Protein AF-A0A7C4HUE9-F1 (afdb_monomer_lite)

Sequence (1101 aa):
DLNGFDTQIGSLATGGATGGNVSLGAATLTTGGNNTSTSYAGGISGTGGLVKIGTGTQTLSGIHSYSGATTVNAGTLLVTGSTAVGSTVTVNAGATLGGTGTVNGPLGVAAGGTVAPGTGGTTIGTLTTGTLALGASSVFSVDLNGTGPTSDAINAPGQTVDLNGTLRVANVTNPAAGRVYTILSANTVNGAFSGLADGDLLASADGARVFRIAYTPTEVTLTDVTQASAFTWDGGGGDDNWSTGANWVGDVAPSAGADLVFAGGVHLNTFNDFAPGTLFRSITFNAGSGSFVLNGNPLKLGGGANALRSNAAANTMTVNTPLTFQGSAPTIVSTAGGTLTVNGTIDNGGMLLTVSAGGTTTLGGAIGGAGGLTKSGTGTLTLGGINAYTGATSVSAGTLLVTGATHAASAVTVSGGTLGGTGTVGGTVSMANGTTVAPGTGGTTIGTLTTGALTFGSTVTYSVNLDGVLPSADRIDAPGQTVNLAGTLTVGITNAASGAEYTIVSAGTVAGTFNGLPHGSVFNQASRYFLIRYTPTTVTLTDTTVNTRTWDGGSLANSNWTTPENWVGDVAPVPGDNLVFAGSSRLTPVNDFPAGTAFRSISFAAGAGDFVLDGNSVQLYGGTAALSSSAAAGTKTVRMPLTFTSSAPTVTTTAGGTLVLEGAIANGGYTLSATVNGPLNIGGSISGTGGLTKTGSATLTLSGANTYTGTTTVNGGTLAAGIASVANVSGAFGNNSAVVLANTAGVVLDLNGFDTQIGSLATGGATGGNVSLGTATLTTGADNTTTTYSGIISGTGGLTKVGTGTFTLGGTASNTFTGLTTVSAGQLDLSKTAGLNAVGGDLTVTGGIVRNVNANQFPDTSTVVLNGSTAQWQLNAKAETVAAVSVLNSTVAVGNTAGLQTGGAGGALTVTGNLSISGGQITLNSGSTTITADSVTVTGGGWVFGVSGGSQVLNVGAGGLSIGNGATLLVNSTSAATPNAISLSGDVTSVAASTSNTIAAAGNGAQIRLNGNRIFHVGDGAAVSDLVIGVVIADGSEASGIDVTGGGVLALTGANTFTGGTTIGAGTLQLGNEGTTGGLAAGGAIVNNATLTFNRTNTRV

Secondary structure (DSSP, 8-state):
--TT--EE-S-----SSS-PPEE-TTPPEEE-TT---EEE-S-EESS--EEE-SSSEEEE-SB----S-EEE-SEEEEESSB--TT--EEE-TTEEEEESSEE-S-EEE-TT-EEEEBSSTT---EEEESSEEEPTT-EEEEEEETTTTEE-EEEEEEEEEEE-SEEEEEEEES--TT-EEEEEEEEEEEE--TT--TT-EEEBTTSS-EEEEEE-SSEEEEEE-----EEEE---SSS-BTT-GGGBTTS----TT-EEEE---S--EEEE-SPTT-EESEEEEPTT----EEEES-EEE--STTSEEE--SSSEEEE-S-EEE-SS--EEEE-TT-EEEE-S-EE-TTS-EEEEESSEEEE-SPEESS--EEEESSSEEEE-SB----S-EEE-SSEEEESSB--TT--EEESSSEEEESSEE-S-EEEPTT-EEEEBSSTT---EEEESSEEE-TT-EEEEEEETTTTEE-EEEEEEEEEEE-SEEEEEESSPPTT-EEEEEEEEEEEE-BTTB-TT-EEEETTEEEEEEE-SSEEEEEEE---EEEE----SS--BTT-GGGBTTS----TTPEEEE-SSS----EE-SPTTEEESEEEEPTT----EEEES-EEE--GGGSEEE--SSSEEEE-S-EEE-SSS-EEEE-TT-EEEE-S-EE-TTSPEEEEESS-EEE-SPEESS--EEEESSSEEEE-S-B---S-EEE-SSEEEESSPPBTTTBBTT-TT-EEEE-S-TT-EEE-TT--EE-SEEEE--SSS-EEE-TTPPEEE-TT---EEE-S-EESS--EEE-SSSEEEEEESS-----SPEEE-SSEEEEEESTTS-SS-S-EEESSEEEEESSS--S-TT-EEEEESTTEEEE-TT--EEESEEEEES-EEEET---S--------EEEEEEEEEEEB-EEEE-SSSEEEEEEEEEEESSEEEE-SSSS-EEEEEEEEEEEE-TT-EEEEEES-SSS--EEEESS-EEEE-S-TT-EEEEEES--EEEEESSEEEE--SS--S-SEEE-SEEEEEEE---EEEESSSEEEE-SB----S-EEE-SSEEEEEEEES--BPPTTPPEEESSEEEEEESSS--

pLDDT: mean 88.51, std 10.81, range [25.22, 98.69]

Radius of gyration: 45.25 Å; chains: 1; bounding box: 82×131×102 Å

Structure (mmCIF, N/CA/C/O backbone):
data_AF-A0A7C4HUE9-F1
#
_entry.id   AF-A0A7C4HUE9-F1
#
loop_
_atom_site.group_PDB
_atom_site.id
_atom_site.type_symbol
_atom_site.label_atom_id
_atom_site.label_alt_id
_atom_site.label_comp_id
_atom_site.label_asym_id
_atom_site.label_entity_id
_atom_site.label_seq_id
_atom_site.pdbx_PDB_ins_code
_atom_site.Cartn_x
_atom_site.Cartn_y
_atom_site.Cartn_z
_atom_site.occupancy
_atom_site.B_iso_or_equiv
_atom_site.auth_seq_id
_atom_site.auth_comp_id
_atom_site.auth_asym_id
_atom_site.auth_atom_id
_atom_site.pdbx_PDB_model_num
ATOM 1 N N . ASP A 1 1 ? -6.875 -19.288 -37.045 1.00 89.38 1 ASP A N 1
ATOM 2 C CA . ASP A 1 1 ? -8.219 -19.009 -37.575 1.00 89.38 1 ASP A CA 1
ATOM 3 C C . ASP A 1 1 ? -9.025 -18.357 -36.464 1.00 89.38 1 ASP A C 1
ATOM 5 O O . ASP A 1 1 ? -8.889 -18.805 -35.330 1.00 89.38 1 ASP A O 1
ATOM 9 N N . LEU A 1 2 ? -9.766 -17.292 -36.760 1.00 91.50 2 LEU A N 1
ATOM 10 C CA . LEU A 1 2 ? -10.660 -16.610 -35.819 1.00 91.50 2 LEU A CA 1
ATOM 11 C C . LEU A 1 2 ? -12.090 -17.170 -35.835 1.00 91.50 2 LEU A C 1
ATOM 13 O O . LEU A 1 2 ? -12.897 -16.776 -34.998 1.00 91.50 2 LEU A O 1
ATOM 17 N N . ASN A 1 3 ? -12.429 -18.072 -36.766 1.00 88.25 3 ASN A N 1
ATOM 18 C CA . ASN A 1 3 ? -13.751 -18.707 -36.871 1.00 88.25 3 ASN A CA 1
ATOM 19 C C . ASN A 1 3 ? -14.934 -17.713 -36.878 1.00 88.25 3 ASN A C 1
ATOM 21 O O . ASN A 1 3 ? -16.029 -18.048 -36.435 1.00 88.25 3 ASN A O 1
ATOM 25 N N . GLY A 1 4 ? -14.727 -16.487 -37.370 1.00 87.31 4 GLY A N 1
ATOM 26 C CA . GLY A 1 4 ? -15.767 -15.455 -37.415 1.00 87.31 4 GLY A CA 1
ATOM 27 C C . GLY A 1 4 ? -16.041 -14.728 -36.092 1.00 87.31 4 GLY A C 1
ATOM 28 O O . GLY A 1 4 ? -17.011 -13.978 -36.034 1.00 87.31 4 GLY A O 1
ATOM 29 N N . PHE A 1 5 ? -15.192 -14.875 -35.068 1.00 92.44 5 PHE A N 1
ATOM 30 C CA . PHE A 1 5 ? -15.286 -14.111 -33.819 1.00 92.44 5 PHE A CA 1
ATOM 31 C C . PHE A 1 5 ? -14.275 -12.962 -33.757 1.00 92.44 5 PHE A C 1
ATOM 33 O O . PHE A 1 5 ? -13.064 -13.176 -33.872 1.00 92.44 5 PHE A O 1
ATOM 40 N N . ASP A 1 6 ? -14.770 -11.747 -33.513 1.00 95.12 6 ASP A N 1
ATOM 41 C CA . ASP A 1 6 ? -13.920 -10.587 -33.239 1.00 95.12 6 ASP A CA 1
ATOM 42 C C . ASP A 1 6 ? -13.013 -10.874 -32.041 1.00 95.12 6 ASP A C 1
ATOM 44 O O . ASP A 1 6 ? -13.462 -11.340 -30.993 1.00 95.12 6 ASP A O 1
ATOM 48 N N . THR A 1 7 ? -11.717 -10.624 -32.203 1.00 96.31 7 THR A N 1
ATOM 49 C CA . THR A 1 7 ? -10.711 -11.020 -31.213 1.00 96.31 7 THR A CA 1
ATOM 50 C C . THR A 1 7 ? -9.737 -9.886 -30.960 1.00 96.31 7 THR A C 1
ATOM 52 O O . THR A 1 7 ? -9.187 -9.307 -31.894 1.00 96.31 7 THR A O 1
ATOM 55 N N . GLN A 1 8 ? -9.478 -9.599 -29.684 1.00 96.44 8 GLN A N 1
ATOM 56 C CA . GLN A 1 8 ? -8.447 -8.663 -29.249 1.00 96.44 8 GLN A CA 1
ATOM 57 C C . GLN A 1 8 ? -7.270 -9.419 -28.628 1.00 96.44 8 GLN A C 1
ATOM 59 O O . GLN A 1 8 ? -7.455 -10.251 -27.743 1.00 96.44 8 GLN A O 1
ATOM 64 N N . ILE A 1 9 ? -6.053 -9.106 -29.068 1.00 95.69 9 ILE A N 1
ATOM 65 C CA . ILE A 1 9 ? -4.808 -9.705 -28.576 1.00 95.69 9 ILE A CA 1
ATOM 66 C C . ILE A 1 9 ? -3.825 -8.639 -28.084 1.00 95.69 9 ILE A C 1
ATOM 68 O O . ILE A 1 9 ? -3.878 -7.472 -28.481 1.00 95.69 9 ILE A O 1
ATOM 72 N N . GLY A 1 10 ? -2.890 -9.062 -27.226 1.00 92.31 10 GLY A N 1
ATOM 73 C CA . GLY A 1 10 ? -1.803 -8.211 -26.740 1.00 92.31 10 GLY A CA 1
ATOM 74 C C . GLY A 1 10 ? -0.922 -7.707 -27.884 1.00 92.31 10 GLY A C 1
ATOM 75 O O . GLY A 1 10 ? -0.853 -6.502 -28.108 1.00 92.31 10 GLY A O 1
ATOM 76 N N . SER A 1 11 ? -0.295 -8.614 -28.635 1.00 92.25 11 SER A N 1
ATOM 77 C CA . SER A 1 11 ? 0.488 -8.295 -29.836 1.00 92.25 11 SER A CA 1
ATOM 78 C C . SER A 1 11 ? 0.530 -9.463 -30.826 1.00 92.25 11 SER A C 1
ATOM 80 O O . SER A 1 11 ? 0.349 -10.617 -30.433 1.00 92.25 11 SER A O 1
ATOM 82 N N . LEU A 1 12 ? 0.761 -9.163 -32.112 1.00 93.19 12 LEU A N 1
ATOM 83 C CA . LEU A 1 12 ? 0.894 -10.151 -33.186 1.00 93.19 12 LEU A CA 1
ATOM 84 C C . LEU A 1 12 ? 2.354 -10.211 -33.651 1.00 93.19 12 LEU A C 1
ATOM 86 O O . LEU A 1 12 ? 2.849 -9.295 -34.306 1.00 93.19 12 LEU A O 1
ATOM 90 N N . ALA A 1 13 ? 3.044 -11.302 -33.325 1.00 92.69 13 ALA A N 1
ATOM 91 C CA . ALA A 1 13 ? 4.458 -11.490 -33.641 1.00 92.69 13 ALA A CA 1
ATOM 92 C C . ALA A 1 13 ? 4.698 -12.736 -34.503 1.00 92.69 13 ALA A C 1
ATOM 94 O O . ALA A 1 13 ? 3.951 -13.713 -34.452 1.00 92.69 13 ALA A O 1
ATOM 95 N N . THR A 1 14 ? 5.767 -12.706 -35.296 1.00 86.69 14 THR A N 1
ATOM 96 C CA . THR A 1 14 ? 6.200 -13.845 -36.112 1.00 86.69 14 THR A CA 1
ATOM 97 C C . THR A 1 14 ? 6.819 -14.934 -35.232 1.00 86.69 14 THR A C 1
ATOM 99 O O . THR A 1 14 ? 7.784 -14.677 -34.517 1.00 86.69 14 THR A O 1
ATOM 102 N N . GLY A 1 15 ? 6.318 -16.168 -35.329 1.00 69.25 15 GLY A N 1
ATOM 103 C CA . GLY A 1 15 ? 7.039 -17.365 -34.888 1.00 69.25 15 GLY A CA 1
ATOM 104 C C . GLY A 1 15 ? 7.793 -17.993 -36.064 1.00 69.25 15 GLY A C 1
ATOM 105 O O . GLY A 1 15 ? 7.164 -18.594 -36.931 1.00 69.25 15 GLY A O 1
ATOM 106 N N . GLY A 1 16 ? 9.120 -17.844 -36.123 1.00 67.31 16 GLY A N 1
ATOM 107 C CA . GLY A 1 16 ? 9.969 -18.379 -37.205 1.00 67.31 16 GLY A CA 1
ATOM 108 C C . GLY A 1 16 ? 10.188 -17.421 -38.389 1.00 67.31 16 GLY A C 1
ATOM 109 O O . GLY A 1 16 ? 9.800 -16.262 -38.331 1.00 67.31 16 GLY A O 1
ATOM 110 N N . ALA A 1 17 ? 10.839 -17.886 -39.464 1.00 64.62 17 ALA A N 1
ATOM 111 C CA . ALA A 1 17 ? 11.275 -17.029 -40.582 1.00 64.62 17 ALA A CA 1
ATOM 112 C C . ALA A 1 17 ? 10.137 -16.530 -41.501 1.00 64.62 17 ALA A C 1
ATOM 114 O O . ALA A 1 17 ? 10.273 -15.478 -42.117 1.00 64.62 17 ALA A O 1
ATOM 115 N N . THR A 1 18 ? 9.020 -17.261 -41.590 1.00 68.00 18 THR A N 1
ATOM 116 C CA . THR A 1 18 ? 7.865 -16.919 -42.450 1.00 68.00 18 THR A CA 1
ATOM 117 C C . THR A 1 18 ? 6.592 -16.591 -41.667 1.00 68.00 18 THR A C 1
ATOM 119 O O . THR A 1 18 ? 5.640 -16.080 -42.243 1.00 68.00 18 THR A O 1
ATOM 122 N N . GLY A 1 19 ? 6.552 -16.891 -40.363 1.00 74.88 19 GLY A N 1
ATOM 123 C CA . GLY A 1 19 ? 5.332 -16.845 -39.550 1.00 74.88 19 GLY A CA 1
ATOM 124 C C . GLY A 1 19 ? 4.292 -17.907 -39.933 1.00 74.88 19 GLY A C 1
ATOM 125 O O . GLY A 1 19 ? 4.341 -18.491 -41.013 1.00 74.88 19 GLY A O 1
ATOM 126 N N . GLY A 1 20 ? 3.343 -18.174 -39.030 1.00 85.12 20 GLY A N 1
ATOM 127 C CA . GLY A 1 20 ? 2.124 -18.937 -39.341 1.00 85.12 20 GLY A CA 1
ATOM 128 C C . GLY A 1 20 ? 1.003 -18.001 -39.789 1.00 85.12 20 GLY A C 1
ATOM 129 O O . GLY A 1 20 ? 0.982 -16.865 -39.330 1.00 85.12 20 GLY A O 1
ATOM 130 N N . ASN A 1 21 ? 0.084 -18.450 -40.652 1.00 89.75 21 ASN A N 1
ATOM 131 C CA . ASN A 1 21 ? -0.980 -17.613 -41.233 1.00 89.75 21 ASN A CA 1
ATOM 132 C C . ASN A 1 21 ? -2.136 -17.318 -40.259 1.00 89.75 21 ASN A C 1
ATOM 134 O O . ASN A 1 21 ? -2.569 -18.187 -39.498 1.00 89.75 21 ASN A O 1
ATOM 138 N N . VAL A 1 22 ? -2.707 -16.116 -40.362 1.00 92.75 22 VAL A N 1
ATOM 139 C CA . VAL A 1 22 ? -3.963 -15.721 -39.714 1.00 92.75 22 VAL A CA 1
ATOM 140 C C . VAL A 1 22 ? -5.097 -15.757 -40.745 1.00 92.75 22 VAL A C 1
ATOM 142 O O . VAL A 1 22 ? -5.105 -15.018 -41.727 1.00 92.75 22 VAL A O 1
ATOM 145 N N . SER A 1 23 ? -6.086 -16.616 -40.502 1.00 94.31 23 SER A N 1
ATOM 146 C CA . SER A 1 23 ? -7.380 -16.587 -41.196 1.00 94.31 23 SER A CA 1
ATOM 147 C C . SER A 1 23 ? -8.372 -15.803 -40.338 1.00 94.31 23 SER A C 1
ATOM 149 O O . SER A 1 23 ? -8.602 -16.186 -39.189 1.00 94.31 23 SER A O 1
ATOM 151 N N . LEU A 1 24 ? -8.908 -14.702 -40.868 1.00 92.75 24 LEU A N 1
ATOM 152 C CA . LEU A 1 24 ? -9.878 -13.840 -40.189 1.00 92.75 24 LEU A CA 1
ATOM 153 C C . LEU A 1 24 ? -11.319 -14.357 -40.320 1.00 92.75 24 LEU A C 1
ATOM 155 O O . LEU A 1 24 ? -12.161 -14.064 -39.474 1.00 92.75 24 LEU A O 1
ATOM 159 N N . GLY A 1 25 ? -11.645 -15.086 -41.392 1.00 91.94 25 GLY A N 1
ATOM 160 C CA . GLY A 1 25 ? -13.046 -15.268 -41.783 1.00 91.94 25 GLY A CA 1
ATOM 161 C C . GLY A 1 25 ? -13.705 -13.902 -42.011 1.00 91.94 25 GLY A C 1
ATOM 162 O O . GLY A 1 25 ? -13.128 -13.074 -42.710 1.00 91.94 25 GLY A O 1
ATOM 163 N N . ALA A 1 26 ? -14.867 -13.654 -41.399 1.00 93.12 26 ALA A N 1
ATOM 164 C CA . ALA A 1 26 ? -15.547 -12.351 -41.411 1.00 93.12 26 ALA A CA 1
ATOM 165 C C . ALA A 1 26 ? -15.212 -11.447 -40.201 1.00 93.12 26 ALA A C 1
ATOM 167 O O . ALA A 1 26 ? -15.754 -10.349 -40.107 1.00 93.12 26 ALA A O 1
ATOM 168 N N . ALA A 1 27 ? -14.344 -11.892 -39.286 1.00 94.19 27 ALA A N 1
ATOM 169 C CA . ALA A 1 27 ? -14.080 -11.213 -38.018 1.00 94.19 27 ALA A CA 1
ATOM 170 C C . ALA A 1 27 ? -12.990 -10.140 -38.078 1.00 94.19 27 ALA A C 1
ATOM 172 O O . ALA A 1 27 ? -12.120 -10.131 -38.948 1.00 94.19 27 ALA A O 1
ATOM 173 N N . THR A 1 28 ? -13.007 -9.268 -37.079 1.00 95.31 28 THR A N 1
ATOM 174 C CA . THR A 1 28 ? -12.012 -8.226 -36.850 1.00 95.31 28 THR A CA 1
ATOM 175 C C . THR A 1 28 ? -10.947 -8.695 -35.862 1.00 95.31 28 THR A C 1
ATOM 177 O O . THR A 1 28 ? -11.250 -9.071 -34.727 1.00 95.31 28 THR A O 1
ATOM 180 N N . LEU A 1 29 ? -9.675 -8.611 -36.258 1.00 95.88 29 LEU A N 1
ATOM 181 C CA . LEU A 1 29 ? -8.545 -8.789 -35.346 1.00 95.88 29 LEU A CA 1
ATOM 182 C C . LEU A 1 29 ? -8.092 -7.438 -34.791 1.00 95.88 29 LEU A C 1
ATOM 184 O O . LEU A 1 29 ? -7.648 -6.580 -35.547 1.00 95.88 29 LEU A O 1
ATOM 188 N N . THR A 1 30 ? -8.131 -7.262 -33.473 1.00 97.25 30 THR A N 1
ATOM 189 C CA . THR A 1 30 ? -7.564 -6.094 -32.786 1.00 97.25 30 THR A CA 1
ATOM 190 C C . THR A 1 30 ? -6.224 -6.454 -32.140 1.00 97.25 30 THR A C 1
ATOM 192 O O . THR A 1 30 ? -6.167 -7.356 -31.309 1.00 97.25 30 THR A O 1
ATOM 195 N N . THR A 1 31 ? -5.140 -5.752 -32.478 1.00 95.19 31 THR A N 1
ATOM 196 C CA . THR A 1 31 ? -3.780 -6.009 -31.956 1.00 95.19 31 THR A CA 1
ATOM 197 C C . THR A 1 31 ? -3.148 -4.764 -31.326 1.00 95.19 31 THR A C 1
ATOM 199 O O . THR A 1 31 ? -3.477 -3.635 -31.697 1.00 95.19 31 THR A O 1
ATOM 202 N N . GLY A 1 32 ? -2.209 -4.969 -30.397 1.00 92.94 32 GLY A N 1
ATOM 203 C CA . GLY A 1 32 ? -1.403 -3.918 -29.764 1.00 92.94 32 GLY A CA 1
ATOM 204 C C . GLY A 1 32 ? -1.850 -3.523 -28.353 1.00 92.94 32 GLY A C 1
ATOM 205 O O . GLY A 1 32 ? -1.350 -2.540 -27.812 1.00 92.94 32 GLY A O 1
ATOM 206 N N . GLY A 1 33 ? -2.750 -4.289 -27.724 1.00 90.44 33 GLY A N 1
ATOM 207 C CA . GLY A 1 33 ? -3.246 -4.020 -26.368 1.00 90.44 33 GLY A CA 1
ATOM 208 C C . GLY A 1 33 ? -2.175 -4.033 -25.267 1.00 90.44 33 GLY A C 1
ATOM 209 O O . GLY A 1 33 ? -2.403 -3.473 -24.201 1.00 90.44 33 GLY A O 1
ATOM 210 N N . ASN A 1 34 ? -1.001 -4.626 -25.513 1.00 91.44 34 ASN A N 1
ATOM 211 C CA . ASN A 1 34 ? 0.121 -4.635 -24.563 1.00 91.44 34 ASN A CA 1
ATOM 212 C C . ASN A 1 34 ? 1.203 -3.577 -24.859 1.00 91.44 34 ASN A C 1
ATOM 214 O O . ASN A 1 34 ? 2.252 -3.598 -24.220 1.00 91.44 34 ASN A O 1
ATOM 218 N N . ASN A 1 35 ? 0.982 -2.685 -25.833 1.00 92.19 35 ASN A N 1
ATOM 219 C CA . ASN A 1 35 ? 1.918 -1.632 -26.249 1.00 92.19 35 ASN A CA 1
ATOM 220 C C . ASN A 1 35 ? 3.302 -2.118 -26.735 1.00 92.19 35 ASN A C 1
ATOM 222 O O . ASN A 1 35 ? 4.211 -1.305 -26.893 1.00 92.19 35 ASN A O 1
ATOM 226 N N . THR A 1 36 ? 3.487 -3.414 -26.999 1.00 93.56 36 THR A N 1
ATOM 227 C CA . THR A 1 36 ? 4.766 -3.937 -27.506 1.00 93.56 36 THR A CA 1
ATOM 228 C C . THR A 1 36 ? 4.909 -3.707 -29.008 1.00 93.56 36 THR A C 1
ATOM 230 O O . THR A 1 36 ? 3.947 -3.842 -29.768 1.00 93.56 36 THR A O 1
ATOM 233 N N . SER A 1 37 ? 6.124 -3.378 -29.450 1.00 94.94 37 SER A N 1
ATOM 234 C CA . SER A 1 37 ? 6.446 -3.312 -30.876 1.00 94.94 37 SER A CA 1
ATOM 235 C C . SER A 1 37 ? 6.769 -4.709 -31.404 1.00 94.94 37 SER A C 1
ATOM 237 O O . SER A 1 37 ? 7.646 -5.383 -30.867 1.00 94.94 37 SER A O 1
ATOM 239 N N . THR A 1 38 ? 6.069 -5.162 -32.442 1.00 94.00 38 THR A N 1
ATOM 240 C CA . THR A 1 38 ? 6.176 -6.528 -32.981 1.00 94.00 38 THR A CA 1
ATOM 241 C C . THR A 1 38 ? 6.156 -6.533 -34.506 1.00 94.00 38 THR A C 1
ATOM 243 O O . THR A 1 38 ? 5.622 -5.620 -35.126 1.00 94.00 38 THR A O 1
ATOM 246 N N . SER A 1 39 ? 6.754 -7.557 -35.120 1.00 92.62 39 SER A N 1
ATOM 247 C CA . SER A 1 39 ? 6.745 -7.761 -36.573 1.00 92.62 39 SER A CA 1
ATOM 248 C C . SER A 1 39 ? 6.085 -9.089 -36.919 1.00 92.62 39 SER A C 1
ATOM 250 O O . SER A 1 39 ? 6.369 -10.103 -36.272 1.00 92.62 39 SER A O 1
ATOM 252 N N . TYR A 1 40 ? 5.230 -9.088 -37.938 1.00 93.12 40 TYR A N 1
ATOM 253 C CA . TYR A 1 40 ? 4.479 -10.242 -38.408 1.00 93.12 40 TYR A CA 1
ATOM 254 C C . TYR A 1 40 ? 4.665 -10.454 -39.919 1.00 93.12 40 TYR A C 1
ATOM 256 O O . TYR A 1 40 ? 4.234 -9.640 -40.737 1.00 93.12 40 TYR A O 1
ATOM 264 N N . ALA A 1 41 ? 5.314 -11.566 -40.272 1.00 91.88 41 ALA A N 1
ATOM 265 C CA . ALA A 1 41 ? 5.616 -11.949 -41.653 1.00 91.88 41 ALA A CA 1
ATOM 266 C C . ALA A 1 41 ? 4.591 -12.915 -42.278 1.00 91.88 41 ALA A C 1
ATOM 268 O O . ALA A 1 41 ? 4.602 -13.105 -43.493 1.00 91.88 41 ALA A O 1
ATOM 269 N N . GLY A 1 42 ? 3.717 -13.524 -41.467 1.00 90.50 42 GLY A N 1
ATOM 270 C CA . GLY A 1 42 ? 2.717 -14.481 -41.947 1.00 90.50 42 GLY A CA 1
ATOM 271 C C . GLY A 1 42 ? 1.605 -13.815 -42.764 1.00 90.50 42 GLY A C 1
ATOM 272 O O . GLY A 1 42 ? 1.356 -12.615 -42.646 1.00 90.50 42 GLY A O 1
ATOM 273 N N . GLY A 1 43 ? 0.903 -14.593 -43.588 1.00 90.88 43 GLY A N 1
ATOM 274 C CA . GLY A 1 43 ? -0.232 -14.079 -44.354 1.00 90.88 43 GLY A CA 1
ATOM 275 C C . GLY A 1 43 ? -1.457 -13.841 -43.469 1.00 90.88 43 GLY A C 1
ATOM 276 O O . GLY A 1 43 ? -1.793 -14.686 -42.640 1.00 90.88 43 GLY A O 1
ATOM 277 N N . ILE A 1 44 ? -2.152 -12.714 -43.671 1.00 92.44 44 ILE A N 1
ATOM 278 C CA . ILE A 1 44 ? -3.485 -12.461 -43.089 1.00 92.44 44 ILE A CA 1
ATOM 279 C C . ILE A 1 44 ? -4.497 -12.541 -44.232 1.00 92.44 44 ILE A C 1
ATOM 281 O O . ILE A 1 44 ? -4.289 -11.897 -45.257 1.00 92.44 44 ILE A O 1
ATOM 285 N N . SER A 1 45 ? -5.564 -13.322 -44.084 1.00 92.50 45 SER A N 1
ATOM 286 C CA . SER A 1 45 ? -6.545 -13.595 -45.150 1.00 92.50 45 SER A CA 1
ATOM 287 C C . SER A 1 45 ? -7.983 -13.631 -44.618 1.00 92.50 45 SER A C 1
ATOM 289 O O . SER A 1 45 ? -8.182 -13.821 -43.420 1.00 92.50 45 SER A O 1
ATOM 291 N N . GLY A 1 46 ? -8.984 -13.457 -45.489 1.00 92.38 46 GLY A N 1
ATOM 292 C CA . GLY A 1 46 ? -10.418 -13.473 -45.140 1.00 92.38 46 GLY A CA 1
ATOM 293 C C . GLY A 1 46 ? -11.158 -12.178 -45.503 1.00 92.38 46 GLY A C 1
ATOM 294 O O . GLY A 1 46 ? -10.559 -11.223 -45.978 1.00 92.38 46 GLY A O 1
ATOM 295 N N . THR A 1 47 ? -12.470 -12.120 -45.289 1.00 92.12 47 THR A N 1
ATOM 296 C CA . THR A 1 47 ? -13.275 -10.913 -45.566 1.00 92.12 47 THR A CA 1
ATOM 297 C C . THR A 1 47 ? -13.323 -9.922 -44.399 1.00 92.12 47 THR A C 1
ATOM 299 O O . THR A 1 47 ? -13.817 -8.811 -44.562 1.00 92.12 47 THR A O 1
ATOM 302 N N . GLY A 1 48 ? -12.836 -10.329 -43.227 1.00 92.12 48 GLY A N 1
ATOM 303 C CA . GLY A 1 48 ? -12.742 -9.535 -42.006 1.00 92.12 48 GLY A CA 1
ATOM 304 C C . GLY A 1 48 ? -11.617 -8.492 -42.013 1.00 92.12 48 GLY A C 1
ATOM 305 O O . GLY A 1 48 ? -10.861 -8.386 -42.981 1.00 92.12 48 GLY A O 1
ATOM 306 N N . GLY A 1 49 ? -11.537 -7.697 -40.941 1.00 93.31 49 GLY A N 1
ATOM 307 C CA . GLY A 1 49 ? -10.675 -6.510 -40.844 1.00 93.31 49 GLY A CA 1
ATOM 308 C C . GLY A 1 49 ? -9.576 -6.578 -39.778 1.00 93.31 49 GLY A C 1
ATOM 309 O O . GLY A 1 49 ? -9.483 -7.526 -38.996 1.00 93.31 49 GLY A O 1
ATOM 310 N N . LEU A 1 50 ? -8.747 -5.533 -39.728 1.00 94.69 50 LEU A N 1
ATOM 311 C CA . LEU A 1 50 ? -7.641 -5.380 -38.778 1.00 94.69 50 LEU A CA 1
ATOM 312 C C . LEU A 1 50 ? -7.740 -4.035 -38.046 1.00 94.69 50 LEU A C 1
ATOM 314 O O . LEU A 1 50 ? -7.851 -2.988 -38.676 1.00 94.69 50 LEU A O 1
ATOM 318 N N . VAL A 1 51 ? -7.627 -4.038 -36.719 1.00 96.75 51 VAL A N 1
ATOM 319 C CA . VAL A 1 51 ? -7.573 -2.823 -35.896 1.00 96.75 51 VAL A CA 1
ATOM 320 C C . VAL A 1 51 ? -6.272 -2.793 -35.098 1.00 96.75 51 VAL A C 1
ATOM 322 O O . VAL A 1 51 ? -5.961 -3.708 -34.337 1.00 96.75 51 VAL A O 1
ATOM 325 N N . LYS A 1 52 ? -5.502 -1.714 -35.239 1.00 96.00 52 LYS A N 1
ATOM 326 C CA . LYS A 1 52 ? -4.276 -1.469 -34.474 1.00 96.00 52 LYS A CA 1
ATOM 327 C C . LYS A 1 52 ? -4.542 -0.460 -33.355 1.00 96.00 52 LYS A C 1
ATOM 329 O O . LYS A 1 52 ? -4.931 0.674 -33.621 1.00 96.00 52 LYS A O 1
ATOM 334 N N . ILE A 1 53 ? -4.290 -0.867 -32.112 1.00 94.12 53 ILE A N 1
ATOM 335 C CA . ILE A 1 53 ? -4.395 -0.051 -30.888 1.00 94.12 53 ILE A CA 1
ATOM 336 C C . ILE A 1 53 ? -3.062 -0.032 -30.123 1.00 94.12 53 ILE A C 1
ATOM 338 O O . ILE A 1 53 ? -2.122 -0.738 -30.489 1.00 94.12 53 ILE A O 1
ATOM 342 N N . GLY A 1 54 ? -2.980 0.762 -29.054 1.00 93.56 54 GLY A N 1
ATOM 343 C CA . GLY A 1 54 ? -1.798 0.857 -28.190 1.00 93.56 54 GLY A CA 1
ATOM 344 C C . GLY A 1 54 ? -0.604 1.575 -28.827 1.00 93.56 54 GLY A C 1
ATOM 345 O O . GLY A 1 54 ? -0.554 1.789 -30.036 1.00 93.56 54 GLY A O 1
ATOM 346 N N . THR A 1 55 ? 0.371 1.966 -28.009 1.00 91.56 55 THR A N 1
ATOM 347 C CA . THR A 1 55 ? 1.468 2.869 -28.409 1.00 91.56 55 THR A CA 1
ATOM 348 C C . THR A 1 55 ? 2.596 2.194 -29.196 1.00 91.56 55 THR A C 1
ATOM 350 O O . THR A 1 55 ? 3.366 2.887 -29.856 1.00 91.56 55 THR A O 1
ATOM 353 N N . GLY A 1 56 ? 2.691 0.860 -29.167 1.00 94.06 56 GLY A N 1
ATOM 354 C CA . GLY A 1 56 ? 3.731 0.097 -29.870 1.00 94.06 56 GLY A CA 1
ATOM 355 C C . GLY A 1 56 ? 3.595 0.101 -31.400 1.00 94.06 56 GLY A C 1
ATOM 356 O O . GLY A 1 56 ? 2.533 0.419 -31.945 1.00 94.06 56 GLY A O 1
ATOM 357 N N . THR A 1 57 ? 4.660 -0.302 -32.097 1.00 95.00 57 THR A N 1
ATOM 358 C CA . THR A 1 57 ? 4.703 -0.446 -33.565 1.00 95.00 57 THR A CA 1
ATOM 359 C C . THR A 1 57 ? 4.352 -1.871 -33.994 1.00 95.00 57 THR A C 1
ATOM 361 O O . THR A 1 57 ? 5.033 -2.811 -33.601 1.00 95.00 57 THR A O 1
ATOM 364 N N . GLN A 1 58 ? 3.344 -2.053 -34.845 1.00 94.81 58 GLN A N 1
ATOM 365 C CA . GLN A 1 58 ? 3.090 -3.328 -35.523 1.00 94.81 58 GLN A CA 1
ATOM 366 C C . GLN A 1 58 ? 3.662 -3.268 -36.937 1.00 94.81 58 GLN A C 1
ATOM 368 O O . GLN A 1 58 ? 3.175 -2.493 -37.754 1.00 94.81 58 GLN A O 1
ATOM 373 N N . THR A 1 59 ? 4.643 -4.108 -37.247 1.00 93.88 59 THR A N 1
ATOM 374 C CA . THR A 1 59 ? 5.165 -4.276 -38.606 1.00 93.88 59 THR A CA 1
ATOM 375 C C . THR A 1 59 ? 4.472 -5.442 -39.299 1.00 93.88 59 THR A C 1
ATOM 377 O O . THR A 1 59 ? 4.356 -6.528 -38.731 1.00 93.88 59 THR A O 1
ATOM 380 N N . LEU A 1 60 ? 4.017 -5.205 -40.525 1.00 93.06 60 LEU A N 1
ATOM 381 C CA . LEU A 1 60 ? 3.424 -6.161 -41.449 1.00 93.06 60 LEU A CA 1
ATOM 382 C C . LEU A 1 60 ? 4.374 -6.324 -42.639 1.00 93.06 60 LEU A C 1
ATOM 384 O O . LEU A 1 60 ? 4.411 -5.488 -43.547 1.00 93.06 60 LEU A O 1
ATOM 388 N N . SER A 1 61 ? 5.195 -7.372 -42.589 1.00 90.69 61 SER A N 1
ATOM 389 C CA . SER A 1 61 ? 6.223 -7.652 -43.601 1.00 90.69 61 SER A CA 1
ATOM 390 C C . SER A 1 61 ? 5.818 -8.739 -44.596 1.00 90.69 61 SER A C 1
ATOM 392 O O . SER A 1 61 ? 6.515 -8.949 -45.585 1.00 90.69 61 SER A O 1
ATOM 394 N N . GLY A 1 62 ? 4.711 -9.437 -44.330 1.00 89.00 62 GLY A N 1
ATOM 395 C CA . GLY A 1 62 ? 4.160 -10.476 -45.194 1.00 89.00 62 GLY A CA 1
ATOM 396 C C . GLY A 1 62 ? 3.293 -9.940 -46.333 1.00 89.00 62 GLY A C 1
ATOM 397 O O . GLY A 1 62 ? 3.113 -8.735 -46.513 1.00 89.00 62 GLY A O 1
ATOM 398 N N . ILE A 1 63 ? 2.723 -10.867 -47.103 1.00 88.81 63 ILE A N 1
ATOM 399 C CA . ILE A 1 63 ? 1.660 -10.572 -48.069 1.00 88.81 63 ILE A CA 1
ATOM 400 C C . ILE A 1 63 ? 0.324 -10.870 -47.394 1.00 88.81 63 ILE A C 1
ATOM 402 O O . ILE A 1 63 ? 0.063 -12.004 -46.988 1.00 88.81 63 ILE A O 1
ATOM 406 N N . HIS A 1 64 ? -0.532 -9.862 -47.290 1.00 91.06 64 HIS A N 1
ATOM 407 C CA . HIS A 1 64 ? -1.843 -9.974 -46.668 1.00 91.06 64 HIS A CA 1
ATOM 408 C C . HIS A 1 64 ? -2.941 -9.813 -47.729 1.00 91.06 64 HIS A C 1
ATOM 410 O O . HIS A 1 64 ? -2.907 -8.892 -48.537 1.00 91.06 64 HIS A O 1
ATOM 416 N N . SER A 1 65 ? -3.911 -10.726 -47.742 1.00 90.44 65 SER A N 1
ATOM 417 C CA . SER A 1 65 ? -4.951 -10.860 -48.772 1.00 90.44 65 SER A CA 1
ATOM 418 C C . SER A 1 65 ? -6.374 -10.737 -48.225 1.00 90.44 65 SER A C 1
ATOM 420 O O . SER A 1 65 ? -7.327 -11.119 -48.903 1.00 90.44 65 SER A O 1
ATOM 422 N N . TYR A 1 66 ? -6.538 -10.242 -46.995 1.00 91.62 66 TYR A N 1
ATOM 423 C CA . TYR A 1 66 ? -7.869 -9.964 -46.459 1.00 91.62 66 TYR A CA 1
ATOM 424 C C . TYR A 1 66 ? -8.554 -8.816 -47.227 1.00 91.62 66 TYR A C 1
ATOM 426 O O . TYR A 1 66 ? -7.901 -8.144 -48.017 1.00 91.62 66 TYR A O 1
ATOM 434 N N . SER A 1 67 ? -9.860 -8.607 -47.059 1.00 90.38 67 SER A N 1
ATOM 435 C CA . SER A 1 67 ? -10.591 -7.539 -47.772 1.00 90.38 67 SER A CA 1
ATOM 436 C C . SER A 1 67 ? -11.361 -6.577 -46.862 1.00 90.38 67 SER A C 1
ATOM 438 O O . SER A 1 67 ? -11.825 -5.540 -47.334 1.00 90.38 67 SER A O 1
ATOM 440 N N . GLY A 1 68 ? -11.519 -6.891 -45.573 1.00 91.19 68 GLY A N 1
ATOM 441 C CA . GLY A 1 68 ? -12.148 -5.991 -44.606 1.00 91.19 68 GLY A CA 1
ATOM 442 C C . GLY A 1 68 ? -11.226 -4.841 -44.196 1.00 91.19 68 GLY A C 1
ATOM 443 O O . GLY A 1 68 ? -10.012 -4.905 -44.378 1.00 91.19 68 GLY A O 1
ATOM 444 N N . ALA A 1 69 ? -11.809 -3.771 -43.650 1.00 92.81 69 ALA A N 1
ATOM 445 C CA . ALA A 1 69 ? -11.101 -2.520 -43.371 1.00 92.81 69 ALA A CA 1
ATOM 446 C C . ALA A 1 69 ? -9.908 -2.687 -42.410 1.00 92.81 69 ALA A C 1
ATOM 448 O O . ALA A 1 69 ? -9.937 -3.504 -41.487 1.00 92.81 69 ALA A O 1
ATOM 449 N N . THR A 1 70 ? -8.878 -1.859 -42.605 1.00 94.75 70 THR A N 1
ATOM 450 C CA . THR A 1 70 ? -7.768 -1.703 -41.656 1.00 94.75 70 THR A CA 1
ATOM 451 C C . THR A 1 70 ? -7.863 -0.349 -40.960 1.00 94.75 70 THR A C 1
ATOM 453 O O . THR A 1 70 ? -7.811 0.682 -41.624 1.00 94.75 70 THR A O 1
ATOM 456 N N . THR A 1 71 ? -7.937 -0.327 -39.632 1.00 95.50 71 THR A N 1
ATOM 457 C CA . THR A 1 71 ? -8.018 0.913 -38.843 1.00 95.50 71 THR A CA 1
ATOM 458 C C . THR A 1 71 ? -6.833 1.028 -37.892 1.00 95.50 71 THR A C 1
ATOM 460 O O . THR A 1 71 ? -6.584 0.128 -37.090 1.00 95.50 71 THR A O 1
ATOM 463 N N . VAL A 1 72 ? -6.117 2.152 -37.926 1.00 97.00 72 VAL A N 1
ATOM 464 C CA . VAL A 1 72 ? -5.026 2.463 -36.992 1.00 97.00 72 VAL A CA 1
ATOM 465 C C . VAL A 1 72 ? -5.515 3.515 -35.999 1.00 97.00 72 VAL A C 1
ATOM 467 O O . VAL A 1 72 ? -5.669 4.680 -36.352 1.00 97.00 72 VAL A O 1
ATOM 470 N N . ASN A 1 73 ? -5.783 3.097 -34.760 1.00 93.69 73 ASN A N 1
ATOM 471 C CA . ASN A 1 73 ? -6.311 3.953 -33.691 1.00 93.69 73 ASN A CA 1
ATOM 472 C C . ASN A 1 73 ? -5.219 4.578 -32.818 1.00 93.69 73 ASN A C 1
ATOM 474 O O . ASN A 1 73 ? -5.442 5.639 -32.251 1.00 93.69 73 ASN A O 1
ATOM 478 N N . ALA A 1 74 ? -4.072 3.911 -32.664 1.00 89.94 74 ALA A N 1
ATOM 479 C CA . ALA A 1 74 ? -2.946 4.407 -31.873 1.00 89.94 74 ALA A CA 1
ATOM 480 C C . ALA A 1 74 ? -1.631 3.698 -32.242 1.00 89.94 74 ALA A C 1
ATOM 482 O O . ALA A 1 74 ? -1.628 2.573 -32.766 1.00 89.94 74 ALA A O 1
ATOM 483 N N . GLY A 1 75 ? -0.511 4.351 -31.921 1.00 93.50 75 GLY A N 1
ATOM 484 C CA . GLY A 1 75 ? 0.832 3.856 -32.223 1.00 93.50 75 GLY A CA 1
ATOM 485 C C . GLY A 1 75 ? 1.093 3.803 -33.727 1.00 93.50 75 GLY A C 1
ATOM 486 O O . GLY A 1 75 ? 0.475 4.540 -34.496 1.00 93.50 75 GLY A O 1
ATOM 487 N N . THR A 1 76 ? 1.993 2.915 -34.148 1.00 95.38 76 THR A N 1
ATOM 488 C CA . THR A 1 76 ? 2.418 2.828 -35.554 1.00 95.38 76 THR A CA 1
ATOM 489 C C . THR A 1 76 ? 2.016 1.496 -36.183 1.00 95.38 76 THR A C 1
ATOM 491 O O . THR A 1 76 ? 2.230 0.436 -35.592 1.00 95.38 76 THR A O 1
ATOM 494 N N . LEU A 1 77 ? 1.467 1.534 -37.397 1.00 94.81 77 LEU A N 1
ATOM 495 C CA . LEU A 1 77 ? 1.390 0.389 -38.305 1.00 94.81 77 LEU A CA 1
ATOM 496 C C . LEU A 1 77 ? 2.437 0.584 -39.408 1.00 94.81 77 LEU A C 1
ATOM 498 O O . LEU A 1 77 ? 2.386 1.568 -40.139 1.00 94.81 77 LEU A O 1
ATOM 502 N N . LEU A 1 78 ? 3.391 -0.336 -39.521 1.00 94.06 78 LEU A N 1
ATOM 503 C CA . LEU A 1 78 ? 4.457 -0.292 -40.515 1.00 94.06 78 LEU A CA 1
ATOM 504 C C . LEU A 1 78 ? 4.230 -1.369 -41.577 1.00 94.06 78 LEU A C 1
ATOM 506 O O . LEU A 1 78 ? 4.307 -2.556 -41.277 1.00 94.06 78 LEU A O 1
ATOM 510 N N . VAL A 1 79 ? 3.977 -0.979 -42.820 1.00 93.06 79 VAL A N 1
ATOM 511 C CA . VAL A 1 79 ? 3.769 -1.902 -43.942 1.00 93.06 79 VAL A CA 1
ATOM 512 C C . VAL A 1 79 ? 5.054 -1.988 -44.754 1.00 93.06 79 VAL A C 1
ATOM 514 O O . VAL A 1 79 ? 5.373 -1.080 -45.515 1.00 93.06 79 VAL A O 1
ATOM 517 N N . THR A 1 80 ? 5.806 -3.073 -44.601 1.00 90.50 80 THR A N 1
ATOM 518 C CA . THR A 1 80 ? 7.001 -3.351 -45.423 1.00 90.50 80 THR A CA 1
ATOM 519 C C . THR A 1 80 ? 6.758 -4.445 -46.461 1.00 90.50 80 THR A C 1
ATOM 521 O O . THR A 1 80 ? 7.508 -4.532 -47.428 1.00 90.50 80 THR A O 1
ATOM 524 N N . GLY A 1 81 ? 5.699 -5.243 -46.287 1.00 86.75 81 GLY A N 1
ATOM 525 C CA . GLY A 1 81 ? 5.176 -6.178 -47.282 1.00 86.75 81 GLY A CA 1
ATOM 526 C C . GLY A 1 81 ? 4.018 -5.578 -48.086 1.00 86.75 81 GLY A C 1
ATOM 527 O O . GLY A 1 81 ? 4.079 -4.433 -48.524 1.00 86.75 81 GLY A O 1
ATOM 528 N N . SER A 1 82 ? 2.933 -6.327 -48.277 1.00 81.50 82 SER A N 1
ATOM 529 C CA . SER A 1 82 ? 1.732 -5.836 -48.970 1.00 81.50 82 SER A CA 1
ATOM 530 C C . SER A 1 82 ? 0.493 -6.064 -48.110 1.00 81.50 82 SER A C 1
ATOM 532 O O . SER A 1 82 ? 0.318 -7.159 -47.577 1.00 81.50 82 SER A O 1
ATOM 534 N N . THR A 1 83 ? -0.363 -5.052 -47.950 1.00 71.50 83 THR A N 1
ATOM 535 C CA . THR A 1 83 ? -1.659 -5.216 -47.274 1.00 71.50 83 THR A CA 1
ATOM 536 C C . THR A 1 83 ? -2.766 -5.649 -48.234 1.00 71.50 83 THR A C 1
ATOM 538 O O . THR A 1 83 ? -2.669 -5.497 -49.448 1.00 71.50 83 THR A O 1
ATOM 541 N N . ALA A 1 84 ? -3.833 -6.180 -47.644 1.00 62.00 84 ALA A N 1
ATOM 542 C CA . ALA A 1 84 ? -5.123 -6.525 -48.228 1.00 62.00 84 ALA A CA 1
ATOM 543 C C . ALA A 1 84 ? -5.520 -5.797 -49.531 1.00 62.00 84 ALA A C 1
ATOM 545 O O . ALA A 1 84 ? -5.674 -4.574 -49.564 1.00 62.00 84 ALA A O 1
ATOM 546 N N . VAL A 1 85 ? -5.758 -6.564 -50.601 1.00 55.66 85 VAL A N 1
ATOM 547 C CA . VAL A 1 85 ? -6.289 -6.063 -51.881 1.00 55.66 85 VAL A CA 1
ATOM 548 C C . VAL A 1 85 ? -7.707 -5.519 -51.672 1.00 55.66 85 VAL A C 1
ATOM 550 O O . VAL A 1 85 ? -8.609 -6.260 -51.292 1.00 55.66 85 VAL A O 1
ATOM 553 N N . GLY A 1 86 ? -7.914 -4.224 -51.933 1.00 61.38 86 GLY A N 1
ATOM 554 C CA . GLY A 1 86 ? -9.239 -3.592 -51.911 1.00 61.38 86 GLY A CA 1
ATOM 555 C C . GLY A 1 86 ? -9.779 -3.164 -50.539 1.00 61.38 86 GLY A C 1
ATOM 556 O O . GLY A 1 86 ? -10.876 -2.611 -50.498 1.00 61.38 86 GLY A O 1
ATOM 557 N N . SER A 1 87 ? -9.048 -3.349 -49.429 1.00 78.50 87 SER A N 1
ATOM 558 C CA . SER A 1 87 ? -9.502 -2.857 -48.116 1.00 78.50 87 SER A CA 1
ATOM 559 C C . SER A 1 87 ? -9.214 -1.369 -47.921 1.00 78.50 87 SER A C 1
ATOM 561 O O . SER A 1 87 ? -8.067 -0.946 -48.080 1.00 78.50 87 SER A O 1
ATOM 563 N N . THR A 1 88 ? -10.192 -0.591 -47.461 1.00 90.81 88 THR A N 1
ATOM 564 C CA . THR A 1 88 ? -9.938 0.775 -46.978 1.00 90.81 88 THR A CA 1
ATOM 565 C C . THR A 1 88 ? -9.006 0.753 -45.764 1.00 90.81 88 THR A C 1
ATOM 567 O 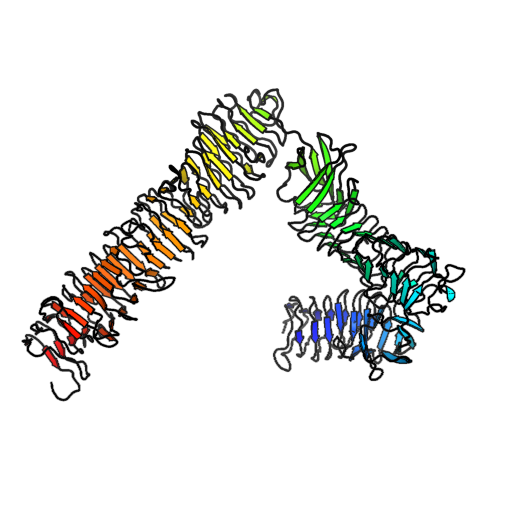O . THR A 1 88 ? -9.222 -0.024 -44.829 1.00 90.81 88 THR A O 1
ATOM 570 N N . VAL A 1 89 ? -7.993 1.620 -45.765 1.00 94.94 89 VAL A N 1
ATOM 571 C CA . VAL A 1 89 ? -7.109 1.871 -44.622 1.00 94.94 89 VAL A CA 1
ATOM 572 C C . VAL A 1 89 ? -7.409 3.248 -44.045 1.00 94.94 89 VAL A C 1
ATOM 574 O O . VAL A 1 89 ? -7.325 4.246 -44.757 1.00 94.94 89 VAL A O 1
ATOM 577 N N . THR A 1 90 ? -7.712 3.304 -42.751 1.00 95.62 90 THR A N 1
ATOM 578 C CA . THR A 1 90 ? -7.984 4.549 -42.027 1.00 95.62 90 THR A CA 1
ATOM 579 C C . THR A 1 90 ? -6.946 4.764 -40.933 1.00 95.62 90 THR A C 1
ATOM 581 O O . THR A 1 90 ? -6.748 3.896 -40.079 1.00 95.62 90 THR A O 1
ATOM 584 N N . VAL A 1 91 ? -6.309 5.933 -40.926 1.00 97.00 91 VAL A N 1
ATOM 585 C CA . VAL A 1 91 ? -5.372 6.356 -39.874 1.00 97.00 91 VAL A CA 1
ATOM 586 C C . VAL A 1 91 ? -6.029 7.444 -39.036 1.00 97.00 91 VAL A C 1
ATOM 588 O O . VAL A 1 91 ? -6.294 8.535 -39.540 1.00 97.00 91 VAL A O 1
ATOM 591 N N . ASN A 1 92 ? -6.308 7.145 -37.770 1.00 93.50 92 ASN A N 1
ATOM 592 C CA . ASN A 1 92 ? -6.974 8.067 -36.854 1.00 93.50 92 ASN A CA 1
ATOM 593 C C . ASN A 1 92 ? -5.982 9.001 -36.143 1.00 93.50 92 ASN A C 1
ATOM 595 O O . ASN A 1 92 ? -4.763 8.838 -36.229 1.00 93.50 92 ASN A O 1
ATOM 599 N N . ALA A 1 93 ? -6.524 9.999 -35.442 1.00 88.25 93 ALA A N 1
ATOM 600 C CA . ALA A 1 93 ? -5.753 11.000 -34.714 1.00 88.25 93 ALA A CA 1
ATOM 601 C C . ALA A 1 93 ? -4.731 10.365 -33.753 1.00 88.25 93 ALA A C 1
ATOM 603 O O . ALA A 1 93 ? -5.072 9.488 -32.962 1.00 88.25 93 ALA A O 1
ATOM 604 N N . GLY A 1 94 ? -3.477 10.821 -33.812 1.00 83.75 94 GLY A N 1
ATOM 605 C CA . GLY A 1 94 ? -2.390 10.317 -32.964 1.00 83.75 94 GLY A CA 1
ATOM 606 C C . GLY A 1 94 ? -1.815 8.958 -33.383 1.00 83.75 94 GLY A C 1
ATOM 607 O O . GLY A 1 94 ? -0.916 8.451 -32.710 1.00 83.75 94 GLY A O 1
ATOM 608 N N . ALA A 1 95 ? -2.299 8.369 -34.479 1.00 94.25 95 ALA A N 1
ATOM 609 C CA . ALA A 1 95 ? -1.762 7.141 -35.048 1.00 94.25 95 ALA A CA 1
ATOM 610 C C . ALA A 1 95 ? -0.890 7.419 -36.281 1.00 94.25 95 ALA A C 1
ATOM 612 O O . ALA A 1 95 ? -1.064 8.427 -36.971 1.00 94.25 95 ALA A O 1
ATOM 613 N N . THR A 1 96 ? 0.023 6.493 -36.577 1.00 95.62 96 THR A N 1
ATOM 614 C CA . THR A 1 96 ? 0.954 6.598 -37.706 1.00 95.62 96 THR A CA 1
ATOM 615 C C . THR A 1 96 ? 0.860 5.372 -38.607 1.00 95.62 96 THR A C 1
ATOM 617 O O . THR A 1 96 ? 0.947 4.239 -38.133 1.00 95.62 96 THR A O 1
ATOM 620 N N . LEU A 1 97 ? 0.742 5.586 -39.915 1.00 95.00 97 LEU A N 1
ATOM 621 C CA . LEU A 1 97 ? 1.007 4.571 -40.934 1.00 95.00 97 LEU A CA 1
ATOM 622 C C . LEU A 1 97 ? 2.352 4.866 -41.595 1.00 95.00 97 LEU A C 1
ATOM 624 O O . LEU A 1 97 ? 2.591 5.993 -42.019 1.00 95.00 97 LEU A O 1
ATOM 628 N N . GLY A 1 98 ? 3.209 3.859 -41.721 1.00 93.38 98 GLY A N 1
ATOM 629 C CA . GLY A 1 98 ? 4.478 3.994 -42.429 1.00 93.38 98 GLY A CA 1
ATOM 630 C C . GLY A 1 98 ? 4.893 2.736 -43.171 1.00 93.38 98 GLY A C 1
ATOM 631 O O . GLY A 1 98 ? 4.116 1.788 -43.289 1.00 93.38 98 GLY A O 1
ATOM 632 N N . GLY A 1 99 ? 6.139 2.711 -43.628 1.00 92.94 99 GLY A N 1
ATOM 633 C CA . GLY A 1 99 ? 6.768 1.557 -44.264 1.00 92.94 99 GLY A CA 1
ATOM 634 C C . GLY A 1 99 ? 7.130 1.780 -45.727 1.00 92.94 99 GLY A C 1
ATOM 635 O O . GLY A 1 99 ? 7.002 2.876 -46.266 1.00 92.94 99 GLY A O 1
ATOM 636 N N . THR A 1 100 ? 7.643 0.724 -46.350 1.00 93.19 100 THR A N 1
ATOM 637 C CA . THR A 1 100 ? 8.175 0.723 -47.726 1.00 93.19 100 THR A CA 1
ATOM 638 C C . THR A 1 100 ? 7.400 -0.204 -48.663 1.00 93.19 100 THR A C 1
ATOM 640 O O . THR A 1 100 ? 7.863 -0.543 -49.748 1.00 93.19 100 THR A O 1
ATOM 643 N N . GLY A 1 101 ? 6.278 -0.725 -48.178 1.00 92.06 101 GLY A N 1
ATOM 644 C CA . GLY A 1 101 ? 5.480 -1.745 -48.832 1.00 92.06 101 GLY A CA 1
ATOM 645 C C . GLY A 1 101 ? 4.357 -1.169 -49.688 1.00 92.06 101 GLY A C 1
ATOM 646 O O . GLY A 1 101 ? 4.415 -0.032 -50.163 1.00 92.06 101 GLY A O 1
ATOM 647 N N . THR A 1 102 ? 3.302 -1.960 -49.873 1.00 92.62 102 THR A N 1
ATOM 648 C CA . THR A 1 102 ? 2.133 -1.576 -50.677 1.00 92.62 102 THR A CA 1
ATOM 649 C C . THR A 1 102 ? 0.847 -1.620 -49.863 1.00 92.62 102 THR A C 1
ATOM 651 O O . THR A 1 102 ? 0.503 -2.655 -49.293 1.00 92.62 102 THR A O 1
ATOM 654 N N . VAL A 1 103 ? 0.104 -0.514 -49.875 1.00 92.31 103 VAL A N 1
ATOM 655 C CA . VAL A 1 103 ? -1.277 -0.400 -49.403 1.00 92.31 103 VAL A CA 1
ATOM 656 C C . VAL A 1 103 ? -2.210 -0.450 -50.606 1.00 92.31 103 VAL A C 1
ATOM 658 O O . VAL A 1 103 ? -2.346 0.531 -51.328 1.00 92.31 103 VAL A O 1
ATOM 661 N N . ASN A 1 104 ? -2.832 -1.604 -50.848 1.00 84.19 104 ASN A N 1
ATOM 662 C CA . ASN A 1 104 ? -3.553 -1.855 -52.102 1.00 84.19 104 ASN A CA 1
ATOM 663 C C . ASN A 1 104 ? -4.937 -1.181 -52.197 1.00 84.19 104 ASN A C 1
ATOM 665 O O . ASN A 1 104 ? -5.456 -1.031 -53.300 1.00 84.19 104 ASN A O 1
ATOM 669 N N . GLY A 1 105 ? -5.568 -0.816 -51.078 1.00 87.94 105 GLY A N 1
ATOM 670 C CA . GLY A 1 105 ? -6.864 -0.124 -51.070 1.00 87.94 105 GLY A CA 1
ATOM 671 C C . GLY A 1 105 ? -6.765 1.389 -50.816 1.00 87.94 105 GLY A C 1
ATOM 672 O O . GLY A 1 105 ? -5.663 1.915 -50.644 1.00 87.94 105 GLY A O 1
ATOM 673 N N . PRO A 1 106 ? -7.907 2.107 -50.797 1.00 92.62 106 PRO A N 1
ATOM 674 C CA . PRO A 1 106 ? -7.951 3.533 -50.476 1.00 92.62 106 PRO A CA 1
ATOM 675 C C . PRO A 1 106 ? -7.362 3.831 -49.093 1.00 92.62 106 PRO A C 1
ATOM 677 O O . PRO A 1 106 ? -7.726 3.178 -48.114 1.00 92.62 106 PRO A O 1
ATOM 680 N N . LEU A 1 107 ? -6.492 4.836 -49.005 1.00 95.06 107 LEU A N 1
ATOM 681 C CA . LEU A 1 107 ? -5.883 5.315 -47.768 1.00 95.06 107 LEU A CA 1
ATOM 682 C C . LEU A 1 107 ? -6.497 6.661 -47.362 1.00 95.06 107 LEU A C 1
ATOM 684 O O . LEU A 1 107 ? -6.292 7.675 -48.027 1.00 95.06 107 LEU A O 1
ATOM 688 N N . GLY A 1 108 ? -7.227 6.670 -46.250 1.00 95.44 108 GLY A N 1
ATOM 689 C CA . GLY A 1 108 ? -7.733 7.877 -45.604 1.00 95.44 108 GLY A CA 1
ATOM 690 C C . GLY A 1 108 ? -6.936 8.204 -44.344 1.00 95.44 108 GLY A C 1
ATOM 691 O O . GLY A 1 108 ? -6.849 7.386 -43.426 1.00 95.44 108 GLY A O 1
ATOM 692 N N . VAL A 1 109 ? -6.382 9.411 -44.269 1.00 96.69 109 VAL A N 1
ATOM 693 C CA . VAL A 1 109 ? -5.701 9.906 -43.065 1.00 96.69 109 VAL A CA 1
ATOM 694 C C . VAL A 1 109 ? -6.588 10.961 -42.417 1.00 96.69 109 VAL A C 1
ATOM 696 O O . VAL A 1 109 ? -6.778 12.044 -42.967 1.00 96.69 109 VAL A O 1
ATOM 699 N N . ALA A 1 110 ? -7.171 10.639 -41.264 1.00 92.38 110 ALA A N 1
ATOM 700 C CA . ALA A 1 110 ? -8.037 11.555 -40.533 1.00 92.38 110 ALA A CA 1
ATOM 701 C C . ALA A 1 110 ? -7.237 12.731 -39.945 1.00 92.38 110 ALA A C 1
ATOM 703 O O . ALA A 1 110 ? -6.007 12.695 -39.865 1.00 92.38 110 ALA A O 1
ATOM 704 N N . ALA A 1 111 ? -7.942 13.771 -39.496 1.00 85.19 111 ALA A N 1
ATOM 705 C CA . ALA A 1 111 ? -7.323 14.903 -38.812 1.00 85.19 111 ALA A CA 1
ATOM 706 C C . ALA A 1 111 ? -6.455 14.437 -37.629 1.00 85.19 111 ALA A C 1
ATOM 708 O O . ALA A 1 111 ? -6.893 13.628 -36.811 1.00 85.19 111 ALA A O 1
ATOM 709 N N . GLY A 1 112 ? -5.208 14.914 -37.561 1.00 80.75 112 GLY A N 1
ATOM 710 C CA . GLY A 1 112 ? -4.223 14.504 -36.555 1.00 80.75 112 GLY A CA 1
ATOM 711 C C . GLY A 1 112 ? -3.602 13.112 -36.759 1.00 80.75 112 GLY A C 1
ATOM 712 O O . GLY A 1 112 ? -2.775 12.705 -35.943 1.00 80.75 112 GLY A O 1
ATOM 713 N N . GLY A 1 113 ? -3.988 12.361 -37.795 1.00 91.25 113 GLY A N 1
ATOM 714 C CA . GLY A 1 113 ? -3.318 11.121 -38.201 1.00 91.25 113 GLY A CA 1
ATOM 715 C C . GLY A 1 113 ? -2.044 11.409 -38.998 1.00 91.25 113 GLY A C 1
ATOM 716 O O . GLY A 1 113 ? -1.943 12.447 -39.651 1.00 91.25 113 GLY A O 1
ATOM 717 N N . THR A 1 114 ? -1.061 10.507 -38.952 1.00 94.12 114 THR A N 1
ATOM 718 C CA . THR A 1 114 ? 0.223 10.667 -39.658 1.00 94.12 114 THR A CA 1
ATOM 719 C C . THR A 1 114 ? 0.433 9.574 -40.704 1.00 94.12 114 THR A C 1
ATOM 721 O O . THR A 1 114 ? 0.268 8.390 -40.413 1.00 94.12 114 THR A O 1
ATOM 724 N N . VAL A 1 115 ? 0.877 9.953 -41.901 1.00 94.75 115 VAL A N 1
ATOM 725 C CA . VAL A 1 115 ? 1.510 9.040 -42.860 1.00 94.75 115 VAL A CA 1
ATOM 726 C C . VAL A 1 115 ? 2.992 9.394 -42.987 1.00 94.75 115 VAL A C 1
ATOM 728 O O . VAL A 1 115 ? 3.348 10.548 -43.221 1.00 94.75 115 VAL A O 1
ATOM 731 N N . ALA A 1 116 ? 3.858 8.411 -42.765 1.00 94.00 116 ALA A N 1
ATOM 732 C CA . ALA A 1 116 ? 5.310 8.555 -42.734 1.00 94.00 116 ALA A CA 1
ATOM 733 C C . ALA A 1 116 ? 5.951 7.369 -43.476 1.00 94.00 116 ALA A C 1
ATOM 735 O O . ALA A 1 116 ? 6.229 6.346 -42.843 1.00 94.00 116 ALA A O 1
ATOM 736 N N . PRO A 1 117 ? 6.104 7.440 -44.814 1.00 94.44 117 PRO A N 1
ATOM 737 C CA . PRO A 1 117 ? 6.809 6.416 -45.584 1.00 94.44 117 PRO A CA 1
ATOM 738 C C . PRO A 1 117 ? 8.212 6.155 -45.027 1.00 94.44 117 PRO A C 1
ATOM 740 O O . PRO A 1 117 ? 8.769 6.998 -44.337 1.00 94.44 117 PRO A O 1
ATOM 743 N N . GLY A 1 118 ? 8.761 4.971 -45.298 1.00 90.00 118 GLY A N 1
ATOM 744 C CA . GLY A 1 118 ? 10.008 4.523 -44.675 1.00 90.00 118 GLY A CA 1
ATOM 745 C C . GLY A 1 118 ? 9.777 3.781 -43.355 1.00 90.00 118 GLY A C 1
ATOM 746 O O . GLY A 1 118 ? 8.665 3.706 -42.833 1.00 90.00 118 GLY A O 1
ATOM 747 N N . THR A 1 119 ? 10.822 3.153 -42.814 1.00 83.06 119 THR A N 1
ATOM 748 C CA . THR A 1 119 ? 10.731 2.341 -41.580 1.00 83.06 119 THR A CA 1
ATOM 749 C C . THR A 1 119 ? 10.934 3.142 -40.289 1.00 83.06 119 THR A C 1
ATOM 751 O O . THR A 1 119 ? 11.028 2.555 -39.211 1.00 83.06 119 THR A O 1
ATOM 754 N N . GLY A 1 120 ? 10.991 4.473 -40.398 1.00 69.19 120 GLY A N 1
ATOM 755 C CA . GLY A 1 120 ? 11.389 5.398 -39.339 1.00 69.19 120 GLY A CA 1
ATOM 756 C C . GLY A 1 120 ? 12.911 5.555 -39.216 1.00 69.19 120 GLY A C 1
ATOM 757 O O . GLY A 1 120 ? 13.683 4.678 -39.611 1.00 69.19 120 GLY A O 1
ATOM 758 N N . GLY A 1 121 ? 13.350 6.678 -38.639 1.00 68.06 121 GLY A N 1
ATOM 759 C CA . GLY A 1 121 ? 14.768 6.993 -38.437 1.00 68.06 121 GLY A CA 1
ATOM 760 C C . GLY A 1 121 ? 15.357 7.795 -39.599 1.00 68.06 121 GLY A C 1
ATOM 761 O O . GLY A 1 121 ? 14.867 8.865 -39.904 1.00 68.06 121 GLY A O 1
ATOM 762 N N . THR A 1 122 ? 16.450 7.323 -40.201 1.00 65.62 122 THR A N 1
ATOM 763 C CA . THR A 1 122 ? 17.092 7.962 -41.374 1.00 65.62 122 THR A CA 1
ATOM 764 C C . THR A 1 122 ? 17.015 7.093 -42.633 1.00 65.62 122 THR A C 1
ATOM 766 O O . THR A 1 122 ? 17.679 7.371 -43.633 1.00 65.62 122 THR A O 1
ATOM 769 N N . THR A 1 123 ? 16.256 5.993 -42.579 1.00 79.94 123 THR A N 1
ATOM 770 C CA . THR A 1 123 ? 16.153 5.034 -43.684 1.00 79.94 123 THR A CA 1
ATOM 771 C C . THR A 1 123 ? 15.069 5.479 -44.651 1.00 79.94 123 THR A C 1
ATOM 773 O O . THR A 1 123 ? 13.887 5.315 -44.368 1.00 79.94 123 THR A O 1
ATOM 776 N N . ILE A 1 124 ? 15.510 5.991 -45.798 1.00 89.31 124 ILE A N 1
ATOM 777 C CA . ILE A 1 124 ? 14.646 6.459 -46.877 1.00 89.31 124 ILE A CA 1
ATOM 778 C C . ILE A 1 124 ? 13.830 5.316 -47.485 1.00 89.31 124 ILE A C 1
ATOM 780 O O . ILE A 1 124 ? 14.394 4.274 -47.834 1.00 89.31 124 ILE A O 1
ATOM 784 N N . GLY A 1 125 ? 12.528 5.522 -47.682 1.00 91.19 125 GLY A N 1
ATOM 785 C CA . GLY A 1 125 ? 11.668 4.527 -48.308 1.00 91.19 125 GLY A CA 1
ATOM 786 C C . GLY A 1 125 ? 10.390 5.056 -48.956 1.00 91.19 125 GLY A C 1
ATOM 787 O O . GLY A 1 125 ? 9.826 6.080 -48.587 1.00 91.19 125 GLY A O 1
ATOM 788 N N . THR A 1 126 ? 9.901 4.307 -49.943 1.00 93.62 126 THR A N 1
ATOM 789 C CA . THR A 1 126 ? 8.681 4.648 -50.682 1.00 93.62 126 THR A CA 1
ATOM 790 C C . THR A 1 126 ? 7.527 3.755 -50.251 1.00 93.62 126 THR A C 1
ATOM 792 O O . THR A 1 126 ? 7.625 2.536 -50.363 1.00 93.62 126 THR A O 1
ATOM 795 N N . LEU A 1 127 ? 6.420 4.349 -49.806 1.00 94.62 127 LEU A N 1
ATOM 796 C CA . LEU A 1 127 ? 5.169 3.635 -49.559 1.00 94.62 127 LEU A CA 1
ATOM 797 C C . LEU A 1 127 ? 4.307 3.719 -50.818 1.00 94.62 127 LEU A C 1
ATOM 799 O O . LEU A 1 127 ? 3.966 4.812 -51.274 1.00 94.62 127 LEU A O 1
ATOM 803 N N . THR A 1 128 ? 3.949 2.570 -51.382 1.00 95.06 128 THR A N 1
ATOM 804 C CA . THR A 1 128 ? 3.031 2.529 -52.525 1.00 95.06 128 THR A CA 1
ATOM 805 C C . THR A 1 128 ? 1.598 2.454 -52.019 1.00 95.06 128 THR A C 1
ATOM 807 O O . THR A 1 128 ? 1.309 1.617 -51.167 1.00 95.06 128 THR A O 1
ATOM 810 N N . THR A 1 129 ? 0.693 3.294 -52.514 1.00 93.50 129 THR A N 1
ATOM 811 C CA . THR A 1 129 ? -0.690 3.352 -52.014 1.00 93.50 129 THR A CA 1
ATOM 812 C C . THR A 1 129 ? -1.722 3.316 -53.138 1.00 93.50 129 THR A C 1
ATOM 814 O O . THR A 1 129 ? -1.436 3.695 -54.274 1.00 93.50 129 THR A O 1
ATOM 817 N N . GLY A 1 130 ? -2.953 2.921 -52.799 1.00 90.75 130 GLY A N 1
ATOM 818 C CA . GLY A 1 130 ? -4.152 3.250 -53.568 1.00 90.75 130 GLY A CA 1
ATOM 819 C C . GLY A 1 130 ? -4.431 4.762 -53.573 1.00 90.75 130 GLY A C 1
ATOM 820 O O . GLY A 1 130 ? -3.533 5.578 -53.357 1.00 90.75 130 GLY A O 1
ATOM 821 N N . THR A 1 131 ? -5.687 5.164 -53.799 1.00 92.81 131 THR A N 1
ATOM 822 C CA . THR A 1 131 ? -6.074 6.583 -53.659 1.00 92.81 131 THR A CA 1
ATOM 823 C C . THR A 1 131 ? -5.732 7.088 -52.258 1.00 92.81 131 THR A C 1
ATOM 825 O O . THR A 1 131 ? -6.061 6.407 -51.286 1.00 92.81 131 THR A O 1
ATOM 828 N N . LEU A 1 132 ? -5.124 8.268 -52.144 1.00 95.31 132 LEU A N 1
ATOM 829 C CA . LEU A 1 132 ? -4.799 8.887 -50.857 1.00 95.31 132 LEU A CA 1
ATOM 830 C C . LEU A 1 132 ? -5.670 10.121 -50.636 1.00 95.31 132 LEU A C 1
ATOM 832 O O . LEU A 1 132 ? -5.670 11.026 -51.462 1.00 95.31 132 LEU A O 1
ATOM 836 N N . ALA A 1 133 ? -6.340 10.185 -49.490 1.00 96.06 133 ALA A N 1
ATOM 837 C CA . ALA A 1 133 ? -7.021 11.383 -49.020 1.00 96.06 133 ALA A CA 1
ATOM 838 C C . ALA A 1 133 ? -6.426 11.818 -47.677 1.00 96.06 133 ALA A C 1
ATOM 840 O O . ALA A 1 133 ? -6.598 11.144 -46.654 1.00 96.06 133 ALA A O 1
ATOM 841 N N . LEU A 1 134 ? -5.726 12.952 -47.677 1.00 95.12 134 LEU A N 1
ATOM 842 C CA . LEU A 1 134 ? -5.256 13.599 -46.456 1.00 95.12 134 LEU A CA 1
ATOM 843 C C . LEU A 1 134 ? -6.357 14.512 -45.920 1.00 95.12 134 LEU A C 1
ATOM 845 O O . LEU A 1 134 ? -6.756 15.465 -46.587 1.00 95.12 134 LEU A O 1
ATOM 849 N N . GLY A 1 135 ? -6.843 14.231 -44.713 1.00 89.81 135 GLY A N 1
ATOM 850 C CA . GLY A 1 135 ? -7.765 15.099 -43.990 1.00 89.81 135 GLY A CA 1
ATOM 851 C C . GLY A 1 135 ? -7.081 16.370 -43.485 1.00 89.81 135 GLY A C 1
ATOM 852 O O . GLY A 1 135 ? -5.854 16.422 -43.349 1.00 89.81 135 GLY A O 1
ATOM 853 N N . ALA A 1 136 ? -7.883 17.391 -43.171 1.00 83.31 136 ALA A N 1
ATOM 854 C CA . ALA A 1 136 ? -7.386 18.637 -42.588 1.00 83.31 136 ALA A CA 1
ATOM 855 C C . ALA A 1 136 ? -6.554 18.345 -41.329 1.00 83.31 136 ALA A C 1
ATOM 857 O O . ALA A 1 136 ? -6.970 17.560 -40.479 1.00 83.31 136 ALA A O 1
ATOM 858 N N . SER A 1 137 ? -5.370 18.948 -41.220 1.00 80.56 137 SER A N 1
ATOM 859 C CA . SER A 1 137 ? -4.437 18.741 -40.096 1.00 80.56 137 SER A CA 1
ATOM 860 C C . SER A 1 137 ? -3.923 17.305 -39.888 1.00 80.56 137 SER A C 1
ATOM 862 O O . SER A 1 137 ? -3.353 17.010 -38.838 1.00 80.56 137 SER A O 1
ATOM 864 N N . SER A 1 138 ? -4.099 16.393 -40.848 1.00 90.25 138 SER A N 1
ATOM 865 C CA . SER A 1 138 ? -3.261 15.185 -40.919 1.00 90.25 138 SER A CA 1
ATOM 866 C C . SER A 1 138 ? -1.815 15.558 -41.254 1.00 90.25 138 SER A C 1
ATOM 868 O O . SER A 1 138 ? -1.583 16.634 -41.793 1.00 90.25 138 SER A O 1
ATOM 870 N N . VAL A 1 139 ? -0.844 14.696 -40.958 1.00 91.12 139 VAL A N 1
ATOM 871 C CA . VAL A 1 139 ? 0.580 14.961 -41.206 1.00 91.12 139 VAL A CA 1
ATOM 872 C C . VAL A 1 139 ? 1.121 14.001 -42.257 1.00 91.12 139 VAL A C 1
ATOM 874 O O . VAL A 1 139 ? 1.092 12.787 -42.061 1.00 91.12 139 VAL A O 1
ATOM 877 N N . PHE A 1 140 ? 1.693 14.536 -43.332 1.00 94.50 140 PHE A N 1
ATOM 878 C CA . PHE A 1 140 ? 2.612 13.800 -44.193 1.00 94.50 140 PHE A CA 1
ATOM 879 C C . PHE A 1 140 ? 4.047 14.086 -43.748 1.00 94.50 140 PHE A C 1
ATOM 881 O O . PHE A 1 140 ? 4.501 15.228 -43.794 1.00 94.50 140 PHE A O 1
ATOM 888 N N . SER A 1 141 ? 4.746 13.066 -43.260 1.00 92.38 141 SER A N 1
ATOM 889 C CA . SER A 1 141 ? 6.108 13.178 -42.739 1.00 92.38 141 SER A CA 1
ATOM 890 C C . SER A 1 141 ? 7.095 12.524 -43.692 1.00 92.38 141 SER A C 1
ATOM 892 O O . SER A 1 141 ? 6.887 11.377 -44.072 1.00 92.38 141 SER A O 1
ATOM 894 N N . VAL A 1 142 ? 8.184 13.220 -44.011 1.00 93.25 142 VAL A N 1
ATOM 895 C CA . VAL A 1 142 ? 9.233 12.712 -44.902 1.00 93.25 142 VAL A CA 1
ATOM 896 C C . VAL A 1 142 ? 10.622 12.911 -44.313 1.00 93.25 142 VAL A C 1
ATOM 898 O O . VAL A 1 142 ? 10.934 13.994 -43.810 1.00 93.25 142 VAL A O 1
ATOM 901 N N . ASP A 1 143 ? 11.466 11.891 -44.406 1.00 92.56 143 ASP A N 1
ATOM 902 C CA . ASP A 1 143 ? 12.911 12.006 -44.258 1.00 92.56 143 ASP A CA 1
ATOM 903 C C . ASP A 1 143 ? 13.567 12.226 -45.627 1.00 92.56 143 ASP A C 1
ATOM 905 O O . ASP A 1 143 ? 13.121 11.713 -46.654 1.00 92.56 143 ASP A O 1
ATOM 909 N N . LEU A 1 144 ? 14.635 13.021 -45.665 1.00 91.31 144 LEU A N 1
ATOM 910 C CA . LEU A 1 144 ? 15.376 13.356 -46.882 1.00 91.31 144 LEU A CA 1
ATOM 911 C C . LEU A 1 144 ? 16.834 12.905 -46.732 1.00 91.31 144 LEU A C 1
ATOM 913 O O . LEU A 1 144 ? 17.454 13.137 -45.692 1.00 91.31 144 LEU A O 1
ATOM 917 N N . ASN A 1 145 ? 17.416 12.289 -47.762 1.00 86.25 145 ASN A N 1
ATOM 918 C CA . ASN A 1 145 ? 18.846 11.974 -47.812 1.00 86.25 145 ASN A CA 1
ATOM 919 C C . ASN A 1 145 ? 19.456 12.558 -49.071 1.00 86.25 145 ASN A C 1
ATOM 921 O O . ASN A 1 145 ? 18.962 12.331 -50.167 1.00 86.25 145 ASN A O 1
ATOM 925 N N . GLY A 1 146 ? 20.553 13.276 -48.897 1.00 66.44 146 GLY A N 1
ATOM 926 C CA . GLY A 1 146 ? 21.239 13.978 -49.949 1.00 66.44 146 GLY A CA 1
ATOM 927 C C . GLY A 1 146 ? 22.445 13.276 -50.583 1.00 66.44 146 GLY A C 1
ATOM 928 O O . GLY A 1 146 ? 23.061 13.832 -51.492 1.00 66.44 146 GLY A O 1
ATOM 929 N N . THR A 1 147 ? 22.800 12.048 -50.205 1.00 72.50 147 THR A N 1
ATOM 930 C CA . THR A 1 147 ? 23.615 11.202 -51.101 1.00 72.50 147 THR A CA 1
ATOM 931 C C . THR A 1 147 ? 22.721 10.690 -52.239 1.00 72.50 147 THR A C 1
ATOM 933 O O . THR A 1 147 ? 22.223 9.572 -52.176 1.00 72.50 147 THR A O 1
ATOM 936 N N . GLY A 1 148 ? 22.478 11.535 -53.250 1.00 69.38 148 GLY A N 1
ATOM 937 C CA . GLY A 1 148 ? 21.407 11.361 -54.250 1.00 69.38 148 GLY A CA 1
ATOM 938 C C . GLY A 1 148 ? 20.111 12.086 -53.840 1.00 69.38 148 GLY A C 1
ATOM 939 O O . GLY A 1 148 ? 19.978 12.432 -52.676 1.00 69.38 148 GLY A O 1
ATOM 940 N N . PRO A 1 149 ? 19.169 12.400 -54.749 1.00 80.94 149 PRO A N 1
ATOM 941 C CA . PRO A 1 149 ? 17.899 13.062 -54.412 1.00 80.94 149 PRO A CA 1
ATOM 942 C C . PRO A 1 149 ? 16.860 12.066 -53.862 1.00 80.94 149 PRO A C 1
ATOM 944 O O . PRO A 1 149 ? 15.753 11.960 -54.382 1.00 80.94 149 PRO A O 1
ATOM 947 N N . THR A 1 150 ? 17.226 11.277 -52.851 1.00 89.12 150 THR A N 1
ATOM 948 C CA . THR A 1 150 ? 16.339 10.246 -52.286 1.00 89.12 150 THR A CA 1
ATOM 949 C C . THR A 1 150 ? 15.550 10.797 -51.104 1.00 89.12 150 THR A C 1
ATOM 951 O O . THR A 1 150 ? 16.120 11.440 -50.221 1.00 89.12 150 THR A O 1
ATOM 954 N N . SER A 1 151 ? 14.255 10.518 -51.062 1.00 93.25 151 SER A N 1
ATOM 955 C CA . SER A 1 151 ? 13.347 10.949 -49.999 1.00 93.25 151 SER A CA 1
ATOM 956 C C . SER A 1 151 ? 12.357 9.860 -49.654 1.00 93.25 151 SER A C 1
ATOM 958 O O . SER A 1 151 ? 12.037 9.010 -50.492 1.00 93.25 151 SER A O 1
ATOM 960 N N . ASP A 1 152 ? 11.858 9.906 -48.425 1.00 95.62 152 ASP A N 1
ATOM 961 C CA . ASP A 1 152 ? 10.611 9.236 -48.118 1.00 95.62 152 ASP A CA 1
ATOM 962 C C . ASP A 1 152 ? 9.538 9.774 -49.049 1.00 95.62 152 ASP A C 1
ATOM 964 O O . ASP A 1 152 ? 9.402 10.989 -49.239 1.00 95.62 152 ASP A O 1
ATOM 968 N N . ALA A 1 153 ? 8.814 8.855 -49.673 1.00 95.50 153 ALA A N 1
ATOM 969 C CA . ALA A 1 153 ? 7.886 9.217 -50.724 1.00 95.50 153 ALA A CA 1
ATOM 970 C C . ALA A 1 153 ? 6.615 8.381 -50.682 1.00 95.50 153 ALA A C 1
ATOM 972 O O . ALA A 1 153 ? 6.633 7.195 -50.343 1.00 95.50 153 ALA A O 1
ATOM 973 N N . ILE A 1 154 ? 5.511 9.000 -51.087 1.00 96.62 154 ILE A N 1
ATOM 974 C CA . ILE A 1 154 ? 4.306 8.274 -51.480 1.00 96.62 154 ILE A CA 1
ATOM 975 C C . ILE A 1 154 ? 4.322 8.100 -52.991 1.00 96.62 154 ILE A C 1
ATOM 977 O O . ILE A 1 154 ? 4.476 9.065 -53.738 1.00 96.62 154 ILE A O 1
ATOM 981 N N . ASN A 1 155 ? 4.124 6.863 -53.433 1.00 95.94 155 ASN A N 1
ATOM 982 C CA . ASN A 1 155 ? 3.905 6.540 -54.834 1.00 95.94 155 ASN A CA 1
ATOM 983 C C . ASN A 1 155 ? 2.486 5.983 -55.009 1.00 95.94 155 ASN A C 1
ATOM 985 O O . ASN A 1 155 ? 2.170 4.914 -54.490 1.00 95.94 155 ASN A O 1
ATOM 989 N N . ALA A 1 156 ? 1.631 6.687 -55.743 1.00 94.88 156 ALA A N 1
ATOM 990 C CA . ALA A 1 156 ? 0.234 6.317 -55.971 1.00 94.88 156 ALA A CA 1
ATOM 991 C C . ALA A 1 156 ? -0.026 6.116 -57.481 1.00 94.88 156 ALA A C 1
ATOM 993 O O . ALA A 1 156 ? -0.693 6.933 -58.128 1.00 94.88 156 ALA A O 1
ATOM 994 N N . PRO A 1 157 ? 0.550 5.062 -58.093 1.00 93.25 157 PRO A N 1
ATOM 995 C CA . PRO A 1 157 ? 0.566 4.896 -59.543 1.00 93.25 157 PRO A CA 1
ATOM 996 C C . PRO A 1 157 ? -0.848 4.684 -60.092 1.00 93.25 157 PRO A C 1
ATOM 998 O O . PRO A 1 157 ? -1.554 3.779 -59.663 1.00 93.25 157 PRO A O 1
ATOM 1001 N N . GLY A 1 158 ? -1.262 5.509 -61.058 1.00 92.62 158 GLY A N 1
ATOM 1002 C CA . GLY A 1 158 ? -2.610 5.439 -61.641 1.00 92.62 158 GLY A CA 1
ATOM 1003 C C . GLY A 1 158 ? -3.726 5.999 -60.748 1.00 92.62 158 GLY A C 1
ATOM 1004 O O . GLY A 1 158 ? -4.882 6.003 -61.163 1.00 92.62 158 GLY A O 1
ATOM 1005 N N . GLN A 1 159 ? -3.396 6.501 -59.554 1.00 95.19 159 GLN A N 1
ATOM 1006 C CA . GLN A 1 159 ? -4.367 6.931 -58.550 1.00 95.19 159 GLN A CA 1
ATOM 1007 C C . GLN A 1 159 ? -4.400 8.458 -58.379 1.00 95.19 159 GLN A C 1
ATOM 1009 O O . GLN A 1 159 ? -3.462 9.171 -58.749 1.00 95.19 159 GLN A O 1
ATOM 1014 N N . THR A 1 160 ? -5.485 8.943 -57.772 1.00 94.69 160 THR A N 1
ATOM 1015 C CA . THR A 1 160 ? -5.631 10.330 -57.310 1.00 94.69 160 THR A CA 1
ATOM 1016 C C . THR A 1 160 ? -5.159 10.470 -55.866 1.00 94.69 160 THR A C 1
ATOM 1018 O O . THR A 1 160 ? -5.439 9.607 -55.025 1.00 94.69 160 THR A O 1
ATOM 1021 N N . VAL A 1 161 ? -4.476 11.578 -55.586 1.00 96.69 161 VAL A N 1
ATOM 1022 C CA . VAL A 1 161 ? -4.095 12.016 -54.247 1.00 96.69 161 VAL A CA 1
ATOM 1023 C C . VAL A 1 161 ? -4.701 13.387 -53.959 1.00 96.69 161 VAL A C 1
ATOM 1025 O O . VAL A 1 161 ? -4.402 14.350 -54.661 1.00 96.69 161 VAL A O 1
ATOM 1028 N N . ASP A 1 162 ? -5.510 13.479 -52.906 1.00 95.69 162 ASP A N 1
ATOM 1029 C CA . ASP A 1 162 ? -6.107 14.725 -52.425 1.00 95.69 162 ASP A CA 1
ATOM 1030 C C . ASP A 1 162 ? -5.328 15.256 -51.207 1.00 95.69 162 ASP A C 1
ATOM 1032 O O . ASP A 1 162 ? -5.294 14.633 -50.136 1.00 95.69 162 ASP A O 1
ATOM 1036 N N . LEU A 1 163 ? -4.698 16.423 -51.364 1.00 94.12 163 LEU A N 1
ATOM 1037 C CA . LEU A 1 163 ? -3.914 17.098 -50.331 1.00 94.12 163 LEU A CA 1
ATOM 1038 C C . LEU A 1 163 ? -4.789 18.087 -49.544 1.00 94.12 163 LEU A C 1
ATOM 1040 O O . LEU A 1 163 ? -5.233 19.087 -50.096 1.00 94.12 163 LEU A O 1
ATOM 1044 N N . ASN A 1 164 ? -4.994 17.837 -48.244 1.00 86.56 164 ASN A N 1
ATOM 1045 C CA . ASN A 1 164 ? -5.496 18.842 -47.285 1.00 86.56 164 ASN A CA 1
ATOM 1046 C C . ASN A 1 164 ? -4.752 18.832 -45.926 1.00 86.56 164 ASN A C 1
ATOM 1048 O O . ASN A 1 164 ? -5.068 19.624 -45.038 1.00 86.56 164 ASN A O 1
ATOM 1052 N N . GLY A 1 165 ? -3.782 17.926 -45.736 1.00 87.94 165 GLY A N 1
ATOM 1053 C CA . GLY A 1 165 ? -2.963 17.813 -44.519 1.00 87.94 165 GLY A CA 1
ATOM 1054 C C . GLY A 1 165 ? -1.776 18.781 -44.486 1.00 87.94 165 GLY A C 1
ATOM 1055 O O . GLY A 1 165 ? -1.590 19.582 -45.396 1.00 87.94 165 GLY A O 1
ATOM 1056 N N . THR A 1 166 ? -0.946 18.706 -43.452 1.00 88.44 166 THR A N 1
ATOM 1057 C CA . THR A 1 166 ? 0.324 19.432 -43.316 1.00 88.44 166 THR A CA 1
ATOM 1058 C C . THR A 1 166 ? 1.501 18.575 -43.782 1.00 88.44 166 THR A C 1
ATOM 1060 O O . THR A 1 166 ? 1.453 17.345 -43.733 1.00 88.44 166 THR A O 1
ATOM 1063 N N . LEU A 1 167 ? 2.576 19.226 -44.230 1.00 91.44 167 LEU A N 1
ATOM 1064 C CA . LEU A 1 167 ? 3.832 18.573 -44.597 1.00 91.44 167 LEU A CA 1
ATOM 1065 C C . LEU A 1 167 ? 4.890 18.810 -43.514 1.00 91.44 167 LEU A C 1
ATOM 1067 O O . LEU A 1 167 ? 5.090 19.943 -43.074 1.00 91.44 167 LEU A O 1
ATOM 1071 N N . ARG A 1 168 ? 5.603 17.750 -43.130 1.00 89.19 168 ARG A N 1
ATOM 1072 C CA . ARG A 1 168 ? 6.729 17.791 -42.192 1.00 89.19 168 ARG A CA 1
ATOM 1073 C C . ARG A 1 168 ? 7.962 17.135 -42.801 1.00 89.19 168 ARG A C 1
ATOM 1075 O O . ARG A 1 168 ? 7.942 15.951 -43.117 1.00 89.19 168 ARG A O 1
ATOM 1082 N N . VAL A 1 169 ? 9.060 17.881 -42.873 1.00 89.69 169 VAL A N 1
ATOM 1083 C CA . VAL A 1 169 ? 10.390 17.329 -43.171 1.00 89.69 169 VAL A CA 1
ATOM 1084 C C . VAL A 1 169 ? 11.031 16.922 -41.848 1.00 89.69 169 VAL A C 1
ATOM 1086 O O . VAL A 1 169 ? 11.480 17.777 -41.088 1.00 89.69 169 VAL A O 1
ATOM 1089 N N . ALA A 1 170 ? 10.991 15.633 -41.528 1.00 87.75 170 ALA A N 1
ATOM 1090 C CA . ALA A 1 170 ? 11.325 15.108 -40.210 1.00 87.75 170 ALA A CA 1
ATOM 1091 C C . ALA A 1 170 ? 12.836 15.029 -39.971 1.00 87.75 170 ALA A C 1
ATOM 1093 O O . ALA A 1 170 ? 13.313 15.582 -38.982 1.00 87.75 170 ALA A O 1
ATOM 1094 N N . ASN A 1 171 ? 13.581 14.415 -40.889 1.00 86.75 171 ASN A N 1
ATOM 1095 C CA . ASN A 1 171 ? 15.038 14.358 -40.852 1.00 86.75 171 ASN A CA 1
ATOM 1096 C C . ASN A 1 171 ? 15.633 14.744 -42.206 1.00 86.75 171 ASN A C 1
ATOM 1098 O O . ASN A 1 171 ? 15.061 14.478 -43.261 1.00 86.75 171 ASN A O 1
ATOM 1102 N N . VAL A 1 172 ? 16.824 15.344 -42.180 1.00 86.75 172 VAL A N 1
ATOM 1103 C CA . VAL A 1 172 ? 17.598 15.637 -43.389 1.00 86.75 172 VAL A CA 1
ATOM 1104 C C . VAL A 1 172 ? 19.019 15.130 -43.191 1.00 86.75 172 VAL A C 1
ATOM 1106 O O . VAL A 1 172 ? 19.771 15.640 -42.365 1.00 86.75 172 VAL A O 1
ATOM 1109 N N . THR A 1 173 ? 19.405 14.125 -43.964 1.00 85.88 173 THR A N 1
ATOM 1110 C CA . THR A 1 173 ? 20.763 13.575 -43.983 1.00 85.88 173 THR A CA 1
ATOM 1111 C C . THR A 1 173 ? 21.496 14.039 -45.240 1.00 85.88 173 THR A C 1
ATOM 1113 O O . THR A 1 173 ? 20.892 14.206 -46.296 1.00 85.88 173 THR A O 1
ATOM 1116 N N . ASN A 1 174 ? 22.804 14.295 -45.140 1.00 84.00 174 ASN A N 1
ATOM 1117 C CA . ASN A 1 174 ? 23.660 14.734 -46.258 1.00 84.00 174 ASN A CA 1
ATOM 1118 C C . ASN A 1 174 ? 23.124 15.930 -47.085 1.00 84.00 174 ASN A C 1
ATOM 1120 O O . ASN A 1 174 ? 23.155 15.891 -48.321 1.00 84.00 174 ASN A O 1
ATOM 1124 N N . PRO A 1 175 ? 22.612 16.998 -46.451 1.00 81.44 175 PRO A N 1
ATOM 1125 C CA . PRO A 1 175 ? 21.890 18.046 -47.161 1.00 81.44 175 PRO A CA 1
ATOM 1126 C C . PRO A 1 175 ? 22.773 18.793 -48.177 1.00 81.44 175 PRO A C 1
ATOM 1128 O O . PRO A 1 175 ? 23.972 18.967 -47.962 1.00 81.44 175 PRO A O 1
ATOM 1131 N N . ALA A 1 176 ? 22.185 19.273 -49.276 1.00 84.69 176 ALA A N 1
ATOM 1132 C CA . ALA A 1 176 ? 22.874 20.153 -50.223 1.00 84.69 176 ALA A CA 1
ATOM 1133 C C . ALA A 1 176 ? 21.905 21.160 -50.839 1.00 84.69 176 ALA A C 1
ATOM 1135 O O . ALA A 1 176 ? 20.832 20.784 -51.309 1.00 84.69 176 ALA A O 1
ATOM 1136 N N . ALA A 1 177 ? 22.320 22.428 -50.862 1.00 84.31 177 ALA A N 1
ATOM 1137 C CA . ALA A 1 177 ? 21.548 23.512 -51.455 1.00 84.31 177 ALA A CA 1
ATOM 1138 C C . ALA A 1 177 ? 21.298 23.265 -52.953 1.00 84.31 177 ALA A C 1
ATOM 1140 O O . ALA A 1 177 ? 22.142 22.717 -53.662 1.00 84.31 177 ALA A O 1
ATOM 1141 N N . GLY A 1 178 ? 20.119 23.660 -53.422 1.00 85.12 178 GLY A N 1
ATOM 1142 C CA . GLY A 1 178 ? 19.635 23.451 -54.783 1.00 85.12 178 GLY A CA 1
ATOM 1143 C C . GLY A 1 178 ? 19.144 22.032 -55.082 1.00 85.12 178 GLY A C 1
ATOM 1144 O O . GLY A 1 178 ? 18.599 21.811 -56.162 1.00 85.12 178 GLY A O 1
ATOM 1145 N N . ARG A 1 179 ? 19.304 21.061 -54.168 1.00 90.31 179 ARG A N 1
ATOM 1146 C CA . ARG A 1 179 ? 18.845 19.685 -54.402 1.00 90.31 179 ARG A CA 1
ATOM 1147 C C . ARG A 1 179 ? 17.321 19.602 -54.351 1.00 90.31 179 ARG A C 1
ATOM 1149 O O . ARG A 1 179 ? 16.713 20.122 -53.420 1.00 90.31 179 ARG A O 1
ATOM 1156 N N . VAL A 1 180 ? 16.742 18.907 -55.327 1.00 93.38 180 VAL A N 1
ATOM 1157 C CA . VAL A 1 180 ? 15.302 18.647 -55.441 1.00 93.38 180 VAL A CA 1
ATOM 1158 C C . VAL A 1 180 ? 15.006 17.213 -55.002 1.00 93.38 180 VAL A C 1
ATOM 1160 O O . VAL A 1 180 ? 15.687 16.296 -55.451 1.00 93.38 180 VAL A O 1
ATOM 1163 N N . TYR A 1 181 ? 14.007 17.028 -54.144 1.00 94.88 181 TYR A N 1
ATOM 1164 C CA . TYR A 1 181 ? 13.531 15.738 -53.642 1.00 94.88 181 TYR A CA 1
ATOM 1165 C C . TYR A 1 181 ? 12.072 15.537 -54.058 1.00 94.88 181 TYR A C 1
ATOM 1167 O O . TYR A 1 181 ? 11.247 16.413 -53.795 1.00 94.88 181 TYR A O 1
ATOM 1175 N N . THR A 1 182 ? 11.740 14.403 -54.675 1.00 95.62 182 THR A N 1
ATOM 1176 C CA . THR A 1 182 ? 10.349 14.053 -55.004 1.00 95.62 182 THR A CA 1
ATOM 1177 C C . THR A 1 182 ? 9.732 13.290 -53.844 1.00 95.62 182 THR A C 1
ATOM 1179 O O . THR A 1 182 ? 10.089 12.146 -53.575 1.00 95.62 182 THR A O 1
ATOM 1182 N N . ILE A 1 183 ? 8.795 13.926 -53.149 1.00 96.88 183 ILE A N 1
ATOM 1183 C CA . ILE A 1 183 ? 8.155 13.360 -51.954 1.00 96.88 183 ILE A CA 1
ATOM 1184 C C . ILE A 1 183 ? 6.818 12.690 -52.278 1.00 96.88 183 ILE A C 1
ATOM 1186 O O . ILE A 1 183 ? 6.273 11.946 -51.467 1.00 96.88 183 ILE A O 1
ATOM 1190 N N . LEU A 1 184 ? 6.266 12.951 -53.460 1.00 98.00 184 LEU A N 1
ATOM 1191 C CA . LEU A 1 184 ? 4.992 12.393 -53.877 1.00 98.00 184 LEU A CA 1
ATOM 1192 C C . LEU A 1 184 ? 4.933 12.273 -55.395 1.00 98.00 184 LEU A C 1
ATOM 1194 O O . LEU A 1 184 ? 5.228 13.249 -56.084 1.00 98.00 184 LEU A O 1
ATOM 1198 N N . SER A 1 185 ? 4.494 11.116 -55.884 1.00 97.19 185 SER A N 1
ATOM 1199 C CA . SER A 1 185 ? 4.204 10.859 -57.299 1.00 97.19 185 SER A CA 1
ATOM 1200 C C . SER A 1 185 ? 2.854 10.144 -57.438 1.00 97.19 185 SER A C 1
ATOM 1202 O O . SER A 1 185 ? 2.580 9.184 -56.716 1.00 97.19 185 SER A O 1
ATOM 1204 N N . ALA A 1 186 ? 1.999 10.603 -58.353 1.00 97.06 186 ALA A N 1
ATOM 1205 C CA . ALA A 1 186 ? 0.644 10.097 -58.586 1.00 97.06 186 ALA A CA 1
ATOM 1206 C C . ALA A 1 186 ? 0.179 10.340 -60.037 1.00 97.06 186 ALA A C 1
ATOM 1208 O O . ALA A 1 186 ? 0.855 11.014 -60.811 1.00 97.06 186 ALA A O 1
ATOM 1209 N N . ASN A 1 187 ? -0.999 9.825 -60.414 1.00 95.62 187 ASN A N 1
ATOM 1210 C CA . ASN A 1 187 ? -1.633 10.192 -61.691 1.00 95.62 187 ASN A CA 1
ATOM 1211 C C . ASN A 1 187 ? -2.310 11.568 -61.624 1.00 95.62 187 ASN A C 1
ATOM 1213 O O . ASN A 1 187 ? -2.376 12.289 -62.617 1.00 95.62 187 ASN A O 1
ATOM 1217 N N . THR A 1 188 ? -2.850 11.926 -60.461 1.00 96.75 188 THR A N 1
ATOM 1218 C CA . THR A 1 188 ? -3.452 13.240 -60.225 1.00 96.75 188 THR A CA 1
ATOM 1219 C C . THR A 1 188 ? -3.184 13.675 -58.793 1.00 96.75 188 THR A C 1
ATOM 1221 O O . THR A 1 188 ? -3.514 12.945 -57.861 1.00 96.75 188 THR A O 1
ATOM 1224 N N . VAL A 1 189 ? -2.605 14.860 -58.624 1.00 97.25 189 VAL A N 1
ATOM 1225 C CA . VAL A 1 189 ? -2.437 15.545 -57.339 1.00 97.25 189 VAL A CA 1
ATOM 1226 C C . VAL A 1 189 ? -3.423 16.708 -57.284 1.00 97.25 189 VAL A C 1
ATOM 1228 O O . VAL A 1 189 ? -3.335 17.641 -58.080 1.00 97.25 189 VAL A O 1
ATOM 1231 N N . ASN A 1 190 ? -4.367 16.646 -56.350 1.00 94.62 190 ASN A N 1
ATOM 1232 C CA . ASN A 1 190 ? -5.365 17.683 -56.118 1.00 94.62 190 ASN A CA 1
ATOM 1233 C C . ASN A 1 190 ? -5.030 18.480 -54.855 1.00 94.62 190 ASN A C 1
ATOM 1235 O O . ASN A 1 190 ? -4.755 17.904 -53.802 1.00 94.62 190 ASN A O 1
ATOM 1239 N N . GLY A 1 191 ? -5.152 19.805 -54.938 1.00 91.94 191 GLY A N 1
ATOM 1240 C CA . GLY A 1 191 ? -4.941 20.698 -53.800 1.00 91.94 191 GLY A CA 1
ATOM 1241 C C . GLY A 1 191 ? -3.465 20.925 -53.463 1.00 91.94 191 GLY A C 1
ATOM 1242 O O . GLY A 1 191 ? -2.577 20.705 -54.283 1.00 91.94 191 GLY A O 1
ATOM 1243 N N . ALA A 1 192 ? -3.219 21.403 -52.248 1.00 92.12 192 ALA A N 1
ATOM 1244 C CA . ALA A 1 192 ? -1.896 21.697 -51.708 1.00 92.12 192 ALA A CA 1
ATOM 1245 C C . ALA A 1 192 ? -1.859 21.317 -50.222 1.00 92.12 192 ALA A C 1
ATOM 1247 O O . ALA A 1 192 ? -2.905 21.198 -49.579 1.00 92.12 192 ALA A O 1
ATOM 1248 N N . PHE A 1 193 ? -0.666 21.146 -49.650 1.00 92.19 193 PHE A N 1
ATOM 1249 C CA . PHE A 1 193 ? -0.555 21.015 -48.198 1.00 92.19 193 PHE A CA 1
ATOM 1250 C C . PHE A 1 193 ? -1.037 22.303 -47.520 1.00 92.19 193 PHE A C 1
ATOM 1252 O O . PHE A 1 193 ? -0.775 23.416 -47.981 1.00 92.19 193 PHE A O 1
ATOM 1259 N N . SER A 1 194 ? -1.749 22.150 -46.408 1.00 84.25 194 SER A N 1
ATOM 1260 C CA . SER A 1 194 ? -2.330 23.249 -45.646 1.00 84.25 194 SER A CA 1
ATOM 1261 C C . SER A 1 194 ? -1.262 24.281 -45.278 1.00 84.25 194 SER A C 1
ATOM 1263 O O . SER A 1 194 ? -0.282 23.960 -44.606 1.00 84.25 194 SER A O 1
ATOM 1265 N N . GLY A 1 195 ? -1.471 25.528 -45.705 1.00 79.19 195 GLY A N 1
ATOM 1266 C CA . GLY A 1 195 ? -0.574 26.653 -45.423 1.00 79.19 195 GLY A CA 1
ATOM 1267 C C . GLY A 1 195 ? 0.691 26.729 -46.286 1.00 79.19 195 GLY A C 1
ATOM 1268 O O . GLY A 1 195 ? 1.520 27.603 -46.019 1.00 79.19 195 GLY A O 1
ATOM 1269 N N . LEU A 1 196 ? 0.827 25.856 -47.293 1.00 85.62 196 LEU A N 1
ATOM 1270 C CA . LEU A 1 196 ? 1.961 25.789 -48.216 1.00 85.62 196 LEU A CA 1
ATOM 1271 C C . LEU A 1 196 ? 1.476 25.883 -49.670 1.00 85.62 196 LEU A C 1
ATOM 1273 O O . LEU A 1 196 ? 1.245 24.863 -50.323 1.00 85.62 196 LEU A O 1
ATOM 1277 N N . ALA A 1 197 ? 1.320 27.101 -50.182 1.00 88.50 197 ALA A N 1
ATOM 1278 C CA . ALA A 1 197 ? 1.062 27.338 -51.599 1.00 88.50 197 ALA A CA 1
ATOM 1279 C C . ALA A 1 197 ? 2.272 26.939 -52.466 1.00 88.50 197 ALA A C 1
ATOM 1281 O O . ALA A 1 197 ? 3.370 26.686 -51.966 1.00 88.50 197 ALA A O 1
ATOM 1282 N N . ASP A 1 198 ? 2.078 26.863 -53.783 1.00 90.50 198 ASP A N 1
ATOM 1283 C CA . ASP A 1 198 ? 3.185 26.613 -54.708 1.00 90.50 198 ASP A CA 1
ATOM 1284 C C . ASP A 1 198 ? 4.277 27.685 -54.560 1.00 90.50 198 ASP A C 1
ATOM 1286 O O . ASP A 1 198 ? 3.993 28.882 -54.575 1.00 90.50 198 ASP A O 1
ATOM 1290 N N . GLY A 1 199 ? 5.525 27.248 -54.376 1.00 84.81 199 GLY A N 1
ATOM 1291 C CA . GLY A 1 199 ? 6.666 28.128 -54.130 1.00 84.81 199 GLY A CA 1
ATOM 1292 C C . GLY A 1 199 ? 6.889 28.531 -52.669 1.00 84.81 199 GLY A C 1
ATOM 1293 O O . GLY A 1 199 ? 7.906 29.175 -52.393 1.00 84.81 199 GLY A O 1
ATOM 1294 N N . ASP A 1 200 ? 6.019 28.139 -51.732 1.00 85.69 200 ASP A N 1
ATOM 1295 C CA . ASP A 1 200 ? 6.190 28.466 -50.313 1.00 85.69 200 ASP A CA 1
ATOM 1296 C C . ASP A 1 200 ? 7.431 27.800 -49.699 1.00 85.69 200 ASP A C 1
ATOM 1298 O O . ASP A 1 200 ? 7.926 26.758 -50.146 1.00 85.69 200 ASP A O 1
ATOM 1302 N N . LEU A 1 201 ? 7.937 28.419 -48.630 1.00 85.12 201 LEU A N 1
ATOM 1303 C CA . LEU A 1 201 ? 9.047 27.896 -47.843 1.00 85.12 201 LEU A CA 1
ATOM 1304 C C . LEU A 1 201 ? 8.551 27.070 -46.650 1.00 85.12 201 LEU A C 1
ATOM 1306 O O . LEU A 1 201 ? 7.590 27.437 -45.973 1.00 85.12 201 LEU A O 1
ATOM 1310 N N . LEU A 1 202 ? 9.271 25.991 -46.356 1.00 85.81 202 LEU A N 1
ATOM 1311 C CA . LEU A 1 202 ? 9.052 25.056 -45.257 1.00 85.81 202 LEU A CA 1
ATOM 1312 C C . LEU A 1 202 ? 10.387 24.769 -44.560 1.00 85.81 202 LEU A C 1
ATOM 1314 O O . LEU A 1 202 ? 11.367 24.433 -45.218 1.00 85.81 202 LEU A O 1
ATOM 1318 N N . ALA A 1 203 ? 10.439 24.864 -43.233 1.00 81.50 203 ALA A N 1
ATOM 1319 C CA . ALA A 1 203 ? 11.623 24.467 -42.473 1.00 81.50 203 ALA A CA 1
ATOM 1320 C C . ALA A 1 203 ? 11.630 22.952 -42.191 1.00 81.50 203 ALA A C 1
ATOM 1322 O O . ALA A 1 203 ? 10.568 22.343 -42.029 1.00 81.50 203 ALA A O 1
ATOM 1323 N N . SER A 1 204 ? 12.819 22.346 -42.100 1.00 82.50 204 SER A N 1
ATOM 1324 C CA . SER A 1 204 ? 12.973 21.020 -41.487 1.00 82.50 204 SER A CA 1
ATOM 1325 C C . SER A 1 204 ? 12.585 21.046 -40.014 1.00 82.50 204 SER A C 1
ATOM 1327 O O . SER A 1 204 ? 12.555 22.102 -39.386 1.00 82.50 204 SER A O 1
ATOM 1329 N N . ALA A 1 205 ? 12.307 19.879 -39.436 1.00 77.75 205 ALA A N 1
ATOM 1330 C CA . ALA A 1 205 ? 11.807 19.800 -38.072 1.00 77.75 205 ALA A CA 1
ATOM 1331 C C . ALA A 1 205 ? 12.800 20.296 -37.009 1.00 77.75 205 ALA A C 1
ATOM 1333 O O . ALA A 1 205 ? 12.371 20.825 -35.983 1.00 77.75 205 ALA A O 1
ATOM 1334 N N . ASP A 1 206 ? 14.102 20.169 -37.271 1.00 71.56 206 ASP A N 1
ATOM 1335 C CA . ASP A 1 206 ? 15.193 20.757 -36.483 1.00 71.56 206 ASP A CA 1
ATOM 1336 C C . ASP A 1 206 ? 15.429 22.252 -36.783 1.00 71.56 206 ASP A C 1
ATOM 1338 O O . ASP A 1 206 ? 16.254 22.898 -36.137 1.00 71.56 206 ASP A O 1
ATOM 1342 N N . GLY A 1 207 ? 14.733 22.801 -37.780 1.00 70.50 207 GLY A N 1
ATOM 1343 C CA . GLY A 1 207 ? 14.920 24.139 -38.324 1.00 70.50 207 GLY A CA 1
ATOM 1344 C C . GLY A 1 207 ? 16.212 24.320 -39.135 1.00 70.50 207 GLY A C 1
ATOM 1345 O O . GLY A 1 207 ? 16.397 25.348 -39.783 1.00 70.50 207 GLY A O 1
ATOM 1346 N N . ALA A 1 208 ? 17.129 23.356 -39.166 1.00 72.44 208 ALA A N 1
ATOM 1347 C CA . ALA A 1 208 ? 18.458 23.555 -39.745 1.00 72.44 208 ALA A CA 1
ATOM 1348 C C . ALA A 1 208 ? 18.425 23.878 -41.248 1.00 72.44 208 ALA A C 1
ATOM 1350 O O . ALA A 1 208 ? 19.340 24.529 -41.763 1.00 72.44 208 ALA A O 1
ATOM 1351 N N . ARG A 1 209 ? 17.385 23.431 -41.960 1.00 78.38 209 ARG A N 1
ATOM 1352 C CA . ARG A 1 209 ? 17.226 23.601 -43.404 1.00 78.38 209 ARG A CA 1
ATOM 1353 C C . ARG A 1 209 ? 15.884 24.238 -43.744 1.00 78.38 209 ARG A C 1
ATOM 1355 O O . ARG A 1 209 ? 14.908 24.106 -43.012 1.00 78.38 209 ARG A O 1
ATOM 1362 N N . VAL A 1 210 ? 15.844 24.904 -44.894 1.00 82.06 210 VAL A N 1
ATOM 1363 C CA . VAL A 1 210 ? 14.625 25.469 -45.480 1.00 82.06 210 VAL A CA 1
ATOM 1364 C C . VAL A 1 210 ? 14.474 24.904 -46.883 1.00 82.06 210 VAL A C 1
ATOM 1366 O O . VAL A 1 210 ? 15.449 24.817 -47.631 1.00 82.06 210 VAL A O 1
ATOM 1369 N N . PHE A 1 211 ? 13.251 24.526 -47.225 1.00 87.19 211 PHE A N 1
ATOM 1370 C CA . PHE A 1 211 ? 12.877 23.926 -48.490 1.00 87.19 211 PHE A CA 1
ATOM 1371 C C . PHE A 1 211 ? 11.806 24.761 -49.162 1.00 87.19 211 PHE A C 1
ATOM 1373 O O . PHE A 1 211 ? 10.890 25.240 -48.502 1.00 87.19 211 PHE A O 1
ATOM 1380 N N . ARG A 1 212 ? 11.898 24.898 -50.478 1.00 90.44 212 ARG A N 1
ATOM 1381 C CA . ARG A 1 212 ? 10.832 25.444 -51.307 1.00 90.44 212 ARG A CA 1
ATOM 1382 C C . ARG A 1 212 ? 10.008 24.305 -51.882 1.00 90.44 212 ARG A C 1
ATOM 1384 O O . ARG A 1 212 ? 10.578 23.411 -52.512 1.00 90.44 212 ARG A O 1
ATOM 1391 N N . ILE A 1 213 ? 8.700 24.346 -51.675 1.00 94.19 213 ILE A N 1
ATOM 1392 C CA . ILE A 1 213 ? 7.775 23.353 -52.218 1.00 94.19 213 ILE A CA 1
ATOM 1393 C C . ILE A 1 213 ? 7.332 23.722 -53.632 1.00 94.19 213 ILE A C 1
ATOM 1395 O O . ILE A 1 213 ? 7.199 24.902 -53.955 1.00 94.19 213 ILE A O 1
ATOM 1399 N N . ALA A 1 214 ? 7.127 22.714 -54.477 1.00 96.12 214 ALA A N 1
ATOM 1400 C CA . ALA A 1 214 ? 6.520 22.880 -55.791 1.00 96.12 214 ALA A CA 1
ATOM 1401 C C . ALA A 1 214 ? 5.523 21.754 -56.087 1.00 96.12 214 ALA A C 1
ATOM 1403 O O . ALA A 1 214 ? 5.805 20.584 -55.797 1.00 96.12 214 ALA A O 1
ATOM 1404 N N . TYR A 1 215 ? 4.393 22.110 -56.696 1.00 96.44 215 TYR A N 1
ATOM 1405 C CA . TYR A 1 215 ? 3.313 21.198 -57.071 1.00 96.44 215 TYR A CA 1
ATOM 1406 C C . TYR A 1 215 ? 3.174 21.111 -58.593 1.00 96.44 215 TYR A C 1
ATOM 1408 O O . TYR A 1 215 ? 3.142 22.115 -59.302 1.00 96.44 215 TYR A O 1
ATOM 1416 N N . THR A 1 216 ? 3.030 19.894 -59.104 1.00 95.62 216 THR A N 1
ATOM 1417 C CA . THR A 1 216 ? 2.647 19.618 -60.495 1.00 95.62 216 THR A CA 1
ATOM 1418 C C . THR A 1 216 ? 1.401 18.724 -60.507 1.00 95.62 216 THR A C 1
ATOM 1420 O O . THR A 1 216 ? 1.065 18.154 -59.467 1.00 95.62 216 THR A O 1
ATOM 1423 N N . PRO A 1 217 ? 0.718 18.531 -61.654 1.00 95.69 217 PRO A N 1
ATOM 1424 C CA . PRO A 1 217 ? -0.443 17.640 -61.718 1.00 95.69 217 PRO A CA 1
ATOM 1425 C C . PRO A 1 217 ? -0.169 16.193 -61.277 1.00 95.69 217 PRO A C 1
ATOM 1427 O O . PRO A 1 217 ? -1.115 15.477 -60.962 1.00 95.69 217 PRO A O 1
ATOM 1430 N N . THR A 1 218 ? 1.094 15.755 -61.263 1.00 96.19 218 THR A N 1
ATOM 1431 C CA . THR A 1 218 ? 1.489 14.366 -60.977 1.00 96.19 218 THR A CA 1
ATOM 1432 C C . THR A 1 218 ? 2.495 14.222 -59.837 1.00 96.19 218 THR A C 1
ATOM 1434 O O . THR A 1 218 ? 2.702 13.111 -59.365 1.00 96.19 218 THR A O 1
ATOM 1437 N N . GLU A 1 219 ? 3.141 15.295 -59.379 1.00 97.19 219 GLU A N 1
ATOM 1438 C CA . GLU A 1 219 ? 4.237 15.215 -58.403 1.00 97.19 219 GLU A CA 1
ATOM 1439 C C . GLU A 1 219 ? 4.269 16.397 -57.431 1.00 97.19 219 GLU A C 1
ATOM 1441 O O . GLU A 1 219 ? 3.907 17.519 -57.794 1.00 97.19 219 GLU A O 1
ATOM 1446 N N . VAL A 1 220 ? 4.804 16.157 -56.229 1.00 98.00 220 VAL A N 1
ATOM 1447 C CA . VAL A 1 220 ? 5.207 17.204 -55.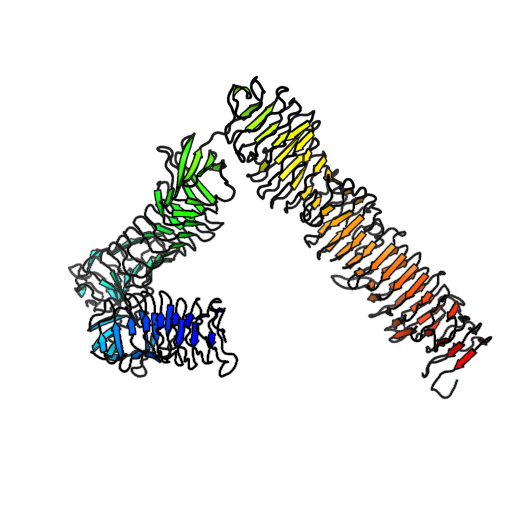277 1.00 98.00 220 VAL A CA 1
ATOM 1448 C C . VAL A 1 220 ? 6.694 17.080 -54.974 1.00 98.00 220 VAL A C 1
ATOM 1450 O O . VAL A 1 220 ? 7.188 15.993 -54.651 1.00 98.00 220 VAL A O 1
ATOM 1453 N N . THR A 1 221 ? 7.406 18.204 -55.044 1.00 96.81 221 THR A N 1
ATOM 1454 C CA . THR A 1 221 ? 8.855 18.252 -54.821 1.00 96.81 221 THR A CA 1
ATOM 1455 C C . THR A 1 221 ? 9.257 19.286 -53.774 1.00 96.81 221 THR A C 1
ATOM 1457 O O . THR A 1 221 ? 8.574 20.289 -53.565 1.00 96.81 221 THR A O 1
ATOM 1460 N N . LEU A 1 222 ? 10.395 19.043 -53.123 1.00 94.75 222 LEU A N 1
ATOM 1461 C CA . LEU A 1 222 ? 11.053 19.962 -52.198 1.00 94.75 222 LEU A CA 1
ATOM 1462 C C . LEU A 1 222 ? 12.437 20.326 -52.727 1.00 94.75 222 LEU A C 1
ATOM 1464 O O . LEU A 1 222 ? 13.257 19.445 -52.960 1.00 94.75 222 LEU A O 1
ATOM 1468 N N . THR A 1 223 ? 12.726 21.615 -52.876 1.00 91.94 223 THR A N 1
ATOM 1469 C CA . THR A 1 223 ? 14.070 22.111 -53.208 1.00 91.94 223 THR A CA 1
ATOM 1470 C C . THR A 1 223 ? 14.741 22.651 -51.953 1.00 91.94 223 THR A C 1
ATOM 1472 O O . THR A 1 223 ? 14.206 23.574 -51.353 1.00 91.94 223 THR A O 1
ATOM 1475 N N . ASP A 1 224 ? 15.904 22.140 -51.551 1.00 89.12 224 ASP A N 1
ATOM 1476 C CA . ASP A 1 224 ? 16.689 22.726 -50.450 1.00 89.12 224 ASP A CA 1
ATOM 1477 C C . ASP A 1 224 ? 17.215 24.107 -50.869 1.00 89.12 224 ASP A C 1
ATOM 1479 O O . ASP A 1 224 ? 17.957 24.221 -51.844 1.00 89.12 224 ASP A O 1
ATOM 1483 N N . VAL A 1 225 ? 16.831 25.167 -50.161 1.00 80.12 225 VAL A N 1
ATOM 1484 C CA . VAL A 1 225 ? 17.153 26.563 -50.521 1.00 80.12 225 VAL A CA 1
ATOM 1485 C C . VAL A 1 225 ? 18.115 27.245 -49.543 1.00 80.12 225 VAL A C 1
ATOM 1487 O O . VAL A 1 225 ? 18.305 28.452 -49.623 1.00 80.12 225 VAL A O 1
ATOM 1490 N N . THR A 1 226 ? 18.702 26.507 -48.599 1.00 68.31 226 THR A N 1
ATOM 1491 C CA . THR A 1 226 ? 19.389 27.086 -47.426 1.00 68.31 226 THR A CA 1
ATOM 1492 C C . THR A 1 226 ? 20.334 28.282 -47.656 1.00 68.31 226 THR A C 1
ATOM 1494 O O . THR A 1 226 ? 21.301 28.189 -48.409 1.00 68.31 226 THR A O 1
ATOM 1497 N N . GLN A 1 227 ? 20.175 29.309 -46.802 1.00 53.72 227 GLN A N 1
ATOM 1498 C CA . GLN A 1 227 ? 21.268 29.900 -46.008 1.00 53.72 227 GLN A CA 1
ATOM 1499 C C . GLN A 1 227 ? 20.821 30.056 -44.540 1.00 53.72 227 GLN A C 1
ATOM 1501 O O . GLN A 1 227 ? 19.761 30.608 -44.261 1.00 53.72 227 GLN A O 1
ATOM 1506 N N . ALA A 1 228 ? 21.616 29.532 -43.600 1.00 58.31 228 ALA A N 1
ATOM 1507 C CA . ALA A 1 228 ? 21.390 29.647 -42.161 1.00 58.31 228 ALA A CA 1
ATOM 1508 C C . ALA A 1 228 ? 22.313 30.729 -41.586 1.00 58.31 228 ALA A C 1
ATOM 1510 O O . ALA A 1 228 ? 23.454 30.448 -41.228 1.00 58.31 228 ALA A O 1
ATOM 1511 N N . SER A 1 229 ? 21.794 31.949 -41.482 1.00 70.50 229 SER A N 1
ATOM 1512 C CA . SER A 1 229 ? 22.454 33.051 -40.779 1.00 70.50 229 SER A CA 1
ATOM 1513 C C . SER A 1 229 ? 21.524 33.519 -39.664 1.00 70.50 229 SER A C 1
ATOM 1515 O O . SER A 1 229 ? 20.335 33.737 -39.902 1.00 70.50 229 SER A O 1
ATOM 1517 N N . ALA A 1 230 ? 22.045 33.628 -38.443 1.00 85.75 230 ALA A N 1
ATOM 1518 C CA . ALA A 1 230 ? 21.348 34.322 -37.370 1.00 85.75 230 ALA A CA 1
ATOM 1519 C C . ALA A 1 230 ? 21.558 35.824 -37.563 1.00 85.75 230 ALA A C 1
ATOM 1521 O O . ALA A 1 230 ? 22.698 36.280 -37.646 1.00 85.75 230 ALA A O 1
ATOM 1522 N N . PHE A 1 231 ? 20.470 36.578 -37.635 1.00 91.88 231 PHE A N 1
ATOM 1523 C CA . PHE A 1 231 ? 20.505 38.030 -37.705 1.00 91.88 231 PHE A CA 1
ATOM 1524 C C . PHE A 1 231 ? 20.252 38.574 -36.307 1.00 91.88 231 PHE A C 1
ATOM 1526 O O . PHE A 1 231 ? 19.263 38.225 -35.661 1.00 91.88 231 PHE A O 1
ATOM 1533 N N . THR A 1 232 ? 21.187 39.386 -35.815 1.00 93.38 232 THR A N 1
ATOM 1534 C CA . THR A 1 232 ? 21.093 39.981 -34.481 1.00 93.38 232 THR A CA 1
ATOM 1535 C C . THR A 1 232 ? 20.629 41.419 -34.609 1.00 93.38 232 THR A C 1
ATOM 1537 O O . THR A 1 232 ? 21.280 42.207 -35.285 1.00 93.38 232 THR A O 1
ATOM 1540 N N . TRP A 1 233 ? 19.506 41.742 -33.982 1.00 93.44 233 TRP A N 1
ATOM 1541 C CA . TRP A 1 233 ? 19.003 43.103 -33.877 1.00 93.44 233 TRP A CA 1
ATOM 1542 C C . TRP A 1 233 ? 19.910 43.908 -32.949 1.00 93.44 233 TRP A C 1
ATOM 1544 O O . TRP A 1 233 ? 20.083 43.521 -31.787 1.00 93.44 233 TRP A O 1
ATOM 1554 N N . ASP A 1 234 ? 20.448 45.016 -33.452 1.00 89.44 234 ASP A N 1
ATOM 1555 C CA . ASP A 1 234 ? 21.170 46.027 -32.670 1.00 89.44 234 ASP A CA 1
ATOM 1556 C C . ASP A 1 234 ? 20.453 47.391 -32.659 1.00 89.44 234 ASP A C 1
ATOM 1558 O O . ASP A 1 234 ? 20.728 48.225 -31.790 1.00 89.44 234 ASP A O 1
ATOM 1562 N N . GLY A 1 235 ? 19.482 47.596 -33.561 1.00 89.44 235 GLY A N 1
ATOM 1563 C CA . GLY A 1 235 ? 18.725 48.839 -33.686 1.00 89.44 235 GLY A CA 1
ATOM 1564 C C . GLY A 1 235 ? 19.600 50.035 -34.068 1.00 89.44 235 GLY A C 1
ATOM 1565 O O . GLY A 1 235 ? 19.366 51.129 -33.559 1.00 89.44 235 GLY A O 1
ATOM 1566 N N . GLY A 1 236 ? 20.641 49.824 -34.883 1.00 87.38 236 GLY A N 1
ATOM 1567 C CA . GLY A 1 236 ? 21.580 50.869 -35.308 1.00 87.38 236 GLY A CA 1
ATOM 1568 C C . GLY A 1 236 ? 21.042 51.882 -36.333 1.00 87.38 236 GLY A C 1
ATOM 1569 O O . GLY A 1 236 ? 21.672 52.921 -36.546 1.00 87.38 236 GLY A O 1
ATOM 1570 N N . GLY A 1 237 ? 19.896 51.614 -36.967 1.00 86.75 237 GLY A N 1
ATOM 1571 C CA . GLY A 1 237 ? 19.274 52.467 -37.980 1.00 86.75 237 GLY A CA 1
ATOM 1572 C C . GLY A 1 237 ? 18.350 53.548 -37.407 1.00 86.75 237 GLY A C 1
ATOM 1573 O O . GLY A 1 237 ? 18.170 53.690 -36.203 1.00 86.75 237 GLY A O 1
ATOM 1574 N N . GLY A 1 238 ? 17.771 54.367 -38.292 1.00 90.44 238 GLY A N 1
ATOM 1575 C CA . GLY A 1 238 ? 16.930 55.516 -37.916 1.00 90.44 238 GLY A CA 1
ATOM 1576 C C . GLY A 1 238 ? 15.446 55.205 -37.687 1.00 90.44 238 GLY A C 1
ATOM 1577 O O . GLY A 1 238 ? 14.666 56.137 -37.502 1.00 90.44 238 GLY A O 1
ATOM 1578 N N . ASP A 1 239 ? 15.044 53.935 -37.750 1.00 92.81 239 ASP A N 1
ATOM 1579 C CA . ASP A 1 239 ? 13.655 53.481 -37.643 1.00 92.81 239 ASP A CA 1
ATOM 1580 C C . ASP A 1 239 ? 13.548 52.147 -36.875 1.00 92.81 239 ASP A C 1
ATOM 1582 O O . ASP A 1 239 ? 14.551 51.578 -36.448 1.00 92.81 239 ASP A O 1
ATOM 1586 N N . ASP A 1 240 ? 12.323 51.653 -36.681 1.00 93.62 240 ASP A N 1
ATOM 1587 C CA . ASP A 1 240 ? 12.031 50.408 -35.954 1.00 93.62 240 ASP A CA 1
ATOM 1588 C C . ASP A 1 240 ? 11.808 49.197 -36.890 1.00 93.62 240 ASP A C 1
ATOM 1590 O O . ASP A 1 240 ? 11.409 48.122 -36.431 1.00 93.62 240 ASP A O 1
ATOM 1594 N N . ASN A 1 241 ? 12.034 49.348 -38.200 1.00 94.94 241 ASN A N 1
ATOM 1595 C CA . ASN A 1 241 ? 11.611 48.382 -39.218 1.00 94.94 241 ASN A CA 1
ATOM 1596 C C . ASN A 1 241 ? 12.585 47.206 -39.358 1.00 94.94 241 ASN A C 1
ATOM 1598 O O . ASN A 1 241 ? 13.805 47.380 -39.409 1.00 94.94 241 ASN A O 1
ATOM 1602 N N . TRP A 1 242 ? 12.052 45.990 -39.487 1.00 94.62 242 TRP A N 1
ATOM 1603 C CA . TRP A 1 242 ? 12.865 44.786 -39.677 1.00 94.62 242 TRP A CA 1
ATOM 1604 C C . TRP A 1 242 ? 13.502 44.718 -41.071 1.00 94.62 242 TRP A C 1
ATOM 1606 O O . TRP A 1 242 ? 14.564 44.110 -41.209 1.00 94.62 242 TRP A O 1
ATOM 1616 N N . SER A 1 243 ? 12.900 45.327 -42.095 1.00 93.19 243 SER A N 1
ATOM 1617 C CA . SER A 1 243 ? 13.452 45.356 -43.456 1.00 93.19 243 SER A CA 1
ATOM 1618 C C . SER A 1 243 ? 14.629 46.332 -43.636 1.00 93.19 243 SER A C 1
ATOM 1620 O O . SER A 1 243 ? 15.358 46.240 -44.627 1.00 93.19 243 SER A O 1
ATOM 1622 N N . THR A 1 244 ? 14.866 47.233 -42.674 1.00 94.56 244 THR A N 1
ATOM 1623 C CA . THR A 1 244 ? 15.984 48.186 -42.695 1.00 94.56 244 THR A CA 1
ATOM 1624 C C . THR A 1 244 ? 17.274 47.498 -42.248 1.00 94.56 244 THR A C 1
ATOM 1626 O O . THR A 1 244 ? 17.447 47.166 -41.078 1.00 94.56 244 THR A O 1
ATOM 1629 N N . GLY A 1 245 ? 18.219 47.308 -43.177 1.00 92.62 245 GLY A N 1
ATOM 1630 C CA . GLY A 1 245 ? 19.463 46.574 -42.909 1.00 92.62 245 GLY A CA 1
ATOM 1631 C C . GLY A 1 245 ? 20.311 47.140 -41.769 1.00 92.62 245 GLY A C 1
ATOM 1632 O O . GLY A 1 245 ? 20.848 46.364 -40.992 1.00 92.62 245 GLY A O 1
ATOM 1633 N N . ALA A 1 246 ? 20.347 48.467 -41.608 1.00 93.44 246 ALA A N 1
ATOM 1634 C CA . ALA A 1 246 ? 21.093 49.150 -40.545 1.00 93.44 246 ALA A CA 1
ATOM 1635 C C . ALA A 1 246 ? 20.590 48.862 -39.112 1.00 93.44 246 ALA A C 1
ATOM 1637 O O . ALA A 1 246 ? 21.257 49.229 -38.153 1.00 93.44 246 ALA A O 1
ATOM 1638 N N . ASN A 1 247 ? 19.418 48.234 -38.942 1.00 93.12 247 ASN A N 1
ATOM 1639 C CA . ASN A 1 247 ? 18.913 47.808 -37.627 1.00 93.12 247 ASN A CA 1
ATOM 1640 C C . ASN A 1 247 ? 19.442 46.429 -37.186 1.00 93.12 247 ASN A C 1
ATOM 1642 O O . ASN A 1 247 ? 19.073 45.929 -36.115 1.00 93.12 247 ASN A O 1
ATOM 1646 N N . TRP A 1 248 ? 20.261 45.798 -38.027 1.00 93.25 248 TRP A N 1
ATOM 1647 C CA . TRP A 1 248 ? 20.823 44.477 -37.812 1.00 93.25 248 TRP A CA 1
ATOM 1648 C C . TRP A 1 248 ? 22.345 44.530 -37.866 1.00 93.25 248 TRP A C 1
ATOM 1650 O O . TRP A 1 248 ? 22.931 45.191 -38.724 1.00 93.25 248 TRP A O 1
ATOM 1660 N N . VAL A 1 249 ? 22.986 43.730 -37.014 1.00 91.19 249 VAL A N 1
ATOM 1661 C CA . VAL A 1 249 ? 24.443 43.587 -36.991 1.00 91.19 249 VAL A CA 1
ATOM 1662 C C . VAL A 1 249 ? 24.954 43.214 -38.384 1.00 91.19 249 VAL A C 1
ATOM 1664 O O . VAL A 1 249 ? 24.588 42.176 -38.939 1.00 91.19 249 VAL A O 1
ATOM 1667 N N . GLY A 1 250 ? 25.852 44.043 -38.918 1.00 90.00 250 GLY A N 1
ATOM 1668 C CA . GLY A 1 250 ? 26.421 43.880 -40.258 1.00 90.00 250 GLY A CA 1
ATOM 1669 C C . GLY A 1 250 ? 25.690 44.653 -41.358 1.00 90.00 250 GLY A C 1
ATOM 1670 O O . GLY A 1 250 ? 26.047 44.478 -42.520 1.00 90.00 250 GLY A O 1
ATOM 1671 N N . ASP A 1 251 ? 24.716 45.496 -41.004 1.00 92.12 251 ASP A N 1
ATOM 1672 C CA . ASP A 1 251 ? 23.974 46.401 -41.892 1.00 92.12 251 ASP A CA 1
ATOM 1673 C C . ASP A 1 251 ? 23.217 45.692 -43.035 1.00 92.12 251 ASP A C 1
ATOM 1675 O O . ASP A 1 251 ? 23.013 46.245 -44.121 1.00 92.12 251 ASP A O 1
ATOM 1679 N N . VAL A 1 252 ? 22.774 44.451 -42.802 1.00 90.50 252 VAL A N 1
ATOM 1680 C CA . VAL A 1 252 ? 22.035 43.630 -43.774 1.00 90.50 252 VAL A CA 1
ATOM 1681 C C . VAL A 1 252 ? 20.732 43.132 -43.158 1.00 90.50 252 VAL A C 1
ATOM 1683 O O . VAL A 1 252 ? 20.733 42.507 -42.101 1.00 90.50 252 VAL A O 1
ATOM 1686 N N . ALA A 1 253 ? 19.617 43.367 -43.852 1.00 90.19 253 ALA A N 1
ATOM 1687 C CA . ALA A 1 253 ? 18.303 42.917 -43.405 1.00 90.19 253 ALA A CA 1
ATOM 1688 C C . ALA A 1 253 ? 18.175 41.383 -43.495 1.00 90.19 253 ALA A C 1
ATOM 1690 O O . ALA A 1 253 ? 18.722 40.771 -44.423 1.00 90.19 253 ALA A O 1
ATOM 1691 N N . PRO A 1 254 ? 17.432 40.743 -42.576 1.00 90.88 254 PRO A N 1
ATOM 1692 C CA . PRO A 1 254 ? 17.205 39.309 -42.608 1.00 90.88 254 PRO A CA 1
ATOM 1693 C C . PRO A 1 254 ? 16.417 38.909 -43.857 1.00 90.88 254 PRO A C 1
ATOM 1695 O O . PRO A 1 254 ? 15.557 39.633 -44.352 1.00 90.88 254 PRO A O 1
ATOM 1698 N N . SER A 1 255 ? 16.691 37.706 -44.348 1.00 85.38 255 SER A N 1
ATOM 1699 C CA . SER A 1 255 ? 15.917 37.075 -45.420 1.00 85.38 255 SER A CA 1
ATOM 1700 C C . SER A 1 255 ? 15.007 35.982 -44.860 1.00 85.38 255 SER A C 1
ATOM 1702 O O . SER A 1 255 ? 15.206 35.500 -43.741 1.00 85.38 255 SER A O 1
ATOM 1704 N N . ALA A 1 256 ? 13.993 35.586 -45.634 1.00 82.19 256 ALA A N 1
ATOM 1705 C CA . ALA A 1 256 ? 13.099 34.501 -45.246 1.00 82.19 256 ALA A CA 1
ATOM 1706 C C . ALA A 1 256 ? 13.898 33.218 -44.937 1.00 82.19 256 ALA A C 1
ATOM 1708 O O . ALA A 1 256 ? 14.777 32.817 -45.698 1.00 82.19 256 ALA A O 1
ATOM 1709 N N . GLY A 1 257 ? 13.588 32.580 -43.809 1.00 77.69 257 GLY A N 1
ATOM 1710 C CA . GLY A 1 257 ? 14.296 31.412 -43.281 1.00 77.69 257 GLY A CA 1
ATOM 1711 C C . GLY A 1 257 ? 15.391 31.717 -42.250 1.00 77.69 257 GLY A C 1
ATOM 1712 O O . GLY A 1 257 ? 15.963 30.776 -41.697 1.00 77.69 257 GLY A O 1
ATOM 1713 N N . ALA A 1 258 ? 15.671 32.992 -41.958 1.00 84.94 258 ALA A N 1
ATOM 1714 C CA . ALA A 1 258 ? 16.641 33.403 -40.940 1.00 84.94 258 ALA A CA 1
ATOM 1715 C C . ALA A 1 258 ? 16.201 33.086 -39.496 1.00 84.94 258 ALA A C 1
ATOM 1717 O O . ALA A 1 258 ? 15.006 32.993 -39.200 1.00 84.94 258 ALA A O 1
ATOM 1718 N N . ASP A 1 259 ? 17.181 32.979 -38.589 1.00 88.19 259 ASP A N 1
ATOM 1719 C CA . ASP A 1 259 ? 16.952 33.106 -37.141 1.00 88.19 259 ASP A CA 1
ATOM 1720 C C . ASP A 1 259 ? 17.058 34.570 -36.734 1.00 88.19 259 ASP A C 1
ATOM 1722 O O . ASP A 1 259 ? 18.028 35.237 -37.099 1.00 88.19 259 ASP A O 1
ATOM 1726 N N . LEU A 1 260 ? 16.105 35.050 -35.940 1.00 92.88 260 LEU A N 1
ATOM 1727 C CA . LEU A 1 260 ? 16.109 36.416 -35.434 1.00 92.88 260 LEU A CA 1
ATOM 1728 C C . LEU A 1 260 ? 16.512 36.422 -33.960 1.00 92.88 260 LEU A C 1
ATOM 1730 O O . LEU A 1 260 ? 15.896 35.756 -33.123 1.00 92.88 260 LEU A O 1
ATOM 1734 N N . VAL A 1 261 ? 17.551 37.185 -33.636 1.00 93.88 261 VAL A N 1
ATOM 1735 C CA . VAL A 1 261 ? 18.096 37.302 -32.283 1.00 93.88 261 VAL A CA 1
ATOM 1736 C C . VAL A 1 261 ? 17.984 38.746 -31.811 1.00 93.88 261 VAL A C 1
ATOM 1738 O O . VAL A 1 261 ? 18.592 39.643 -32.378 1.00 93.88 261 VAL A O 1
ATOM 1741 N N . PHE A 1 262 ? 17.251 38.975 -30.730 1.00 93.62 262 PHE A N 1
ATOM 1742 C CA . PHE A 1 262 ? 17.103 40.280 -30.091 1.00 93.62 262 PHE A CA 1
ATOM 1743 C C . PHE A 1 262 ? 18.010 40.331 -28.857 1.00 93.62 262 PHE A C 1
ATOM 1745 O O . PHE A 1 262 ? 17.679 39.784 -27.799 1.00 93.62 262 PHE A O 1
ATOM 1752 N N . ALA A 1 263 ? 19.196 40.933 -29.008 1.00 85.00 263 ALA A N 1
ATOM 1753 C CA . ALA A 1 263 ? 20.267 40.889 -28.005 1.00 85.00 263 ALA A CA 1
ATOM 1754 C C . ALA A 1 263 ? 20.476 42.185 -27.202 1.00 85.00 263 ALA A C 1
ATOM 1756 O O . ALA A 1 263 ? 21.235 42.179 -26.236 1.00 85.00 263 ALA A O 1
ATOM 1757 N N . GLY A 1 264 ? 19.769 43.259 -27.557 1.00 72.75 264 GLY A N 1
ATOM 1758 C CA . GLY A 1 264 ? 19.911 44.601 -26.982 1.00 72.75 264 GLY A CA 1
ATOM 1759 C C . GLY A 1 264 ? 20.048 45.650 -28.089 1.00 72.75 264 GLY A C 1
ATOM 1760 O O . GLY A 1 264 ? 20.405 45.303 -29.206 1.00 72.75 264 GLY A O 1
ATOM 1761 N N . GLY A 1 265 ? 19.718 46.911 -27.801 1.00 70.50 265 GLY A N 1
ATOM 1762 C CA . GLY A 1 265 ? 19.736 48.001 -28.784 1.00 70.50 265 GLY A CA 1
ATOM 1763 C C . GLY A 1 265 ? 19.036 49.260 -28.267 1.00 70.50 265 GLY A C 1
ATOM 1764 O O . GLY A 1 265 ? 18.439 49.236 -27.188 1.00 70.50 265 GLY A O 1
ATOM 1765 N N . VAL A 1 266 ? 19.110 50.358 -29.024 1.00 75.38 266 VAL A N 1
ATOM 1766 C CA . VAL A 1 266 ? 18.423 51.626 -28.689 1.00 75.38 266 VAL A CA 1
ATOM 1767 C C . VAL A 1 266 ? 16.917 51.517 -28.964 1.00 75.38 266 VAL A C 1
ATOM 1769 O O . VAL A 1 266 ? 16.103 52.085 -28.237 1.00 75.38 266 VAL A O 1
ATOM 1772 N N . HIS A 1 267 ? 16.542 50.736 -29.979 1.00 87.94 267 HIS A N 1
ATOM 1773 C CA . HIS A 1 267 ? 15.164 50.545 -30.427 1.00 87.94 267 HIS A CA 1
ATOM 1774 C C . HIS A 1 267 ? 14.601 49.223 -29.887 1.00 87.94 267 HIS A C 1
ATOM 1776 O O . HIS A 1 267 ? 14.885 48.143 -30.409 1.00 87.94 267 HIS A O 1
ATOM 1782 N N . LEU A 1 268 ? 13.829 49.304 -28.796 1.00 91.00 268 LEU A N 1
ATOM 1783 C CA . LEU A 1 268 ? 13.213 48.146 -28.124 1.00 91.00 268 LEU A CA 1
ATOM 1784 C C . LEU A 1 268 ? 11.759 47.891 -28.556 1.00 91.00 268 LEU A C 1
ATOM 1786 O O . LEU A 1 268 ? 11.185 46.865 -28.196 1.00 91.00 268 LEU A O 1
ATOM 1790 N N . ASN A 1 269 ? 11.160 48.807 -29.317 1.00 93.50 269 ASN A N 1
ATOM 1791 C CA . ASN A 1 269 ? 9.791 48.703 -29.814 1.00 93.50 269 ASN A CA 1
ATOM 1792 C C . ASN A 1 269 ? 9.803 48.468 -31.329 1.00 93.50 269 ASN A C 1
ATOM 1794 O O . ASN A 1 269 ? 9.583 49.387 -32.106 1.00 93.50 269 ASN A O 1
ATOM 1798 N N . THR A 1 270 ? 10.125 47.247 -31.745 1.00 94.12 270 THR A N 1
ATOM 1799 C CA . THR A 1 270 ? 10.428 46.946 -33.148 1.00 94.12 270 THR A CA 1
ATOM 1800 C C . THR A 1 270 ? 9.161 46.639 -33.947 1.00 94.12 270 THR A C 1
ATOM 1802 O O . THR A 1 270 ? 8.133 46.220 -33.399 1.00 94.12 270 THR A O 1
ATOM 1805 N N . PHE A 1 271 ? 9.227 46.830 -35.262 1.00 94.88 271 PHE A N 1
ATOM 1806 C CA . PHE A 1 271 ? 8.100 46.674 -36.171 1.00 94.88 271 PHE A CA 1
ATOM 1807 C C . PHE A 1 271 ? 8.453 45.743 -37.340 1.00 94.88 271 PHE A C 1
ATOM 1809 O O . PHE A 1 271 ? 9.303 46.047 -38.174 1.00 94.88 271 PHE A O 1
ATOM 1816 N N . ASN A 1 272 ? 7.771 44.597 -37.416 1.00 94.94 272 ASN A N 1
ATOM 1817 C CA . ASN A 1 272 ? 7.864 43.681 -38.547 1.00 94.94 272 ASN A CA 1
ATOM 1818 C C . ASN A 1 272 ? 7.089 44.238 -39.750 1.00 94.94 272 ASN A C 1
ATOM 1820 O O . ASN A 1 272 ? 5.861 44.146 -39.806 1.00 94.94 272 ASN A O 1
ATOM 1824 N N . ASP A 1 273 ? 7.806 44.777 -40.725 1.00 95.38 273 ASP A N 1
ATOM 1825 C CA . ASP A 1 273 ? 7.277 45.323 -41.975 1.00 95.38 273 ASP A CA 1
ATOM 1826 C C . ASP A 1 273 ? 7.444 44.379 -43.179 1.00 95.38 273 ASP A C 1
ATOM 1828 O O . ASP A 1 273 ? 7.038 44.717 -44.293 1.00 95.38 273 ASP A O 1
ATOM 1832 N N . PHE A 1 274 ? 7.962 43.162 -42.972 1.00 93.25 274 PHE A N 1
ATOM 1833 C CA . PHE A 1 274 ? 7.969 42.129 -44.010 1.00 93.25 274 PHE A CA 1
ATOM 1834 C C . PHE A 1 274 ? 6.545 41.755 -44.440 1.00 93.25 274 PHE A C 1
ATOM 1836 O O . PHE A 1 274 ? 5.572 41.931 -43.697 1.00 93.25 274 PHE A O 1
ATOM 1843 N N . ALA A 1 275 ? 6.418 41.206 -45.652 1.00 90.62 275 ALA A N 1
ATOM 1844 C CA . ALA A 1 275 ? 5.136 40.762 -46.186 1.00 90.62 275 ALA A CA 1
ATOM 1845 C C . ALA A 1 275 ? 4.444 39.785 -45.208 1.00 90.62 275 ALA A C 1
ATOM 1847 O O . ALA A 1 275 ? 5.116 38.891 -44.674 1.00 90.62 275 ALA A O 1
ATOM 1848 N N . PRO A 1 276 ? 3.124 39.920 -44.970 1.00 88.75 276 PRO A N 1
ATOM 1849 C CA . PRO A 1 276 ? 2.389 39.019 -44.090 1.00 88.75 276 PRO A CA 1
ATOM 1850 C C . PRO A 1 276 ? 2.640 37.551 -44.439 1.00 88.75 276 PRO A C 1
ATOM 1852 O O . PRO A 1 276 ? 2.518 37.143 -45.592 1.00 88.75 276 PRO A O 1
ATOM 1855 N N . GLY A 1 277 ? 2.997 36.757 -43.432 1.00 77.31 277 GLY A N 1
ATOM 1856 C CA . GLY A 1 277 ? 3.283 35.336 -43.601 1.00 77.31 277 GLY A CA 1
ATOM 1857 C C . GLY A 1 277 ? 4.702 35.008 -44.074 1.00 77.31 277 GLY A C 1
ATOM 1858 O O . GLY A 1 277 ? 4.967 33.849 -44.385 1.00 77.31 277 GLY A O 1
ATOM 1859 N N . THR A 1 278 ? 5.622 35.980 -44.096 1.00 87.00 278 THR A N 1
ATOM 1860 C CA . THR A 1 278 ? 7.060 35.702 -44.269 1.00 87.00 278 THR A CA 1
ATOM 1861 C C . THR A 1 278 ? 7.517 34.677 -43.225 1.00 87.00 278 THR A C 1
ATOM 1863 O O . THR A 1 278 ? 7.150 34.773 -42.055 1.00 87.00 278 THR A O 1
ATOM 1866 N N . LEU A 1 279 ? 8.284 33.668 -43.650 1.00 86.00 279 LEU A N 1
ATOM 1867 C CA . LEU A 1 279 ? 8.792 32.621 -42.764 1.00 86.00 279 LEU A CA 1
ATOM 1868 C C . LEU A 1 279 ? 10.126 33.041 -42.145 1.00 86.00 279 LEU A C 1
ATOM 1870 O O . LEU A 1 279 ? 11.088 33.260 -42.877 1.00 86.00 279 LEU A O 1
ATOM 1874 N N . PHE A 1 280 ? 10.218 33.032 -40.818 1.00 88.00 280 PHE A N 1
ATOM 1875 C CA . PHE A 1 280 ? 11.488 32.956 -40.088 1.00 88.00 280 PHE A CA 1
ATOM 1876 C C . PHE A 1 280 ? 11.571 31.637 -39.323 1.00 88.00 280 PHE A C 1
ATOM 1878 O O . PHE A 1 280 ? 10.565 30.976 -39.070 1.00 88.00 280 PHE A O 1
ATOM 1885 N N . ARG A 1 281 ? 12.775 31.202 -38.970 1.00 83.62 281 ARG A N 1
ATOM 1886 C CA . ARG A 1 281 ? 12.952 29.932 -38.263 1.00 83.62 281 ARG A CA 1
ATOM 1887 C C . ARG A 1 281 ? 12.602 30.057 -36.789 1.00 83.62 281 ARG A C 1
ATOM 1889 O O . ARG A 1 281 ? 11.791 29.281 -36.289 1.00 83.62 281 ARG A O 1
ATOM 1896 N N . SER A 1 282 ? 13.205 31.028 -36.115 1.00 89.44 282 SER A N 1
ATOM 1897 C CA . SER A 1 282 ? 13.019 31.253 -34.688 1.00 89.44 282 SER A CA 1
ATOM 1898 C C . SER A 1 282 ? 13.146 32.726 -34.323 1.00 89.44 282 SER A C 1
ATOM 1900 O O . SER A 1 282 ? 13.749 33.515 -35.056 1.00 89.44 282 SER A O 1
ATOM 1902 N N . ILE A 1 283 ? 12.593 33.075 -33.162 1.00 94.19 283 ILE A N 1
ATOM 1903 C CA . ILE A 1 283 ? 12.855 34.339 -32.471 1.00 94.19 283 ILE A CA 1
ATOM 1904 C C . ILE A 1 283 ? 13.462 34.029 -31.103 1.00 94.19 283 ILE A C 1
ATOM 1906 O O . ILE A 1 283 ? 12.866 33.305 -30.301 1.00 94.19 283 ILE A O 1
ATOM 1910 N N . THR A 1 284 ? 14.626 34.609 -30.811 1.00 94.38 284 THR A N 1
ATOM 1911 C CA . THR A 1 284 ? 15.293 34.498 -29.507 1.00 94.38 284 THR A CA 1
ATOM 1912 C C . THR A 1 284 ? 15.547 35.875 -28.902 1.00 94.38 284 THR A C 1
ATOM 1914 O O . THR A 1 284 ? 16.261 36.681 -29.485 1.00 94.38 284 THR A O 1
ATOM 1917 N N . PHE A 1 285 ? 15.038 36.122 -27.695 1.00 94.19 285 PHE A N 1
ATOM 1918 C CA . PHE A 1 285 ? 15.481 37.226 -26.838 1.00 94.19 285 PHE A CA 1
ATOM 1919 C C . PHE A 1 285 ? 16.634 36.734 -25.957 1.00 94.19 285 PHE A C 1
ATOM 1921 O O . PHE A 1 285 ? 16.463 35.778 -25.191 1.00 94.19 285 PHE A O 1
ATOM 1928 N N . ASN A 1 286 ? 17.819 37.337 -26.079 1.00 91.38 286 ASN A N 1
ATOM 1929 C CA . ASN A 1 286 ? 19.007 36.886 -25.345 1.00 91.38 286 ASN A CA 1
ATOM 1930 C C . ASN A 1 286 ? 18.966 37.256 -23.857 1.00 91.38 286 ASN A C 1
ATOM 1932 O O . ASN A 1 286 ? 18.212 38.115 -23.406 1.00 91.38 286 ASN A O 1
ATOM 1936 N N . ALA A 1 287 ? 19.829 36.605 -23.075 1.00 86.56 287 ALA A N 1
ATOM 1937 C CA . ALA A 1 287 ? 20.046 36.992 -21.688 1.00 86.56 287 ALA A CA 1
ATOM 1938 C C . ALA A 1 287 ? 20.567 38.439 -21.619 1.00 86.56 287 ALA A C 1
ATOM 1940 O O . ALA A 1 287 ? 21.470 38.809 -22.365 1.00 86.56 287 ALA A O 1
ATOM 1941 N N . GLY A 1 288 ? 19.996 39.247 -20.723 1.00 81.25 288 GLY A N 1
ATOM 1942 C CA . GLY A 1 288 ? 20.367 40.657 -20.564 1.00 81.25 288 GLY A CA 1
ATOM 1943 C C . GLY A 1 288 ? 19.717 41.626 -21.561 1.00 81.25 288 GLY A C 1
ATOM 1944 O O . GLY A 1 288 ? 19.991 42.820 -21.478 1.00 81.25 288 GLY A O 1
ATOM 1945 N N . SER A 1 289 ? 18.837 41.162 -22.458 1.00 84.88 289 SER A N 1
ATOM 1946 C CA . SER A 1 289 ? 18.075 42.046 -23.350 1.00 84.88 289 SER A CA 1
ATOM 1947 C C . SER A 1 289 ? 17.141 42.977 -22.564 1.00 84.88 289 SER A C 1
ATOM 1949 O O . SER A 1 289 ? 16.565 42.564 -21.556 1.00 84.88 289 SER A O 1
ATOM 1951 N N . GLY A 1 290 ? 16.941 44.213 -23.039 1.00 86.19 290 GLY A N 1
ATOM 1952 C CA . GLY A 1 290 ? 15.898 45.117 -22.527 1.00 86.19 290 GLY A CA 1
ATOM 1953 C C . GLY A 1 290 ? 14.481 44.599 -22.809 1.00 86.19 290 GLY A C 1
ATOM 1954 O O . GLY A 1 290 ? 14.314 43.603 -23.510 1.00 86.19 290 GLY A O 1
ATOM 1955 N N . SER A 1 291 ? 13.456 45.262 -22.264 1.00 92.00 291 SER A N 1
ATOM 1956 C CA . SER A 1 291 ? 12.045 44.900 -22.483 1.00 92.00 291 SER A CA 1
ATOM 1957 C C . SER A 1 291 ? 11.610 45.156 -23.927 1.00 92.00 291 SER A C 1
ATOM 1959 O O . SER A 1 291 ? 11.200 46.265 -24.260 1.00 92.00 291 SER A O 1
ATOM 1961 N N . PHE A 1 292 ? 11.720 44.138 -24.782 1.00 94.00 292 PHE A N 1
ATOM 1962 C CA . PHE A 1 292 ? 11.320 44.230 -26.183 1.00 94.00 292 PHE A CA 1
ATOM 1963 C C . PHE A 1 292 ? 9.802 44.145 -26.361 1.00 94.00 292 PHE A C 1
ATOM 1965 O O . PHE A 1 292 ? 9.125 43.345 -25.709 1.00 94.00 292 PHE A O 1
ATOM 1972 N N . VAL A 1 293 ? 9.291 44.915 -27.318 1.00 95.56 293 VAL A N 1
ATOM 1973 C CA . VAL A 1 293 ? 7.937 44.798 -27.861 1.00 95.56 293 VAL A CA 1
ATOM 1974 C C . VAL A 1 293 ? 8.055 44.568 -29.364 1.00 95.56 293 VAL A C 1
ATOM 1976 O O . VAL A 1 293 ? 8.604 45.408 -30.069 1.00 95.56 293 VAL A O 1
ATOM 1979 N N . LEU A 1 294 ? 7.562 43.427 -29.849 1.00 95.62 294 LEU 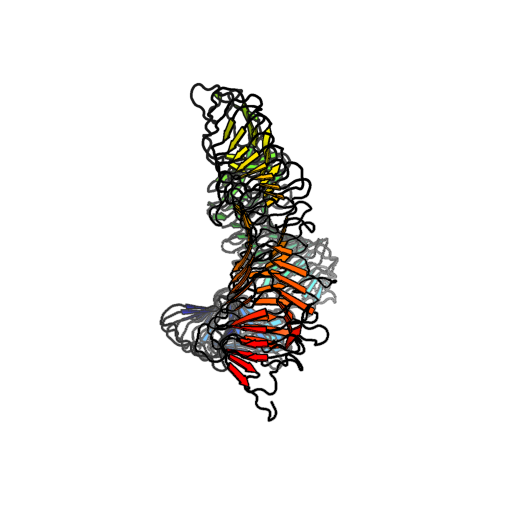A N 1
ATOM 1980 C CA . LEU A 1 294 ? 7.506 43.106 -31.276 1.00 95.62 294 LEU A CA 1
ATOM 1981 C C . LEU A 1 294 ? 6.101 43.406 -31.810 1.00 95.62 294 LEU A C 1
ATOM 1983 O O . LEU A 1 294 ? 5.127 42.780 -31.378 1.00 95.62 294 LEU A O 1
ATOM 1987 N N . ASN A 1 295 ? 6.001 44.349 -32.744 1.00 95.50 295 ASN A N 1
ATOM 1988 C CA . ASN A 1 295 ? 4.767 44.732 -33.436 1.00 95.50 295 ASN A CA 1
ATOM 1989 C C . ASN A 1 295 ? 4.854 44.427 -34.938 1.00 95.50 295 ASN A C 1
ATOM 1991 O O . ASN A 1 295 ? 5.882 43.968 -35.428 1.00 95.50 295 ASN A O 1
ATOM 1995 N N . GLY A 1 296 ? 3.778 44.702 -35.677 1.00 94.19 296 GLY A N 1
ATOM 1996 C CA . GLY A 1 296 ? 3.766 44.657 -37.141 1.00 94.19 296 GLY A CA 1
ATOM 1997 C C . GLY A 1 296 ? 2.992 43.482 -37.735 1.00 94.19 296 GLY A C 1
ATOM 1998 O O . GLY A 1 296 ? 2.046 42.967 -37.134 1.00 94.19 296 GLY A O 1
ATOM 1999 N N . ASN A 1 297 ? 3.366 43.103 -38.954 1.00 94.81 297 ASN A N 1
ATOM 2000 C CA . ASN A 1 297 ? 2.635 42.159 -39.798 1.00 94.81 297 ASN A CA 1
ATOM 2001 C C . ASN A 1 297 ? 2.697 40.708 -39.274 1.00 94.81 297 ASN A C 1
ATOM 2003 O O . ASN A 1 297 ? 3.720 40.316 -38.707 1.00 94.81 297 ASN A O 1
ATOM 2007 N N . PRO A 1 298 ? 1.654 39.878 -39.508 1.00 93.56 298 PRO A N 1
ATOM 2008 C CA . PRO A 1 298 ? 1.642 38.457 -39.147 1.00 93.56 298 PRO A CA 1
ATOM 2009 C C . PRO A 1 298 ? 2.866 37.692 -39.650 1.00 93.56 298 PRO A C 1
ATOM 2011 O O . PRO A 1 298 ? 3.307 37.898 -40.786 1.00 93.56 298 PRO A O 1
ATOM 2014 N N . LEU A 1 299 ? 3.369 36.768 -38.833 1.00 90.19 299 LEU A N 1
ATOM 2015 C CA . LEU A 1 299 ? 4.614 36.053 -39.090 1.00 90.19 299 LEU A CA 1
ATOM 2016 C C . LEU A 1 299 ? 4.441 34.530 -39.054 1.00 90.19 299 LEU A C 1
ATOM 2018 O O . LEU A 1 299 ? 3.773 33.999 -38.165 1.00 90.19 299 LEU A O 1
ATOM 2022 N N . LYS A 1 300 ? 5.108 33.821 -39.978 1.00 89.62 300 LYS A N 1
ATOM 2023 C CA . LYS A 1 300 ? 5.258 32.361 -39.914 1.00 89.62 300 LYS A CA 1
ATOM 2024 C C . LYS A 1 300 ? 6.570 31.985 -39.215 1.00 89.62 300 LYS A C 1
ATOM 2026 O O . LYS A 1 300 ? 7.620 32.544 -39.530 1.00 89.62 300 LYS A O 1
ATOM 2031 N N . LEU A 1 301 ? 6.524 31.010 -38.307 1.00 89.00 301 LEU A N 1
ATOM 2032 C CA . LEU A 1 301 ? 7.692 30.446 -37.625 1.00 89.00 301 LEU A CA 1
ATOM 2033 C C . LEU A 1 301 ? 7.853 28.953 -37.939 1.00 89.00 301 LEU A C 1
ATOM 2035 O O . LEU A 1 301 ? 6.875 28.206 -37.948 1.00 89.00 301 LEU A O 1
ATOM 2039 N N . GLY A 1 302 ? 9.092 28.511 -38.167 1.00 77.00 302 GLY A N 1
ATOM 2040 C CA . GLY A 1 302 ? 9.427 27.133 -38.564 1.00 77.00 302 GLY A CA 1
ATOM 2041 C C . GLY A 1 302 ? 9.243 26.052 -37.488 1.00 77.00 302 GLY A C 1
ATOM 2042 O O . GLY A 1 302 ? 9.487 24.882 -37.770 1.00 77.00 302 GLY A O 1
ATOM 2043 N N . GLY A 1 303 ? 8.827 26.422 -36.272 1.00 74.12 303 GLY A N 1
ATOM 2044 C CA . GLY A 1 303 ? 8.557 25.478 -35.187 1.00 74.12 303 GLY A CA 1
ATOM 2045 C C . GLY A 1 303 ? 9.804 25.004 -34.432 1.00 74.12 303 GLY A C 1
ATOM 2046 O O . GLY A 1 303 ? 10.792 25.728 -34.295 1.00 74.12 303 GLY A O 1
ATOM 2047 N N . GLY A 1 304 ? 9.731 23.796 -33.872 1.00 78.56 304 GLY A N 1
ATOM 2048 C CA . GLY A 1 304 ? 10.834 23.136 -33.174 1.00 78.56 304 GLY A CA 1
ATOM 2049 C C . GLY A 1 304 ? 11.059 23.616 -31.738 1.00 78.56 304 GLY A C 1
ATOM 2050 O O . GLY A 1 304 ? 10.296 24.408 -31.181 1.00 78.56 304 GLY A O 1
ATOM 2051 N N . ALA A 1 305 ? 12.144 23.132 -31.121 1.00 78.50 305 ALA A N 1
ATOM 2052 C CA . ALA A 1 305 ? 12.420 23.314 -29.691 1.00 78.50 305 ALA A CA 1
ATOM 2053 C C . ALA A 1 305 ? 12.543 24.784 -29.242 1.00 78.50 305 ALA A C 1
ATOM 2055 O O . ALA A 1 305 ? 12.424 25.064 -28.050 1.00 78.50 305 ALA A O 1
ATOM 2056 N N . ASN A 1 306 ? 12.789 25.705 -30.180 1.00 81.50 306 ASN A N 1
ATOM 2057 C CA . ASN A 1 306 ? 13.115 27.105 -29.908 1.00 81.50 306 ASN A CA 1
ATOM 2058 C C . ASN A 1 306 ? 12.336 28.068 -30.800 1.00 81.50 306 ASN A C 1
ATOM 2060 O O . ASN A 1 306 ? 12.863 29.124 -31.132 1.00 81.50 306 ASN A O 1
ATOM 2064 N N . ALA A 1 307 ? 11.113 27.713 -31.201 1.00 90.00 307 ALA A N 1
ATOM 2065 C CA . ALA A 1 307 ? 10.322 28.533 -32.116 1.00 90.00 307 ALA A CA 1
ATOM 2066 C C . ALA A 1 307 ? 10.196 29.989 -31.615 1.00 90.00 307 ALA A C 1
ATOM 2068 O O . ALA A 1 307 ? 10.401 30.936 -32.375 1.00 90.00 307 ALA A O 1
ATOM 2069 N N . LEU A 1 308 ? 9.953 30.157 -30.309 1.00 95.00 308 LEU A N 1
ATOM 2070 C CA . LEU A 1 308 ? 10.044 31.432 -29.601 1.00 95.00 308 LEU A CA 1
ATOM 2071 C C . LEU A 1 308 ? 10.720 31.218 -28.245 1.00 95.00 308 LEU A C 1
ATOM 2073 O O . LEU A 1 308 ? 10.242 30.439 -27.418 1.00 95.00 308 LEU A O 1
ATOM 2077 N N . ARG A 1 309 ? 11.819 31.921 -27.990 1.00 93.94 309 ARG A N 1
ATOM 2078 C CA . ARG A 1 309 ? 12.602 31.763 -26.761 1.00 93.94 309 ARG A CA 1
ATOM 2079 C C . ARG A 1 309 ? 12.871 33.109 -26.100 1.00 93.94 309 ARG A C 1
ATOM 2081 O O . ARG A 1 309 ? 13.405 34.014 -26.731 1.00 93.94 309 ARG A O 1
ATOM 2088 N N . SER A 1 310 ? 12.581 33.208 -24.806 1.00 94.56 310 SER A N 1
ATOM 2089 C CA . SER A 1 310 ? 13.023 34.315 -23.958 1.00 94.56 310 SER A CA 1
ATOM 2090 C C . SER A 1 310 ? 14.016 33.829 -22.908 1.00 94.56 310 SER A C 1
ATOM 2092 O O . SER A 1 310 ? 13.649 33.120 -21.970 1.00 94.56 310 SER A O 1
ATOM 2094 N N . ASN A 1 311 ? 15.273 34.255 -23.047 1.00 92.62 311 ASN A N 1
ATOM 2095 C CA . ASN A 1 311 ? 16.320 34.049 -22.047 1.00 92.62 311 ASN A CA 1
ATOM 2096 C C . ASN A 1 311 ? 16.417 35.219 -21.045 1.00 92.62 311 ASN A C 1
ATOM 2098 O O . ASN A 1 311 ? 17.317 35.236 -20.204 1.00 92.62 311 ASN A O 1
ATOM 2102 N N . ALA A 1 312 ? 15.518 36.206 -21.125 1.00 86.75 312 ALA A N 1
ATOM 2103 C CA . ALA A 1 312 ? 15.523 37.392 -20.276 1.00 86.75 312 ALA A CA 1
ATOM 2104 C C . ALA A 1 312 ? 14.921 37.086 -18.893 1.00 86.75 312 ALA A C 1
ATOM 2106 O O . ALA A 1 312 ? 13.713 36.925 -18.759 1.00 86.75 312 ALA A O 1
ATOM 2107 N N . ALA A 1 313 ? 15.760 37.023 -17.856 1.00 84.62 313 ALA A N 1
ATOM 2108 C CA . ALA A 1 313 ? 15.353 36.615 -16.505 1.00 84.62 313 ALA A CA 1
ATOM 2109 C C . ALA A 1 313 ? 14.727 37.729 -15.638 1.00 84.62 313 ALA A C 1
ATOM 2111 O O . ALA A 1 313 ? 14.237 37.433 -14.556 1.00 84.62 313 ALA A O 1
ATOM 2112 N N . ALA A 1 314 ? 14.767 38.995 -16.072 1.00 82.94 314 ALA A N 1
ATOM 2113 C CA . ALA A 1 314 ? 14.290 40.140 -15.277 1.00 82.94 314 ALA A CA 1
ATOM 2114 C C . ALA A 1 314 ? 13.395 41.127 -16.050 1.00 82.94 314 ALA A C 1
ATOM 2116 O O . ALA A 1 314 ? 12.779 41.995 -15.441 1.00 82.94 314 ALA A O 1
ATOM 2117 N N . ASN A 1 315 ? 13.318 40.999 -17.378 1.00 86.75 315 ASN A N 1
ATOM 2118 C CA . ASN A 1 315 ? 12.605 41.931 -18.252 1.00 86.75 315 ASN A CA 1
ATOM 2119 C C . ASN A 1 315 ? 11.385 41.261 -18.894 1.00 86.75 315 ASN A C 1
ATOM 2121 O O . ASN A 1 315 ? 11.305 40.032 -18.973 1.00 86.75 315 ASN A O 1
ATOM 2125 N N . THR A 1 316 ? 10.451 42.080 -19.378 1.00 91.31 316 THR A N 1
ATOM 2126 C CA . THR A 1 316 ? 9.204 41.617 -20.001 1.00 91.31 316 THR A CA 1
ATOM 2127 C C . THR A 1 316 ? 9.327 41.664 -21.514 1.00 91.31 316 THR A C 1
ATOM 2129 O O . THR A 1 316 ? 9.439 42.747 -22.086 1.00 91.31 316 THR A O 1
ATOM 2132 N N . MET A 1 317 ? 9.300 40.502 -22.165 1.00 95.62 317 MET A N 1
ATOM 2133 C CA . MET A 1 317 ? 9.263 40.412 -23.627 1.00 95.62 317 MET A CA 1
ATOM 2134 C C . MET A 1 317 ? 7.808 40.346 -24.085 1.00 95.62 317 MET A C 1
ATOM 2136 O O . MET A 1 317 ? 7.058 39.495 -23.606 1.00 95.62 317 MET A O 1
ATOM 2140 N N . THR A 1 318 ? 7.409 41.216 -25.008 1.00 96.56 318 THR A N 1
ATOM 2141 C CA . THR A 1 318 ? 6.040 41.270 -25.535 1.00 96.56 318 THR A CA 1
ATOM 2142 C C . THR A 1 318 ? 6.032 41.007 -27.036 1.00 96.56 318 THR A C 1
ATOM 2144 O O . THR A 1 318 ? 6.756 41.654 -27.786 1.00 96.56 318 THR A O 1
ATOM 2147 N N . VAL A 1 319 ? 5.186 40.084 -27.487 1.00 97.06 319 VAL A N 1
ATOM 2148 C CA . VAL A 1 319 ? 4.971 39.766 -28.904 1.00 97.06 319 VAL A CA 1
ATOM 2149 C C . VAL A 1 319 ? 3.512 40.051 -29.245 1.00 97.06 319 VAL A C 1
ATOM 2151 O O . VAL A 1 319 ? 2.614 39.290 -28.881 1.00 97.06 319 VAL A O 1
ATOM 2154 N N . ASN A 1 320 ? 3.262 41.174 -29.914 1.00 96.56 320 ASN A N 1
ATOM 2155 C CA . ASN A 1 320 ? 1.925 41.563 -30.370 1.00 96.56 320 ASN A CA 1
ATOM 2156 C C . ASN A 1 320 ? 1.621 41.036 -31.778 1.00 96.56 320 ASN A C 1
ATOM 2158 O O . ASN A 1 320 ? 0.459 40.953 -32.171 1.00 96.56 320 ASN A O 1
ATOM 2162 N N . THR A 1 321 ? 2.654 40.665 -32.529 1.00 93.88 321 THR A N 1
ATOM 2163 C CA . THR A 1 321 ? 2.545 40.084 -33.864 1.00 93.88 321 THR A CA 1
ATOM 2164 C C . THR A 1 321 ? 1.835 38.725 -33.836 1.00 93.88 321 THR A C 1
ATOM 2166 O O . THR A 1 321 ? 2.231 37.857 -33.055 1.00 93.88 321 THR A O 1
ATOM 2169 N N . PRO A 1 322 ? 0.809 38.494 -34.682 1.00 94.88 322 PRO A N 1
ATOM 2170 C CA . PRO A 1 322 ? 0.221 37.167 -34.860 1.00 94.88 322 PRO A CA 1
ATOM 2171 C C . PRO A 1 322 ? 1.259 36.144 -35.329 1.00 94.88 322 PRO A C 1
ATOM 2173 O O . PRO A 1 322 ? 2.050 36.438 -36.230 1.00 94.88 322 PRO A O 1
ATOM 2176 N N . LEU A 1 323 ? 1.236 34.950 -34.736 1.00 94.00 323 LEU A N 1
ATOM 2177 C CA . LEU A 1 323 ? 2.182 33.871 -35.015 1.00 94.00 323 LEU A CA 1
ATOM 2178 C C . LEU A 1 323 ? 1.469 32.673 -35.641 1.00 94.00 323 LEU A C 1
ATOM 2180 O O . LEU A 1 323 ? 0.478 32.176 -35.108 1.00 94.00 323 LEU A O 1
ATOM 2184 N N . THR A 1 324 ? 2.024 32.159 -36.731 1.00 91.38 324 THR A N 1
ATOM 2185 C CA . THR A 1 324 ? 1.609 30.891 -37.340 1.00 91.38 324 THR A CA 1
ATOM 2186 C C . THR A 1 324 ? 2.790 29.934 -37.329 1.00 91.38 324 THR A C 1
ATOM 2188 O O . THR A 1 324 ? 3.837 30.237 -37.898 1.00 91.38 324 THR A O 1
ATOM 2191 N N . PHE A 1 325 ? 2.653 28.779 -36.685 1.00 87.62 325 PHE A N 1
ATOM 2192 C CA . PHE A 1 325 ? 3.711 27.767 -36.667 1.00 87.62 325 PHE A CA 1
ATOM 2193 C C . PHE A 1 325 ? 3.537 26.768 -37.813 1.00 87.62 325 PHE A C 1
ATOM 2195 O O . PHE A 1 325 ? 2.424 26.340 -38.107 1.00 87.62 325 PHE A O 1
ATOM 2202 N N . GLN A 1 326 ? 4.639 26.365 -38.443 1.00 78.19 326 GLN A N 1
ATOM 2203 C CA . GLN A 1 326 ? 4.644 25.372 -39.520 1.00 78.19 326 GLN A CA 1
ATOM 2204 C C . GLN A 1 326 ? 5.883 24.475 -39.465 1.00 78.19 326 GLN A C 1
ATOM 2206 O O . GLN A 1 326 ? 6.872 24.826 -38.836 1.00 78.19 326 GLN A O 1
ATOM 2211 N N . GLY A 1 327 ? 5.843 23.324 -40.138 1.00 73.62 327 GLY A N 1
ATOM 2212 C CA . GLY A 1 327 ? 6.970 22.392 -40.261 1.00 73.62 327 GLY A CA 1
ATOM 2213 C C . GLY A 1 327 ? 7.143 21.434 -39.083 1.00 73.62 327 GLY A C 1
ATOM 2214 O O . GLY A 1 327 ? 7.128 20.219 -39.294 1.00 73.62 327 GLY A O 1
ATOM 2215 N N . SER A 1 328 ? 7.264 21.930 -37.850 1.00 75.44 328 SER A N 1
ATOM 2216 C CA . SER A 1 328 ? 7.362 21.074 -36.656 1.00 75.44 328 SER A CA 1
ATOM 2217 C C . SER A 1 328 ? 6.680 21.629 -35.411 1.00 75.44 328 SER A C 1
ATOM 2219 O O . SER A 1 328 ? 6.409 22.823 -35.294 1.00 75.44 328 SER A O 1
ATOM 2221 N N . ALA A 1 329 ? 6.402 20.723 -34.464 1.00 84.88 329 ALA A N 1
ATOM 2222 C CA . ALA A 1 329 ? 5.768 21.041 -33.190 1.00 84.88 329 ALA A CA 1
ATOM 2223 C C . ALA A 1 329 ? 6.534 22.171 -32.472 1.00 84.88 329 ALA A C 1
ATOM 2225 O O . ALA A 1 329 ? 7.719 21.998 -32.167 1.00 84.88 329 ALA A O 1
ATOM 2226 N N . PRO A 1 330 ? 5.899 23.333 -32.242 1.00 91.12 330 PRO A N 1
ATOM 2227 C CA . PRO A 1 330 ? 6.581 24.496 -31.700 1.00 91.12 330 PRO A CA 1
ATOM 2228 C C . PRO A 1 330 ? 6.729 24.402 -30.183 1.00 91.12 330 PRO A C 1
ATOM 2230 O O . PRO A 1 330 ? 5.786 24.044 -29.473 1.00 91.12 330 PRO A O 1
ATOM 2233 N N . THR A 1 331 ? 7.887 24.820 -29.680 1.00 94.12 331 THR A N 1
ATOM 2234 C CA . THR A 1 331 ? 8.100 25.061 -28.253 1.00 94.12 331 THR A CA 1
ATOM 2235 C C . THR A 1 331 ? 8.341 26.546 -27.991 1.00 94.12 331 THR A C 1
ATOM 2237 O O . THR A 1 331 ? 9.252 27.154 -28.558 1.00 94.12 331 THR A O 1
ATOM 2240 N N . ILE A 1 332 ? 7.536 27.116 -27.091 1.00 96.25 332 ILE A N 1
ATOM 2241 C CA . ILE A 1 332 ? 7.745 28.432 -26.486 1.00 96.25 332 ILE A CA 1
ATOM 2242 C C . ILE A 1 332 ? 8.485 28.233 -25.163 1.00 96.25 332 ILE A C 1
ATOM 2244 O O . ILE A 1 332 ? 8.026 27.489 -24.291 1.00 96.25 332 ILE A O 1
ATOM 2248 N N . VAL A 1 333 ? 9.628 28.896 -25.001 1.00 94.94 333 VAL A N 1
ATOM 2249 C CA . VAL A 1 333 ? 10.491 28.759 -23.819 1.00 94.94 333 VAL A CA 1
ATOM 2250 C C . VAL A 1 333 ? 10.651 30.105 -23.122 1.00 94.94 333 VAL A C 1
ATOM 2252 O O . VAL A 1 333 ? 10.959 31.108 -23.767 1.00 94.94 333 VAL A O 1
ATOM 2255 N N . SER A 1 334 ? 10.508 30.118 -21.798 1.00 94.19 334 SER A N 1
ATOM 2256 C CA . SER A 1 334 ? 10.880 31.255 -20.949 1.00 94.19 334 SER A CA 1
ATOM 2257 C C . SER A 1 334 ? 11.782 30.799 -19.805 1.00 94.19 334 SER A C 1
ATOM 2259 O O . SER A 1 334 ? 11.521 29.781 -19.163 1.00 94.19 334 SER A O 1
ATOM 2261 N N . THR A 1 335 ? 12.855 31.538 -19.538 1.00 92.56 335 THR A N 1
ATOM 2262 C CA . THR A 1 335 ? 13.765 31.251 -18.417 1.00 92.56 335 THR A CA 1
ATOM 2263 C C . THR A 1 335 ? 13.139 31.634 -17.072 1.00 92.56 335 THR A C 1
ATOM 2265 O O . THR A 1 335 ? 12.281 32.513 -16.995 1.00 92.56 335 THR A O 1
ATOM 2268 N N . ALA A 1 336 ? 13.573 30.977 -15.992 1.00 89.50 336 ALA A N 1
ATOM 2269 C CA . ALA A 1 336 ? 13.161 31.299 -14.626 1.00 89.50 336 ALA A CA 1
ATOM 2270 C C . ALA A 1 336 ? 13.357 32.787 -14.285 1.00 89.50 336 ALA A C 1
ATOM 2272 O O . ALA A 1 336 ? 14.364 33.389 -14.655 1.00 89.50 336 ALA A O 1
ATOM 2273 N N . GLY A 1 337 ? 12.372 33.374 -13.598 1.00 83.12 337 GLY A N 1
ATOM 2274 C CA . GLY A 1 337 ? 12.321 34.804 -13.261 1.00 83.12 337 GLY A CA 1
ATOM 2275 C C . GLY A 1 337 ? 11.833 35.724 -14.391 1.00 83.12 337 GLY A C 1
ATOM 2276 O O . GLY A 1 337 ? 11.319 36.802 -14.109 1.00 83.12 337 GLY A O 1
ATOM 2277 N N . GLY A 1 338 ? 11.928 35.293 -15.653 1.00 87.62 338 GLY A N 1
ATOM 2278 C CA . GLY A 1 338 ? 11.528 36.083 -16.819 1.00 87.62 338 GLY A CA 1
ATOM 2279 C C . GLY A 1 338 ? 10.018 36.166 -17.042 1.00 87.62 338 GLY A C 1
ATOM 2280 O O . GLY A 1 338 ? 9.271 35.285 -16.612 1.00 87.62 338 GLY A O 1
ATOM 2281 N N . THR A 1 339 ? 9.575 37.200 -17.770 1.00 93.75 339 THR A N 1
ATOM 2282 C CA . THR A 1 339 ? 8.185 37.331 -18.242 1.00 93.75 339 THR A CA 1
ATOM 2283 C C . THR A 1 339 ? 8.135 37.377 -19.769 1.00 93.75 339 THR A C 1
ATOM 2285 O O . THR A 1 339 ? 8.787 38.213 -20.396 1.00 93.75 339 THR A O 1
ATOM 2288 N N . LEU A 1 340 ? 7.346 36.489 -20.375 1.00 96.38 340 LEU A N 1
ATOM 2289 C CA . LEU A 1 340 ? 7.048 36.481 -21.810 1.00 96.38 340 LEU A CA 1
ATOM 2290 C C . LEU A 1 340 ? 5.539 36.619 -22.023 1.00 96.38 340 LEU A C 1
ATOM 2292 O O . LEU A 1 340 ? 4.771 35.793 -21.538 1.00 96.38 340 LEU A O 1
ATOM 2296 N N . THR A 1 341 ? 5.121 37.621 -22.786 1.00 96.75 341 THR A N 1
ATOM 2297 C CA . THR A 1 341 ? 3.717 37.865 -23.125 1.00 96.75 341 THR A CA 1
ATOM 2298 C C . THR A 1 341 ? 3.531 37.796 -24.635 1.00 96.75 341 THR A C 1
ATOM 2300 O O . THR A 1 341 ? 4.180 38.532 -25.373 1.00 96.75 341 THR A O 1
ATOM 2303 N N . VAL A 1 342 ? 2.626 36.941 -25.106 1.00 97.19 342 VAL A N 1
ATOM 2304 C CA . VAL A 1 342 ? 2.232 36.844 -26.517 1.00 97.19 342 VAL A CA 1
ATOM 2305 C C . VAL A 1 342 ? 0.771 37.265 -26.637 1.00 97.19 342 VAL A C 1
ATOM 2307 O O . VAL A 1 342 ? -0.131 36.526 -26.244 1.00 97.19 342 VAL A O 1
ATOM 2310 N N . ASN A 1 343 ? 0.539 38.475 -27.138 1.00 95.50 343 ASN A N 1
ATOM 2311 C CA . ASN A 1 343 ? -0.801 39.041 -27.322 1.00 95.50 343 ASN A CA 1
ATOM 2312 C C . ASN A 1 343 ? -1.371 38.753 -28.716 1.00 95.50 343 ASN A C 1
ATOM 2314 O O . ASN A 1 343 ? -2.589 38.739 -28.883 1.00 95.50 343 ASN A O 1
ATOM 2318 N N . GLY A 1 344 ? -0.504 38.524 -29.707 1.00 93.25 344 GLY A N 1
ATOM 2319 C CA . GLY A 1 344 ? -0.921 38.102 -31.041 1.00 93.25 344 GLY A CA 1
ATOM 2320 C C . GLY A 1 344 ? -1.647 36.753 -31.003 1.00 93.25 344 GLY A C 1
ATOM 2321 O O . GLY A 1 344 ? -1.384 35.919 -30.134 1.00 93.25 344 GLY A O 1
ATOM 2322 N N . THR A 1 345 ? -2.564 36.525 -31.947 1.00 94.38 345 THR A N 1
ATOM 2323 C CA . THR A 1 345 ? -3.190 35.204 -32.120 1.00 94.38 345 THR A CA 1
ATOM 2324 C C . THR A 1 345 ? -2.134 34.170 -32.490 1.00 94.38 345 THR A C 1
ATOM 2326 O O . THR A 1 345 ? -1.207 34.481 -33.242 1.00 94.38 345 THR A O 1
ATOM 2329 N N . ILE A 1 346 ? -2.295 32.942 -32.004 1.00 94.75 346 ILE A N 1
ATOM 2330 C CA . ILE A 1 346 ? -1.406 31.825 -32.323 1.00 94.75 346 ILE A CA 1
ATOM 2331 C C . ILE A 1 346 ? -2.195 30.809 -33.138 1.00 94.75 346 ILE A C 1
ATOM 2333 O O . ILE A 1 346 ? -3.179 30.261 -32.652 1.00 94.75 346 ILE A O 1
ATOM 2337 N N . ASP A 1 347 ? -1.744 30.511 -34.347 1.00 91.44 347 ASP A N 1
ATOM 2338 C CA . ASP A 1 347 ? -2.164 29.310 -35.063 1.00 91.44 347 ASP A CA 1
ATOM 2339 C C . ASP A 1 347 ? -1.093 28.232 -34.864 1.00 91.44 347 ASP A C 1
ATOM 2341 O O . ASP A 1 347 ? 0.061 28.401 -35.276 1.00 91.44 347 ASP A O 1
ATOM 2345 N N . ASN A 1 348 ? -1.454 27.133 -34.194 1.00 86.69 348 ASN A N 1
ATOM 2346 C CA . ASN A 1 348 ? -0.529 26.027 -33.951 1.00 86.69 348 ASN A CA 1
ATOM 2347 C C . ASN A 1 348 ? -0.255 25.178 -35.205 1.00 86.69 348 ASN A C 1
ATOM 2349 O O . ASN A 1 348 ? 0.507 24.212 -35.126 1.00 86.69 348 ASN A O 1
ATOM 2353 N N . GLY A 1 349 ? -0.877 25.497 -36.345 1.00 77.69 349 GLY A N 1
ATOM 2354 C CA . GLY A 1 349 ? -0.672 24.795 -37.609 1.00 77.69 349 GLY A CA 1
ATOM 2355 C C . GLY A 1 349 ? -1.129 23.336 -37.565 1.00 77.69 349 GLY A C 1
ATOM 2356 O O . GLY A 1 349 ? -0.629 22.510 -38.322 1.00 77.69 349 GLY A O 1
ATOM 2357 N N . GLY A 1 350 ? -2.027 22.979 -36.638 1.00 76.44 350 GLY A N 1
ATOM 2358 C CA . GLY A 1 350 ? -2.428 21.592 -36.383 1.00 76.44 350 GLY A CA 1
ATOM 2359 C C . GLY A 1 350 ? -1.438 20.786 -35.531 1.00 76.44 350 GLY A C 1
ATOM 2360 O O . GLY A 1 350 ? -1.653 19.595 -35.321 1.00 76.44 350 GLY A O 1
ATOM 2361 N N . MET A 1 351 ? -0.365 21.403 -35.028 1.00 84.38 351 MET A N 1
ATOM 2362 C CA . MET A 1 351 ? 0.708 20.734 -34.284 1.00 84.38 351 MET A CA 1
ATOM 2363 C C . MET A 1 351 ? 0.577 20.928 -32.768 1.00 84.38 351 MET A C 1
ATOM 2365 O O . MET A 1 351 ? -0.062 21.863 -32.292 1.00 84.38 351 MET A O 1
ATOM 2369 N N . LEU A 1 352 ? 1.217 20.051 -31.987 1.00 87.50 352 LEU A N 1
ATOM 2370 C CA . LEU A 1 352 ? 1.289 20.189 -30.530 1.00 87.50 352 LEU A CA 1
ATOM 2371 C C . LEU A 1 352 ? 2.144 21.405 -30.145 1.00 87.50 352 LEU A C 1
ATOM 2373 O O . LEU A 1 352 ? 3.354 21.400 -30.366 1.00 87.50 352 LEU A O 1
ATOM 2377 N N . LEU A 1 353 ? 1.531 22.411 -29.524 1.00 93.88 353 LEU A N 1
ATOM 2378 C CA . LEU A 1 353 ? 2.241 23.554 -28.956 1.00 93.88 353 LEU A CA 1
ATOM 2379 C C . LEU A 1 353 ? 2.753 23.199 -27.559 1.00 93.88 353 LEU A C 1
ATOM 2381 O O . LEU A 1 353 ? 1.964 22.917 -26.661 1.00 93.88 353 LEU A O 1
ATOM 2385 N N . THR A 1 354 ? 4.064 23.246 -27.345 1.00 95.62 354 THR A N 1
ATOM 2386 C CA . THR A 1 354 ? 4.658 23.092 -26.011 1.00 95.62 354 THR A CA 1
ATOM 2387 C C . THR A 1 354 ? 5.031 24.452 -25.442 1.00 95.62 354 THR A C 1
ATOM 2389 O O . THR A 1 354 ? 5.686 25.255 -26.095 1.00 95.62 354 THR A O 1
ATOM 2392 N N . VAL A 1 355 ? 4.667 24.710 -24.193 1.00 97.00 355 VAL A N 1
ATOM 2393 C CA . VAL A 1 355 ? 5.114 25.879 -23.440 1.00 97.00 355 VAL A CA 1
ATOM 2394 C C . VAL A 1 355 ? 5.920 25.391 -22.246 1.00 97.00 355 VAL A C 1
ATOM 2396 O O . VAL A 1 355 ? 5.368 24.915 -21.252 1.00 97.00 355 VAL A O 1
ATOM 2399 N N . SER A 1 356 ? 7.240 25.511 -22.356 1.00 95.75 356 SER A N 1
ATOM 2400 C CA . SER A 1 356 ? 8.191 25.177 -21.297 1.00 95.75 356 SER A CA 1
ATOM 2401 C C . SER A 1 356 ? 8.504 26.430 -20.487 1.00 95.75 356 SER A C 1
ATOM 2403 O O . SER A 1 356 ? 9.560 27.048 -20.647 1.00 95.75 356 SER A O 1
ATOM 2405 N N . ALA A 1 357 ? 7.559 26.829 -19.636 1.00 92.50 357 ALA A N 1
ATOM 2406 C CA . ALA A 1 357 ? 7.707 28.026 -18.821 1.00 92.50 357 ALA A CA 1
ATOM 2407 C C . ALA A 1 357 ? 8.587 27.740 -17.598 1.00 92.50 357 ALA A C 1
ATOM 2409 O O . ALA A 1 357 ? 8.200 26.976 -16.712 1.00 92.50 357 ALA A O 1
ATOM 2410 N N . GLY A 1 358 ? 9.767 28.353 -17.539 1.00 91.69 358 GLY A N 1
ATOM 2411 C CA . GLY A 1 358 ? 10.574 28.461 -16.324 1.00 91.69 358 GLY A CA 1
ATOM 2412 C C . GLY A 1 358 ? 10.171 29.670 -15.476 1.00 91.69 358 GLY A C 1
ATOM 2413 O O . GLY A 1 358 ? 10.222 29.593 -14.250 1.00 91.69 358 GLY A O 1
ATOM 2414 N N . GLY A 1 359 ? 9.753 30.764 -16.125 1.00 91.62 359 GLY A N 1
ATOM 2415 C CA . GLY A 1 359 ? 9.217 31.987 -15.516 1.00 91.62 359 GLY A CA 1
ATOM 2416 C C . GLY A 1 359 ? 7.709 32.142 -15.747 1.00 91.62 359 GLY A C 1
ATOM 2417 O O . GLY A 1 359 ? 6.981 31.150 -15.805 1.00 91.62 359 GLY A O 1
ATOM 2418 N N . THR A 1 360 ? 7.229 33.376 -15.894 1.00 93.56 360 THR A N 1
ATOM 2419 C CA . THR A 1 360 ? 5.826 33.662 -16.233 1.00 93.56 360 THR A CA 1
ATOM 2420 C C . THR A 1 360 ? 5.672 33.761 -17.747 1.00 93.56 360 THR A C 1
ATOM 2422 O O . THR A 1 360 ? 6.394 34.497 -18.418 1.00 93.56 360 THR A O 1
ATOM 2425 N N . THR A 1 361 ? 4.731 33.019 -18.320 1.00 96.56 361 THR A N 1
ATOM 2426 C CA . THR A 1 361 ? 4.382 33.107 -19.741 1.00 96.56 361 THR A CA 1
ATOM 2427 C C . THR A 1 361 ? 2.889 33.336 -19.892 1.00 96.56 361 THR A C 1
ATOM 2429 O O . THR A 1 361 ? 2.095 32.513 -19.452 1.00 96.56 361 THR A O 1
ATOM 2432 N N . THR A 1 362 ? 2.503 34.437 -20.524 1.00 96.25 362 THR A N 1
ATOM 2433 C CA . THR A 1 362 ? 1.103 34.773 -20.791 1.00 96.25 362 THR A CA 1
ATOM 2434 C C . THR A 1 362 ? 0.837 34.653 -22.281 1.00 96.25 362 THR A C 1
ATOM 2436 O O . THR A 1 362 ? 1.433 35.375 -23.077 1.00 96.25 362 THR A O 1
ATOM 2439 N N . LEU A 1 363 ? -0.078 33.766 -22.662 1.00 96.81 363 LEU A N 1
ATOM 2440 C CA . LEU A 1 363 ? -0.633 33.706 -24.011 1.00 96.81 363 LEU A CA 1
ATOM 2441 C C . LEU A 1 363 ? -1.990 34.416 -23.970 1.00 96.81 363 LEU A C 1
ATOM 2443 O O . LEU A 1 363 ? -3.001 33.846 -23.552 1.00 96.81 363 LEU A O 1
ATOM 2447 N N . GLY A 1 364 ? -1.970 35.711 -24.282 1.00 92.81 364 GLY A N 1
ATOM 2448 C CA . GLY A 1 364 ? -3.135 36.595 -24.235 1.00 92.81 364 GLY A CA 1
ATOM 2449 C C . GLY A 1 364 ? -4.013 36.496 -25.482 1.00 92.81 364 GLY A C 1
ATOM 2450 O O . GLY A 1 364 ? -5.231 36.624 -25.380 1.00 92.81 364 GLY A O 1
ATOM 2451 N N . GLY A 1 365 ? -3.411 36.227 -26.644 1.00 92.62 365 GLY A N 1
ATOM 2452 C CA . GLY A 1 365 ? -4.140 35.980 -27.888 1.00 92.62 365 GLY A CA 1
ATOM 2453 C C . GLY A 1 365 ? -4.817 34.606 -27.918 1.00 92.62 365 GLY A C 1
ATOM 2454 O O . GLY A 1 365 ? -4.417 33.680 -27.213 1.00 92.62 365 GLY A O 1
ATOM 2455 N N . ALA A 1 366 ? -5.847 34.461 -28.757 1.00 92.69 366 ALA A N 1
ATOM 2456 C CA . ALA A 1 366 ? -6.492 33.171 -28.995 1.00 92.69 366 ALA A CA 1
ATOM 2457 C C . ALA A 1 366 ? -5.520 32.186 -29.665 1.00 92.69 366 ALA A C 1
ATOM 2459 O O . ALA A 1 366 ? -4.874 32.531 -30.658 1.00 92.69 366 ALA A O 1
ATOM 2460 N N . ILE A 1 367 ? -5.456 30.957 -29.145 1.00 94.12 367 ILE A N 1
ATOM 2461 C CA . ILE A 1 367 ? -4.756 29.836 -29.780 1.00 94.12 367 ILE A CA 1
ATOM 2462 C C . ILE A 1 367 ? -5.763 29.031 -30.612 1.00 94.12 367 ILE A C 1
ATOM 2464 O O . ILE A 1 367 ? -6.757 28.537 -30.072 1.00 94.12 367 ILE A O 1
ATOM 2468 N N . GLY A 1 368 ? -5.507 28.891 -31.910 1.00 89.69 368 GLY A N 1
ATOM 2469 C CA . GLY A 1 368 ? -6.292 28.101 -32.859 1.00 89.69 368 GLY A CA 1
ATOM 2470 C C . GLY A 1 368 ? -5.498 26.952 -33.489 1.00 89.69 368 GLY A C 1
ATOM 2471 O O . GLY A 1 368 ? -4.316 26.761 -33.200 1.00 89.69 368 GLY A O 1
ATOM 2472 N N . GLY A 1 369 ? -6.177 26.200 -34.358 1.00 84.94 369 GLY A N 1
ATOM 2473 C CA . GLY A 1 369 ? -5.633 25.046 -35.080 1.00 84.94 369 GLY A CA 1
ATOM 2474 C C . GLY A 1 369 ? -5.939 23.704 -34.403 1.00 84.94 369 GLY A C 1
ATOM 2475 O O . GLY A 1 369 ? -6.266 23.635 -33.221 1.00 84.94 369 GLY A O 1
ATOM 2476 N N . ALA A 1 370 ? -5.880 22.602 -35.154 1.00 79.81 370 ALA A N 1
ATOM 2477 C CA . ALA A 1 370 ? -6.349 21.303 -34.658 1.00 79.81 370 ALA A CA 1
ATOM 2478 C C . ALA A 1 370 ? -5.439 20.644 -33.596 1.00 79.81 370 ALA A C 1
ATOM 2480 O O . ALA A 1 370 ? -5.827 19.643 -32.990 1.00 79.81 370 ALA A O 1
ATOM 2481 N N . GLY A 1 371 ? -4.229 21.175 -33.380 1.00 83.81 371 GLY A N 1
ATOM 2482 C CA . GLY A 1 371 ? -3.233 20.614 -32.465 1.00 83.81 371 GLY A CA 1
ATOM 2483 C C . GLY A 1 371 ? -3.562 20.814 -30.981 1.00 83.81 371 GLY A C 1
ATOM 2484 O O . GLY A 1 371 ? -4.507 21.517 -30.630 1.00 83.81 371 GLY A O 1
ATOM 2485 N N . GLY A 1 372 ? -2.787 20.171 -30.101 1.00 88.94 372 GLY A N 1
ATOM 2486 C CA . GLY A 1 372 ? -2.942 20.261 -28.641 1.00 88.94 372 GLY A CA 1
ATOM 2487 C C . GLY A 1 372 ? -2.020 21.283 -27.971 1.00 88.94 372 GLY A C 1
ATOM 2488 O O . GLY A 1 372 ? -1.273 22.002 -28.640 1.00 88.94 372 GLY A O 1
ATOM 2489 N N . LEU A 1 373 ? -2.026 21.291 -26.635 1.00 94.06 373 LEU A N 1
ATOM 2490 C CA . LEU A 1 373 ? -1.176 22.140 -25.795 1.00 94.06 373 LEU A CA 1
ATOM 2491 C C . LEU A 1 373 ? -0.474 21.317 -24.702 1.00 94.06 373 LEU A C 1
ATOM 2493 O O . LEU A 1 373 ? -1.110 20.563 -23.973 1.00 94.06 373 LEU A O 1
ATOM 2497 N N . THR A 1 374 ? 0.824 21.519 -24.505 1.00 94.81 374 THR A N 1
ATOM 2498 C CA . THR A 1 374 ? 1.570 20.952 -23.372 1.00 94.81 374 THR A CA 1
ATOM 2499 C C . THR A 1 374 ? 2.172 22.062 -22.531 1.00 94.81 374 THR A C 1
ATOM 2501 O O . THR A 1 374 ? 2.970 22.854 -23.024 1.00 94.81 374 THR A O 1
ATOM 2504 N N . LYS A 1 375 ? 1.854 22.084 -21.237 1.00 95.00 375 LYS A N 1
ATOM 2505 C CA . LYS A 1 375 ? 2.545 22.893 -20.234 1.00 95.00 375 LYS A CA 1
ATOM 2506 C C . LYS A 1 375 ? 3.614 22.054 -19.540 1.00 95.00 375 LYS A C 1
ATOM 2508 O O . LYS A 1 375 ? 3.303 21.119 -18.801 1.00 95.00 375 LYS A O 1
ATOM 2513 N N . SER A 1 376 ? 4.868 22.450 -19.727 1.00 93.44 376 SER A N 1
ATOM 2514 C CA . SER A 1 376 ? 6.036 21.914 -19.030 1.00 93.44 376 SER A CA 1
ATOM 2515 C C . SER A 1 376 ? 6.810 23.034 -18.314 1.00 93.44 376 SER A C 1
ATOM 2517 O O . SER A 1 376 ? 6.435 24.211 -18.362 1.00 93.44 376 SER A O 1
ATOM 2519 N N . GLY A 1 377 ? 7.861 22.677 -17.575 1.00 93.50 377 GLY A N 1
ATOM 2520 C CA . GLY A 1 377 ? 8.640 23.627 -16.774 1.00 93.50 377 GLY A CA 1
ATOM 2521 C C . GLY A 1 377 ? 7.953 24.053 -15.470 1.00 93.50 377 GLY A C 1
ATOM 2522 O O . GLY A 1 377 ? 6.753 23.865 -15.277 1.00 93.50 377 GLY A O 1
ATOM 2523 N N . THR A 1 378 ? 8.731 24.600 -14.540 1.00 94.19 378 THR A N 1
ATOM 2524 C CA . THR A 1 378 ? 8.306 24.885 -13.157 1.00 94.19 378 THR A CA 1
ATOM 2525 C C . THR A 1 378 ? 7.527 26.189 -12.988 1.00 94.19 378 THR A C 1
ATOM 2527 O O . THR A 1 378 ? 6.936 26.403 -11.935 1.00 94.19 378 THR A O 1
ATOM 2530 N N . GLY A 1 379 ? 7.534 27.061 -13.994 1.00 94.94 379 GLY A N 1
ATOM 2531 C CA . GLY A 1 379 ? 6.898 28.374 -13.965 1.00 94.94 379 GLY A CA 1
ATOM 2532 C C . GLY A 1 379 ? 5.398 28.350 -14.267 1.00 94.94 379 GLY A C 1
ATOM 2533 O O . GLY A 1 379 ? 4.772 27.286 -14.378 1.00 94.94 379 GLY A O 1
ATOM 2534 N N . THR A 1 380 ? 4.830 29.541 -14.436 1.00 95.19 380 THR A N 1
ATOM 2535 C CA . THR A 1 380 ? 3.394 29.759 -14.651 1.00 95.19 380 THR A CA 1
ATOM 2536 C C . THR A 1 380 ? 3.103 30.030 -16.121 1.00 95.19 380 THR A C 1
ATOM 2538 O O . THR A 1 380 ? 3.712 30.910 -16.726 1.00 95.19 380 THR A O 1
ATOM 2541 N N . LEU A 1 381 ? 2.139 29.304 -16.685 1.00 96.56 381 LEU A N 1
ATOM 2542 C CA . LEU A 1 381 ? 1.509 29.636 -17.960 1.00 96.56 381 LEU A CA 1
ATOM 2543 C C . LEU A 1 381 ? 0.110 30.186 -17.704 1.00 96.56 381 LEU A C 1
ATOM 2545 O O . LEU A 1 381 ? -0.707 29.488 -17.111 1.00 96.56 381 LEU A O 1
ATOM 2549 N N . THR A 1 382 ? -0.175 31.384 -18.203 1.00 95.62 382 THR A N 1
ATOM 2550 C CA . THR A 1 382 ? -1.516 31.974 -18.204 1.00 95.62 382 THR A CA 1
ATOM 2551 C C . THR A 1 382 ? -2.113 31.924 -19.607 1.00 95.62 382 THR A C 1
ATOM 2553 O O . THR A 1 382 ? -1.528 32.462 -20.548 1.00 95.62 382 THR A O 1
ATOM 2556 N N . LEU A 1 383 ? -3.290 31.314 -19.744 1.00 95.69 383 LEU A N 1
ATOM 2557 C CA . LEU A 1 383 ? -4.099 31.338 -20.965 1.00 95.69 383 LEU A CA 1
ATOM 2558 C C . LEU A 1 383 ? -5.195 32.397 -20.824 1.00 95.69 383 LEU A C 1
ATOM 2560 O O . LEU A 1 383 ? -6.202 32.165 -20.150 1.00 95.69 383 LEU A O 1
ATOM 2564 N N . GLY A 1 384 ? -4.976 33.559 -21.442 1.00 92.38 384 GLY A N 1
ATOM 2565 C CA . GLY A 1 384 ? -5.882 34.709 -21.366 1.00 92.38 384 GLY A CA 1
ATOM 2566 C C . GLY A 1 384 ? -6.933 34.763 -22.475 1.00 92.38 384 GLY A C 1
ATOM 2567 O O . GLY A 1 384 ? -8.018 35.294 -22.256 1.00 92.38 384 GLY A O 1
ATOM 2568 N N . GLY A 1 385 ? -6.637 34.198 -23.648 1.00 91.19 385 GLY A N 1
ATOM 2569 C CA . GLY A 1 385 ? -7.546 34.201 -24.795 1.00 91.19 385 GLY A CA 1
ATOM 2570 C C . GLY A 1 385 ? -8.676 33.166 -24.711 1.00 91.19 385 GLY A C 1
ATOM 2571 O O . GLY A 1 385 ? -8.660 32.247 -23.888 1.00 91.19 385 GLY A O 1
ATOM 2572 N N . ILE A 1 386 ? -9.648 33.284 -25.621 1.00 91.19 386 ILE A N 1
ATOM 2573 C CA . ILE A 1 386 ? -10.603 32.209 -25.930 1.00 91.19 386 ILE A CA 1
ATOM 2574 C C . ILE A 1 386 ? -9.928 31.295 -26.947 1.00 91.19 386 ILE A C 1
ATOM 2576 O O . ILE A 1 386 ? -9.766 31.654 -28.111 1.00 91.19 386 ILE A O 1
ATOM 2580 N N . ASN A 1 387 ? -9.484 30.132 -26.495 1.00 92.75 387 ASN A N 1
ATOM 2581 C CA . ASN A 1 387 ? -8.684 29.223 -27.298 1.00 92.75 387 ASN A CA 1
ATOM 2582 C C . ASN A 1 387 ? -9.581 28.206 -28.005 1.00 92.75 387 ASN A C 1
ATOM 2584 O O . ASN A 1 387 ? -10.374 27.518 -27.365 1.00 92.75 387 ASN A O 1
ATOM 2588 N N . ALA A 1 388 ? -9.428 28.105 -29.323 1.00 89.00 388 ALA A N 1
ATOM 2589 C CA . ALA A 1 388 ? -10.233 27.263 -30.203 1.00 89.00 388 ALA A CA 1
ATOM 2590 C C . ALA A 1 388 ? -9.504 25.986 -30.659 1.00 89.00 388 ALA A C 1
ATOM 2592 O O . ALA A 1 388 ? -10.019 25.264 -31.509 1.00 89.00 388 ALA A O 1
ATOM 2593 N N . TYR A 1 389 ? -8.309 25.704 -30.127 1.00 88.94 389 TYR A N 1
ATOM 2594 C CA . TYR A 1 389 ? -7.572 24.494 -30.486 1.00 88.94 389 TYR A CA 1
ATOM 2595 C C . TYR A 1 389 ? -8.289 23.226 -30.014 1.00 88.94 389 TYR A C 1
ATOM 2597 O O . TYR A 1 389 ? -8.775 23.163 -28.887 1.00 88.94 389 TYR A O 1
ATOM 2605 N N . THR A 1 390 ? -8.344 22.198 -30.858 1.00 83.94 390 THR A N 1
ATOM 2606 C CA . THR A 1 390 ? -9.156 20.994 -30.593 1.00 83.94 390 THR A CA 1
ATOM 2607 C C . THR A 1 390 ? -8.371 19.817 -30.014 1.00 83.94 390 THR A C 1
ATOM 2609 O O . THR A 1 390 ? -8.978 18.842 -29.576 1.00 83.94 390 THR A O 1
ATOM 2612 N N . GLY A 1 391 ? -7.036 19.863 -30.034 1.00 85.62 391 GLY A N 1
ATOM 2613 C CA . GLY A 1 391 ? -6.199 18.811 -29.460 1.00 85.62 391 GLY A CA 1
ATOM 2614 C C . GLY A 1 391 ? -6.153 18.857 -27.930 1.00 85.62 391 GLY A C 1
ATOM 2615 O O . GLY A 1 391 ? -6.467 19.870 -27.309 1.00 85.62 391 GLY A O 1
ATOM 2616 N N . ALA A 1 392 ? -5.734 17.749 -27.313 1.00 89.06 392 ALA A N 1
ATOM 2617 C CA . ALA A 1 392 ? -5.676 17.618 -25.858 1.00 89.06 392 ALA A CA 1
ATOM 2618 C C . ALA A 1 392 ? -4.674 18.586 -25.201 1.00 89.06 392 ALA A C 1
ATOM 2620 O O . ALA A 1 392 ? -3.641 18.931 -25.785 1.00 89.06 392 ALA A O 1
ATOM 2621 N N . THR A 1 393 ? -4.958 18.951 -23.950 1.00 93.19 393 THR A N 1
ATOM 2622 C CA . THR A 1 393 ? -4.070 19.738 -23.092 1.00 93.19 393 THR A CA 1
ATOM 2623 C C . THR A 1 393 ? -3.432 18.852 -22.029 1.00 93.19 393 THR A C 1
ATOM 2625 O O . THR A 1 393 ? -4.129 18.143 -21.303 1.00 93.19 393 THR A O 1
ATOM 2628 N N . SER A 1 394 ? -2.110 18.914 -21.887 1.00 94.06 394 SER A N 1
ATOM 2629 C CA . SER A 1 394 ? -1.382 18.224 -20.818 1.00 94.06 394 SER A CA 1
ATOM 2630 C C . SER A 1 394 ? -0.598 19.200 -19.942 1.00 94.06 394 SER A C 1
ATOM 2632 O O . SER A 1 394 ? -0.018 20.166 -20.436 1.00 94.06 394 SER A O 1
ATOM 2634 N N . VAL A 1 395 ? -0.580 18.957 -18.631 1.00 96.38 395 VAL A N 1
ATOM 2635 C CA . VAL A 1 395 ? 0.195 19.730 -17.651 1.00 96.38 395 VAL A CA 1
ATOM 2636 C C . VAL A 1 395 ? 1.082 18.770 -16.874 1.00 96.38 395 VAL A C 1
ATOM 2638 O O . VAL A 1 395 ? 0.585 17.932 -16.120 1.00 96.38 395 VAL A O 1
ATOM 2641 N N . SER A 1 396 ? 2.395 18.880 -17.073 1.00 94.88 396 SER A N 1
ATOM 2642 C CA . SER A 1 396 ? 3.368 17.974 -16.457 1.00 94.88 396 SER A CA 1
ATOM 2643 C C . SER A 1 396 ? 4.130 18.593 -15.284 1.00 94.88 396 SER A C 1
ATOM 2645 O O . SER A 1 396 ? 4.710 17.853 -14.493 1.00 94.88 396 SER A O 1
ATOM 2647 N N . ALA A 1 397 ? 4.182 19.927 -15.186 1.00 93.94 397 ALA A N 1
ATOM 2648 C CA . ALA A 1 397 ? 4.867 20.658 -14.120 1.00 93.94 397 ALA A CA 1
ATOM 2649 C C . ALA A 1 397 ? 4.427 22.135 -14.038 1.00 93.94 397 ALA A C 1
ATOM 2651 O O . ALA A 1 397 ? 3.917 22.717 -15.005 1.00 93.94 397 ALA A O 1
ATOM 2652 N N . GLY A 1 398 ? 4.707 22.761 -12.889 1.00 95.44 398 GLY A N 1
ATOM 2653 C CA . GLY A 1 398 ? 4.442 24.181 -12.639 1.00 95.44 398 GLY A CA 1
ATOM 2654 C C . GLY A 1 398 ? 2.950 24.490 -12.522 1.00 95.44 398 GLY A C 1
ATOM 2655 O O . GLY A 1 398 ? 2.180 23.646 -12.071 1.00 95.44 398 GLY A O 1
ATOM 2656 N N . THR A 1 399 ? 2.546 25.691 -12.937 1.00 95.69 399 THR A N 1
ATOM 2657 C CA . THR A 1 399 ? 1.149 26.142 -12.841 1.00 95.69 399 THR A CA 1
ATOM 2658 C C . THR A 1 399 ? 0.581 26.459 -14.220 1.00 95.69 399 THR A C 1
ATOM 2660 O O . THR A 1 399 ? 1.205 27.182 -15.001 1.00 95.69 399 THR A O 1
ATOM 2663 N N . LEU A 1 400 ? -0.616 25.952 -14.510 1.00 95.94 400 LEU A N 1
ATOM 2664 C CA . LEU A 1 400 ? -1.469 26.421 -15.598 1.00 95.94 400 LEU A CA 1
ATOM 2665 C C . LEU A 1 400 ? -2.609 27.259 -15.005 1.00 95.94 400 LEU A C 1
ATOM 2667 O O . LEU A 1 400 ? -3.452 26.726 -14.288 1.00 95.94 400 LEU A O 1
ATOM 2671 N N . LEU A 1 401 ? -2.641 28.554 -15.318 1.00 95.25 401 LEU A N 1
ATOM 2672 C CA . LEU A 1 401 ? -3.740 29.461 -14.995 1.00 95.25 401 LEU A CA 1
ATOM 2673 C C . LEU A 1 401 ? -4.595 29.689 -16.240 1.00 95.25 401 LEU A C 1
ATOM 2675 O O . LEU A 1 401 ? -4.118 30.210 -17.247 1.00 95.25 401 LEU A O 1
ATOM 2679 N N . VAL A 1 402 ? -5.873 29.337 -16.175 1.00 94.81 402 VAL A N 1
ATOM 2680 C CA . VAL A 1 402 ? -6.834 29.637 -17.240 1.00 94.81 402 VAL A CA 1
ATOM 2681 C C . VAL A 1 402 ? -7.669 30.829 -16.803 1.00 94.81 402 VAL A C 1
ATOM 2683 O O . VAL A 1 402 ? -8.438 30.726 -15.854 1.00 94.81 402 VAL A O 1
ATOM 2686 N N . THR A 1 403 ? -7.507 31.974 -17.463 1.00 92.81 403 THR A N 1
ATOM 2687 C CA . THR A 1 403 ? -8.312 33.185 -17.213 1.00 92.81 403 THR A CA 1
ATOM 2688 C C . THR A 1 403 ? -9.276 33.484 -18.360 1.00 92.81 403 THR A C 1
ATOM 2690 O O . THR A 1 403 ? -10.311 34.099 -18.126 1.00 92.81 403 THR A O 1
ATOM 2693 N N . GLY A 1 404 ? -8.973 33.005 -19.571 1.00 90.38 404 GLY A N 1
ATOM 2694 C CA . GLY A 1 404 ? -9.887 32.965 -20.713 1.00 90.38 404 GLY A CA 1
ATOM 2695 C C . GLY A 1 404 ? -10.672 31.651 -20.788 1.00 90.38 404 GLY A C 1
ATOM 2696 O O . GLY A 1 404 ? -11.269 31.209 -19.807 1.00 90.38 404 GLY A O 1
ATOM 2697 N N . ALA A 1 405 ? -10.663 31.000 -21.953 1.00 86.12 405 ALA A N 1
ATOM 2698 C CA . ALA A 1 405 ? -11.310 29.699 -22.144 1.00 86.12 405 ALA A CA 1
ATOM 2699 C C . ALA A 1 405 ? -10.424 28.730 -22.939 1.00 86.12 405 ALA A C 1
ATOM 2701 O O . ALA A 1 405 ? -9.740 29.144 -23.876 1.00 86.12 405 ALA A O 1
ATOM 2702 N N . THR A 1 406 ? -10.438 27.441 -22.599 1.00 82.50 406 THR A N 1
ATOM 2703 C CA . THR A 1 406 ? -9.986 26.366 -23.498 1.00 82.50 406 THR A CA 1
ATOM 2704 C C . THR A 1 406 ? -11.166 25.827 -24.309 1.00 82.50 406 THR A C 1
ATOM 2706 O O . THR A 1 406 ? -12.328 26.037 -23.956 1.00 82.50 406 THR A O 1
ATOM 2709 N N . HIS A 1 407 ? -10.885 25.138 -25.414 1.00 78.50 407 HIS A N 1
ATOM 2710 C CA . HIS A 1 407 ? -11.931 24.623 -26.289 1.00 78.50 407 HIS A CA 1
ATOM 2711 C C . HIS A 1 407 ? -12.756 23.513 -25.612 1.00 78.50 407 HIS A C 1
ATOM 2713 O O . HIS A 1 407 ? -12.218 22.645 -24.922 1.00 78.50 407 HIS A O 1
ATOM 2719 N N . ALA A 1 408 ? -14.071 23.505 -25.856 1.00 69.06 408 ALA A N 1
ATOM 2720 C CA . ALA A 1 408 ? -15.036 22.635 -25.177 1.00 69.06 408 ALA A CA 1
ATOM 2721 C C . ALA A 1 408 ? -14.810 21.126 -25.398 1.00 69.06 408 ALA A C 1
ATOM 2723 O O . ALA A 1 408 ? -15.202 20.327 -24.552 1.00 69.06 408 ALA A O 1
ATOM 2724 N N . ALA A 1 409 ? -14.184 20.734 -26.511 1.00 71.50 409 ALA A N 1
ATOM 2725 C CA . ALA A 1 409 ? -13.910 19.331 -26.845 1.00 71.50 409 ALA A CA 1
ATOM 2726 C C . ALA A 1 409 ? -12.516 18.834 -26.406 1.00 71.50 409 ALA A C 1
ATOM 2728 O O . ALA A 1 409 ? -12.222 17.648 -26.543 1.00 71.50 409 ALA A O 1
ATOM 2729 N N . SER A 1 410 ? -11.651 19.713 -25.895 1.00 80.75 410 SER A N 1
ATOM 2730 C CA . SER A 1 410 ? -10.243 19.389 -25.647 1.00 80.75 410 SER A CA 1
ATOM 2731 C C . SER A 1 410 ? -10.056 18.812 -24.246 1.00 80.75 410 SER A C 1
ATOM 2733 O O . SER A 1 410 ? -10.177 19.528 -23.258 1.00 80.75 410 SER A O 1
ATOM 2735 N N . ALA A 1 411 ? -9.762 17.513 -24.144 1.00 89.56 411 ALA A N 1
ATOM 2736 C CA . ALA A 1 411 ? -9.495 16.867 -22.858 1.00 89.56 411 ALA A CA 1
ATOM 2737 C C . ALA A 1 411 ? -8.251 17.459 -22.172 1.00 89.56 411 ALA A C 1
ATOM 2739 O O . ALA A 1 411 ? -7.247 17.731 -22.834 1.00 89.56 411 ALA A O 1
ATOM 2740 N N . VAL A 1 412 ? -8.297 17.607 -20.846 1.00 94.44 412 VAL A N 1
ATOM 2741 C CA . VAL A 1 412 ? -7.213 18.165 -20.028 1.00 94.44 412 VAL A CA 1
ATOM 2742 C C . VAL A 1 412 ? -6.708 17.126 -19.036 1.00 94.44 412 VAL A C 1
ATOM 2744 O O . VAL A 1 412 ? -7.463 16.604 -18.220 1.00 94.44 412 VAL A O 1
ATOM 2747 N N . THR A 1 413 ? -5.411 16.833 -19.081 1.00 95.12 413 THR A N 1
ATOM 2748 C CA . THR A 1 413 ? -4.754 15.927 -18.131 1.00 95.12 413 THR A CA 1
ATOM 2749 C C . THR A 1 413 ? -3.679 16.669 -17.356 1.00 95.12 413 THR A C 1
ATOM 2751 O O . THR A 1 413 ? -2.741 17.207 -17.944 1.00 95.12 413 THR A O 1
ATOM 2754 N N . VAL A 1 414 ? -3.782 16.659 -16.032 1.00 97.00 414 VAL A N 1
ATOM 2755 C CA . VAL A 1 414 ? -2.769 17.216 -15.134 1.00 97.00 414 VAL A CA 1
ATOM 2756 C C . VAL A 1 414 ? -2.051 16.048 -14.477 1.00 97.00 414 VAL A C 1
ATOM 2758 O O . VAL A 1 414 ? -2.616 15.363 -13.628 1.00 97.00 414 VAL A O 1
ATOM 2761 N N . SER A 1 415 ? -0.817 15.789 -14.906 1.00 94.94 415 SER A N 1
ATOM 2762 C CA . SER A 1 415 ? 0.035 14.720 -14.372 1.00 94.94 415 SER A CA 1
ATOM 2763 C C . SER A 1 415 ? 1.062 15.227 -13.357 1.00 94.94 415 SER A C 1
ATOM 2765 O O . SER A 1 415 ? 1.672 14.427 -12.657 1.00 94.94 415 SER A O 1
ATOM 2767 N N . GLY A 1 416 ? 1.257 16.546 -13.278 1.00 89.62 416 GLY A N 1
ATOM 2768 C CA . GLY A 1 416 ? 2.119 17.205 -12.301 1.00 89.62 416 GLY A CA 1
ATOM 2769 C C . GLY A 1 416 ? 1.830 18.704 -12.232 1.00 89.62 416 GLY A C 1
ATOM 2770 O O . GLY A 1 416 ? 1.523 19.322 -13.249 1.00 89.62 416 GLY A O 1
ATOM 2771 N N . GLY A 1 417 ? 1.938 19.293 -11.038 1.00 94.00 417 GLY A N 1
ATOM 2772 C CA . GLY A 1 417 ? 1.738 20.730 -10.821 1.00 94.00 417 GLY A CA 1
ATOM 2773 C C . GLY A 1 417 ? 0.304 21.140 -10.466 1.00 94.00 417 GLY A C 1
ATOM 2774 O O . GLY A 1 417 ? -0.450 20.357 -9.882 1.00 94.00 417 GLY A O 1
ATOM 2775 N N . THR A 1 418 ? -0.041 22.386 -10.797 1.00 95.69 418 THR A N 1
ATOM 2776 C CA . THR A 1 418 ? -1.279 23.060 -10.380 1.00 95.69 418 THR A CA 1
ATOM 2777 C C . THR A 1 418 ? -2.114 23.504 -11.580 1.00 95.69 418 THR A C 1
ATOM 2779 O O . THR A 1 418 ? -1.603 24.171 -12.482 1.00 95.69 418 THR A O 1
ATOM 2782 N N . LEU A 1 419 ? -3.412 23.201 -11.556 1.00 96.25 419 LEU A N 1
ATOM 2783 C CA . LEU A 1 419 ? -4.421 23.820 -12.418 1.00 96.25 419 LEU A CA 1
ATOM 2784 C C . LEU A 1 419 ? -5.181 24.885 -11.624 1.00 96.25 419 LEU A C 1
ATOM 2786 O O . LEU A 1 419 ? -5.703 24.596 -10.548 1.00 96.25 419 LEU A O 1
ATOM 2790 N N . GLY A 1 420 ? -5.266 26.098 -12.158 1.00 94.06 420 GLY A N 1
ATOM 2791 C CA . GLY A 1 420 ? -5.968 27.205 -11.517 1.00 94.06 420 GLY A CA 1
ATOM 2792 C C . GLY A 1 420 ? -6.520 28.229 -12.497 1.00 94.06 420 GLY A C 1
ATOM 2793 O O . GLY A 1 420 ? -6.573 27.997 -13.707 1.00 94.06 420 GLY A O 1
ATOM 2794 N N . GLY A 1 421 ? -6.907 29.385 -11.970 1.00 93.62 421 GLY A N 1
ATOM 2795 C CA . GLY A 1 421 ? -7.477 30.498 -12.726 1.00 93.62 421 GLY A CA 1
ATOM 2796 C C . GLY A 1 421 ? -8.977 30.696 -12.500 1.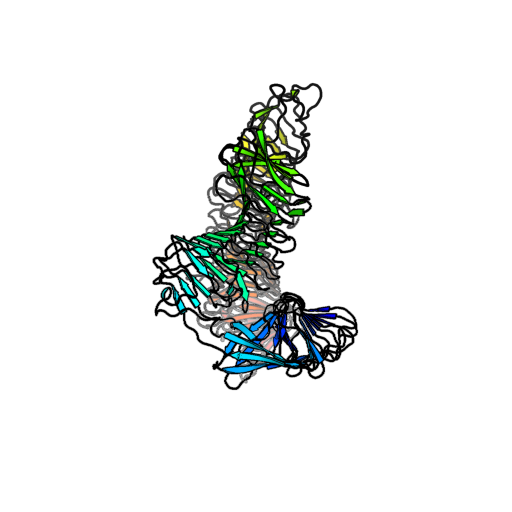00 93.62 421 GLY A C 1
ATOM 2797 O O . GLY A 1 421 ? -9.588 30.079 -11.630 1.00 93.62 421 GLY A O 1
ATOM 2798 N N . THR A 1 422 ? -9.555 31.613 -13.272 1.00 93.81 422 THR A N 1
ATOM 2799 C CA . THR A 1 422 ? -10.956 32.068 -13.168 1.00 93.81 422 THR A CA 1
ATOM 2800 C C . THR A 1 422 ? -11.762 31.833 -14.450 1.00 93.81 422 THR A C 1
ATOM 2802 O O . THR A 1 422 ? -12.861 32.356 -14.612 1.00 93.81 422 THR A O 1
ATOM 2805 N N . GLY A 1 423 ? -11.158 31.149 -15.417 1.00 93.38 423 GLY A N 1
ATOM 2806 C CA . GLY A 1 423 ? -11.687 30.947 -16.756 1.00 93.38 423 GLY A CA 1
ATOM 2807 C C . GLY A 1 423 ? -12.463 29.643 -16.908 1.00 93.38 423 GLY A C 1
ATOM 2808 O O . GLY A 1 423 ? -12.888 29.022 -15.933 1.00 93.38 423 GLY A O 1
ATOM 2809 N N . THR A 1 424 ? -12.633 29.215 -18.159 1.00 94.12 424 THR A N 1
ATOM 2810 C CA . THR A 1 424 ? -13.304 27.954 -18.514 1.00 94.12 424 THR A CA 1
ATOM 2811 C C . THR A 1 424 ? -12.318 26.926 -19.055 1.00 94.12 424 THR A C 1
ATOM 2813 O O . THR A 1 424 ? -11.613 27.182 -20.029 1.00 94.12 424 THR A O 1
ATOM 2816 N N . VAL A 1 425 ? -12.306 25.737 -18.460 1.00 93.81 425 VAL A N 1
ATOM 2817 C CA . VAL A 1 425 ? -11.565 24.560 -18.915 1.00 93.81 425 VAL A CA 1
ATOM 2818 C C . VAL A 1 425 ? -12.555 23.575 -19.536 1.00 93.81 425 VAL A C 1
ATOM 2820 O O . VAL A 1 425 ? -13.310 22.910 -18.829 1.00 93.81 425 VAL A O 1
ATOM 2823 N N . GLY A 1 426 ? -12.582 23.508 -20.864 1.00 83.81 426 GLY A N 1
ATOM 2824 C CA . GLY A 1 426 ? -13.415 22.573 -21.619 1.00 83.81 426 GLY A CA 1
ATOM 2825 C C . GLY A 1 426 ? -12.967 21.107 -21.517 1.00 83.81 426 GLY A C 1
ATOM 2826 O O . GLY A 1 426 ? -11.928 20.797 -20.937 1.00 83.81 426 GLY A O 1
ATOM 2827 N N . GLY A 1 427 ? -13.762 20.205 -22.103 1.00 88.38 427 GLY A N 1
ATOM 2828 C CA . GLY A 1 427 ? -13.477 18.770 -22.185 1.00 88.38 427 GLY A CA 1
ATOM 2829 C C . GLY A 1 427 ? -13.545 18.025 -20.848 1.00 88.38 427 GLY A C 1
ATOM 2830 O O . GLY A 1 427 ? -14.032 18.528 -19.840 1.00 88.38 427 GLY A O 1
ATOM 2831 N N . THR A 1 428 ? -13.077 16.778 -20.830 1.00 92.56 428 THR A N 1
ATOM 2832 C CA . THR A 1 428 ? -12.882 16.024 -19.582 1.00 92.56 428 THR A CA 1
ATOM 2833 C C . THR A 1 428 ? -11.573 16.442 -18.919 1.00 92.56 428 THR A C 1
ATOM 2835 O O . THR A 1 428 ? -10.537 16.446 -19.584 1.00 92.56 428 THR A O 1
ATOM 2838 N N . VAL A 1 429 ? -11.597 16.721 -17.618 1.00 96.75 429 VAL A N 1
ATOM 2839 C CA . VAL A 1 429 ? -10.439 17.106 -16.808 1.00 96.75 429 VAL A CA 1
ATOM 2840 C C . VAL A 1 429 ? -10.066 15.965 -15.858 1.00 96.75 429 VAL A C 1
ATOM 2842 O O . VAL A 1 429 ? -10.870 15.533 -15.031 1.00 96.75 429 VAL A O 1
ATOM 2845 N N . SER A 1 430 ? -8.832 15.478 -15.958 1.00 96.69 430 SER A N 1
ATOM 2846 C CA . SER A 1 430 ? -8.300 14.407 -15.111 1.00 96.69 430 SER A CA 1
ATOM 2847 C C . SER A 1 430 ? -7.098 14.897 -14.311 1.00 96.69 430 SER A C 1
ATOM 2849 O O . SER A 1 430 ? -6.085 15.297 -14.890 1.00 96.69 430 SER A O 1
ATOM 2851 N N . MET A 1 431 ? -7.191 14.813 -12.984 1.00 97.94 431 MET A N 1
ATOM 2852 C CA . MET A 1 431 ? -6.134 15.202 -12.047 1.00 97.94 431 MET A CA 1
ATOM 2853 C C . MET A 1 431 ? -5.430 13.955 -11.499 1.00 97.94 431 MET A C 1
ATOM 2855 O O . MET A 1 431 ? -6.052 13.138 -10.818 1.00 97.94 431 MET A O 1
ATOM 2859 N N . ALA A 1 432 ? -4.135 13.793 -11.770 1.00 96.62 432 ALA A N 1
ATOM 2860 C CA . ALA A 1 432 ? -3.345 12.679 -11.245 1.00 96.62 432 ALA A CA 1
ATOM 2861 C C . ALA A 1 432 ? -2.972 12.873 -9.763 1.00 96.62 432 ALA A C 1
ATOM 2863 O O . ALA A 1 432 ? -3.024 13.975 -9.218 1.00 96.62 432 ALA A O 1
ATOM 2864 N N . ASN A 1 433 ? -2.541 11.798 -9.105 1.00 95.12 433 ASN A N 1
ATOM 2865 C CA . ASN A 1 433 ? -2.049 11.838 -7.726 1.00 95.12 433 ASN A CA 1
ATOM 2866 C C . ASN A 1 433 ? -0.880 12.829 -7.547 1.00 95.12 433 ASN A C 1
ATOM 2868 O O . ASN A 1 433 ? 0.028 12.872 -8.373 1.00 95.12 433 ASN A O 1
ATOM 2872 N N . GLY A 1 434 ? -0.894 13.601 -6.453 1.00 93.94 434 GLY A N 1
ATOM 2873 C CA . GLY A 1 434 ? 0.133 14.603 -6.133 1.00 93.94 434 GLY A CA 1
ATOM 2874 C C . GLY A 1 434 ? -0.012 15.948 -6.858 1.00 93.94 434 GLY A C 1
ATOM 2875 O O . GLY A 1 434 ? 0.887 16.780 -6.764 1.00 93.94 434 GLY A O 1
ATOM 2876 N N . THR A 1 435 ? -1.114 16.167 -7.581 1.00 97.94 435 THR A N 1
ATOM 2877 C CA . THR A 1 435 ? -1.423 17.437 -8.262 1.00 97.94 435 THR A CA 1
ATOM 2878 C C . THR A 1 435 ? -2.344 18.332 -7.432 1.00 97.94 435 THR A C 1
ATOM 2880 O O . THR A 1 435 ? -2.959 17.875 -6.464 1.00 97.94 435 THR A O 1
ATOM 2883 N N . THR A 1 436 ? -2.463 19.601 -7.831 1.00 97.31 436 THR A N 1
ATOM 2884 C CA . THR A 1 436 ? -3.286 20.599 -7.135 1.00 97.31 436 THR A CA 1
ATOM 2885 C C . THR A 1 436 ? -4.320 21.232 -8.064 1.00 97.31 436 THR A C 1
ATOM 2887 O O . THR A 1 436 ? -3.999 21.629 -9.185 1.00 97.31 436 THR A O 1
ATOM 2890 N N . VAL A 1 437 ? -5.553 21.390 -7.580 1.00 96.88 437 VAL A N 1
ATOM 2891 C CA . VAL A 1 437 ? -6.551 22.301 -8.161 1.00 96.88 437 VAL A CA 1
ATOM 2892 C C . VAL A 1 437 ? -6.663 23.520 -7.250 1.00 96.88 437 VAL A C 1
ATOM 2894 O O . VAL A 1 437 ? -6.914 23.369 -6.056 1.00 96.88 437 VAL A O 1
ATOM 2897 N N . ALA A 1 438 ? -6.459 24.714 -7.796 1.00 95.31 438 ALA A N 1
ATOM 2898 C CA . ALA A 1 438 ? -6.501 25.975 -7.058 1.00 95.31 438 ALA A CA 1
ATOM 2899 C C . ALA A 1 438 ? -7.200 27.055 -7.904 1.00 95.31 438 ALA A C 1
ATOM 2901 O O . ALA A 1 438 ? -6.526 27.779 -8.641 1.00 95.31 438 ALA A O 1
ATOM 2902 N N . PRO A 1 439 ? -8.545 27.137 -7.870 1.00 94.94 439 PRO A N 1
ATOM 2903 C CA . PRO A 1 439 ? -9.285 28.214 -8.521 1.00 94.94 439 PRO A CA 1
ATOM 2904 C C . PRO A 1 439 ? -8.798 29.589 -8.045 1.00 94.94 439 PRO A C 1
ATOM 2906 O O . PRO A 1 439 ? -8.296 29.725 -6.933 1.00 94.94 439 PRO A O 1
ATOM 2909 N N . GLY A 1 440 ? -8.918 30.597 -8.909 1.00 88.88 440 GLY A N 1
ATOM 2910 C CA . GLY A 1 440 ? -8.334 31.924 -8.693 1.00 88.88 440 GLY A CA 1
ATOM 2911 C C . GLY A 1 440 ? -6.938 32.087 -9.305 1.00 88.88 440 GLY A C 1
ATOM 2912 O O . GLY A 1 440 ? -6.335 31.150 -9.825 1.00 88.88 440 GLY A O 1
ATOM 2913 N N . THR A 1 441 ? -6.416 33.315 -9.303 1.00 77.44 441 THR A N 1
ATOM 2914 C CA . THR A 1 441 ? -5.129 33.670 -9.943 1.00 77.44 441 THR A CA 1
ATOM 2915 C C . THR A 1 441 ? -3.928 33.611 -8.989 1.00 77.44 441 THR A C 1
ATOM 2917 O O . THR A 1 441 ? -2.865 34.144 -9.303 1.00 77.44 441 THR A O 1
ATOM 2920 N N . GLY A 1 442 ? -4.083 32.955 -7.834 1.00 65.69 442 GLY A N 1
ATOM 2921 C CA . GLY A 1 442 ? -3.110 32.935 -6.739 1.00 65.69 442 GLY A CA 1
ATOM 2922 C C . GLY A 1 442 ? -3.305 34.085 -5.739 1.00 65.69 442 GLY A C 1
ATOM 2923 O O . GLY A 1 442 ? -3.828 35.143 -6.080 1.00 65.69 442 GLY A O 1
ATOM 2924 N N . GLY A 1 443 ? -2.878 33.875 -4.489 1.00 64.94 443 GLY A N 1
ATOM 2925 C CA . GLY A 1 443 ? -3.052 34.841 -3.394 1.00 64.94 443 GLY A CA 1
ATOM 2926 C C . GLY A 1 443 ? -4.416 34.731 -2.699 1.00 64.94 443 GLY A C 1
ATOM 2927 O O . GLY A 1 443 ? -4.938 33.633 -2.550 1.00 64.94 443 GLY A O 1
ATOM 2928 N N . THR A 1 444 ? -4.967 35.861 -2.244 1.00 63.25 444 THR A N 1
ATOM 2929 C CA . THR A 1 444 ? -6.241 35.951 -1.495 1.00 63.25 444 THR A CA 1
ATOM 2930 C C . THR A 1 444 ? -7.455 36.276 -2.374 1.00 63.25 444 THR A C 1
ATOM 2932 O O . THR A 1 444 ? -8.553 36.475 -1.859 1.00 63.25 444 THR A O 1
ATOM 2935 N N . THR A 1 445 ? -7.276 36.388 -3.693 1.00 78.38 445 THR A N 1
ATOM 2936 C CA . THR A 1 445 ? -8.358 36.741 -4.617 1.00 78.38 445 THR A CA 1
ATOM 2937 C C . THR A 1 445 ? -9.238 35.530 -4.898 1.00 78.38 445 THR A C 1
ATOM 2939 O O . THR A 1 445 ? -8.793 34.583 -5.539 1.00 78.38 445 THR A O 1
ATOM 2942 N N . ILE A 1 446 ? -10.494 35.613 -4.460 1.00 88.38 446 ILE A N 1
ATOM 2943 C CA . ILE A 1 446 ? -11.516 34.592 -4.687 1.00 88.38 446 ILE A CA 1
ATOM 2944 C C . ILE A 1 446 ? -11.823 34.437 -6.184 1.00 88.38 446 ILE A C 1
ATOM 2946 O O . ILE A 1 446 ? -12.101 35.427 -6.867 1.00 88.38 446 ILE A O 1
ATOM 2950 N N . GLY A 1 447 ? -11.810 33.203 -6.692 1.00 91.56 447 GLY A N 1
ATOM 2951 C CA . GLY A 1 447 ? -12.040 32.896 -8.102 1.00 91.56 447 GLY A CA 1
ATOM 2952 C C . GLY A 1 447 ? -12.888 31.650 -8.364 1.00 91.56 447 GLY A C 1
ATOM 2953 O O . GLY A 1 447 ? -12.855 30.673 -7.624 1.00 91.56 447 GLY A O 1
ATOM 2954 N N . THR A 1 448 ? -13.641 31.661 -9.466 1.00 94.25 448 THR A N 1
ATOM 2955 C CA . THR A 1 448 ? -14.386 30.483 -9.945 1.00 94.25 448 THR A CA 1
ATOM 2956 C C . THR A 1 448 ? -13.719 29.910 -11.186 1.00 94.25 448 THR A C 1
ATOM 2958 O O . THR A 1 448 ? -13.618 30.602 -12.193 1.00 94.25 448 THR A O 1
ATOM 2961 N N . LEU A 1 449 ? -13.292 28.650 -11.130 1.00 95.88 449 LEU A N 1
ATOM 2962 C CA . LEU A 1 449 ? -12.802 27.910 -12.288 1.00 95.88 449 LEU A CA 1
ATOM 2963 C C . LEU A 1 449 ? -13.950 27.073 -12.853 1.00 95.88 449 LEU A C 1
ATOM 2965 O O . LEU A 1 449 ? -14.429 26.147 -12.194 1.00 95.88 449 LEU A O 1
ATOM 2969 N N . THR A 1 450 ? -14.385 27.393 -14.069 1.00 96.38 450 THR A N 1
ATOM 2970 C CA . THR A 1 450 ? -15.404 26.594 -14.757 1.00 96.38 450 THR A CA 1
ATOM 2971 C C . THR A 1 450 ? -14.731 25.405 -15.432 1.00 96.38 450 THR A C 1
ATOM 2973 O O . THR A 1 450 ? -13.718 25.581 -16.104 1.00 96.38 450 THR A O 1
ATOM 2976 N N . THR A 1 451 ? -15.260 24.196 -15.277 1.00 95.81 451 THR A N 1
ATOM 2977 C CA . THR A 1 451 ? -14.663 22.968 -15.821 1.00 95.81 451 THR A CA 1
ATOM 2978 C C . THR A 1 451 ? -15.702 22.090 -16.512 1.00 95.81 451 THR A C 1
ATOM 2980 O O . THR A 1 451 ? -16.883 22.141 -16.172 1.00 95.81 451 THR A O 1
ATOM 2983 N N . GLY A 1 452 ? -15.270 21.249 -17.454 1.00 94.62 452 GLY A N 1
ATOM 2984 C CA . GLY A 1 452 ? -16.072 20.112 -17.900 1.00 94.62 452 GLY A CA 1
ATOM 2985 C C . GLY A 1 452 ? -16.160 19.004 -16.835 1.00 94.62 452 GLY A C 1
ATOM 2986 O O . GLY A 1 452 ? -16.090 19.268 -15.638 1.00 94.62 452 GLY A O 1
ATOM 2987 N N . ALA A 1 453 ? -16.328 17.739 -17.241 1.00 95.31 453 ALA A N 1
ATOM 2988 C CA . ALA A 1 453 ? -16.352 16.641 -16.263 1.00 95.31 453 ALA A CA 1
ATOM 2989 C C . ALA A 1 453 ? -14.976 16.496 -15.594 1.00 95.31 453 ALA A C 1
ATOM 2991 O O . ALA A 1 453 ? -13.982 16.366 -16.303 1.00 95.31 453 ALA A O 1
ATOM 2992 N N . LEU A 1 454 ? -14.914 16.500 -14.262 1.00 97.25 454 LEU A N 1
ATOM 2993 C CA . LEU A 1 454 ? -13.670 16.583 -13.491 1.00 97.25 454 LEU A CA 1
ATOM 2994 C C . LEU A 1 454 ? -13.506 15.361 -12.585 1.00 97.25 454 LEU A C 1
ATOM 2996 O O . LEU A 1 454 ? -14.419 15.010 -11.845 1.00 97.25 454 LEU A O 1
ATOM 3000 N N . THR A 1 455 ? -12.342 14.713 -12.620 1.00 97.81 455 THR A N 1
ATOM 3001 C CA . THR A 1 455 ? -12.038 13.537 -11.784 1.00 97.81 455 THR A CA 1
ATOM 3002 C C . THR A 1 455 ? -10.739 13.715 -11.011 1.00 97.81 455 THR A C 1
ATOM 3004 O O . THR A 1 455 ? -9.715 14.097 -11.584 1.00 97.81 455 THR A O 1
ATOM 3007 N N . PHE A 1 456 ? -10.780 13.411 -9.713 1.00 98.12 456 PHE A N 1
ATOM 3008 C CA . PHE A 1 456 ? -9.638 13.504 -8.808 1.00 98.12 456 PHE A CA 1
ATOM 3009 C C . PHE A 1 456 ? -8.970 12.145 -8.580 1.00 98.12 456 PHE A C 1
ATOM 3011 O O . PHE A 1 456 ? -9.635 11.146 -8.309 1.00 98.12 456 PHE A O 1
ATOM 3018 N N . GLY A 1 457 ? -7.637 12.128 -8.595 1.00 95.06 457 GLY A N 1
ATOM 3019 C CA . GLY A 1 457 ? -6.842 11.080 -7.962 1.00 95.06 457 GLY A CA 1
ATOM 3020 C C . GLY A 1 457 ? -6.926 11.127 -6.429 1.00 95.06 457 GLY A C 1
ATOM 3021 O O . GLY A 1 457 ? -7.220 12.158 -5.822 1.00 95.06 457 GLY A O 1
ATOM 3022 N N . SER A 1 458 ? -6.613 10.006 -5.780 1.00 91.38 458 SER A N 1
ATOM 3023 C CA . SER A 1 458 ? -6.704 9.815 -4.328 1.00 91.38 458 SER A CA 1
ATOM 3024 C C . SER A 1 458 ? -5.816 10.735 -3.485 1.00 91.38 458 SER A C 1
ATOM 3026 O O . SER A 1 458 ? -6.053 10.840 -2.286 1.00 91.38 458 SER A O 1
ATOM 3028 N N . THR A 1 459 ? -4.787 11.366 -4.061 1.00 93.44 459 THR A N 1
ATOM 3029 C CA . THR A 1 459 ? -3.896 12.315 -3.357 1.00 93.44 459 THR A CA 1
ATOM 3030 C C . THR A 1 459 ? -3.849 13.699 -4.009 1.00 93.44 459 THR A C 1
ATOM 3032 O O . THR A 1 459 ? -2.891 14.446 -3.808 1.00 93.44 459 THR A O 1
ATOM 3035 N N . VAL A 1 460 ? -4.858 14.045 -4.813 1.00 97.69 460 VAL A N 1
ATOM 3036 C CA . VAL A 1 460 ? -5.036 15.415 -5.322 1.00 97.69 460 VAL A CA 1
ATOM 3037 C C . VAL A 1 460 ? -5.303 16.362 -4.155 1.00 97.69 460 VAL A C 1
ATOM 3039 O O . VAL A 1 460 ? -6.039 16.009 -3.238 1.00 97.69 460 VAL A O 1
ATOM 3042 N N . THR A 1 461 ? -4.735 17.565 -4.202 1.00 97.38 461 THR A N 1
ATOM 3043 C CA . THR A 1 461 ? -5.058 18.648 -3.263 1.00 97.38 461 THR A CA 1
ATOM 3044 C C . THR A 1 461 ? -6.021 19.629 -3.919 1.00 97.38 461 THR A C 1
ATOM 3046 O O . THR A 1 461 ? -5.708 20.198 -4.965 1.00 97.38 461 THR A O 1
ATOM 3049 N N . TYR A 1 462 ? -7.175 19.869 -3.304 1.00 97.44 462 TYR A N 1
ATOM 3050 C CA . TYR A 1 462 ? -8.040 20.988 -3.656 1.00 97.44 462 TYR A CA 1
ATOM 3051 C C . TYR A 1 462 ? -7.822 22.138 -2.684 1.00 97.44 462 TYR A C 1
ATOM 3053 O O . TYR A 1 462 ? -8.151 22.034 -1.502 1.00 97.44 462 TYR A O 1
ATOM 3061 N N . SER A 1 463 ? -7.234 23.219 -3.188 1.00 94.75 463 SER A N 1
ATOM 3062 C CA . SER A 1 463 ? -6.935 24.413 -2.411 1.00 94.75 463 SER A CA 1
ATOM 3063 C C . SER A 1 463 ? -7.992 25.473 -2.657 1.00 94.75 463 SER A C 1
ATOM 3065 O O . SER A 1 463 ? -8.168 25.913 -3.791 1.00 94.75 463 SER A O 1
ATOM 3067 N N . VAL A 1 464 ? -8.658 25.899 -1.586 1.00 93.50 464 VAL A N 1
ATOM 3068 C CA . VAL A 1 464 ? -9.686 26.940 -1.627 1.00 93.50 464 VAL A CA 1
ATOM 3069 C C . VAL A 1 464 ? -9.372 28.051 -0.640 1.00 93.50 464 VAL A C 1
ATOM 3071 O O . VAL A 1 464 ? -8.992 27.780 0.497 1.00 93.50 464 VAL A O 1
ATOM 3074 N N . ASN A 1 465 ? -9.556 29.302 -1.037 1.00 91.62 465 ASN A N 1
ATOM 3075 C CA . ASN A 1 465 ? -9.571 30.441 -0.127 1.00 91.62 465 ASN A CA 1
ATOM 3076 C C . ASN A 1 465 ? -11.010 30.858 0.184 1.00 91.62 465 ASN A C 1
ATOM 3078 O O . ASN A 1 465 ? -11.875 30.782 -0.686 1.00 91.62 465 ASN A O 1
ATOM 3082 N N . LEU A 1 466 ? -11.259 31.306 1.417 1.00 90.62 466 LEU A N 1
ATOM 3083 C CA . LEU A 1 466 ? -12.539 31.848 1.878 1.00 90.62 466 LEU A CA 1
ATOM 3084 C C . LEU A 1 466 ? -12.397 33.326 2.268 1.00 90.62 466 LEU A C 1
ATOM 3086 O O . LEU A 1 466 ? -11.475 33.706 3.006 1.00 90.62 466 LEU A O 1
ATOM 3090 N N . ASP A 1 467 ? -13.370 34.138 1.861 1.00 85.44 467 ASP A N 1
ATOM 3091 C CA . ASP A 1 467 ? -13.535 35.532 2.282 1.00 85.44 467 ASP A CA 1
ATOM 3092 C C . ASP A 1 467 ? -14.942 35.745 2.855 1.00 85.44 467 ASP A C 1
ATOM 3094 O O . ASP A 1 467 ? -15.934 35.344 2.256 1.00 85.44 467 ASP A O 1
ATOM 3098 N N . GLY A 1 468 ? -15.051 36.324 4.052 1.00 67.62 468 GLY A N 1
ATOM 3099 C CA . GLY A 1 468 ? -16.323 36.466 4.776 1.00 67.62 468 GLY A CA 1
ATOM 3100 C C . GLY A 1 468 ? -16.876 37.883 4.849 1.00 67.62 468 GLY A C 1
ATOM 3101 O O . GLY A 1 468 ? -17.917 38.064 5.475 1.00 67.62 468 GLY A O 1
ATOM 3102 N N . VAL A 1 469 ? -16.262 38.868 4.180 1.00 66.88 469 VAL A N 1
ATOM 3103 C CA . VAL A 1 469 ? -16.908 40.182 3.960 1.00 66.88 469 VAL A CA 1
ATOM 3104 C C . VAL A 1 469 ? -18.146 40.028 3.054 1.00 66.88 469 VAL A C 1
ATOM 3106 O O . VAL A 1 469 ? -19.128 40.751 3.204 1.00 66.88 469 VAL A O 1
ATOM 3109 N N . LEU A 1 470 ? -18.128 39.018 2.180 1.00 66.69 470 LEU A N 1
ATOM 3110 C CA . LEU A 1 470 ? -19.244 38.456 1.415 1.00 66.69 470 LEU A CA 1
ATOM 3111 C C . LEU A 1 470 ? -18.941 36.957 1.314 1.00 66.69 470 LEU A C 1
ATOM 3113 O O . LEU A 1 470 ? -17.865 36.679 0.795 1.00 66.69 470 LEU A O 1
ATOM 3117 N N . PRO A 1 471 ? -19.775 36.016 1.808 1.00 77.19 471 PRO A N 1
ATOM 3118 C CA . PRO A 1 471 ? -19.419 34.598 1.932 1.00 77.19 471 PRO A CA 1
ATOM 3119 C C . PRO A 1 471 ? -19.104 33.981 0.565 1.00 77.19 471 PRO A C 1
ATOM 3121 O O . PRO A 1 471 ? -19.966 33.456 -0.138 1.00 77.19 471 PRO A O 1
ATOM 3124 N N . SER A 1 472 ? -17.846 34.110 0.170 1.00 86.88 472 SER A N 1
ATOM 3125 C CA . SER A 1 472 ? -17.334 33.817 -1.155 1.00 86.88 472 SER A CA 1
ATOM 3126 C C . SER A 1 472 ? -16.099 32.952 -0.993 1.00 86.88 472 SER A C 1
ATOM 3128 O O . SER A 1 472 ? -15.355 33.055 -0.013 1.00 86.88 472 SER A O 1
ATOM 3130 N N . ALA A 1 473 ? -15.946 32.021 -1.921 1.00 92.12 473 ALA A N 1
ATOM 3131 C CA . ALA A 1 473 ? -14.911 31.016 -1.865 1.00 92.12 473 ALA A CA 1
ATOM 3132 C C . ALA A 1 473 ? -14.373 30.745 -3.256 1.00 92.12 473 ALA A C 1
ATOM 3134 O O . ALA A 1 473 ? -15.100 30.875 -4.247 1.00 92.12 473 ALA A O 1
ATOM 3135 N N . ASP A 1 474 ? -13.111 30.335 -3.308 1.00 94.69 474 ASP A N 1
ATOM 3136 C CA . ASP A 1 474 ? -12.591 29.687 -4.498 1.00 94.69 474 ASP A CA 1
ATOM 3137 C C . ASP A 1 474 ? -13.469 28.484 -4.825 1.00 94.69 474 ASP A C 1
ATOM 3139 O O . ASP A 1 474 ? -13.751 27.643 -3.965 1.00 94.69 474 ASP A O 1
ATOM 3143 N N . ARG A 1 475 ? -13.925 28.424 -6.074 1.00 95.75 475 ARG A N 1
ATOM 3144 C CA . ARG A 1 475 ? -14.975 27.497 -6.484 1.00 95.75 475 ARG A CA 1
ATOM 3145 C C . ARG A 1 475 ? -14.627 26.774 -7.771 1.00 95.75 475 ARG A C 1
ATOM 3147 O O . ARG A 1 475 ? -14.177 27.383 -8.738 1.00 95.75 475 ARG A O 1
ATOM 3154 N N . ILE A 1 476 ? -14.901 25.475 -7.794 1.00 97.50 476 ILE A N 1
ATOM 3155 C CA . ILE A 1 476 ? -15.060 24.714 -9.036 1.00 97.50 476 ILE A CA 1
ATOM 3156 C C . ILE A 1 476 ? -16.529 24.796 -9.456 1.00 97.50 476 ILE A C 1
ATOM 3158 O O . ILE A 1 476 ? -17.420 24.488 -8.659 1.00 97.50 476 ILE A O 1
ATOM 3162 N N . ASP A 1 477 ? -16.782 25.189 -10.702 1.00 97.19 477 ASP A N 1
ATOM 3163 C CA . ASP A 1 477 ? -18.119 25.175 -11.300 1.00 97.19 477 ASP A CA 1
ATOM 3164 C C . ASP A 1 477 ? -18.145 24.264 -12.535 1.00 97.19 477 ASP A C 1
ATOM 3166 O O . ASP A 1 477 ? -17.372 24.442 -13.470 1.00 97.19 477 ASP A O 1
ATOM 3170 N N . ALA A 1 478 ? -19.004 23.250 -12.541 1.00 96.62 478 ALA A N 1
ATOM 3171 C CA . ALA A 1 478 ? -19.070 22.228 -13.586 1.00 96.62 478 ALA A CA 1
ATOM 3172 C C . ALA A 1 478 ? -20.527 22.015 -14.047 1.00 96.62 478 ALA A C 1
ATOM 3174 O O . ALA A 1 478 ? -21.131 20.967 -13.780 1.00 96.62 478 ALA A O 1
ATOM 3175 N N . PRO A 1 479 ? -21.148 23.026 -14.685 1.00 95.31 479 PRO A N 1
ATOM 3176 C CA . PRO A 1 479 ? -22.581 23.029 -14.972 1.00 95.31 479 PRO A CA 1
ATOM 3177 C C . PRO A 1 479 ? -22.975 21.869 -15.893 1.00 95.31 479 PRO A C 1
ATOM 3179 O O . PRO A 1 479 ? -22.445 21.729 -16.990 1.00 95.31 479 PRO A O 1
ATOM 3182 N N . GLY A 1 480 ? -23.911 21.024 -15.444 1.00 94.75 480 GLY A N 1
ATOM 3183 C CA . GLY A 1 480 ? -24.369 19.844 -16.195 1.00 94.75 480 GLY A CA 1
ATOM 3184 C C . GLY A 1 480 ? -23.380 18.671 -16.231 1.00 94.75 480 GLY A C 1
ATOM 3185 O O . GLY A 1 480 ? -23.699 17.625 -16.789 1.00 94.75 480 GLY A O 1
ATOM 3186 N N . GLN A 1 481 ? -22.211 18.815 -15.604 1.00 96.75 481 GLN A N 1
ATOM 3187 C CA . GLN A 1 481 ? -21.131 17.833 -15.626 1.00 96.75 481 GLN A CA 1
ATOM 3188 C C . GLN A 1 481 ? -20.960 17.139 -14.270 1.00 96.75 481 GLN A C 1
ATOM 3190 O O . GLN A 1 481 ? -21.412 17.633 -13.235 1.00 96.75 481 GLN A O 1
ATOM 3195 N N . THR A 1 482 ? -20.268 15.999 -14.272 1.00 97.19 482 THR A N 1
ATOM 3196 C CA . THR A 1 482 ? -19.910 15.274 -13.047 1.00 97.19 482 THR A CA 1
ATOM 3197 C C . THR A 1 482 ? -18.554 15.727 -12.514 1.00 97.19 482 THR A C 1
ATOM 3199 O O . THR A 1 482 ? -17.570 15.738 -13.255 1.00 97.19 482 THR A O 1
ATOM 3202 N N . VAL A 1 483 ? -18.491 16.021 -11.216 1.00 98.12 483 VAL A N 1
ATOM 3203 C CA . VAL A 1 483 ? -17.256 16.174 -10.440 1.00 98.12 483 VAL A CA 1
ATOM 3204 C C . VAL A 1 483 ? -17.117 14.960 -9.524 1.00 98.12 483 VAL A C 1
ATOM 3206 O O . VAL A 1 483 ? -17.930 14.766 -8.621 1.00 98.12 483 VAL A O 1
ATOM 3209 N N . ASN A 1 484 ? -16.102 14.132 -9.763 1.00 97.31 484 ASN A N 1
ATOM 3210 C CA . ASN A 1 484 ? -15.776 12.968 -8.943 1.00 97.31 484 ASN A CA 1
ATOM 3211 C C . ASN A 1 484 ? -14.639 13.312 -7.971 1.00 97.31 484 ASN A C 1
ATOM 3213 O O . ASN A 1 484 ? -13.477 13.431 -8.375 1.00 97.31 484 ASN A O 1
ATOM 3217 N N . LEU A 1 485 ? -15.004 13.513 -6.707 1.00 97.50 485 LEU A N 1
ATOM 3218 C CA . LEU A 1 485 ? -14.135 13.952 -5.625 1.00 97.50 485 LEU A CA 1
ATOM 3219 C C . LEU A 1 485 ? -13.388 12.783 -4.978 1.00 97.50 485 LEU A C 1
ATOM 3221 O O . LEU A 1 485 ? -13.933 11.705 -4.744 1.00 97.50 485 LEU A O 1
ATOM 3225 N N . ALA A 1 486 ? -12.137 13.062 -4.639 1.00 94.12 486 ALA A N 1
ATOM 3226 C CA . ALA A 1 486 ? -11.239 12.263 -3.817 1.00 94.12 486 ALA A CA 1
ATOM 3227 C C . ALA A 1 486 ? -10.195 13.229 -3.222 1.00 94.12 486 ALA A C 1
ATOM 3229 O O . ALA A 1 486 ? -10.347 14.448 -3.325 1.00 94.12 486 ALA A O 1
ATOM 3230 N N . GLY A 1 487 ? -9.112 12.724 -2.636 1.00 93.94 487 GLY A N 1
ATOM 3231 C CA . GLY A 1 487 ? -7.983 13.582 -2.265 1.00 93.94 487 GLY A CA 1
ATOM 3232 C C . GLY A 1 487 ? -8.253 14.452 -1.038 1.00 93.94 487 GLY A C 1
ATOM 3233 O O . GLY A 1 487 ? -9.125 14.150 -0.230 1.00 93.94 487 GLY A O 1
ATOM 3234 N N . THR A 1 488 ? -7.464 15.502 -0.848 1.00 93.38 488 THR A N 1
ATOM 3235 C CA . THR A 1 488 ? -7.484 16.351 0.350 1.00 93.38 488 THR A CA 1
ATOM 3236 C C . THR A 1 488 ? -8.031 17.742 0.044 1.00 93.38 488 THR A C 1
ATOM 3238 O O . THR A 1 488 ? -7.857 18.271 -1.053 1.00 93.38 488 THR A O 1
ATOM 3241 N N . LEU A 1 489 ? -8.680 18.353 1.036 1.00 95.38 489 LEU A N 1
ATOM 3242 C CA . LEU A 1 489 ? -9.149 19.737 0.994 1.00 95.38 489 LEU A CA 1
ATOM 3243 C C . LEU A 1 489 ? -8.237 20.604 1.871 1.00 95.38 489 LEU A C 1
ATOM 3245 O O . LEU A 1 489 ? -8.028 20.282 3.040 1.00 95.38 489 LEU A O 1
ATOM 3249 N N . THR A 1 490 ? -7.724 21.710 1.333 1.00 92.25 490 THR A N 1
ATOM 3250 C CA . THR A 1 490 ? -6.973 22.721 2.093 1.00 92.25 490 THR A CA 1
ATOM 3251 C C . THR A 1 490 ? -7.664 24.069 1.994 1.00 92.25 490 THR A C 1
ATOM 3253 O O . THR A 1 490 ? -7.991 24.515 0.896 1.00 92.25 490 THR A O 1
ATOM 3256 N N . VAL A 1 491 ? -7.860 24.729 3.136 1.00 91.56 491 VAL A N 1
ATOM 3257 C CA . VAL A 1 491 ? -8.665 25.952 3.223 1.00 91.56 491 VAL A CA 1
ATOM 3258 C C . VAL A 1 491 ? -7.810 27.125 3.730 1.00 91.56 491 VAL A C 1
ATOM 3260 O O . VAL A 1 491 ? -7.270 27.085 4.837 1.00 91.56 491 VAL A O 1
ATOM 3263 N N . GLY A 1 492 ? -7.666 28.172 2.920 1.00 89.69 492 GLY A N 1
ATOM 3264 C CA . GLY A 1 492 ? -7.122 29.477 3.307 1.00 89.69 492 GLY A CA 1
ATOM 3265 C C . GLY A 1 492 ? -8.240 30.416 3.767 1.00 89.69 492 GLY A C 1
ATOM 3266 O O . GLY A 1 492 ? -9.345 30.366 3.236 1.00 89.69 492 GLY A O 1
ATOM 3267 N N . ILE A 1 493 ? -7.992 31.268 4.766 1.00 85.44 493 ILE A N 1
ATOM 3268 C CA . ILE A 1 493 ? -9.024 32.140 5.354 1.00 85.44 493 ILE A CA 1
ATOM 3269 C C . ILE A 1 493 ? -8.481 33.561 5.457 1.00 85.44 493 ILE A C 1
ATOM 3271 O O . ILE A 1 493 ? -7.478 33.775 6.134 1.00 85.44 493 ILE A O 1
ATOM 3275 N N . THR A 1 494 ? -9.160 34.525 4.827 1.00 79.81 494 THR A N 1
ATOM 3276 C CA . THR A 1 494 ? -8.784 35.949 4.923 1.00 79.81 494 THR A CA 1
ATOM 3277 C C . THR A 1 494 ? -9.725 36.725 5.852 1.00 79.81 494 THR A C 1
ATOM 3279 O O . THR A 1 494 ? -9.232 37.422 6.729 1.00 79.81 494 THR A O 1
ATOM 3282 N N . ASN A 1 495 ? -11.056 36.549 5.758 1.00 71.38 495 ASN A N 1
ATOM 3283 C CA . ASN A 1 495 ? -12.028 37.237 6.637 1.00 71.38 495 ASN A CA 1
ATOM 3284 C C . ASN A 1 495 ? -13.306 36.424 6.941 1.00 71.38 495 ASN A C 1
ATOM 3286 O O . ASN A 1 495 ? -14.393 36.992 6.911 1.00 71.38 495 ASN A O 1
ATOM 3290 N N . ALA A 1 496 ? -13.244 35.106 7.168 1.00 65.56 496 ALA A N 1
ATOM 3291 C CA . ALA A 1 496 ? -14.471 34.305 7.315 1.00 65.56 496 ALA A CA 1
ATOM 3292 C C . ALA A 1 496 ? -15.424 34.824 8.423 1.00 65.56 496 ALA A C 1
ATOM 3294 O O . ALA A 1 496 ? -14.978 35.274 9.481 1.00 65.56 496 ALA A O 1
ATOM 3295 N N . ALA A 1 497 ? -16.739 34.738 8.217 1.00 71.44 497 ALA A N 1
ATOM 3296 C CA . ALA A 1 497 ? -17.745 35.138 9.206 1.00 71.44 497 ALA A CA 1
ATOM 3297 C C . ALA A 1 497 ? -18.303 33.900 9.927 1.00 71.44 497 ALA A C 1
ATOM 3299 O O . ALA A 1 497 ? -18.490 32.854 9.314 1.00 71.44 497 ALA A O 1
ATOM 3300 N N . SER A 1 498 ? -18.527 33.989 11.242 1.00 75.50 498 SER A N 1
ATOM 3301 C CA . SER A 1 498 ? -19.121 32.880 12.011 1.00 75.50 498 SER A CA 1
ATOM 3302 C C . SER A 1 498 ? -20.524 32.563 11.486 1.00 75.50 498 SER A C 1
ATOM 3304 O O . SER A 1 498 ? -21.305 33.485 11.249 1.00 75.50 498 SER A O 1
ATOM 3306 N N . GLY A 1 499 ? -20.840 31.282 11.283 1.00 76.31 499 GLY A N 1
ATOM 3307 C CA . GLY A 1 499 ? -22.122 30.833 10.732 1.00 76.31 499 GLY A CA 1
ATOM 3308 C C . GLY A 1 499 ? -22.280 31.001 9.216 1.00 76.31 499 GLY A C 1
ATOM 3309 O O . GLY A 1 499 ? -23.322 30.627 8.683 1.00 76.31 499 GLY A O 1
ATOM 3310 N N . ALA A 1 500 ? -21.287 31.550 8.507 1.00 85.25 500 ALA A N 1
ATOM 3311 C CA . ALA A 1 500 ? -21.353 31.712 7.057 1.00 85.25 500 ALA A CA 1
ATOM 3312 C C . ALA A 1 500 ? -21.194 30.374 6.318 1.00 85.25 500 ALA A C 1
ATOM 3314 O O . ALA A 1 500 ? -20.400 29.522 6.720 1.00 85.25 500 ALA A O 1
ATOM 3315 N N . GLU A 1 501 ? -21.928 30.218 5.213 1.00 91.00 501 GLU A N 1
ATOM 3316 C CA . GLU A 1 501 ? -21.821 29.078 4.301 1.00 91.00 501 GLU A CA 1
ATOM 3317 C C . GLU A 1 501 ? -21.078 29.468 3.015 1.00 91.00 501 GLU A C 1
ATOM 3319 O O . GLU A 1 501 ? -21.392 30.470 2.379 1.00 91.00 501 GLU A O 1
ATOM 3324 N N . TYR A 1 502 ? -20.114 28.641 2.616 1.00 93.38 502 TYR A N 1
ATOM 3325 C CA . TYR A 1 502 ? -19.236 28.829 1.468 1.00 93.38 502 TYR A CA 1
ATOM 3326 C C . TYR A 1 502 ? -19.424 27.681 0.477 1.00 93.38 502 TYR A C 1
ATOM 3328 O O . TYR A 1 502 ? -19.130 26.533 0.805 1.00 93.38 502 TYR A O 1
ATOM 3336 N N . THR A 1 503 ? -19.889 27.960 -0.743 1.00 95.06 503 THR A N 1
ATOM 3337 C CA . THR A 1 503 ? -19.964 26.937 -1.803 1.00 95.06 503 THR A CA 1
ATOM 3338 C C . THR A 1 503 ? -18.615 26.809 -2.498 1.00 95.06 503 THR A C 1
ATOM 3340 O O . THR A 1 503 ? -18.205 27.728 -3.203 1.00 95.06 503 THR A O 1
ATOM 3343 N N . ILE A 1 504 ? -17.958 25.661 -2.335 1.00 96.81 504 ILE A N 1
ATOM 3344 C CA . ILE A 1 504 ? -16.643 25.380 -2.933 1.00 96.81 504 ILE A CA 1
ATOM 3345 C C . ILE A 1 504 ? -16.756 24.533 -4.206 1.00 96.81 504 ILE A C 1
ATOM 3347 O O . ILE A 1 504 ? -15.931 24.635 -5.103 1.00 96.81 504 ILE A O 1
ATOM 3351 N N . VAL A 1 505 ? -17.816 23.738 -4.356 1.00 98.31 505 VAL A N 1
ATOM 3352 C CA . VAL A 1 505 ? -18.080 22.996 -5.598 1.00 98.31 505 VAL A CA 1
ATOM 3353 C C . VAL A 1 505 ? -19.536 23.170 -5.988 1.00 98.31 505 VAL A C 1
ATOM 3355 O O . VAL A 1 505 ? -20.425 23.077 -5.140 1.00 98.31 505 VAL A O 1
ATOM 3358 N N . SER A 1 506 ? -19.775 23.378 -7.276 1.00 97.88 506 SER A N 1
ATOM 3359 C CA . SER A 1 506 ? -21.090 23.306 -7.906 1.00 97.88 506 SER A CA 1
ATOM 3360 C C . SER A 1 506 ? -20.975 22.536 -9.211 1.00 97.88 506 SER A C 1
ATOM 3362 O O . SER A 1 506 ? -20.084 22.803 -10.012 1.00 97.88 506 SER A O 1
ATOM 3364 N N . ALA A 1 507 ? -21.846 21.558 -9.419 1.00 97.81 507 ALA A N 1
ATOM 3365 C CA . ALA A 1 507 ? -21.783 20.639 -10.544 1.00 97.81 507 ALA A CA 1
ATOM 3366 C C . ALA A 1 507 ? -23.180 20.154 -10.948 1.00 97.81 507 ALA A C 1
ATOM 3368 O O . ALA A 1 507 ? -24.137 20.260 -10.181 1.00 97.81 507 ALA A O 1
ATOM 3369 N N . GLY A 1 508 ? -23.294 19.555 -12.136 1.00 96.75 508 GLY A N 1
ATOM 3370 C CA . GLY A 1 508 ? -24.473 18.758 -12.492 1.00 96.75 508 GLY A CA 1
ATOM 3371 C C . GLY A 1 508 ? -24.598 17.496 -11.633 1.00 96.75 508 GLY A C 1
ATOM 3372 O O . GLY A 1 508 ? -25.702 17.071 -11.300 1.00 96.75 508 GLY A O 1
ATOM 3373 N N . THR A 1 509 ? -23.471 16.900 -11.239 1.00 97.69 509 THR A N 1
ATOM 3374 C CA . THR A 1 509 ? -23.416 15.804 -10.265 1.00 97.69 509 THR A CA 1
ATOM 3375 C C . THR A 1 509 ? -22.123 15.871 -9.454 1.00 97.69 509 THR A C 1
ATOM 3377 O O . THR A 1 509 ? -21.041 15.972 -10.025 1.00 97.69 509 THR A O 1
ATOM 3380 N N . VAL A 1 510 ? -22.212 15.772 -8.130 1.00 98.00 510 VAL A N 1
ATOM 3381 C CA . VAL A 1 510 ? -21.076 15.558 -7.224 1.00 98.00 510 VAL A CA 1
ATOM 3382 C C . VAL A 1 510 ? -21.063 14.088 -6.813 1.00 98.00 510 VAL A C 1
ATOM 3384 O O . VAL A 1 510 ? -22.014 13.594 -6.210 1.00 98.00 510 VAL A O 1
ATOM 3387 N N . ALA A 1 511 ? -19.983 13.388 -7.146 1.00 94.81 511 ALA A N 1
ATOM 3388 C CA . ALA A 1 511 ? -19.725 12.012 -6.733 1.00 94.81 511 ALA A CA 1
ATOM 3389 C C . ALA A 1 511 ? -18.505 11.967 -5.801 1.00 94.81 511 ALA A C 1
ATOM 3391 O O . ALA A 1 511 ? -17.576 12.752 -5.968 1.00 94.81 511 ALA A O 1
ATOM 3392 N N . GLY A 1 512 ? -18.495 11.044 -4.836 1.00 93.19 512 GLY A N 1
ATOM 3393 C CA . GLY A 1 512 ? -17.396 10.906 -3.872 1.00 93.19 512 GLY A CA 1
ATOM 3394 C C . GLY A 1 512 ? -17.349 12.005 -2.800 1.00 93.19 512 GLY A C 1
ATOM 3395 O O . GLY A 1 512 ? -18.218 12.873 -2.722 1.00 93.19 512 GLY A O 1
ATOM 3396 N N . THR A 1 513 ? -16.331 11.945 -1.940 1.00 93.19 513 THR A N 1
ATOM 3397 C CA . THR A 1 513 ? -16.061 12.920 -0.867 1.00 93.19 513 THR A CA 1
ATOM 3398 C C . THR A 1 513 ? -14.559 13.175 -0.767 1.00 93.19 513 THR A C 1
ATOM 3400 O O . THR A 1 513 ? -13.758 12.390 -1.274 1.00 93.19 513 THR A O 1
ATOM 3403 N N . PHE A 1 514 ? -14.150 14.239 -0.072 1.00 94.44 514 PHE A N 1
ATOM 3404 C CA . PHE A 1 514 ? -12.734 14.412 0.263 1.00 94.44 514 PHE A CA 1
ATOM 3405 C C . PHE A 1 514 ? -12.324 13.361 1.308 1.00 94.44 514 PHE A C 1
ATOM 3407 O O . PHE A 1 514 ? -13.131 12.938 2.143 1.00 94.44 514 PHE A O 1
ATOM 3414 N N . ASN A 1 515 ? -11.072 12.913 1.258 1.00 85.44 515 ASN A N 1
ATOM 3415 C CA . ASN A 1 515 ? -10.528 11.901 2.156 1.00 85.44 515 ASN A CA 1
ATOM 3416 C C . ASN A 1 515 ? -10.645 12.367 3.614 1.00 85.44 515 ASN A C 1
ATOM 3418 O O . ASN A 1 515 ? -10.181 13.449 3.967 1.00 85.44 515 ASN A O 1
ATOM 3422 N N . GLY A 1 516 ? -11.247 11.531 4.464 1.00 76.94 516 GLY A N 1
ATOM 3423 C CA . GLY A 1 516 ? -11.448 11.834 5.885 1.00 76.94 516 GLY A CA 1
ATOM 3424 C C . GLY A 1 516 ? -12.542 12.867 6.175 1.00 76.94 516 GLY A C 1
ATOM 3425 O O . GLY A 1 516 ? -12.754 13.198 7.335 1.00 76.94 516 GLY A O 1
ATOM 3426 N N . LEU A 1 517 ? -13.253 13.351 5.151 1.00 83.56 517 LEU A N 1
ATOM 3427 C CA . LEU A 1 517 ? -14.305 14.358 5.275 1.00 83.56 517 LEU A CA 1
ATOM 3428 C C . LEU A 1 517 ? -15.611 13.881 4.610 1.00 83.56 517 LEU A C 1
ATOM 3430 O O . LEU A 1 517 ? -16.056 14.487 3.639 1.00 83.56 517 LEU A O 1
ATOM 3434 N N . PRO A 1 518 ? -16.253 12.790 5.073 1.00 80.62 518 PRO A N 1
ATOM 3435 C CA . PRO A 1 518 ? -17.590 12.428 4.602 1.00 80.62 518 PRO A CA 1
ATOM 3436 C C . PRO A 1 518 ? -18.626 13.536 4.872 1.00 80.62 518 PRO A C 1
ATOM 3438 O O . PRO A 1 518 ? -18.382 14.477 5.633 1.00 80.62 518 PRO A O 1
ATOM 3441 N N . HIS A 1 519 ? -19.817 13.411 4.280 1.00 81.56 519 HIS A N 1
ATOM 3442 C CA . HIS A 1 519 ? -20.926 14.336 4.533 1.00 81.56 519 HIS A CA 1
ATOM 3443 C C . HIS A 1 519 ? -21.202 14.511 6.027 1.00 81.56 519 HIS A C 1
ATOM 3445 O O . HIS A 1 519 ? -21.381 13.531 6.744 1.00 81.56 519 HIS A O 1
ATOM 3451 N N . GLY A 1 520 ? -21.257 15.768 6.472 1.00 72.81 520 GLY A N 1
ATOM 3452 C CA . GLY A 1 520 ? -21.506 16.125 7.863 1.00 72.81 520 GLY A CA 1
ATOM 3453 C C . GLY A 1 520 ? -20.246 16.241 8.721 1.00 72.81 520 GLY A C 1
ATOM 3454 O O . GLY A 1 520 ? -20.364 16.582 9.895 1.00 72.81 520 GLY A O 1
ATOM 3455 N N . SER A 1 521 ? -19.053 15.997 8.171 1.00 74.75 521 SER A N 1
ATOM 3456 C CA . SER A 1 521 ? -17.811 16.108 8.944 1.00 74.75 521 SER A CA 1
ATOM 3457 C C . SER A 1 521 ? -17.563 17.536 9.414 1.00 74.75 521 SER A C 1
ATOM 3459 O O . SER A 1 521 ? -17.788 18.490 8.672 1.00 74.75 521 SER A O 1
ATOM 3461 N N . VAL A 1 522 ? -17.022 17.677 10.622 1.00 79.56 522 VAL A N 1
ATOM 3462 C CA . VAL A 1 522 ? -16.489 18.946 11.118 1.00 79.56 522 VAL A CA 1
ATOM 3463 C C . VAL A 1 522 ? -14.975 18.829 11.216 1.00 79.56 522 VAL A C 1
ATOM 3465 O O . VAL A 1 522 ? -14.466 17.913 11.858 1.00 79.56 522 VAL A O 1
ATOM 3468 N N . PHE A 1 523 ? -14.246 19.752 10.598 1.00 79.50 523 PHE A N 1
ATOM 3469 C CA . PHE A 1 523 ? -12.784 19.778 10.634 1.00 79.50 523 PHE A CA 1
ATOM 3470 C C . PHE A 1 523 ? -12.264 21.142 11.073 1.00 79.50 523 PHE A C 1
ATOM 3472 O O . PHE A 1 523 ? -12.942 22.158 10.921 1.00 79.50 523 PHE A O 1
ATOM 3479 N N . ASN A 1 524 ? -11.066 21.162 11.660 1.00 79.44 524 ASN A N 1
ATOM 3480 C CA . ASN A 1 524 ? -10.424 22.398 12.089 1.00 79.44 524 ASN A CA 1
ATOM 3481 C C . ASN A 1 524 ? -9.508 22.939 10.989 1.00 79.44 524 ASN A C 1
ATOM 3483 O O . ASN A 1 524 ? -8.662 22.206 10.483 1.00 79.44 524 ASN A O 1
ATOM 3487 N N . GLN A 1 525 ? -9.632 24.227 10.686 1.00 83.19 525 GLN A N 1
ATOM 3488 C CA . GLN A 1 525 ? -8.693 24.961 9.852 1.00 83.19 525 GLN A CA 1
ATOM 3489 C C . GLN A 1 525 ? -8.406 26.319 10.492 1.00 83.19 525 GLN A C 1
ATOM 3491 O O . GLN A 1 525 ? -9.328 27.088 10.757 1.00 83.19 525 GLN A O 1
ATOM 3496 N N . ALA A 1 526 ? -7.125 26.622 10.728 1.00 79.88 526 ALA A N 1
ATOM 3497 C CA . ALA A 1 526 ? -6.676 27.891 11.311 1.00 79.88 526 ALA A CA 1
ATOM 3498 C C . ALA A 1 526 ? -7.476 28.300 12.572 1.00 79.88 526 ALA A C 1
ATOM 3500 O O . ALA A 1 526 ? -7.935 29.434 12.695 1.00 79.88 526 ALA A O 1
ATOM 3501 N N . SER A 1 527 ? -7.660 27.353 13.503 1.00 75.44 527 SER A N 1
ATOM 3502 C CA . SER A 1 527 ? -8.399 27.534 14.767 1.00 75.44 527 SER A CA 1
ATOM 3503 C C . SER A 1 527 ? -9.911 27.761 14.629 1.00 75.44 527 SER A C 1
ATOM 3505 O O . SER A 1 527 ? -10.570 28.061 15.624 1.00 75.44 527 SER A O 1
ATOM 3507 N N . ARG A 1 528 ? -10.484 27.557 13.441 1.00 78.88 528 ARG A N 1
ATOM 3508 C CA . ARG A 1 528 ? -11.932 27.583 13.189 1.00 78.88 528 ARG A CA 1
ATOM 3509 C C . ARG A 1 528 ? -12.433 26.205 12.797 1.00 78.88 528 ARG A C 1
ATOM 3511 O O . ARG A 1 528 ? -11.661 25.396 12.290 1.00 78.88 528 ARG A O 1
ATOM 3518 N N . TYR A 1 529 ? -13.707 25.929 13.046 1.00 80.75 529 TYR A N 1
ATOM 3519 C CA . TYR A 1 529 ? -14.319 24.647 12.716 1.00 80.75 529 TYR A CA 1
ATOM 3520 C C . TYR A 1 529 ? -15.263 24.818 11.533 1.00 80.75 529 TYR A C 1
ATOM 3522 O O . TYR A 1 529 ? -16.104 25.710 11.541 1.00 80.75 529 TYR A O 1
ATOM 3530 N N . PHE A 1 530 ? -15.134 23.952 10.533 1.00 85.62 530 PHE A N 1
ATOM 3531 C CA . PHE A 1 530 ? -15.986 23.956 9.351 1.00 85.62 530 PHE A CA 1
ATOM 3532 C C . PHE A 1 530 ? -16.739 22.645 9.243 1.00 85.62 530 PHE A C 1
ATOM 3534 O O . PHE A 1 530 ? -16.131 21.577 9.251 1.00 85.62 530 PHE A O 1
ATOM 3541 N N . LEU A 1 531 ? -18.056 22.743 9.115 1.00 85.12 531 LEU A N 1
ATOM 3542 C CA . LEU A 1 531 ? -18.942 21.650 8.751 1.00 85.12 531 LEU A CA 1
ATOM 3543 C C . LEU A 1 531 ? -18.996 21.533 7.228 1.00 85.12 531 LEU A C 1
ATOM 3545 O O . LEU A 1 531 ? -19.384 22.489 6.560 1.00 85.12 531 LEU A O 1
ATOM 3549 N N . ILE A 1 532 ? -18.645 20.374 6.677 1.00 89.88 532 ILE A N 1
ATOM 3550 C CA . ILE A 1 532 ? -18.753 20.108 5.241 1.00 89.88 532 ILE A CA 1
ATOM 3551 C C . ILE A 1 532 ? -20.058 19.387 4.904 1.00 89.88 532 ILE A C 1
ATOM 3553 O O . ILE A 1 532 ? -20.431 18.396 5.542 1.00 89.88 532 ILE A O 1
ATOM 3557 N N . ARG A 1 533 ? -20.751 19.854 3.866 1.00 89.81 533 ARG A N 1
ATOM 3558 C CA . ARG A 1 533 ? -21.947 19.201 3.327 1.00 89.81 533 ARG A CA 1
ATOM 3559 C C . ARG A 1 533 ? -21.784 18.919 1.847 1.00 89.81 533 ARG A C 1
ATOM 3561 O O . ARG A 1 533 ? -21.325 19.763 1.091 1.00 89.81 533 ARG A O 1
ATOM 3568 N N . TYR A 1 534 ? -22.229 17.733 1.457 1.00 92.00 534 TYR A N 1
ATOM 3569 C CA . TYR A 1 534 ? -22.319 17.289 0.069 1.00 92.00 534 TYR A CA 1
ATOM 3570 C C . TYR A 1 534 ? -23.793 17.124 -0.286 1.00 92.00 534 TYR A C 1
ATOM 3572 O O . TYR A 1 534 ? -24.511 16.403 0.410 1.00 92.00 534 TYR A O 1
ATOM 3580 N N . THR A 1 535 ? -24.238 17.777 -1.351 1.00 94.88 535 THR A N 1
ATOM 3581 C CA . THR A 1 535 ? -25.517 17.508 -2.019 1.00 94.88 535 THR A CA 1
ATOM 3582 C C . THR A 1 535 ? -25.230 16.838 -3.367 1.00 94.88 535 THR A C 1
ATOM 3584 O O . THR A 1 535 ? -24.071 16.811 -3.788 1.00 94.88 535 THR A O 1
ATOM 3587 N N . PRO A 1 536 ? -26.241 16.328 -4.096 1.00 95.56 536 PRO A N 1
ATOM 3588 C CA . PRO A 1 536 ? -26.018 15.795 -5.438 1.00 95.56 536 PRO A CA 1
ATOM 3589 C C . PRO A 1 536 ? -25.372 16.792 -6.407 1.00 95.56 536 PRO A C 1
ATOM 3591 O O . PRO A 1 536 ? -24.830 16.358 -7.413 1.00 95.56 536 PRO A O 1
ATOM 3594 N N . THR A 1 537 ? -25.414 18.101 -6.133 1.00 97.12 537 THR A N 1
ATOM 3595 C CA . THR A 1 537 ? -24.935 19.149 -7.049 1.00 97.12 537 THR A CA 1
ATOM 3596 C C . THR A 1 537 ? -23.940 20.125 -6.424 1.00 97.12 537 THR A C 1
ATOM 3598 O O . THR A 1 537 ? -23.353 20.919 -7.148 1.00 97.12 537 THR A O 1
ATOM 3601 N N . THR A 1 538 ? -23.731 20.122 -5.106 1.00 97.38 538 THR A N 1
ATOM 3602 C CA . THR A 1 538 ? -22.872 21.111 -4.432 1.00 97.38 538 THR A CA 1
ATOM 3603 C C . THR A 1 538 ? -22.059 20.528 -3.284 1.00 97.38 538 THR A C 1
ATOM 3605 O O . THR A 1 538 ? -22.458 19.549 -2.652 1.00 97.38 538 THR A O 1
ATOM 3608 N N . VAL A 1 539 ? -20.936 21.181 -2.976 1.00 97.81 539 VAL A N 1
ATOM 3609 C CA . VAL A 1 539 ? -20.204 21.006 -1.715 1.00 97.81 539 VAL A CA 1
ATOM 3610 C C . VAL A 1 539 ? -20.090 22.350 -1.011 1.00 97.81 539 VAL A C 1
ATOM 3612 O O . VAL A 1 539 ? -19.607 23.318 -1.610 1.00 97.81 539 VAL A O 1
ATOM 3615 N N . THR A 1 540 ? -20.521 22.411 0.249 1.00 95.62 540 THR A N 1
ATOM 3616 C CA . THR A 1 540 ? -20.481 23.627 1.070 1.00 95.62 540 THR A CA 1
ATOM 3617 C C . THR A 1 540 ? -19.667 23.438 2.345 1.00 95.62 540 THR A C 1
ATOM 3619 O O . THR A 1 540 ? -19.598 22.339 2.896 1.00 95.62 540 THR A O 1
ATOM 3622 N N . LEU A 1 541 ? -19.041 24.522 2.808 1.00 93.00 541 LEU A N 1
ATOM 3623 C CA . LEU A 1 541 ? -18.394 24.637 4.113 1.00 93.00 541 LEU A CA 1
ATOM 3624 C C . LEU A 1 541 ? -19.173 25.643 4.957 1.00 93.00 541 LEU A C 1
ATOM 3626 O O . LEU A 1 541 ? -19.343 26.781 4.534 1.00 93.00 541 LEU A O 1
ATOM 3630 N N . THR A 1 542 ? -19.620 25.259 6.146 1.00 88.38 542 THR A N 1
ATOM 3631 C CA . THR A 1 542 ? -20.256 26.171 7.105 1.00 88.38 542 THR A CA 1
ATOM 3632 C C . THR A 1 542 ? -19.332 26.389 8.292 1.00 88.38 542 THR A C 1
ATOM 3634 O O . THR A 1 542 ? -18.946 25.426 8.952 1.00 88.38 542 THR A O 1
ATOM 3637 N N . ASP A 1 543 ? -18.991 27.638 8.587 1.00 85.69 543 ASP A N 1
ATOM 3638 C CA . ASP A 1 543 ? -18.227 27.985 9.788 1.00 85.69 543 ASP A CA 1
ATOM 3639 C C . ASP A 1 543 ? -19.082 27.752 11.045 1.00 85.69 543 ASP A C 1
ATOM 3641 O O . ASP A 1 543 ? -20.129 28.382 11.200 1.00 85.69 543 ASP A O 1
ATOM 3645 N N . THR A 1 544 ? -18.678 26.831 11.922 1.00 77.62 544 THR A N 1
ATOM 3646 C CA . THR A 1 544 ? -19.473 26.397 13.080 1.00 77.62 544 THR A CA 1
ATOM 3647 C C . THR A 1 544 ? -18.782 26.679 14.411 1.00 77.62 544 THR A C 1
ATOM 3649 O O . THR A 1 544 ? -17.557 26.610 14.540 1.00 77.62 544 THR A O 1
ATOM 3652 N N . THR A 1 545 ? -19.584 26.948 15.443 1.00 77.38 545 THR A N 1
ATOM 3653 C CA . THR A 1 545 ? -19.140 26.978 16.841 1.00 77.38 545 THR A CA 1
ATOM 3654 C C . THR A 1 545 ? -19.338 25.605 17.479 1.00 77.38 545 THR A C 1
ATOM 3656 O O . THR A 1 545 ? -20.247 24.862 17.119 1.00 77.38 545 THR A O 1
ATOM 3659 N N . VAL A 1 546 ? -18.469 25.250 18.424 1.00 78.62 546 VAL A N 1
ATOM 3660 C CA . VAL A 1 546 ? -18.577 24.014 19.210 1.00 78.62 546 VAL A CA 1
ATOM 3661 C C . VAL A 1 546 ? -19.144 24.382 20.578 1.00 78.62 546 VAL A C 1
ATOM 3663 O O . VAL A 1 546 ? -18.454 25.050 21.351 1.00 78.62 546 VAL A O 1
ATOM 3666 N N . ASN A 1 547 ? -20.366 23.950 20.897 1.00 87.94 547 ASN A N 1
ATOM 3667 C CA . ASN A 1 547 ? -20.987 24.189 22.205 1.00 87.94 547 ASN A CA 1
ATOM 3668 C C . ASN A 1 547 ? -20.976 22.916 23.063 1.00 87.94 547 ASN A C 1
ATOM 3670 O O . ASN A 1 547 ? -20.625 21.831 22.598 1.00 87.94 547 ASN A O 1
ATOM 3674 N N . THR A 1 548 ? -21.352 23.041 24.334 1.00 92.88 548 THR A N 1
ATOM 3675 C CA . THR A 1 548 ? -21.595 21.899 25.225 1.00 92.88 548 THR A CA 1
ATOM 3676 C C . THR A 1 548 ? -23.079 21.837 25.542 1.00 92.88 548 THR A C 1
ATOM 3678 O O . THR A 1 548 ? -23.657 22.826 25.989 1.00 92.88 548 THR A O 1
ATOM 3681 N N . ARG A 1 549 ? -23.689 20.676 25.313 1.00 95.12 549 ARG A N 1
ATOM 3682 C CA . ARG A 1 549 ? -25.112 20.416 25.523 1.00 95.12 549 ARG A CA 1
ATOM 3683 C C . ARG A 1 549 ? -25.257 19.360 26.597 1.00 95.12 549 ARG A C 1
ATOM 3685 O O . ARG A 1 549 ? -24.706 18.271 26.456 1.00 95.12 549 ARG A O 1
ATOM 3692 N N . THR A 1 550 ? -25.974 19.687 27.666 1.00 96.62 550 THR A N 1
ATOM 3693 C CA . THR A 1 550 ? -26.159 18.786 28.806 1.00 96.62 550 THR A CA 1
ATOM 3694 C C . THR A 1 550 ? -27.579 18.249 28.812 1.00 96.62 550 THR A C 1
ATOM 3696 O O . THR A 1 550 ? -28.519 19.034 28.853 1.00 96.62 550 THR A O 1
ATOM 3699 N N . TRP A 1 551 ? -27.732 16.931 28.760 1.00 96.06 551 TRP A N 1
ATOM 3700 C CA . TRP A 1 551 ? -29.016 16.253 28.894 1.00 96.06 551 TRP A CA 1
ATOM 3701 C C . TRP A 1 551 ? -29.514 16.370 30.335 1.00 96.06 551 TRP A C 1
ATOM 3703 O O . TRP A 1 551 ? -28.779 16.023 31.263 1.00 96.06 551 TRP A O 1
ATOM 3713 N N . ASP A 1 552 ? -30.755 16.813 30.515 1.00 92.19 552 ASP A N 1
ATOM 3714 C CA . ASP A 1 552 ? -31.463 16.811 31.803 1.00 92.19 552 ASP A CA 1
ATOM 3715 C C . ASP A 1 552 ? -32.762 15.985 31.773 1.00 92.19 552 ASP A C 1
ATOM 3717 O O . ASP A 1 552 ? -33.304 15.642 32.828 1.00 92.19 552 ASP A O 1
ATOM 3721 N N . GLY A 1 553 ? -33.231 15.607 30.577 1.00 91.25 553 GLY A N 1
ATOM 3722 C CA . GLY A 1 553 ? -34.451 14.831 30.389 1.00 91.25 553 GLY A CA 1
ATOM 3723 C C . GLY A 1 553 ? -35.716 15.566 30.836 1.00 91.25 553 GLY A C 1
ATOM 3724 O O . GLY A 1 553 ? -36.659 14.903 31.277 1.00 91.25 553 GLY A O 1
ATOM 3725 N N . GLY A 1 554 ? -35.733 16.902 30.767 1.00 88.75 554 GLY A N 1
ATOM 3726 C CA . GLY A 1 554 ? -36.840 17.744 31.227 1.00 88.75 554 GLY A CA 1
ATOM 3727 C C . GLY A 1 554 ? -38.162 17.572 30.465 1.00 88.75 554 GLY A C 1
ATOM 3728 O O . GLY A 1 554 ? -39.223 17.884 31.012 1.00 88.75 554 GLY A O 1
ATOM 3729 N N . SER A 1 555 ? -38.150 17.024 29.243 1.00 87.19 555 SER A N 1
ATOM 3730 C CA . SER A 1 555 ? -39.370 16.869 28.445 1.00 87.19 555 SER A CA 1
ATOM 3731 C C . SER A 1 555 ? -40.306 15.797 29.005 1.00 87.19 555 SER A C 1
ATOM 3733 O O . SER A 1 555 ? -39.924 14.650 29.266 1.00 87.19 555 SER A O 1
ATOM 3735 N N . LEU A 1 556 ? -41.597 16.125 29.068 1.00 85.31 556 LEU A N 1
ATOM 3736 C CA . LEU A 1 556 ? -42.662 15.160 29.355 1.00 85.31 556 LEU A CA 1
ATOM 3737 C C . LEU A 1 556 ? -43.095 14.364 28.112 1.00 85.31 556 LEU A C 1
ATOM 3739 O O . LEU A 1 556 ? -43.779 13.352 28.248 1.00 85.31 556 LEU A O 1
ATOM 3743 N N . ALA A 1 557 ? -42.701 14.790 26.907 1.00 87.62 557 ALA A N 1
ATOM 3744 C CA . ALA A 1 557 ? -43.247 14.261 25.658 1.00 87.62 557 ALA A CA 1
ATOM 3745 C C . ALA A 1 557 ? -42.501 13.024 25.136 1.00 87.62 557 ALA A C 1
ATOM 3747 O O . ALA A 1 557 ? -43.122 12.017 24.803 1.00 87.62 557 ALA A O 1
ATOM 3748 N N . ASN A 1 558 ? -41.171 13.083 25.037 1.00 92.12 558 ASN A N 1
ATOM 3749 C CA . ASN A 1 558 ? -40.365 12.030 24.414 1.00 92.12 558 ASN A CA 1
ATOM 3750 C C . ASN A 1 558 ? -38.902 12.074 24.896 1.00 92.12 558 ASN A C 1
ATOM 3752 O O . ASN A 1 558 ? -38.503 12.989 25.611 1.00 92.12 558 ASN A O 1
ATOM 3756 N N . SER A 1 559 ? -38.112 11.060 24.527 1.00 94.56 559 SER A N 1
ATOM 3757 C CA . SER A 1 559 ? -36.686 10.938 24.879 1.00 94.56 559 SER A CA 1
ATOM 3758 C C . SER A 1 559 ? -35.763 11.325 23.717 1.00 94.56 559 SER A C 1
ATOM 3760 O O . SER A 1 559 ? -34.622 10.876 23.675 1.00 94.56 559 SER A O 1
ATOM 3762 N N . ASN A 1 560 ? -36.241 12.102 22.748 1.00 96.12 560 ASN A N 1
ATOM 3763 C CA . ASN A 1 560 ? -35.482 12.386 21.536 1.00 96.12 560 ASN A CA 1
ATOM 3764 C C . ASN A 1 560 ? -34.389 13.428 21.784 1.00 96.12 560 ASN A C 1
ATOM 3766 O O . ASN A 1 560 ? -34.586 14.368 22.561 1.00 96.12 560 ASN A O 1
ATOM 3770 N N . TRP A 1 561 ? -33.258 13.287 21.089 1.00 96.44 561 TRP A N 1
ATOM 3771 C CA . TRP A 1 561 ? -32.165 14.257 21.143 1.00 96.44 561 TRP A CA 1
ATOM 3772 C C . TRP A 1 561 ? -32.544 15.580 20.475 1.00 96.44 561 TRP A C 1
ATOM 3774 O O . TRP A 1 561 ? -32.053 16.616 20.907 1.00 96.44 561 TRP A O 1
ATOM 3784 N N . THR A 1 562 ? -33.421 15.579 19.467 1.00 95.25 562 THR A N 1
ATOM 3785 C CA . THR A 1 562 ? -33.871 16.819 18.804 1.00 95.25 562 THR A CA 1
ATOM 3786 C C . THR A 1 562 ? -34.864 17.653 19.627 1.00 95.25 562 THR A C 1
ATOM 3788 O O . THR A 1 562 ? -35.100 18.808 19.280 1.00 95.25 562 THR A O 1
ATOM 3791 N N . THR A 1 563 ? -35.426 17.114 20.717 1.00 95.81 563 THR A N 1
ATOM 3792 C CA . THR A 1 563 ? -36.392 17.817 21.581 1.00 95.81 563 THR A CA 1
ATOM 3793 C C . THR A 1 563 ? -35.667 18.796 22.512 1.00 95.81 563 THR A C 1
ATOM 3795 O O . THR A 1 563 ? -34.938 18.335 23.395 1.00 95.81 563 THR A O 1
ATOM 3798 N N . PRO A 1 564 ? -35.847 20.125 22.364 1.00 95.69 564 PRO A N 1
ATOM 3799 C CA . PRO A 1 564 ? -35.082 21.112 23.124 1.00 95.69 564 PRO A CA 1
ATOM 3800 C C . PRO A 1 564 ? -35.235 20.987 24.642 1.00 95.69 564 PRO A C 1
ATOM 3802 O O . PRO A 1 564 ? -34.236 21.090 25.345 1.00 95.69 564 PRO A O 1
ATOM 3805 N N . GLU A 1 565 ? -36.433 20.664 25.139 1.00 95.44 565 GLU A N 1
ATOM 3806 C CA . GLU A 1 565 ? -36.750 20.558 26.575 1.00 95.44 565 GLU A CA 1
ATOM 3807 C C . GLU A 1 565 ? -36.064 19.372 27.280 1.00 95.44 565 GLU A C 1
ATOM 3809 O O . GLU A 1 565 ? -36.199 19.203 28.487 1.00 95.44 565 GLU A O 1
ATOM 3814 N N . ASN A 1 566 ? -35.373 18.493 26.542 1.00 94.81 566 ASN A N 1
ATOM 3815 C CA . ASN A 1 566 ? -34.547 17.427 27.124 1.00 94.81 566 ASN A CA 1
ATOM 3816 C C . ASN A 1 566 ? -33.109 17.872 27.445 1.00 94.81 566 ASN A C 1
ATOM 3818 O O . ASN A 1 566 ? -32.310 17.062 27.935 1.00 94.81 566 ASN A O 1
ATOM 3822 N N . TRP A 1 567 ? -32.766 19.120 27.126 1.00 95.88 567 TRP A N 1
ATOM 3823 C CA . TRP A 1 567 ? -31.436 19.683 27.289 1.00 95.88 567 TRP A CA 1
ATOM 3824 C C . TRP A 1 567 ? -31.489 20.937 28.152 1.00 95.88 567 TRP A C 1
ATOM 3826 O O . TRP A 1 567 ? -32.361 21.786 27.985 1.00 95.88 567 TRP A O 1
ATOM 3836 N N . VAL A 1 568 ? -30.478 21.101 29.006 1.00 94.50 568 VAL A N 1
ATOM 3837 C CA . VAL A 1 568 ? -30.353 22.258 29.895 1.00 94.50 568 VAL A CA 1
ATOM 3838 C C . VAL A 1 568 ? -30.443 23.560 29.098 1.00 94.50 568 VAL A C 1
ATOM 3840 O O . VAL A 1 568 ? -29.653 23.803 28.181 1.00 94.50 568 VAL A O 1
ATOM 3843 N N . GLY A 1 569 ? -31.376 24.420 29.505 1.00 93.50 569 GLY A N 1
ATOM 3844 C CA . GLY A 1 569 ? -31.637 25.708 28.863 1.00 93.50 569 GLY A CA 1
ATOM 3845 C C . GLY A 1 569 ? -32.593 25.637 27.672 1.00 93.50 569 GLY A C 1
ATOM 3846 O O . GLY A 1 569 ? -32.708 26.635 26.967 1.00 93.50 569 GLY A O 1
ATOM 3847 N N . ASP A 1 570 ? -33.254 24.498 27.458 1.00 94.44 570 ASP A N 1
ATOM 3848 C CA . ASP A 1 570 ? -34.254 24.262 26.413 1.00 94.44 570 ASP A CA 1
ATOM 3849 C C . ASP A 1 570 ? -33.709 24.494 24.994 1.00 94.44 570 ASP A C 1
ATOM 3851 O O . ASP A 1 570 ? -34.357 25.097 24.136 1.00 94.44 570 ASP A O 1
ATOM 3855 N N . VAL A 1 571 ? -32.481 24.030 24.731 1.00 93.00 571 VAL A N 1
ATOM 3856 C CA . VAL A 1 571 ? -31.849 24.143 23.409 1.00 93.00 571 VAL A CA 1
ATOM 3857 C C . VAL A 1 571 ? -31.237 22.814 22.980 1.00 93.00 571 VAL A C 1
ATOM 3859 O O . VAL A 1 571 ? -30.232 22.365 23.536 1.00 93.00 571 VAL A O 1
ATOM 3862 N N . ALA A 1 572 ? -31.813 22.236 21.924 1.00 92.38 572 ALA A N 1
ATOM 3863 C CA . ALA A 1 572 ? -31.346 21.000 21.312 1.00 92.38 572 ALA A CA 1
ATOM 3864 C C . ALA A 1 572 ? -29.910 21.129 20.751 1.00 92.38 572 ALA A C 1
ATOM 3866 O O . ALA A 1 572 ? -29.491 22.219 20.338 1.00 92.38 572 ALA A O 1
ATOM 3867 N N . PRO A 1 573 ? -29.142 20.028 20.717 1.00 93.44 573 PRO A N 1
ATOM 3868 C CA . PRO A 1 573 ? -27.811 20.000 20.142 1.00 93.44 573 PRO A CA 1
ATOM 3869 C C . PRO A 1 573 ? -27.843 20.212 18.632 1.00 93.44 573 PRO A C 1
ATOM 3871 O O . PRO A 1 573 ? -28.800 19.856 17.945 1.00 93.44 573 PRO A O 1
ATOM 3874 N N . VAL A 1 574 ? -26.750 20.751 18.107 1.00 87.50 574 VAL A N 1
ATOM 3875 C CA . VAL A 1 574 ? -26.500 20.836 16.665 1.00 87.50 574 VAL A CA 1
ATOM 3876 C C . VAL A 1 574 ? -25.252 20.029 16.299 1.00 87.50 574 VAL A C 1
ATOM 3878 O O . VAL A 1 574 ? -24.432 19.740 17.180 1.00 87.50 574 VAL A O 1
ATOM 3881 N N . PRO A 1 575 ? -25.080 19.640 15.019 1.00 84.88 575 PRO A N 1
ATOM 3882 C CA . PRO A 1 575 ? -23.860 18.976 14.581 1.00 84.88 575 PRO A CA 1
ATOM 3883 C C . PRO A 1 575 ? -22.619 19.771 15.001 1.00 84.88 575 PRO A C 1
ATOM 3885 O O . PRO A 1 575 ? -22.537 20.979 14.789 1.00 84.88 575 PRO A O 1
ATOM 3888 N N . GLY A 1 576 ? -21.663 19.076 15.606 1.00 80.25 576 GLY A N 1
ATOM 3889 C CA . GLY A 1 576 ? -20.426 19.640 16.136 1.00 80.25 576 GLY A CA 1
ATOM 3890 C C . GLY A 1 576 ? -20.404 19.946 17.638 1.00 80.25 576 GLY A C 1
ATOM 3891 O O . GLY A 1 576 ? -19.331 20.190 18.193 1.00 80.25 576 GLY A O 1
ATOM 3892 N N . ASP A 1 577 ? -21.540 19.873 18.332 1.00 89.12 577 ASP A N 1
ATOM 3893 C CA . ASP A 1 577 ? -21.584 20.063 19.786 1.00 89.12 577 ASP A CA 1
ATOM 3894 C C . ASP A 1 577 ? -20.925 18.893 20.558 1.00 89.12 577 ASP A C 1
ATOM 3896 O O . ASP A 1 577 ? -20.797 17.767 20.066 1.00 89.12 577 ASP A O 1
ATOM 3900 N N . ASN A 1 578 ? -20.499 19.161 21.798 1.00 92.25 578 ASN A N 1
ATOM 3901 C CA . ASN A 1 578 ? -20.181 18.145 22.805 1.00 92.25 578 ASN A CA 1
ATOM 3902 C C . ASN A 1 578 ? -21.465 17.772 23.550 1.00 92.25 578 ASN A C 1
ATOM 3904 O O . ASN A 1 578 ? -22.154 18.660 24.057 1.00 92.25 578 ASN A O 1
ATOM 3908 N N . LEU A 1 579 ? -21.754 16.481 23.680 1.00 96.56 579 LEU A N 1
ATOM 3909 C CA . LEU A 1 579 ? -22.939 15.989 24.378 1.00 96.56 579 LEU A CA 1
ATOM 3910 C C . LEU A 1 579 ? -22.553 15.447 25.758 1.00 96.56 579 LEU A C 1
ATOM 3912 O O . LEU A 1 579 ? -21.672 14.592 25.889 1.00 96.56 579 LEU A O 1
ATOM 3916 N N . VAL A 1 580 ? -23.208 15.946 26.801 1.00 97.00 580 VAL A N 1
ATOM 3917 C CA . VAL A 1 580 ? -22.984 15.562 28.198 1.00 97.00 580 VAL A CA 1
ATOM 3918 C C . VAL A 1 580 ? -24.266 14.954 28.747 1.00 97.00 580 VAL A C 1
ATOM 3920 O O . VAL A 1 580 ? -25.260 15.645 28.931 1.00 97.00 580 VAL A O 1
ATOM 3923 N N . PHE A 1 581 ? -24.251 13.664 29.053 1.00 96.56 581 PHE A N 1
ATOM 3924 C CA . PHE A 1 581 ? -25.357 12.980 29.712 1.00 96.56 581 PHE A CA 1
ATOM 3925 C C . PHE A 1 581 ? -25.159 13.042 31.227 1.00 96.56 581 PHE A C 1
ATOM 3927 O O . PHE A 1 581 ? -24.259 12.399 31.780 1.00 96.56 581 PHE A O 1
ATOM 3934 N N . ALA A 1 582 ? -25.973 13.865 31.889 1.00 90.38 582 ALA A N 1
ATOM 3935 C CA . ALA A 1 582 ? -25.931 14.114 33.326 1.00 90.38 582 ALA A CA 1
ATOM 3936 C C . ALA A 1 582 ? -27.295 13.825 33.977 1.00 90.38 582 ALA A C 1
ATOM 3938 O O . ALA A 1 582 ? -28.320 13.745 33.307 1.00 90.38 582 ALA A O 1
ATOM 3939 N N . GLY A 1 583 ? -27.308 13.656 35.302 1.00 84.81 583 GLY A N 1
ATOM 3940 C CA . GLY A 1 583 ? -28.544 13.475 36.070 1.00 84.81 583 GLY A CA 1
ATOM 3941 C C . GLY A 1 583 ? -29.093 12.044 36.097 1.00 84.81 583 GLY A C 1
ATOM 3942 O O . GLY A 1 583 ? -28.407 11.081 35.747 1.00 84.81 583 GLY A O 1
ATOM 3943 N N . SER A 1 584 ? -30.326 11.909 36.591 1.00 85.06 584 SER A N 1
ATOM 3944 C CA . SER A 1 584 ? -30.989 10.632 36.908 1.00 85.06 584 SER A CA 1
ATOM 3945 C C . SER A 1 584 ? -32.352 10.439 36.223 1.00 85.06 584 SER A C 1
ATOM 3947 O O . SER A 1 584 ? -33.013 9.425 36.448 1.00 85.06 584 SER A O 1
ATOM 3949 N N . SER A 1 585 ? -32.772 11.387 35.384 1.00 88.31 585 SER A N 1
ATOM 3950 C CA . SER A 1 585 ? -34.070 11.391 34.699 1.00 88.31 585 SER A CA 1
ATOM 3951 C C . SER A 1 585 ? -33.937 10.957 33.239 1.00 88.31 585 SER A C 1
ATOM 3953 O O . SER A 1 585 ? -32.930 11.236 32.593 1.00 88.31 585 SER A O 1
ATOM 3955 N N . ARG A 1 586 ? -34.970 10.275 32.714 1.00 90.50 586 ARG A N 1
ATOM 3956 C CA . ARG A 1 586 ? -35.051 9.776 31.323 1.00 90.50 586 ARG A CA 1
ATOM 3957 C C . ARG A 1 586 ? -33.748 9.128 30.840 1.00 90.50 586 ARG A C 1
ATOM 3959 O O . ARG A 1 586 ? -33.131 9.565 29.874 1.00 90.50 586 ARG A O 1
ATOM 3966 N N . LEU A 1 587 ? -33.358 8.049 31.512 1.00 94.56 587 LEU A N 1
ATOM 3967 C CA . LEU A 1 587 ? -32.093 7.347 31.283 1.00 94.56 587 LEU A CA 1
ATOM 3968 C C . LEU A 1 587 ? -32.018 6.577 29.949 1.00 94.56 587 LEU A C 1
ATOM 3970 O O . LEU A 1 587 ? -31.028 5.910 29.693 1.00 94.56 587 LEU A O 1
ATOM 3974 N N . THR A 1 588 ? -33.024 6.670 29.080 1.00 95.88 588 THR A N 1
ATOM 3975 C CA . THR A 1 588 ? -33.046 6.030 27.753 1.00 95.88 588 THR A CA 1
ATOM 3976 C C . THR A 1 588 ? -33.240 7.058 26.625 1.00 95.88 588 THR A C 1
ATOM 3978 O O . THR A 1 588 ? -34.276 7.060 25.951 1.00 95.88 588 THR A O 1
ATOM 3981 N N . PRO A 1 589 ? -32.306 8.011 26.452 1.00 96.56 589 PRO A N 1
ATOM 3982 C CA . PRO A 1 589 ? -32.357 8.986 25.367 1.00 96.56 589 PRO A CA 1
ATOM 3983 C C . PRO A 1 589 ? -32.169 8.305 24.001 1.00 96.56 589 PRO A C 1
ATOM 3985 O O . PRO A 1 589 ? -31.337 7.411 23.843 1.00 96.56 589 PRO A O 1
ATOM 3988 N N . VAL A 1 590 ? -32.921 8.763 23.001 1.00 96.75 590 VAL A N 1
ATOM 3989 C CA . VAL A 1 590 ? -32.937 8.213 21.641 1.00 96.75 590 VAL A CA 1
ATOM 3990 C C . VAL A 1 590 ? -32.401 9.256 20.666 1.00 96.75 590 VAL A C 1
ATOM 3992 O O . VAL A 1 590 ? -32.991 10.325 20.505 1.00 96.75 590 VAL A O 1
ATOM 3995 N N . ASN A 1 591 ? -31.292 8.938 20.001 1.00 96.94 591 ASN A N 1
ATOM 3996 C CA . ASN A 1 591 ? -30.754 9.745 18.917 1.00 96.94 591 ASN A CA 1
ATOM 3997 C C . ASN A 1 591 ? -31.637 9.622 17.669 1.00 96.94 591 ASN A C 1
ATOM 3999 O O . ASN A 1 591 ? -31.626 8.600 16.978 1.00 96.94 591 ASN A O 1
ATOM 4003 N N . ASP A 1 592 ? -32.364 10.687 17.364 1.00 96.00 592 ASP A N 1
ATOM 4004 C CA . ASP A 1 592 ? -33.235 10.817 16.199 1.00 96.00 592 ASP A CA 1
ATOM 4005 C C . ASP A 1 592 ? -32.674 11.757 15.118 1.00 96.00 592 ASP A C 1
ATOM 4007 O O . ASP A 1 592 ? -33.342 12.018 14.117 1.00 96.00 592 ASP A O 1
ATOM 4011 N N . PHE A 1 593 ? -31.423 12.214 15.258 1.00 92.88 593 PHE A N 1
ATOM 4012 C CA . PHE A 1 593 ? -30.717 12.880 14.163 1.00 92.88 593 PHE A CA 1
ATOM 4013 C C . PHE A 1 593 ? -30.481 11.913 12.990 1.00 92.88 593 PHE A C 1
ATOM 4015 O O . PHE A 1 593 ? -30.393 10.700 13.202 1.00 92.88 593 PHE A O 1
ATOM 4022 N N . PRO A 1 594 ? -30.333 12.408 11.745 1.00 89.88 594 PRO A N 1
ATOM 4023 C CA . PRO A 1 594 ? -29.952 11.573 10.610 1.00 89.88 594 PRO A CA 1
ATOM 4024 C C . PRO A 1 594 ? -28.698 10.737 10.901 1.00 89.88 594 PRO A C 1
ATOM 4026 O O . PRO A 1 594 ? -27.748 11.217 11.526 1.00 89.88 594 PRO A O 1
ATOM 4029 N N . ALA A 1 595 ? -28.686 9.489 10.433 1.00 87.12 595 ALA A N 1
ATOM 4030 C CA . ALA A 1 595 ? -27.551 8.588 10.607 1.00 87.12 595 ALA A CA 1
ATOM 4031 C C . ALA A 1 595 ? -26.250 9.214 10.070 1.00 87.12 595 ALA A C 1
ATOM 4033 O O . ALA A 1 595 ? -26.217 9.752 8.964 1.00 87.12 595 ALA A O 1
ATOM 4034 N N . GLY A 1 596 ? -25.182 9.140 10.863 1.00 81.88 596 GLY A N 1
ATOM 4035 C CA . GLY A 1 596 ? -23.885 9.738 10.548 1.00 81.88 596 GLY A CA 1
ATOM 4036 C C . GLY A 1 596 ? -23.733 11.202 10.963 1.00 81.88 596 GLY A C 1
ATOM 4037 O O . GLY A 1 596 ? -22.680 11.775 10.703 1.00 81.88 596 GLY A O 1
ATOM 4038 N N . THR A 1 597 ? -24.727 11.803 11.630 1.00 85.56 597 THR A N 1
ATOM 4039 C CA . THR A 1 597 ? -24.587 13.158 12.189 1.00 85.56 597 THR A CA 1
ATOM 4040 C C . THR A 1 597 ? -23.351 13.239 13.089 1.00 85.56 597 THR A C 1
ATOM 4042 O O . THR A 1 597 ? -23.151 12.395 13.968 1.00 85.56 597 THR A O 1
ATOM 4045 N N . ALA A 1 598 ? -22.506 14.243 12.845 1.00 85.88 598 ALA A N 1
ATOM 4046 C CA . ALA A 1 598 ? -21.254 14.415 13.564 1.00 85.88 598 ALA A CA 1
ATOM 4047 C C . ALA A 1 598 ? -21.440 15.238 14.838 1.00 85.88 598 ALA A C 1
ATOM 4049 O O . ALA A 1 598 ? -21.925 16.368 14.804 1.00 85.88 598 ALA A O 1
ATOM 4050 N N . PHE A 1 599 ? -20.966 14.693 15.950 1.00 89.50 599 PHE A N 1
ATOM 4051 C CA . PHE A 1 599 ? -20.807 15.390 17.219 1.00 89.50 599 PHE A CA 1
ATOM 4052 C C . PHE A 1 599 ? -19.337 15.365 17.618 1.00 89.50 599 PHE A C 1
ATOM 4054 O O . PHE A 1 599 ? -18.578 14.476 17.221 1.00 89.50 599 PHE A O 1
ATOM 4061 N N . ARG A 1 600 ? -18.899 16.345 18.406 1.00 87.00 600 ARG A N 1
ATOM 4062 C CA . ARG A 1 600 ? -17.502 16.381 18.838 1.00 87.00 600 ARG A CA 1
ATOM 4063 C C . ARG A 1 600 ? -17.218 15.253 19.818 1.00 87.00 600 ARG A C 1
ATOM 4065 O O . ARG A 1 600 ? -16.251 14.515 19.649 1.00 87.00 600 ARG A O 1
ATOM 4072 N N . SER A 1 601 ? -18.051 15.110 20.838 1.00 93.50 601 SER A N 1
ATOM 4073 C CA . SER A 1 601 ? -17.877 14.084 21.857 1.00 93.50 601 SER A CA 1
ATOM 4074 C C . SER A 1 601 ? -19.186 13.694 22.513 1.00 93.50 601 SER A C 1
ATOM 4076 O O . SER A 1 601 ? -20.167 14.438 22.479 1.00 93.50 601 SER A O 1
ATOM 4078 N N . ILE A 1 602 ? -19.163 12.532 23.158 1.00 97.06 602 ILE A N 1
ATOM 4079 C CA . ILE A 1 602 ? -20.183 12.102 24.109 1.00 97.06 602 ILE A CA 1
ATOM 4080 C C . ILE A 1 602 ? -19.503 11.860 25.455 1.00 97.06 602 ILE A C 1
ATOM 4082 O O . ILE A 1 602 ? -18.431 11.254 25.531 1.00 97.06 602 ILE A O 1
ATOM 4086 N N . SER A 1 603 ? -20.116 12.327 26.536 1.00 96.25 603 SER A N 1
ATOM 4087 C CA . SER A 1 603 ? -19.601 12.123 27.887 1.00 96.25 603 SER A CA 1
ATOM 4088 C C . SER A 1 603 ? -20.709 11.821 28.888 1.00 96.25 603 SER A C 1
ATOM 4090 O O . SER A 1 603 ? -21.784 12.406 28.817 1.00 96.25 603 SER A O 1
ATOM 4092 N N . PHE A 1 604 ? -20.442 10.927 29.838 1.00 96.00 604 PHE A N 1
ATOM 4093 C CA . PHE A 1 604 ? -21.296 10.709 31.008 1.00 96.00 604 PHE A CA 1
ATOM 4094 C C . PHE A 1 604 ? -20.677 11.409 32.216 1.00 96.00 604 PHE A C 1
ATOM 4096 O O . PHE A 1 604 ? -19.536 11.114 32.596 1.00 96.00 604 PHE A O 1
ATOM 4103 N N . ALA A 1 605 ? -21.410 12.354 32.801 1.00 93.12 605 ALA A N 1
ATOM 4104 C CA . ALA A 1 605 ? -20.925 13.174 33.907 1.00 93.12 605 ALA A CA 1
ATOM 4105 C C . ALA A 1 605 ? -20.850 12.393 35.234 1.00 93.12 605 ALA A C 1
ATOM 4107 O O . ALA A 1 605 ? -21.477 11.344 35.406 1.00 93.12 605 ALA A O 1
ATOM 4108 N N . ALA A 1 606 ? -20.107 12.927 36.207 1.00 90.12 606 ALA A N 1
ATOM 4109 C CA . ALA A 1 606 ? -20.103 12.398 37.566 1.00 90.12 606 ALA A CA 1
ATOM 4110 C C . ALA A 1 606 ? -21.530 12.414 38.150 1.00 90.12 606 ALA A C 1
ATOM 4112 O O . ALA A 1 606 ? -22.247 13.404 38.031 1.00 90.12 606 ALA A O 1
ATOM 4113 N N . GLY A 1 607 ? -21.947 11.303 38.764 1.00 86.25 607 GLY A N 1
ATOM 4114 C CA . GLY A 1 607 ? -23.302 11.146 39.308 1.00 86.25 607 GLY A CA 1
ATOM 4115 C C . GLY A 1 607 ? -24.394 10.823 38.278 1.00 86.25 607 GLY A C 1
ATOM 4116 O O . GLY A 1 607 ? -25.557 10.737 38.662 1.00 86.25 607 GLY A O 1
ATOM 4117 N N . ALA A 1 608 ? -24.055 10.622 36.999 1.00 91.50 608 ALA A N 1
ATOM 4118 C CA . ALA A 1 608 ? -25.020 10.180 35.992 1.00 91.50 608 ALA A CA 1
ATOM 4119 C C . ALA A 1 608 ? -25.622 8.799 36.337 1.00 91.50 608 ALA A C 1
ATOM 4121 O O . ALA A 1 608 ? -24.889 7.869 36.697 1.00 91.50 608 ALA A O 1
ATOM 4122 N N . GLY A 1 609 ? -26.942 8.655 36.174 1.00 91.69 609 GLY A N 1
ATOM 4123 C CA . GLY A 1 609 ? -27.673 7.387 36.307 1.00 91.69 609 GLY A CA 1
ATOM 4124 C C . GLY A 1 609 ? -27.356 6.395 35.183 1.00 91.69 609 GLY A C 1
ATOM 4125 O O . GLY A 1 609 ? -26.519 6.663 34.326 1.00 91.69 609 GLY A O 1
ATOM 4126 N N . ASP A 1 610 ? -27.989 5.225 35.178 1.00 95.62 610 ASP A N 1
ATOM 4127 C CA . ASP A 1 610 ? -27.697 4.142 34.224 1.00 95.62 610 ASP A CA 1
ATOM 4128 C C . ASP A 1 610 ? -28.256 4.405 32.820 1.00 95.62 610 ASP A C 1
ATOM 4130 O O . ASP A 1 610 ? -29.266 3.839 32.409 1.00 95.62 610 ASP A O 1
ATOM 4134 N N . PHE A 1 611 ? -27.602 5.316 32.097 1.00 96.81 611 PHE A N 1
ATOM 4135 C CA . PHE A 1 611 ? -27.989 5.703 30.747 1.00 96.81 611 PHE A CA 1
ATOM 4136 C C . PHE A 1 611 ? -27.847 4.560 29.736 1.00 96.81 611 PHE A C 1
ATOM 4138 O O . PHE A 1 611 ? -26.833 3.862 29.718 1.00 96.81 611 PHE A O 1
ATOM 4145 N N . VAL A 1 612 ? -28.815 4.453 28.827 1.00 97.75 612 VAL A N 1
ATOM 4146 C CA . VAL A 1 612 ? -28.783 3.625 27.617 1.00 97.75 612 VAL A CA 1
ATOM 4147 C C . VAL A 1 612 ? -29.055 4.534 26.420 1.00 97.75 612 VAL A C 1
ATOM 4149 O O . VAL A 1 612 ? -30.175 5.005 26.242 1.00 97.75 612 VAL A O 1
ATOM 4152 N N . LEU A 1 613 ? -28.021 4.825 25.628 1.00 98.06 613 LEU A N 1
ATOM 4153 C CA . LEU A 1 613 ? -28.139 5.650 24.423 1.00 98.06 613 LEU A CA 1
ATOM 4154 C C . LEU A 1 613 ? -28.508 4.762 23.228 1.00 98.06 613 LEU A C 1
ATOM 4156 O O . LEU A 1 613 ? -27.689 3.944 22.796 1.00 98.06 613 LEU A O 1
ATOM 4160 N N . ASP A 1 614 ? -29.710 4.949 22.691 1.00 96.50 614 ASP A N 1
ATOM 4161 C CA . ASP A 1 614 ? -30.249 4.229 21.528 1.00 96.50 614 ASP A CA 1
ATOM 4162 C C . ASP A 1 614 ? -30.403 5.161 20.311 1.00 96.50 614 ASP A C 1
ATOM 4164 O O . ASP A 1 614 ? -30.276 6.378 20.429 1.00 96.50 614 ASP A O 1
ATOM 4168 N N . GLY A 1 615 ? -30.703 4.601 19.134 1.00 96.50 615 GLY A N 1
ATOM 4169 C CA . GLY A 1 615 ? -31.077 5.367 17.937 1.00 96.50 615 GLY A CA 1
ATOM 4170 C C . GLY A 1 615 ? -30.077 5.291 16.781 1.00 96.50 615 GLY A C 1
ATOM 4171 O O . GLY A 1 615 ? -29.359 4.302 16.616 1.00 96.50 615 GLY A O 1
ATOM 4172 N N . ASN A 1 616 ? -30.079 6.326 15.940 1.00 95.44 616 ASN A N 1
ATOM 4173 C CA . ASN A 1 616 ? -29.290 6.386 14.708 1.00 95.44 616 ASN A CA 1
ATOM 4174 C C . ASN A 1 616 ? -27.779 6.488 14.983 1.00 95.44 616 ASN A C 1
ATOM 4176 O O . ASN A 1 616 ? -27.353 6.930 16.049 1.00 95.44 616 ASN A O 1
ATOM 4180 N N . SER A 1 617 ? -26.952 6.102 14.006 1.00 93.88 617 SER A N 1
ATOM 4181 C CA . SER A 1 617 ? -25.493 6.175 14.137 1.00 93.88 617 SER A CA 1
ATOM 4182 C C . SER A 1 617 ? -24.979 7.614 14.220 1.00 93.88 617 SER A C 1
ATOM 4184 O O . SER A 1 617 ? -25.556 8.525 13.621 1.00 93.88 617 SER A O 1
ATOM 4186 N N . VAL A 1 618 ? -23.855 7.810 14.912 1.00 92.25 618 VAL A N 1
ATOM 4187 C CA . VAL A 1 618 ? -23.179 9.114 15.030 1.00 92.25 618 VAL A CA 1
ATOM 4188 C C . VAL A 1 618 ? -21.709 9.032 14.632 1.00 92.25 618 VAL A C 1
ATOM 4190 O O . VAL A 1 618 ? -21.063 7.986 14.760 1.00 92.25 618 VAL A O 1
ATOM 4193 N N . GLN A 1 619 ? -21.167 10.158 14.174 1.00 90.00 619 GLN A N 1
ATOM 4194 C CA . GLN A 1 619 ? -19.728 10.348 14.002 1.00 90.00 619 GLN A CA 1
ATOM 4195 C C . GLN A 1 619 ? -19.153 11.122 15.192 1.00 90.00 619 GLN A C 1
ATOM 4197 O O . GLN A 1 619 ? -19.751 12.102 15.632 1.00 90.00 619 GLN A O 1
ATOM 4202 N N . LEU A 1 620 ? -17.988 10.706 15.693 1.00 90.06 620 LEU A N 1
ATOM 4203 C CA . LEU A 1 620 ? -17.264 11.369 16.779 1.00 90.06 620 LEU A CA 1
ATOM 4204 C C . LEU A 1 620 ? -15.872 11.801 16.304 1.00 90.06 620 LEU A C 1
ATOM 4206 O O . LEU A 1 620 ? -15.069 10.968 15.877 1.00 90.06 620 LEU A O 1
ATOM 4210 N N . TYR A 1 621 ? -15.578 13.099 16.415 1.00 84.12 621 TYR A N 1
ATOM 4211 C CA . TYR A 1 621 ? -14.326 13.702 15.921 1.00 84.12 621 TYR A CA 1
ATOM 4212 C C . TYR A 1 621 ? -13.492 14.406 17.007 1.00 84.12 621 TYR A C 1
ATOM 4214 O O . TYR A 1 621 ? -12.510 15.088 16.719 1.00 84.12 621 TYR A O 1
ATOM 4222 N N . GLY A 1 622 ? -13.861 14.266 18.279 1.00 77.19 622 GLY A N 1
ATOM 4223 C CA . GLY A 1 622 ? -13.210 14.941 19.404 1.00 77.19 622 GLY A CA 1
ATOM 4224 C C . GLY A 1 622 ? -11.804 14.447 19.753 1.00 77.19 622 GLY A C 1
ATOM 4225 O O . GLY A 1 622 ? -11.284 14.871 20.786 1.00 77.19 622 GLY A O 1
ATOM 4226 N N . GLY A 1 623 ? -11.195 13.559 18.955 1.00 78.44 623 GLY A N 1
ATOM 4227 C CA . GLY A 1 623 ? -9.861 13.000 19.193 1.00 78.44 623 GLY A CA 1
ATOM 4228 C C . GLY A 1 623 ? -9.721 12.420 20.602 1.00 78.44 623 GLY A C 1
ATOM 4229 O O . GLY A 1 623 ? -10.395 11.450 20.957 1.00 78.44 623 GLY A O 1
ATOM 4230 N N . THR A 1 624 ? -8.907 13.083 21.430 1.00 73.69 624 THR A N 1
ATOM 4231 C CA . THR A 1 624 ? -8.561 12.706 22.814 1.00 73.69 624 THR A CA 1
ATOM 4232 C C . THR A 1 624 ? -9.689 12.827 23.845 1.00 73.69 624 THR A C 1
ATOM 4234 O O . THR A 1 624 ? -9.466 12.590 25.033 1.00 73.69 624 THR A O 1
ATOM 4237 N N . ALA A 1 625 ? -10.901 13.185 23.422 1.00 77.75 625 ALA A N 1
ATOM 4238 C CA . ALA A 1 625 ? -12.088 13.175 24.272 1.00 77.75 625 ALA A CA 1
ATOM 4239 C C . ALA A 1 625 ? -13.339 12.684 23.528 1.00 77.75 625 ALA A C 1
ATOM 4241 O O . ALA A 1 625 ? -14.439 13.130 23.839 1.00 77.75 625 ALA A O 1
ATOM 4242 N N . ALA A 1 626 ? -13.189 11.808 22.527 1.00 89.38 626 ALA A N 1
ATOM 4243 C CA . ALA A 1 626 ? -14.305 11.395 21.674 1.00 89.38 626 ALA A CA 1
ATOM 4244 C C . ALA A 1 626 ? -15.455 10.722 22.457 1.00 89.38 626 ALA A C 1
ATOM 4246 O O . ALA A 1 626 ? -16.614 11.088 22.263 1.00 89.38 626 ALA A O 1
ATOM 4247 N N . LEU A 1 627 ? -15.148 9.797 23.376 1.00 95.56 627 LEU A N 1
ATOM 4248 C CA . LEU A 1 627 ? -16.133 9.191 24.280 1.00 95.56 627 LEU A CA 1
ATOM 4249 C C . LEU A 1 627 ? -15.565 9.053 25.696 1.00 95.56 627 LEU A C 1
ATOM 4251 O O . LEU A 1 627 ? -14.447 8.573 25.876 1.00 95.56 627 LEU A O 1
ATOM 4255 N N . SER A 1 628 ? -16.326 9.442 26.717 1.00 94.62 628 SER A N 1
ATOM 4256 C CA . SER A 1 628 ? -15.863 9.348 28.109 1.00 94.62 628 SER A CA 1
ATOM 4257 C C . SER A 1 628 ? -16.974 9.021 29.104 1.00 94.62 628 SER A C 1
ATOM 4259 O O . SER A 1 628 ? -18.122 9.427 28.943 1.00 94.62 628 SER A O 1
ATOM 4261 N N . SER A 1 629 ? -16.630 8.308 30.173 1.00 94.44 629 SER A N 1
ATOM 4262 C CA . SER A 1 629 ? -17.495 8.125 31.339 1.00 94.44 629 SER A CA 1
ATOM 4263 C C . SER A 1 629 ? -16.749 8.504 32.610 1.00 94.44 629 SER A C 1
ATOM 4265 O O . SER A 1 629 ? -15.826 7.810 33.036 1.00 94.44 629 SER A O 1
ATOM 4267 N N . SER A 1 630 ? -17.175 9.609 33.220 1.00 91.19 630 SER A N 1
ATOM 4268 C CA . SER A 1 630 ? -16.686 10.090 34.518 1.00 91.19 630 SER A CA 1
ATOM 4269 C C . SER A 1 630 ? -17.553 9.631 35.699 1.00 91.19 630 SER A C 1
ATOM 4271 O O . SER A 1 630 ? -17.267 9.964 36.848 1.00 91.19 630 SER A O 1
ATOM 4273 N N . ALA A 1 631 ? -18.603 8.848 35.434 1.00 87.88 631 ALA A N 1
ATOM 4274 C CA . ALA A 1 631 ? -19.490 8.305 36.453 1.00 87.88 631 ALA A CA 1
ATOM 4275 C C . ALA A 1 631 ? -18.812 7.159 37.225 1.00 87.88 631 ALA A C 1
ATOM 4277 O O . ALA A 1 631 ? -18.455 6.135 36.648 1.00 87.88 631 ALA A O 1
ATOM 4278 N N . ALA A 1 632 ? -18.677 7.322 38.543 1.00 86.50 632 ALA A N 1
ATOM 4279 C CA . ALA A 1 632 ? -18.011 6.362 39.427 1.00 86.50 632 ALA A CA 1
ATOM 4280 C C . ALA A 1 632 ? -18.906 5.195 39.894 1.00 86.50 632 ALA A C 1
ATOM 4282 O O . ALA A 1 632 ? -18.484 4.407 40.732 1.00 86.50 632 ALA A O 1
ATOM 4283 N N . ALA A 1 633 ? -20.145 5.098 39.404 1.00 89.31 633 ALA A N 1
ATOM 4284 C CA . ALA A 1 633 ? -21.071 4.021 39.742 1.00 89.31 633 ALA A CA 1
ATOM 4285 C C . ALA A 1 633 ? -22.051 3.740 38.594 1.00 89.31 633 ALA A C 1
ATOM 4287 O O . ALA A 1 633 ? -22.337 4.610 37.760 1.00 89.31 633 ALA A O 1
ATOM 4288 N N . GLY A 1 634 ? -22.586 2.519 38.594 1.00 92.94 634 GLY A N 1
ATOM 4289 C CA . GLY A 1 634 ? -23.597 2.082 37.639 1.00 92.94 634 GLY A CA 1
ATOM 4290 C C . GLY A 1 634 ? -23.039 1.730 36.257 1.00 92.94 634 GLY A C 1
ATOM 4291 O O . GLY A 1 634 ? -21.823 1.682 36.049 1.00 92.94 634 GLY A O 1
ATOM 4292 N N . THR A 1 635 ? -23.941 1.485 35.311 1.00 95.50 635 THR A N 1
ATOM 4293 C CA . THR A 1 635 ? -23.627 1.061 33.940 1.00 95.50 635 THR A CA 1
ATOM 4294 C C . THR A 1 635 ? -24.116 2.096 32.938 1.00 95.50 635 THR A C 1
ATOM 4296 O O . THR A 1 635 ? -25.280 2.482 32.955 1.00 95.50 635 THR A O 1
ATOM 4299 N N . LYS A 1 636 ? -23.232 2.547 32.050 1.00 96.75 636 LYS A N 1
ATOM 4300 C CA . LYS A 1 636 ? -23.570 3.425 30.923 1.00 96.75 636 LYS A CA 1
ATOM 4301 C C . LYS A 1 636 ? -23.477 2.608 29.646 1.00 96.75 636 LYS A C 1
ATOM 4303 O O . LYS A 1 636 ? -22.435 2.013 29.397 1.00 96.75 636 LYS A O 1
ATOM 4308 N N . THR A 1 637 ? -24.538 2.565 28.859 1.00 97.69 637 THR A N 1
ATOM 4309 C CA . THR A 1 637 ? -24.627 1.732 27.657 1.00 97.69 637 THR A CA 1
ATOM 4310 C C . THR A 1 637 ? -24.807 2.612 26.428 1.00 97.69 637 THR A C 1
ATOM 4312 O O . THR A 1 637 ? -25.647 3.507 26.420 1.00 97.69 637 THR A O 1
ATOM 4315 N N . VAL A 1 638 ? -24.034 2.357 25.375 1.00 98.25 638 VAL A N 1
ATOM 4316 C CA . VAL A 1 638 ? -24.178 2.995 24.061 1.00 98.25 638 VAL A CA 1
ATOM 4317 C C . VAL A 1 638 ? -24.494 1.910 23.036 1.00 98.25 638 VAL A C 1
ATOM 4319 O O . VAL A 1 638 ? -23.639 1.082 22.720 1.00 98.25 638 VAL A O 1
ATOM 4322 N N . ARG A 1 639 ? -25.732 1.894 22.538 1.00 97.75 639 ARG A N 1
ATOM 4323 C CA . ARG A 1 639 ? -26.238 0.899 21.576 1.00 97.75 639 ARG A CA 1
ATOM 4324 C C . ARG A 1 639 ? -26.198 1.375 20.135 1.00 97.75 639 ARG A C 1
ATOM 4326 O O . ARG A 1 639 ? -26.087 0.564 19.220 1.00 97.75 639 ARG A O 1
ATOM 4333 N N . MET A 1 640 ? -26.267 2.684 19.926 1.00 97.25 640 MET A N 1
ATOM 4334 C CA . MET A 1 640 ? -26.130 3.267 18.595 1.00 97.25 640 MET A CA 1
ATOM 4335 C C . MET A 1 640 ? -24.722 3.023 18.009 1.00 97.25 640 MET A C 1
ATOM 4337 O O . MET A 1 640 ? -23.736 3.073 18.753 1.00 97.25 640 MET A O 1
ATOM 4341 N N . PRO A 1 641 ? -24.587 2.785 16.688 1.00 97.00 641 PRO A N 1
ATOM 4342 C CA . PRO A 1 641 ? -23.280 2.639 16.051 1.00 97.00 641 PRO A CA 1
ATOM 4343 C C . PRO A 1 641 ? -22.456 3.932 16.096 1.00 97.00 641 PRO A C 1
ATOM 4345 O O . PRO A 1 641 ? -22.991 5.029 15.909 1.00 97.00 641 PRO A O 1
ATOM 4348 N N . LEU A 1 642 ? -21.142 3.796 16.274 1.00 95.44 642 LEU A N 1
ATOM 4349 C CA . LEU A 1 642 ? -20.193 4.906 16.360 1.00 95.44 642 LEU A CA 1
ATOM 4350 C C . LEU A 1 642 ? -19.176 4.842 15.219 1.00 95.44 642 LEU A C 1
ATOM 4352 O O . LEU A 1 642 ? -18.607 3.790 14.930 1.00 95.44 642 LEU A O 1
ATOM 4356 N N . THR A 1 643 ? -18.891 5.982 14.598 1.00 92.00 643 THR A N 1
ATOM 4357 C CA . THR A 1 643 ? -17.779 6.127 13.646 1.00 92.00 643 THR A CA 1
ATOM 4358 C C . THR A 1 643 ? -16.806 7.184 14.149 1.00 92.00 643 THR A C 1
ATOM 4360 O O . THR A 1 643 ? -17.207 8.318 14.393 1.00 92.00 643 THR A O 1
ATOM 4363 N N . PHE A 1 644 ? -15.528 6.843 14.289 1.00 89.25 644 PHE A N 1
ATOM 4364 C CA . PHE A 1 644 ? -14.493 7.806 14.668 1.00 89.25 644 PHE A CA 1
ATOM 4365 C C . PHE A 1 644 ? -13.824 8.393 13.422 1.00 89.25 644 PHE A C 1
ATOM 4367 O O . PHE A 1 644 ? -13.354 7.645 12.568 1.00 89.25 644 PHE A O 1
ATOM 4374 N N . THR A 1 645 ? -13.776 9.723 13.315 1.00 79.62 645 THR A N 1
ATOM 4375 C CA . THR A 1 645 ? -13.309 10.429 12.100 1.00 79.62 645 THR A CA 1
ATOM 4376 C C . THR A 1 645 ? -12.105 11.347 12.329 1.00 79.62 645 THR A C 1
ATOM 4378 O O . THR A 1 645 ? -11.651 12.014 11.406 1.00 79.62 645 THR A O 1
ATOM 4381 N N . SER A 1 646 ? -11.549 11.369 13.540 1.00 77.12 646 SER A N 1
ATOM 4382 C CA . SER A 1 646 ? -10.362 12.158 13.894 1.00 77.12 646 SER A CA 1
ATOM 4383 C C . SER A 1 646 ? -9.177 11.270 14.260 1.00 77.12 646 SER A C 1
ATOM 4385 O O . SER A 1 646 ? -9.369 10.171 14.778 1.00 77.12 646 SER A O 1
ATOM 4387 N N . SER A 1 647 ? -7.952 11.780 14.112 1.00 75.00 647 SER A N 1
ATOM 4388 C CA . SER A 1 647 ? -6.756 11.092 14.606 1.00 75.00 647 SER A CA 1
ATOM 4389 C C . SER A 1 647 ? -6.796 10.897 16.132 1.00 75.00 647 SER A C 1
ATOM 4391 O O . SER A 1 647 ? -7.271 11.753 16.876 1.00 75.00 647 SER A O 1
ATOM 4393 N N . ALA A 1 648 ? -6.298 9.740 16.587 1.00 81.44 648 ALA A N 1
ATOM 4394 C CA . ALA A 1 648 ? -6.228 9.333 17.996 1.00 81.44 648 ALA A CA 1
ATOM 4395 C C . ALA A 1 648 ? -7.568 9.411 18.772 1.00 81.44 648 ALA A C 1
ATOM 4397 O O . ALA A 1 648 ? -7.636 10.081 19.807 1.00 81.44 648 ALA A O 1
ATOM 4398 N N . PRO A 1 649 ? -8.637 8.730 18.312 1.00 90.56 649 PRO A N 1
ATOM 4399 C CA . PRO A 1 649 ? -9.890 8.685 19.055 1.00 90.56 649 PRO A CA 1
ATOM 4400 C C . PRO A 1 649 ? -9.692 7.961 20.389 1.00 90.56 649 PRO A C 1
ATOM 4402 O O . PRO A 1 649 ? -9.159 6.848 20.423 1.00 90.56 649 PRO A O 1
ATOM 4405 N N . THR A 1 650 ? -10.136 8.569 21.489 1.00 93.44 650 THR A N 1
ATOM 4406 C CA . THR A 1 650 ? -10.048 7.958 22.821 1.00 93.44 650 THR A CA 1
ATOM 4407 C C . THR A 1 650 ? -11.407 7.604 23.409 1.00 93.44 650 THR A C 1
ATOM 4409 O O . THR A 1 650 ? -12.336 8.415 23.360 1.00 93.44 650 THR A O 1
ATOM 4412 N N . VAL A 1 651 ? -11.470 6.447 24.069 1.00 96.00 651 VAL A N 1
ATOM 4413 C CA . VAL A 1 651 ? -12.565 6.044 24.962 1.00 96.00 651 VAL A CA 1
ATOM 4414 C C . VAL A 1 651 ? -12.023 5.995 26.384 1.00 96.00 651 VAL A C 1
ATOM 4416 O O . VAL A 1 651 ? -11.057 5.278 26.640 1.00 96.00 651 VAL A O 1
ATOM 4419 N N . THR A 1 652 ? -12.611 6.744 27.314 1.00 95.31 652 THR A N 1
ATOM 4420 C CA . THR A 1 652 ? -12.116 6.801 28.698 1.00 95.31 652 THR A CA 1
ATOM 4421 C C . THR A 1 652 ? -13.169 6.380 29.719 1.00 95.31 652 THR A C 1
ATOM 4423 O O . THR A 1 652 ? -14.347 6.717 29.596 1.00 95.31 652 THR A O 1
ATOM 4426 N N . THR A 1 653 ? -12.748 5.644 30.748 1.00 95.44 653 THR A N 1
ATOM 4427 C CA . THR A 1 653 ? -13.591 5.283 31.899 1.00 95.44 653 THR A CA 1
ATOM 4428 C C . THR A 1 653 ? -12.905 5.651 33.215 1.00 95.44 653 THR A C 1
ATOM 4430 O O . THR A 1 653 ? -11.680 5.548 33.347 1.00 95.44 653 THR A O 1
ATOM 4433 N N . THR A 1 654 ? -13.701 6.055 34.204 1.00 92.75 654 THR A N 1
ATOM 4434 C CA . THR A 1 654 ? -13.271 6.282 35.594 1.00 92.75 654 THR A CA 1
ATOM 4435 C C . THR A 1 654 ? -13.572 5.058 36.463 1.00 92.75 654 THR A C 1
ATOM 4437 O O . THR A 1 654 ? -14.483 4.285 36.173 1.00 92.75 654 THR A O 1
ATOM 4440 N N . ALA A 1 655 ? -12.799 4.864 37.535 1.00 91.69 655 ALA A N 1
ATOM 4441 C CA . ALA A 1 655 ? -12.992 3.759 38.471 1.00 91.69 655 ALA A CA 1
ATOM 4442 C C . ALA A 1 655 ? -14.393 3.761 39.119 1.00 91.69 655 ALA A C 1
ATOM 4444 O O . ALA A 1 655 ? -14.938 4.818 39.434 1.00 91.69 655 ALA A O 1
ATOM 4445 N N . GLY A 1 656 ? -14.940 2.561 39.344 1.00 85.62 656 GLY A N 1
ATOM 4446 C CA . GLY A 1 656 ? -16.204 2.319 40.056 1.00 85.62 656 GLY A CA 1
ATOM 4447 C C . GLY A 1 656 ? -17.452 2.150 39.174 1.00 85.62 656 GLY A C 1
ATOM 4448 O O . GLY A 1 656 ? -18.406 1.506 39.606 1.00 85.62 656 GLY A O 1
ATOM 4449 N N . GLY A 1 657 ? -17.445 2.654 37.933 1.00 90.31 657 GLY A N 1
ATOM 4450 C CA . GLY A 1 657 ? -18.534 2.483 36.957 1.00 90.31 657 GLY A CA 1
ATOM 4451 C C . GLY A 1 657 ? -18.154 1.594 35.767 1.00 90.31 657 GLY A C 1
ATOM 4452 O O . GLY A 1 657 ? -16.970 1.405 35.483 1.00 90.31 657 GLY A O 1
ATOM 4453 N N . THR A 1 658 ? -19.158 1.068 35.058 1.00 95.00 658 THR A N 1
ATOM 4454 C CA . THR A 1 658 ? -18.984 0.281 33.820 1.00 95.00 658 THR A CA 1
ATOM 4455 C C . THR A 1 658 ? -19.478 1.067 32.604 1.00 95.00 658 THR A C 1
ATOM 4457 O O . THR A 1 658 ? -20.558 1.658 32.643 1.00 95.00 658 THR A O 1
ATOM 4460 N N . LEU A 1 659 ? -18.715 1.056 31.510 1.00 97.12 659 LEU A N 1
ATOM 4461 C CA . LEU A 1 659 ? -19.159 1.529 30.193 1.00 97.12 659 LEU A CA 1
ATOM 4462 C C . LEU A 1 659 ? -19.332 0.324 29.260 1.00 97.12 659 LEU A C 1
ATOM 4464 O O . LEU A 1 659 ? -18.443 -0.519 29.166 1.00 97.12 659 LEU A O 1
ATOM 4468 N N . VAL A 1 660 ? -20.466 0.242 28.571 1.00 97.94 660 VAL A N 1
ATOM 4469 C CA . VAL A 1 660 ? -20.803 -0.826 27.624 1.00 97.94 660 VAL A CA 1
ATOM 4470 C C . VAL A 1 660 ? -21.069 -0.215 26.251 1.00 97.94 660 VAL A C 1
ATOM 4472 O O . VAL A 1 660 ? -21.894 0.686 26.124 1.00 97.94 660 VAL A O 1
ATOM 4475 N N . LEU A 1 661 ? -20.382 -0.698 25.218 1.00 98.00 661 LEU A N 1
ATOM 4476 C CA . LEU A 1 661 ? -20.566 -0.286 23.825 1.00 98.00 661 LEU A CA 1
ATOM 4477 C C . LEU A 1 661 ? -21.125 -1.470 23.032 1.00 98.00 661 LEU A C 1
ATOM 4479 O O . LEU A 1 661 ? -20.386 -2.380 22.664 1.00 98.00 661 LEU A O 1
ATOM 4483 N N . GLU A 1 662 ? -22.434 -1.491 22.806 1.00 97.50 662 GLU A N 1
ATOM 4484 C CA . GLU A 1 662 ? -23.119 -2.569 22.074 1.00 97.50 662 GLU A CA 1
ATOM 4485 C C . GLU A 1 662 ? -23.225 -2.265 20.571 1.00 97.50 662 GLU A C 1
ATOM 4487 O O . GLU A 1 662 ? -23.273 -3.185 19.757 1.00 97.50 662 GLU A O 1
ATOM 4492 N N . GLY A 1 663 ? -23.218 -0.983 20.191 1.00 96.50 663 GLY A N 1
ATOM 4493 C CA . GLY A 1 663 ? -23.235 -0.559 18.791 1.00 96.50 663 GLY A CA 1
ATOM 4494 C C . GLY A 1 663 ? -21.921 -0.848 18.062 1.00 96.50 663 GLY A C 1
ATOM 4495 O O . GLY A 1 663 ? -20.843 -0.791 18.655 1.00 96.50 663 GLY A O 1
ATOM 4496 N N . ALA A 1 664 ? -21.999 -1.134 16.758 1.00 96.62 664 ALA A N 1
ATOM 4497 C CA . ALA A 1 664 ? -20.815 -1.331 15.919 1.00 96.62 664 ALA A CA 1
ATOM 4498 C C . ALA A 1 664 ? -19.914 -0.084 15.913 1.00 96.62 664 ALA A C 1
ATOM 4500 O O . ALA A 1 664 ? -20.403 1.048 15.898 1.00 96.62 664 ALA A O 1
ATOM 4501 N N . ILE A 1 665 ? -18.600 -0.299 15.890 1.00 96.75 665 ILE A N 1
ATOM 4502 C CA . ILE A 1 665 ? -17.579 0.747 15.916 1.00 96.75 665 ILE A CA 1
ATOM 4503 C C . ILE A 1 665 ? -16.777 0.700 14.612 1.00 96.75 665 ILE A C 1
ATOM 4505 O O . ILE A 1 665 ? -16.109 -0.288 14.303 1.00 96.75 665 ILE A O 1
ATOM 4509 N N . ALA A 1 666 ? -16.787 1.793 13.857 1.00 94.44 666 ALA A N 1
ATOM 4510 C CA . ALA A 1 666 ? -15.874 2.000 12.737 1.00 94.44 666 ALA A CA 1
ATOM 4511 C C . ALA A 1 666 ? -14.717 2.901 13.191 1.00 94.44 666 ALA A C 1
ATOM 4513 O O . ALA A 1 666 ? -14.931 4.059 13.555 1.00 94.44 666 ALA A O 1
ATOM 4514 N N . ASN A 1 667 ? -13.483 2.386 13.177 1.00 87.88 667 ASN A N 1
ATOM 4515 C CA . ASN A 1 667 ? -12.310 3.126 13.658 1.00 87.88 667 ASN A CA 1
ATOM 4516 C C . ASN A 1 667 ? -11.763 4.155 12.649 1.00 87.88 667 ASN A C 1
ATOM 4518 O O . ASN A 1 667 ? -10.784 4.834 12.944 1.00 87.88 667 ASN A O 1
ATOM 4522 N N . GLY A 1 668 ? -12.370 4.266 11.461 1.00 78.75 668 GLY A N 1
ATOM 4523 C CA . GLY A 1 668 ? -12.009 5.263 10.446 1.00 78.75 668 GLY A CA 1
ATOM 4524 C C . GLY A 1 668 ? -10.578 5.141 9.910 1.00 78.75 668 GLY A C 1
ATOM 4525 O O . GLY A 1 668 ? -10.078 6.083 9.306 1.00 78.75 668 GLY A O 1
ATOM 4526 N N . GLY A 1 669 ? -9.901 4.010 10.148 1.00 84.62 669 GLY A N 1
ATOM 4527 C CA . GLY A 1 669 ? -8.474 3.840 9.855 1.00 84.62 669 GLY A CA 1
ATOM 4528 C C . GLY A 1 669 ? -7.533 4.359 10.951 1.00 84.62 669 GLY A C 1
ATOM 4529 O O . GLY A 1 669 ? -6.316 4.291 10.792 1.00 84.62 669 GLY A O 1
ATOM 4530 N N . TYR A 1 670 ? -8.066 4.841 12.076 1.00 89.12 670 TYR A N 1
ATOM 4531 C CA . TYR A 1 670 ? -7.306 5.352 13.216 1.00 89.12 670 TYR A CA 1
ATOM 4532 C C . TYR A 1 670 ? -7.210 4.328 14.354 1.00 89.12 670 TYR A C 1
ATOM 4534 O O . TYR A 1 670 ? -8.106 3.513 14.563 1.00 89.12 670 TYR A O 1
ATOM 4542 N N . THR A 1 671 ? -6.131 4.389 15.138 1.00 93.44 671 THR A N 1
ATOM 4543 C CA . THR A 1 671 ? -5.978 3.557 16.342 1.00 93.44 671 THR A CA 1
ATOM 4544 C C . THR A 1 671 ? -6.891 4.042 17.466 1.00 93.44 671 THR A C 1
ATOM 4546 O O . THR A 1 671 ? -6.697 5.140 17.992 1.00 93.44 671 THR A O 1
ATOM 4549 N N . LEU A 1 672 ? -7.848 3.205 17.874 1.00 94.94 672 LEU A N 1
ATOM 4550 C CA . LEU A 1 672 ? -8.739 3.466 19.004 1.00 94.94 672 LEU A CA 1
ATOM 4551 C C . LEU A 1 672 ? -7.976 3.329 20.324 1.00 94.94 672 LEU A C 1
ATOM 4553 O O . LEU A 1 672 ? -7.456 2.261 20.631 1.00 94.94 672 LEU A O 1
ATOM 4557 N N . SER A 1 673 ? -7.910 4.391 21.120 1.00 95.44 673 SER A N 1
ATOM 4558 C CA . SER A 1 673 ? -7.184 4.406 22.396 1.00 95.44 673 SER A CA 1
ATOM 4559 C C . SER A 1 673 ? -8.148 4.325 23.582 1.00 95.44 673 SER A C 1
ATOM 4561 O O . SER A 1 673 ? -8.813 5.295 23.932 1.00 95.44 673 SER A O 1
ATOM 4563 N N . ALA A 1 674 ? -8.238 3.166 24.223 1.00 96.81 674 ALA A N 1
ATOM 4564 C CA . ALA A 1 674 ? -9.077 2.928 25.389 1.00 96.81 674 ALA A CA 1
ATOM 4565 C C . ALA A 1 674 ? -8.282 3.119 26.695 1.00 96.81 674 ALA A C 1
ATOM 4567 O O . ALA A 1 674 ? -7.452 2.277 27.048 1.00 96.81 674 ALA A O 1
ATOM 4568 N N . THR A 1 675 ? -8.566 4.190 27.441 1.00 96.44 675 THR A N 1
ATOM 4569 C CA . THR A 1 675 ? -8.027 4.429 28.793 1.00 96.44 675 THR A CA 1
ATOM 4570 C C . THR A 1 675 ? -9.028 3.956 29.836 1.00 96.44 675 THR A C 1
ATOM 4572 O O . THR A 1 675 ? -10.007 4.641 30.134 1.00 96.44 675 THR A O 1
ATOM 4575 N N . VAL A 1 676 ? -8.791 2.769 30.388 1.00 97.12 676 VAL A N 1
ATOM 4576 C CA . VAL A 1 676 ? -9.812 2.000 31.107 1.00 97.12 676 VAL A CA 1
ATOM 4577 C C . VAL A 1 676 ? -9.461 1.888 32.592 1.00 97.12 676 VAL A C 1
ATOM 4579 O O . VAL A 1 676 ? -8.629 1.063 32.973 1.00 97.12 676 VAL A O 1
ATOM 4582 N N . ASN A 1 677 ? -10.084 2.718 33.436 1.00 95.56 677 ASN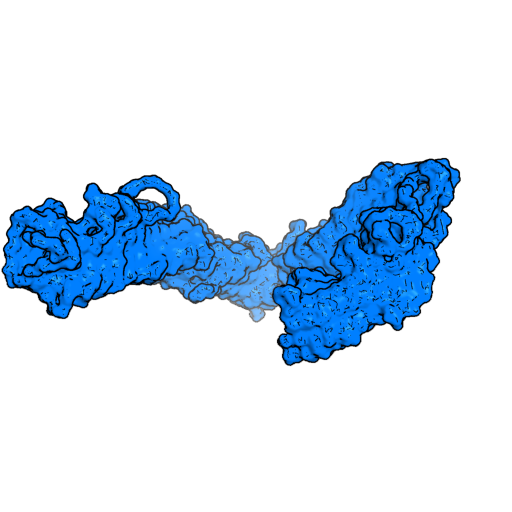 A N 1
ATOM 4583 C CA . ASN A 1 677 ? -9.913 2.679 34.901 1.00 95.56 677 ASN A CA 1
ATOM 4584 C C . ASN A 1 677 ? -11.140 2.120 35.643 1.00 95.56 677 ASN A C 1
ATOM 4586 O O . ASN A 1 677 ? -11.020 1.715 36.795 1.00 95.56 677 ASN A O 1
ATOM 4590 N N . GLY A 1 678 ? -12.296 2.061 34.981 1.00 95.00 678 GLY A N 1
ATOM 4591 C CA . GLY A 1 678 ? -13.435 1.199 35.325 1.00 95.00 678 GLY A CA 1
ATOM 4592 C C . GLY A 1 678 ? -13.720 0.225 34.172 1.00 95.00 678 GLY A C 1
ATOM 4593 O O . GLY A 1 678 ? -13.249 0.491 33.063 1.00 95.00 678 GLY A O 1
ATOM 4594 N N . PRO A 1 679 ? -14.433 -0.897 34.382 1.00 95.88 679 PRO A N 1
ATOM 4595 C CA . PRO A 1 679 ? -14.673 -1.884 33.328 1.00 95.88 679 PRO A CA 1
ATOM 4596 C C . PRO A 1 679 ? -15.244 -1.267 32.040 1.00 95.88 679 PRO A C 1
ATOM 4598 O O . PRO A 1 679 ? -16.176 -0.459 32.081 1.00 95.88 679 PRO A O 1
ATOM 4601 N N . LEU A 1 680 ? -14.684 -1.656 30.893 1.00 97.88 680 LEU A N 1
ATOM 4602 C CA . LEU A 1 680 ? -15.188 -1.299 29.565 1.00 97.88 680 LEU A CA 1
ATOM 4603 C C . LEU A 1 680 ? -15.521 -2.583 28.805 1.00 97.88 680 LEU A C 1
ATOM 4605 O O . LEU A 1 680 ? -14.634 -3.394 28.556 1.00 97.88 680 LEU A O 1
ATOM 4609 N N . ASN A 1 681 ? -16.778 -2.755 28.411 1.00 97.81 681 ASN A N 1
ATOM 4610 C CA . ASN A 1 681 ? -17.227 -3.906 27.631 1.00 97.81 681 ASN A CA 1
ATOM 4611 C C . ASN A 1 681 ? -17.635 -3.438 26.235 1.00 97.81 681 ASN A C 1
ATOM 4613 O O . ASN A 1 681 ? -18.558 -2.641 26.100 1.00 97.81 681 ASN A O 1
ATOM 4617 N N . ILE A 1 682 ? -16.973 -3.925 25.191 1.00 98.19 682 ILE A N 1
ATOM 4618 C CA . ILE A 1 682 ? -17.332 -3.625 23.801 1.00 98.19 682 ILE A CA 1
ATOM 4619 C C . ILE A 1 682 ? -17.959 -4.882 23.198 1.00 98.19 682 ILE A C 1
ATOM 4621 O O . ILE A 1 682 ? -17.263 -5.841 22.867 1.00 98.19 682 ILE A O 1
ATOM 4625 N N . GLY A 1 683 ? -19.288 -4.884 23.105 1.00 96.44 683 GLY A N 1
ATOM 4626 C CA . GLY A 1 683 ? -20.075 -5.946 22.476 1.00 96.44 683 GLY A CA 1
ATOM 4627 C C . GLY A 1 683 ? -20.264 -5.756 20.970 1.00 96.44 683 GLY A C 1
ATOM 4628 O O . GLY A 1 683 ? -20.412 -6.739 20.251 1.00 96.44 683 GLY A O 1
ATOM 4629 N N . GLY A 1 684 ? -20.224 -4.515 20.479 1.00 95.81 684 GLY A N 1
ATOM 4630 C CA . GLY A 1 684 ? -20.274 -4.225 19.046 1.00 95.81 684 GLY A CA 1
ATOM 4631 C C . GLY A 1 684 ? -18.966 -4.565 18.325 1.00 95.81 684 GLY A C 1
ATOM 4632 O O . GLY A 1 684 ? -17.887 -4.503 18.910 1.00 95.81 684 GLY A O 1
ATOM 4633 N N . SER A 1 685 ? -19.041 -4.911 17.036 1.00 95.56 685 SER A N 1
ATOM 4634 C CA . SER A 1 685 ? -17.848 -5.177 16.220 1.00 95.56 685 SER A CA 1
ATOM 4635 C C . SER A 1 685 ? -17.049 -3.898 15.956 1.00 95.56 685 SER A C 1
ATOM 4637 O O . SER A 1 685 ? -17.612 -2.907 15.489 1.00 95.56 685 SER A O 1
ATOM 4639 N N . ILE A 1 686 ? -15.737 -3.948 16.157 1.00 97.06 686 ILE A N 1
ATOM 4640 C CA . ILE A 1 686 ? -14.761 -2.943 15.742 1.00 97.06 686 ILE A CA 1
ATOM 4641 C C . ILE A 1 686 ? -14.246 -3.313 14.346 1.00 97.06 686 ILE A C 1
ATOM 4643 O O . ILE A 1 686 ? -13.777 -4.433 14.120 1.00 97.06 686 ILE A O 1
ATOM 4647 N N . SER A 1 687 ? -14.306 -2.362 13.417 1.00 94.38 687 SER A N 1
ATOM 4648 C CA . SER A 1 687 ? -13.909 -2.529 12.014 1.00 94.38 687 SER A CA 1
ATOM 4649 C C . SER A 1 687 ? -13.020 -1.381 11.522 1.00 94.38 687 SER A C 1
ATOM 4651 O O . SER A 1 687 ? -13.015 -0.294 12.106 1.00 94.38 687 SER A O 1
ATOM 4653 N N . GLY A 1 688 ? -12.289 -1.625 10.429 1.00 92.12 688 GLY A N 1
ATOM 4654 C CA . GLY A 1 688 ? -11.412 -0.658 9.757 1.00 92.12 688 GLY A CA 1
ATOM 4655 C C . GLY A 1 688 ? -9.918 -0.974 9.903 1.00 92.12 688 GLY A C 1
ATOM 4656 O O . GLY A 1 688 ? -9.521 -1.882 10.626 1.00 92.12 688 GLY A O 1
ATOM 4657 N N . THR A 1 689 ? -9.064 -0.242 9.186 1.00 90.69 689 THR A N 1
ATOM 4658 C CA . THR A 1 689 ? -7.622 -0.551 9.110 1.00 90.69 689 THR A CA 1
ATOM 4659 C C . THR A 1 689 ? -6.818 -0.117 10.338 1.00 90.69 689 THR A C 1
ATOM 4661 O O . THR A 1 689 ? -5.664 -0.516 10.482 1.00 90.69 689 THR A O 1
ATOM 4664 N N . GLY A 1 690 ? -7.409 0.689 11.226 1.00 92.06 690 GLY A N 1
ATOM 4665 C CA . GLY A 1 690 ? -6.769 1.156 12.456 1.00 92.06 690 GLY A CA 1
ATOM 4666 C C . GLY A 1 690 ? -6.594 0.056 13.509 1.00 92.06 690 GLY A C 1
ATOM 4667 O O . GLY A 1 690 ? -7.163 -1.030 13.389 1.00 92.06 690 GLY A O 1
ATOM 4668 N N . GLY A 1 691 ? -5.792 0.337 14.540 1.00 94.88 691 GLY A N 1
ATOM 4669 C CA . GLY A 1 691 ? -5.536 -0.584 15.655 1.00 94.88 691 GLY A CA 1
ATOM 4670 C C . GLY A 1 691 ? -6.352 -0.302 16.919 1.00 94.88 691 GLY A C 1
ATOM 4671 O O . GLY A 1 691 ? -7.273 0.518 16.927 1.00 94.88 691 GLY A O 1
ATOM 4672 N N . LEU A 1 692 ? -5.954 -0.942 18.019 1.00 97.44 692 LEU A N 1
ATOM 4673 C CA . LEU A 1 692 ? -6.496 -0.739 19.366 1.00 97.44 692 LEU A CA 1
ATOM 4674 C C . LEU A 1 692 ? -5.340 -0.524 20.349 1.00 97.44 692 LEU A C 1
ATOM 4676 O O . LEU A 1 692 ? -4.364 -1.260 20.328 1.00 97.44 692 LEU A O 1
ATOM 4680 N N . THR A 1 693 ? -5.429 0.459 21.239 1.00 97.62 693 THR A N 1
ATOM 4681 C CA . THR A 1 693 ? -4.484 0.639 22.351 1.00 97.62 693 THR A CA 1
ATOM 4682 C C . THR A 1 693 ? -5.238 0.651 23.669 1.00 97.62 693 THR A C 1
ATOM 4684 O O . THR A 1 693 ? -6.103 1.493 23.873 1.00 97.62 693 THR A O 1
ATOM 4687 N N . LYS A 1 694 ? -4.896 -0.255 24.581 1.00 97.81 694 LYS A N 1
ATOM 4688 C CA . LYS A 1 694 ? -5.479 -0.370 25.919 1.00 97.81 694 LYS A CA 1
ATOM 4689 C C . LYS A 1 694 ? -4.509 0.163 26.973 1.00 97.81 694 LYS A C 1
ATOM 4691 O O . LYS A 1 694 ? -3.387 -0.323 27.090 1.00 97.81 694 LYS A O 1
ATOM 4696 N N . THR A 1 695 ? -4.952 1.123 27.778 1.00 97.00 695 THR A N 1
ATOM 4697 C CA . THR A 1 695 ? -4.262 1.636 28.976 1.00 97.00 695 THR A CA 1
ATOM 4698 C C . THR A 1 695 ? -5.209 1.604 30.187 1.00 97.00 695 THR A C 1
ATOM 4700 O O . THR A 1 695 ? -6.361 1.168 30.083 1.00 97.00 695 THR A O 1
ATOM 4703 N N . GLY A 1 696 ? -4.738 2.042 31.358 1.00 96.44 696 GLY A N 1
ATOM 4704 C CA . GLY A 1 696 ? -5.512 2.016 32.606 1.00 96.44 696 GLY A CA 1
ATOM 4705 C C . GLY A 1 696 ? -5.557 0.628 33.253 1.00 96.44 696 GLY A C 1
ATOM 4706 O O . GLY A 1 696 ? -5.270 -0.380 32.611 1.00 96.44 696 GLY A O 1
ATOM 4707 N N . SER A 1 697 ? -5.864 0.573 34.545 1.00 95.25 697 SER A N 1
ATOM 4708 C CA . SER A 1 697 ? -5.697 -0.635 35.368 1.00 95.25 697 SER A CA 1
ATOM 4709 C C . SER A 1 697 ? -6.826 -1.663 35.251 1.00 95.25 697 SER A C 1
ATOM 4711 O O . SER A 1 697 ? -6.617 -2.821 35.605 1.00 95.25 697 SER A O 1
ATOM 4713 N N . ALA A 1 698 ? -8.006 -1.273 34.766 1.00 97.19 698 ALA A N 1
ATOM 4714 C CA . ALA A 1 698 ? -9.182 -2.140 34.722 1.00 97.19 698 ALA A CA 1
ATOM 4715 C C . ALA A 1 698 ? -9.231 -3.007 33.450 1.00 97.19 698 ALA A C 1
ATOM 4717 O O . ALA A 1 698 ? -8.368 -2.915 32.568 1.00 97.19 698 ALA A O 1
ATOM 4718 N N . THR A 1 699 ? -10.249 -3.864 33.364 1.00 97.94 699 THR A N 1
ATOM 4719 C CA . THR A 1 699 ? -10.460 -4.793 32.248 1.00 97.94 699 THR A CA 1
ATOM 4720 C C . THR A 1 699 ? -11.208 -4.133 31.089 1.00 97.94 699 THR A C 1
ATOM 4722 O O . THR A 1 699 ? -12.244 -3.498 31.292 1.00 97.94 699 THR A O 1
ATOM 4725 N N . LEU A 1 700 ? -10.686 -4.313 29.872 1.00 98.56 700 LEU A N 1
ATOM 4726 C CA . LEU A 1 700 ? -11.413 -4.126 28.615 1.00 98.56 700 LEU A CA 1
ATOM 4727 C C . LEU A 1 700 ? -11.826 -5.499 28.083 1.00 98.56 700 LEU A C 1
ATOM 4729 O O . LEU A 1 700 ? -10.944 -6.289 27.762 1.00 98.56 700 LEU A O 1
ATOM 4733 N N . THR A 1 701 ? -13.122 -5.765 27.955 1.00 98.50 701 THR A N 1
ATOM 4734 C CA . THR A 1 701 ? -13.643 -7.012 27.370 1.00 98.50 701 THR A CA 1
ATOM 4735 C C . THR A 1 701 ? -14.143 -6.757 25.954 1.00 98.50 701 THR A C 1
ATOM 4737 O O . THR A 1 701 ? -14.962 -5.858 25.751 1.00 98.50 701 THR A O 1
ATOM 4740 N N . LEU A 1 702 ? -13.682 -7.544 24.979 1.00 98.44 702 LEU A N 1
ATOM 4741 C CA . LEU A 1 702 ? -14.140 -7.473 23.588 1.00 98.44 702 LEU A CA 1
ATOM 4742 C C . LEU A 1 702 ? -14.993 -8.696 23.238 1.00 98.44 702 LEU A C 1
ATOM 4744 O O . LEU A 1 702 ? -14.466 -9.794 23.058 1.00 98.44 702 LEU A O 1
ATOM 4748 N N . SER A 1 703 ? -16.304 -8.495 23.118 1.00 96.31 703 SER A N 1
ATOM 4749 C CA . SER A 1 703 ? -17.285 -9.543 22.793 1.00 96.31 703 SER A CA 1
ATOM 4750 C C . SER A 1 703 ? -17.859 -9.420 21.374 1.00 96.31 703 SER A C 1
ATOM 4752 O O . SER A 1 703 ? -18.625 -10.276 20.948 1.00 96.31 703 SER A O 1
ATOM 4754 N N . GLY A 1 704 ? -17.511 -8.366 20.632 1.00 95.31 704 GLY A N 1
ATOM 4755 C CA . GLY A 1 704 ? -17.876 -8.223 19.222 1.00 95.31 704 GLY A CA 1
ATOM 4756 C C . GLY A 1 704 ? -16.979 -9.041 18.290 1.00 95.31 704 GLY A C 1
ATOM 4757 O O . GLY A 1 704 ? -15.797 -9.237 18.566 1.00 95.31 704 GLY A O 1
ATOM 4758 N N . ALA A 1 705 ? -17.526 -9.486 17.152 1.00 95.00 705 ALA A N 1
ATOM 4759 C CA . ALA A 1 705 ? -16.769 -10.118 16.067 1.00 95.00 705 ALA A CA 1
ATOM 4760 C C . ALA A 1 705 ? -15.910 -9.071 15.340 1.00 95.00 705 ALA A C 1
ATOM 4762 O O . ALA A 1 705 ? -16.320 -8.494 14.334 1.00 95.00 705 ALA A O 1
ATOM 4763 N N . ASN A 1 706 ? -14.733 -8.778 15.889 1.00 96.75 706 ASN A N 1
ATOM 4764 C CA . ASN A 1 706 ? -13.889 -7.686 15.420 1.00 96.75 706 ASN A CA 1
ATOM 4765 C C . ASN A 1 706 ? -13.104 -8.078 14.158 1.00 96.75 706 ASN A C 1
ATOM 4767 O O . ASN A 1 706 ? -12.565 -9.186 14.063 1.00 96.75 706 ASN A O 1
ATOM 4771 N N . THR A 1 707 ? -13.028 -7.147 13.202 1.00 94.12 707 THR A N 1
ATOM 4772 C CA . THR A 1 707 ? -12.378 -7.321 11.886 1.00 94.12 707 THR A CA 1
ATOM 4773 C C . THR A 1 707 ? -11.333 -6.245 11.588 1.00 94.12 707 THR A C 1
ATOM 4775 O O . THR A 1 707 ? -10.880 -6.114 10.451 1.00 94.12 707 THR A O 1
ATOM 4778 N N . TYR A 1 708 ? -10.963 -5.434 12.583 1.00 95.62 708 TYR A N 1
ATOM 4779 C CA . TYR A 1 708 ? -9.903 -4.449 12.412 1.00 95.62 708 TYR A CA 1
ATOM 4780 C C . TYR A 1 708 ? -8.538 -5.125 12.227 1.00 95.62 708 TYR A C 1
ATOM 4782 O O . TYR A 1 708 ? -8.290 -6.211 12.754 1.00 95.62 708 TYR A O 1
ATOM 4790 N N . THR A 1 709 ? -7.653 -4.488 11.461 1.00 92.94 709 THR A N 1
ATOM 4791 C CA . THR A 1 709 ? -6.372 -5.095 11.051 1.00 92.94 709 THR A CA 1
ATOM 4792 C C . THR A 1 709 ? -5.143 -4.431 11.663 1.00 92.94 709 THR A C 1
ATOM 4794 O O . THR A 1 709 ? -4.058 -5.003 11.608 1.00 92.94 709 THR A O 1
ATOM 4797 N N . GLY A 1 710 ? -5.271 -3.220 12.211 1.00 95.62 710 GLY A N 1
ATOM 4798 C CA . GLY A 1 710 ? -4.150 -2.536 12.852 1.00 95.62 710 GLY A CA 1
ATOM 4799 C C . GLY A 1 710 ? -3.767 -3.179 14.188 1.00 95.62 710 GLY A C 1
ATOM 4800 O O . GLY A 1 710 ? -4.574 -3.855 14.820 1.00 95.62 710 GLY A O 1
ATOM 4801 N N . THR A 1 711 ? -2.535 -2.933 14.637 1.00 97.19 711 THR A N 1
ATOM 4802 C CA . THR A 1 711 ? -1.964 -3.516 15.862 1.00 97.19 711 THR A CA 1
ATOM 4803 C C . THR A 1 711 ? -2.826 -3.272 17.105 1.00 97.19 711 THR A C 1
ATOM 4805 O O . THR A 1 711 ? -3.273 -2.152 17.366 1.00 97.19 711 THR A O 1
ATOM 4808 N N . THR A 1 712 ? -2.993 -4.315 17.917 1.00 98.19 712 THR A N 1
ATOM 4809 C CA . THR A 1 712 ? -3.537 -4.257 19.277 1.00 98.19 712 THR A CA 1
ATOM 4810 C C . THR A 1 712 ? -2.401 -4.139 20.293 1.00 98.19 712 THR A C 1
ATOM 4812 O O . THR A 1 712 ? -1.602 -5.056 20.452 1.00 98.19 712 THR A O 1
ATOM 4815 N N . THR A 1 713 ? -2.334 -3.024 21.015 1.00 98.38 713 THR A N 1
ATOM 4816 C CA . THR A 1 713 ? -1.309 -2.752 22.030 1.00 98.38 713 THR A CA 1
ATOM 4817 C C . THR A 1 713 ? -1.936 -2.708 23.420 1.00 98.38 713 THR A C 1
ATOM 4819 O O . THR A 1 713 ? -2.875 -1.947 23.649 1.00 98.38 713 THR A O 1
ATOM 4822 N N . VAL A 1 714 ? -1.403 -3.466 24.377 1.00 98.62 714 VAL A N 1
ATOM 4823 C CA . VAL A 1 714 ? -1.847 -3.448 25.780 1.00 98.62 714 VAL A CA 1
ATOM 4824 C C . VAL A 1 714 ? -0.732 -2.880 26.653 1.00 98.62 714 VAL A C 1
ATOM 4826 O O . VAL A 1 714 ? 0.296 -3.516 26.865 1.00 98.62 714 VAL A O 1
ATOM 4829 N N . ASN A 1 715 ? -0.949 -1.671 27.164 1.00 98.06 715 ASN A N 1
ATOM 4830 C CA . ASN A 1 715 ? -0.002 -0.908 27.981 1.00 98.06 715 ASN A CA 1
ATOM 4831 C C . ASN A 1 715 ? -0.387 -0.864 29.471 1.00 98.06 715 ASN A C 1
ATOM 4833 O O . ASN A 1 715 ? 0.395 -0.395 30.293 1.00 98.06 715 ASN A O 1
ATOM 4837 N N . GLY A 1 716 ? -1.591 -1.317 29.836 1.00 97.50 716 GLY A N 1
ATOM 4838 C CA . GLY A 1 716 ? -2.044 -1.380 31.227 1.00 97.50 716 GLY A CA 1
ATOM 4839 C C . GLY A 1 716 ? -3.296 -2.238 31.411 1.00 97.50 716 GLY A C 1
ATOM 4840 O O . GLY A 1 716 ? -4.167 -2.273 30.535 1.00 97.50 716 GLY A O 1
ATOM 4841 N N . GLY A 1 717 ? -3.396 -2.890 32.573 1.00 97.75 717 GLY A N 1
ATOM 4842 C CA . GLY A 1 717 ? -4.556 -3.689 32.971 1.00 97.75 717 GLY A CA 1
ATOM 4843 C C . GLY A 1 717 ? -4.777 -4.923 32.093 1.00 97.75 717 GLY A C 1
ATOM 4844 O O . GLY A 1 717 ? -3.860 -5.417 31.440 1.00 97.75 717 GLY A O 1
ATOM 4845 N N . THR A 1 718 ? -6.017 -5.412 32.067 1.00 98.50 718 THR A N 1
ATOM 4846 C CA . THR A 1 718 ? -6.379 -6.630 31.326 1.00 98.50 718 THR A CA 1
ATOM 4847 C C . THR A 1 718 ? -7.119 -6.296 30.030 1.00 98.50 718 THR A C 1
ATOM 4849 O O . THR A 1 718 ? -8.046 -5.481 30.031 1.00 98.50 718 THR A O 1
ATOM 4852 N N . LEU A 1 719 ? -6.725 -6.929 28.926 1.00 98.69 719 LEU A N 1
ATOM 4853 C CA . LEU A 1 719 ? -7.530 -7.050 27.709 1.00 98.69 719 LEU A CA 1
ATOM 4854 C C . LEU A 1 719 ? -8.089 -8.477 27.663 1.00 98.69 719 LEU A C 1
ATOM 4856 O O . LEU A 1 719 ? -7.311 -9.422 27.590 1.00 98.69 719 LEU A O 1
ATOM 4860 N N . ALA A 1 720 ? -9.410 -8.623 27.731 1.00 98.69 720 ALA A N 1
ATOM 4861 C CA . ALA A 1 720 ? -10.096 -9.905 27.831 1.00 98.69 720 ALA A CA 1
ATOM 4862 C C . ALA A 1 720 ? -10.901 -10.236 26.564 1.00 98.69 720 ALA A C 1
ATOM 4864 O O . ALA A 1 720 ? -11.566 -9.366 25.991 1.00 98.69 720 ALA A O 1
ATOM 4865 N N . ALA A 1 721 ? -10.878 -11.502 26.151 1.00 98.31 721 ALA A N 1
ATOM 4866 C CA . ALA A 1 721 ? -11.751 -12.014 25.102 1.00 98.31 721 ALA A CA 1
ATOM 4867 C C . ALA A 1 721 ? -13.158 -12.291 25.655 1.00 98.31 721 ALA A C 1
ATOM 4869 O O . ALA A 1 721 ? -13.328 -12.855 26.738 1.00 98.31 721 ALA A O 1
ATOM 4870 N N . GLY A 1 722 ? -14.177 -11.897 24.895 1.00 97.19 722 GLY A N 1
ATOM 4871 C CA . GLY A 1 722 ? -15.582 -12.201 25.173 1.00 97.19 722 GLY A CA 1
ATOM 4872 C C . GLY A 1 722 ? -16.226 -13.149 24.162 1.00 97.19 722 GLY A C 1
ATOM 4873 O O . GLY A 1 722 ? -17.376 -13.535 24.353 1.00 97.19 722 GLY A O 1
ATOM 4874 N N . ILE A 1 723 ? -15.508 -13.506 23.092 1.00 96.62 723 ILE A N 1
ATOM 4875 C CA . ILE A 1 723 ? -15.926 -14.457 22.056 1.00 96.62 723 ILE A CA 1
ATOM 4876 C C . ILE A 1 723 ? -14.725 -15.241 21.518 1.00 96.62 723 ILE A C 1
ATOM 4878 O O . ILE A 1 723 ? -13.594 -14.750 21.536 1.00 96.62 723 ILE A O 1
ATOM 4882 N N . ALA A 1 724 ? -14.991 -16.431 20.977 1.00 95.81 724 ALA A N 1
ATOM 4883 C CA . ALA A 1 724 ? -14.005 -17.208 20.232 1.00 95.81 724 ALA A CA 1
ATOM 4884 C C . ALA A 1 724 ? -13.805 -16.665 18.809 1.00 95.81 724 ALA A C 1
ATOM 4886 O O . ALA A 1 724 ? -14.682 -16.012 18.235 1.00 95.81 724 ALA A O 1
ATOM 4887 N N . SER A 1 725 ? -12.651 -16.961 18.219 1.00 93.06 725 SER A N 1
ATOM 4888 C CA . SER A 1 725 ? -12.387 -16.689 16.809 1.00 93.06 725 SER A CA 1
ATOM 4889 C C . SER A 1 725 ? -13.237 -17.580 15.901 1.00 93.06 725 SER A C 1
ATOM 4891 O O . SER A 1 725 ? -13.309 -18.795 16.066 1.00 93.06 725 SER A O 1
ATOM 4893 N N . VAL A 1 726 ? -13.823 -16.971 14.872 1.00 85.06 726 VAL A N 1
ATOM 4894 C CA . VAL A 1 726 ? -14.373 -17.665 13.704 1.00 85.06 726 VAL A CA 1
ATOM 4895 C C . VAL A 1 726 ? -13.253 -17.740 12.669 1.00 85.06 726 VAL A C 1
ATOM 4897 O O . VAL A 1 726 ? -12.750 -16.700 12.237 1.00 85.06 726 VAL A O 1
ATOM 4900 N N . ALA A 1 727 ? -12.836 -18.963 12.330 1.00 74.81 727 ALA A N 1
ATOM 4901 C CA . ALA A 1 727 ? -11.629 -19.295 11.563 1.00 74.81 727 ALA A CA 1
ATOM 4902 C C . ALA A 1 727 ? -11.220 -18.241 10.509 1.00 74.81 727 ALA A C 1
ATOM 4904 O O . ALA A 1 727 ? -11.859 -18.125 9.468 1.00 74.81 727 ALA A O 1
ATOM 4905 N N . ASN A 1 728 ? -10.143 -17.489 10.780 1.00 66.62 728 ASN A N 1
ATOM 4906 C CA . ASN A 1 728 ? -9.514 -16.484 9.904 1.00 66.62 728 ASN A CA 1
ATOM 4907 C C . ASN A 1 728 ? -10.435 -15.381 9.324 1.00 66.62 728 ASN A C 1
ATOM 4909 O O . ASN A 1 728 ? -10.045 -14.701 8.380 1.00 66.62 728 ASN A O 1
ATOM 4913 N N . VAL A 1 729 ? -11.641 -15.184 9.875 1.00 78.00 729 VAL A N 1
ATOM 4914 C CA . VAL A 1 729 ? -12.569 -14.112 9.458 1.00 78.00 729 VAL A CA 1
ATOM 4915 C C . VAL A 1 729 ? -12.658 -13.017 10.521 1.00 78.00 729 VAL A C 1
ATOM 4917 O O . VAL A 1 729 ? -12.458 -11.843 10.226 1.00 78.00 729 VAL A O 1
ATOM 4920 N N . SER A 1 730 ? -12.948 -13.393 11.768 1.00 88.31 730 SER A N 1
ATOM 4921 C CA . SER A 1 730 ? -13.172 -12.450 12.871 1.00 88.31 730 SER A CA 1
ATOM 4922 C C . SER A 1 730 ? -12.913 -13.098 14.229 1.00 88.31 730 SER A C 1
ATOM 4924 O O . SER A 1 730 ? -13.005 -14.318 14.365 1.00 88.31 730 SER A O 1
ATOM 4926 N N . GLY A 1 731 ? -12.664 -12.288 15.253 1.00 93.44 731 GLY A N 1
ATOM 4927 C CA . GLY A 1 731 ? -12.507 -12.747 16.636 1.00 93.44 731 GLY A CA 1
ATOM 4928 C C . GLY A 1 731 ? -12.435 -11.571 17.602 1.00 93.44 731 GLY A C 1
ATOM 4929 O O . GLY A 1 731 ? -12.543 -10.423 17.175 1.00 93.44 731 GLY A O 1
ATOM 4930 N N . ALA A 1 732 ? -12.223 -11.835 18.892 1.00 96.50 732 ALA A N 1
ATOM 4931 C CA . ALA A 1 732 ? -12.171 -10.776 19.902 1.00 96.50 732 ALA A CA 1
ATOM 4932 C C . ALA A 1 732 ? -11.092 -9.711 19.610 1.00 96.50 732 ALA A C 1
ATOM 4934 O O . ALA A 1 732 ? -11.327 -8.537 19.865 1.00 96.50 732 ALA A O 1
ATOM 4935 N N . PHE A 1 733 ? -9.943 -10.076 19.032 1.00 96.00 733 PHE A N 1
ATOM 4936 C CA . PHE A 1 733 ? -8.800 -9.160 18.842 1.00 96.00 733 PHE A CA 1
ATOM 4937 C C . PHE A 1 733 ? -8.459 -8.847 17.377 1.00 96.00 733 PHE A C 1
ATOM 4939 O O . PHE A 1 733 ? -7.397 -8.288 17.113 1.00 96.00 733 PHE A O 1
ATOM 4946 N N . GLY A 1 734 ? -9.335 -9.220 16.435 1.00 93.44 734 GLY A N 1
ATOM 4947 C CA . GLY A 1 734 ? -9.038 -9.224 14.998 1.00 93.44 734 GLY A CA 1
ATOM 4948 C C . GLY A 1 734 ? -8.040 -10.332 14.634 1.00 93.44 734 GLY A C 1
ATOM 4949 O O . GLY A 1 734 ? -6.877 -10.287 15.023 1.00 93.44 734 GLY A O 1
ATOM 4950 N N . ASN A 1 735 ? -8.467 -11.340 13.865 1.00 90.81 735 ASN A N 1
ATOM 4951 C CA . ASN A 1 735 ? -7.686 -12.579 13.688 1.00 90.81 735 ASN A CA 1
ATOM 4952 C C . ASN A 1 735 ? -6.294 -12.391 13.054 1.00 90.81 735 ASN A C 1
ATOM 4954 O O . ASN A 1 735 ? -5.423 -13.237 13.240 1.00 90.81 735 ASN A O 1
ATOM 4958 N N . ASN A 1 736 ? -6.067 -11.293 12.330 1.00 89.62 736 ASN A N 1
ATOM 4959 C CA . ASN A 1 736 ? -4.786 -10.970 11.690 1.00 89.62 736 ASN A CA 1
ATOM 4960 C C . ASN A 1 736 ? -4.112 -9.728 12.295 1.00 89.62 736 ASN A C 1
ATOM 4962 O O . ASN A 1 736 ? -3.100 -9.269 11.774 1.00 89.62 736 ASN A O 1
ATOM 4966 N N . SER A 1 737 ? -4.657 -9.178 13.382 1.00 95.19 737 SER A N 1
ATOM 4967 C CA . SER A 1 737 ? -4.056 -8.052 14.098 1.00 95.19 737 SER A CA 1
ATOM 4968 C C . SER A 1 737 ? -2.874 -8.548 14.935 1.00 95.19 737 SER A C 1
ATOM 4970 O O . SER A 1 737 ? -2.981 -9.528 15.678 1.00 95.19 737 SER A O 1
ATOM 4972 N N . ALA A 1 738 ? -1.733 -7.872 14.812 1.00 97.88 738 ALA A N 1
ATOM 4973 C CA . ALA A 1 738 ? -0.591 -8.086 15.693 1.00 97.88 738 ALA A CA 1
ATOM 4974 C C . ALA A 1 738 ? -0.938 -7.654 17.127 1.00 97.88 738 ALA A C 1
ATOM 4976 O O . ALA A 1 738 ? -1.529 -6.592 17.322 1.00 97.88 738 ALA A O 1
ATOM 4977 N N . VAL A 1 739 ? -0.534 -8.433 18.131 1.00 98.56 739 VAL A N 1
ATOM 4978 C CA . VAL A 1 739 ? -0.738 -8.134 19.554 1.00 98.56 739 VAL A CA 1
ATOM 4979 C C . VAL A 1 739 ? 0.597 -7.855 20.242 1.00 98.56 739 VAL A C 1
ATOM 4981 O O . VAL A 1 739 ? 1.512 -8.682 20.245 1.00 98.56 739 VAL A O 1
ATOM 4984 N N . VAL A 1 740 ? 0.697 -6.686 20.870 1.00 98.56 740 VAL A N 1
ATOM 4985 C CA . VAL A 1 740 ? 1.881 -6.211 21.594 1.00 98.56 740 VAL A CA 1
ATOM 4986 C C . VAL A 1 740 ? 1.512 -5.976 23.056 1.00 98.56 740 VAL A C 1
ATOM 4988 O O . VAL A 1 740 ? 0.617 -5.186 23.355 1.00 98.56 740 VAL A O 1
ATOM 4991 N N . LEU A 1 741 ? 2.199 -6.654 23.977 1.00 98.69 741 LEU A N 1
ATOM 4992 C CA . LEU A 1 741 ? 1.950 -6.556 25.419 1.00 98.69 741 LEU A CA 1
ATOM 4993 C C . LEU A 1 741 ? 3.121 -5.869 26.123 1.00 98.69 741 LEU A C 1
ATOM 4995 O O . LEU A 1 741 ? 4.212 -6.428 26.197 1.00 98.69 741 LEU A O 1
ATOM 4999 N N . ALA A 1 742 ? 2.914 -4.682 26.687 1.00 98.31 742 ALA A N 1
ATOM 5000 C CA . ALA A 1 742 ? 3.977 -3.977 27.392 1.00 98.31 742 ALA A CA 1
ATOM 5001 C C . ALA A 1 742 ? 4.520 -4.800 28.574 1.00 98.31 742 ALA A C 1
ATOM 5003 O O . ALA A 1 742 ? 3.763 -5.409 29.332 1.00 98.31 742 ALA A O 1
ATOM 5004 N N . ASN A 1 743 ? 5.839 -4.752 28.780 1.00 97.62 743 ASN A N 1
ATOM 5005 C CA . ASN A 1 743 ? 6.485 -5.277 29.982 1.00 97.62 743 ASN A CA 1
ATOM 5006 C C . ASN A 1 743 ? 6.194 -4.353 31.178 1.00 97.62 743 ASN A C 1
ATOM 5008 O O . ASN A 1 743 ? 7.036 -3.566 31.608 1.00 97.62 743 ASN A O 1
ATOM 5012 N N . THR A 1 744 ? 4.957 -4.364 31.660 1.00 97.44 744 THR A N 1
ATOM 5013 C CA . THR A 1 744 ? 4.463 -3.494 32.732 1.00 97.44 744 THR A CA 1
ATOM 5014 C C . THR A 1 744 ? 3.581 -4.307 33.666 1.00 97.44 744 THR A C 1
ATOM 5016 O O . THR A 1 744 ? 2.790 -5.140 33.221 1.00 97.44 744 THR A O 1
ATOM 5019 N N . ALA A 1 745 ? 3.725 -4.082 34.973 1.00 96.44 745 ALA A N 1
ATOM 5020 C CA . ALA A 1 745 ? 3.003 -4.846 35.982 1.00 96.44 745 ALA A CA 1
ATOM 5021 C C . ALA A 1 745 ? 1.484 -4.742 35.772 1.00 96.44 745 ALA A C 1
ATOM 5023 O O . ALA A 1 745 ? 0.949 -3.661 35.531 1.00 96.44 745 ALA A O 1
ATOM 5024 N N . GLY A 1 746 ? 0.794 -5.881 35.854 1.00 94.88 746 GLY A N 1
ATOM 5025 C CA . GLY A 1 746 ? -0.656 -5.967 35.664 1.00 94.88 746 GLY A CA 1
ATOM 5026 C C . GLY A 1 746 ? -1.133 -5.965 34.207 1.00 94.88 746 GLY A C 1
ATOM 5027 O O . GLY A 1 746 ? -2.335 -6.094 33.997 1.00 94.88 746 GLY A O 1
ATOM 5028 N N . VAL A 1 747 ? -0.241 -5.855 33.212 1.00 98.62 747 VAL A N 1
ATOM 5029 C CA . VAL A 1 747 ? -0.604 -6.068 31.799 1.00 98.62 747 VAL A CA 1
ATOM 5030 C C . VAL A 1 747 ? -0.871 -7.552 31.557 1.00 98.62 747 VAL A C 1
ATOM 5032 O O . VAL A 1 747 ? 0.039 -8.377 31.700 1.00 98.62 747 VAL A O 1
ATOM 5035 N N . VAL A 1 748 ? -2.106 -7.876 31.171 1.00 98.44 748 VAL A N 1
ATOM 5036 C CA . VAL A 1 748 ? -2.558 -9.243 30.874 1.00 98.44 748 VAL A CA 1
ATOM 5037 C C . VAL A 1 748 ? -3.395 -9.263 29.594 1.00 98.44 748 VAL A C 1
ATOM 5039 O O . VAL A 1 748 ? -4.305 -8.450 29.427 1.00 98.44 748 VAL A O 1
ATOM 5042 N N . LEU A 1 749 ? -3.107 -10.212 28.704 1.00 98.69 749 LEU A N 1
ATOM 5043 C CA . LEU A 1 749 ? -4.038 -10.677 27.678 1.00 98.69 749 LEU A CA 1
ATOM 5044 C C . LEU A 1 749 ? -4.757 -11.914 28.219 1.00 98.69 749 LEU A C 1
ATOM 5046 O O . LEU A 1 749 ? -4.125 -12.950 28.416 1.00 98.69 749 LEU A O 1
ATOM 5050 N N . ASP A 1 750 ? -6.051 -11.809 28.483 1.00 98.62 750 ASP A N 1
ATOM 5051 C CA . ASP A 1 750 ? -6.856 -12.903 29.022 1.00 98.62 750 ASP A CA 1
ATOM 5052 C C . ASP A 1 750 ? -7.786 -13.465 27.946 1.00 98.62 750 ASP A C 1
ATOM 5054 O O . ASP A 1 750 ? -8.658 -12.771 27.425 1.00 98.62 750 ASP A O 1
ATOM 5058 N N . LEU A 1 751 ? -7.606 -14.733 27.588 1.00 98.38 751 LEU A N 1
ATOM 5059 C CA . LEU A 1 751 ? -8.473 -15.407 26.626 1.00 98.38 751 LEU A CA 1
ATOM 5060 C C . LEU A 1 751 ? -9.794 -15.850 27.242 1.00 98.38 751 LEU A C 1
ATOM 5062 O O . LEU A 1 751 ? -10.710 -16.185 26.496 1.00 98.38 751 LEU A O 1
ATOM 5066 N N . ASN A 1 752 ? -9.909 -15.862 28.576 1.00 97.00 752 ASN A N 1
ATOM 5067 C CA . ASN A 1 752 ? -11.162 -16.146 29.273 1.00 97.00 752 ASN A CA 1
ATOM 5068 C C . ASN A 1 752 ? -11.847 -17.454 28.796 1.00 97.00 752 ASN A C 1
ATOM 5070 O O . ASN A 1 752 ? -13.070 -17.552 28.734 1.00 97.00 752 ASN A O 1
ATOM 5074 N N . GLY A 1 753 ? -11.054 -18.460 28.399 1.00 96.50 753 GLY A N 1
ATOM 5075 C CA . GLY A 1 753 ? -11.552 -19.749 27.900 1.00 96.50 753 GLY A CA 1
ATOM 5076 C C . GLY A 1 753 ? -12.067 -19.765 26.453 1.00 96.50 753 GLY A C 1
ATOM 5077 O O . GLY A 1 753 ? -12.532 -20.811 26.007 1.00 96.50 753 GLY A O 1
ATOM 5078 N N . PHE A 1 754 ? -11.949 -18.668 25.700 1.00 97.75 754 PHE A N 1
ATOM 5079 C CA . PHE A 1 754 ? -12.292 -18.604 24.278 1.00 97.75 754 PHE A CA 1
ATOM 5080 C C . PHE A 1 754 ? -11.077 -18.851 23.382 1.00 97.75 754 PHE A C 1
ATOM 5082 O O . PHE A 1 754 ? -10.079 -18.140 23.486 1.00 97.75 754 PHE A O 1
ATOM 5089 N N . ASP A 1 755 ? -11.169 -19.812 22.460 1.00 97.00 755 ASP A N 1
ATOM 5090 C CA . ASP A 1 755 ? -10.133 -20.017 21.441 1.00 97.00 755 ASP A CA 1
ATOM 5091 C C . ASP A 1 755 ? -9.958 -18.746 20.607 1.00 97.00 755 ASP A C 1
ATOM 5093 O O . ASP A 1 755 ? -10.925 -18.215 20.056 1.00 97.00 755 ASP A O 1
ATOM 5097 N N . THR A 1 756 ? -8.726 -18.252 20.497 1.00 96.75 756 THR A N 1
ATOM 5098 C CA . THR A 1 756 ? -8.441 -17.005 19.774 1.00 96.75 756 THR A CA 1
ATOM 5099 C C . THR A 1 756 ? -7.353 -17.193 18.739 1.00 96.75 756 THR A C 1
ATOM 5101 O O . THR A 1 756 ? -6.399 -17.946 18.924 1.00 96.75 756 THR A O 1
ATOM 5104 N N . GLN A 1 757 ? -7.490 -16.467 17.639 1.00 96.19 757 GLN A N 1
ATOM 5105 C CA . GLN A 1 757 ? -6.478 -16.305 16.613 1.00 96.19 757 GLN A CA 1
ATOM 5106 C C . GLN A 1 757 ? -6.033 -14.843 16.575 1.00 96.19 757 GLN A C 1
ATOM 5108 O O . GLN A 1 757 ? -6.862 -13.941 16.683 1.00 96.19 757 GLN A O 1
ATOM 5113 N N . ILE A 1 758 ? -4.731 -14.621 16.412 1.00 97.12 758 ILE A N 1
ATOM 5114 C CA . ILE A 1 758 ? -4.111 -13.302 16.246 1.00 97.12 758 ILE A CA 1
ATOM 5115 C C . ILE A 1 758 ? -3.061 -13.346 15.129 1.00 97.12 758 ILE A C 1
ATOM 5117 O O . ILE A 1 758 ? -2.548 -14.416 14.780 1.00 97.12 758 ILE A O 1
ATOM 5121 N N . GLY A 1 759 ? -2.710 -12.175 14.590 1.00 95.94 759 GLY A N 1
ATOM 5122 C CA . GLY A 1 759 ? -1.663 -12.041 13.576 1.00 95.94 759 GLY A CA 1
ATOM 5123 C C . GLY A 1 759 ? -0.318 -12.512 14.115 1.00 95.94 759 GLY A C 1
ATOM 5124 O O . GLY A 1 759 ? 0.266 -13.460 13.596 1.00 95.94 759 GLY A O 1
ATOM 5125 N N . SER A 1 760 ? 0.120 -11.912 15.215 1.00 97.50 760 SER A N 1
ATOM 5126 C CA . SER A 1 760 ? 1.377 -12.223 15.898 1.00 97.50 760 SER A CA 1
ATOM 5127 C C . SER A 1 760 ? 1.324 -11.789 17.361 1.00 97.50 760 SER A C 1
ATOM 5129 O O . SER A 1 760 ? 0.463 -11.002 17.747 1.00 97.50 760 SER A O 1
ATOM 5131 N N . LEU A 1 761 ? 2.244 -12.299 18.187 1.00 98.50 761 LEU A N 1
ATOM 5132 C CA . LEU A 1 761 ? 2.399 -11.912 19.594 1.00 98.50 761 LEU A CA 1
ATOM 5133 C C . LEU A 1 761 ? 3.834 -11.451 19.856 1.00 98.50 761 LEU A C 1
ATOM 5135 O O . LEU A 1 761 ? 4.770 -12.170 19.507 1.00 98.50 761 LEU A O 1
ATOM 5139 N N . ALA A 1 762 ? 4.026 -10.289 20.483 1.00 98.00 762 ALA A N 1
ATOM 5140 C CA . ALA A 1 762 ? 5.357 -9.726 20.719 1.00 98.00 762 ALA A CA 1
ATOM 5141 C C . ALA A 1 762 ? 5.513 -9.036 22.083 1.00 98.00 762 ALA A C 1
ATOM 5143 O O . ALA A 1 762 ? 4.536 -8.660 22.736 1.00 98.00 762 ALA A O 1
ATOM 5144 N N . THR A 1 763 ? 6.775 -8.788 22.454 1.00 96.56 763 THR A N 1
ATOM 5145 C CA . THR A 1 763 ? 7.254 -8.035 23.629 1.00 96.56 763 THR A CA 1
ATOM 5146 C C . THR A 1 763 ? 7.099 -8.784 24.956 1.00 96.56 763 THR A C 1
ATOM 5148 O O . THR A 1 763 ? 7.872 -9.717 25.174 1.00 96.56 763 THR A O 1
ATOM 5151 N N . GLY A 1 764 ? 6.161 -8.428 25.838 1.00 93.44 764 GLY A N 1
ATOM 5152 C CA . GLY A 1 764 ? 6.045 -8.982 27.196 1.00 93.44 764 GLY A CA 1
ATOM 5153 C C . GLY A 1 764 ? 7.340 -8.858 28.011 1.00 93.44 764 GLY A C 1
ATOM 5154 O O . GLY A 1 764 ? 8.297 -8.196 27.602 1.00 93.44 764 GLY A O 1
ATOM 5155 N N . GLY A 1 765 ? 7.412 -9.511 29.169 1.00 95.44 765 GLY A N 1
ATOM 5156 C CA . GLY A 1 765 ? 8.665 -9.622 29.911 1.00 95.44 765 GLY A CA 1
ATOM 5157 C C . GLY A 1 765 ? 8.512 -10.036 31.368 1.00 95.44 765 GLY A C 1
ATOM 5158 O O . GLY A 1 765 ? 7.473 -10.521 31.802 1.00 95.44 765 GLY A O 1
ATOM 5159 N N . ALA A 1 766 ? 9.591 -9.843 32.128 1.00 94.38 766 ALA A N 1
ATOM 5160 C CA . ALA A 1 766 ? 9.686 -10.270 33.523 1.00 94.38 766 ALA A CA 1
ATOM 5161 C C . ALA A 1 766 ? 8.781 -9.478 34.487 1.00 94.38 766 ALA A C 1
ATOM 5163 O O . ALA A 1 766 ? 8.491 -9.954 35.580 1.00 94.38 766 ALA A O 1
ATOM 5164 N N . THR A 1 767 ? 8.357 -8.267 34.114 1.00 95.38 767 THR A N 1
ATOM 5165 C CA . THR A 1 767 ? 7.520 -7.388 34.947 1.00 95.38 767 THR A CA 1
ATOM 5166 C C . THR A 1 767 ? 6.030 -7.558 34.642 1.00 95.38 767 THR A C 1
ATOM 5168 O O . THR A 1 767 ? 5.200 -7.334 35.520 1.00 95.38 767 THR A O 1
ATOM 5171 N N . GLY A 1 768 ? 5.676 -7.957 33.421 1.00 94.19 768 GLY A N 1
ATOM 5172 C CA . GLY A 1 768 ? 4.298 -8.211 33.013 1.00 94.19 768 GLY A CA 1
ATOM 5173 C C . GLY A 1 768 ? 4.163 -8.404 31.507 1.00 94.19 768 GLY A C 1
ATOM 5174 O O . GLY A 1 768 ? 5.133 -8.724 30.820 1.00 94.19 768 GLY A O 1
ATOM 5175 N N . GLY A 1 769 ? 2.950 -8.217 30.992 1.00 97.56 769 GLY A N 1
ATOM 5176 C CA . GLY A 1 769 ? 2.620 -8.597 29.623 1.00 97.56 769 GLY A CA 1
ATOM 5177 C C . GLY A 1 769 ? 2.462 -10.105 29.515 1.00 97.56 769 GLY A C 1
ATOM 5178 O O . GLY A 1 769 ? 3.109 -10.717 28.675 1.00 97.56 769 GLY A O 1
ATOM 5179 N N . ASN A 1 770 ? 1.661 -10.679 30.418 1.00 98.00 770 ASN A N 1
ATOM 5180 C CA . ASN A 1 770 ? 1.381 -12.113 30.491 1.00 98.00 770 ASN A CA 1
ATOM 5181 C C . ASN A 1 770 ? 0.152 -12.480 29.648 1.00 98.00 770 ASN A C 1
ATOM 5183 O O . ASN A 1 770 ? -0.727 -11.647 29.424 1.00 98.00 770 ASN A O 1
ATOM 5187 N N . VAL A 1 771 ? 0.059 -13.746 29.246 1.00 98.69 771 VAL A N 1
ATOM 5188 C CA . VAL A 1 771 ? -1.110 -14.333 28.581 1.00 98.69 771 VAL A CA 1
ATOM 5189 C C . VAL A 1 771 ? -1.750 -15.356 29.519 1.00 98.69 771 VAL A C 1
ATOM 5191 O O . VAL A 1 771 ? -1.085 -16.294 29.958 1.00 98.69 771 VAL A O 1
ATOM 5194 N N . SER A 1 772 ? -3.040 -15.188 29.796 1.00 98.38 772 SER A N 1
ATOM 5195 C CA . SER A 1 772 ? -3.886 -16.151 30.507 1.00 98.38 772 SER A CA 1
ATOM 5196 C C . SER A 1 772 ? -4.768 -16.869 29.491 1.00 98.38 772 SER A C 1
ATOM 5198 O O . SER A 1 772 ? -5.596 -16.241 28.840 1.00 98.38 772 SER A O 1
ATOM 5200 N N . LEU A 1 773 ? -4.590 -18.179 29.320 1.00 98.31 773 LEU A N 1
ATOM 5201 C CA . LEU A 1 773 ? -5.362 -18.964 28.352 1.00 98.31 773 LEU A CA 1
ATOM 5202 C C . LEU A 1 773 ? -6.719 -19.422 28.910 1.00 98.31 773 LEU A C 1
ATOM 5204 O O . LEU A 1 773 ? -7.663 -19.646 28.157 1.00 98.31 773 LEU A O 1
ATOM 5208 N N . GLY A 1 774 ? -6.832 -19.627 30.225 1.00 97.38 774 GLY A N 1
ATOM 5209 C CA . GLY A 1 774 ? -7.917 -20.450 30.764 1.00 97.38 774 GLY A CA 1
ATOM 5210 C C . GLY A 1 774 ? -7.864 -21.849 30.135 1.00 97.38 774 GLY A C 1
ATOM 5211 O O . GLY A 1 774 ? -6.809 -22.480 30.153 1.00 97.38 774 GLY A O 1
ATOM 5212 N N . THR A 1 775 ? -8.970 -22.308 29.546 1.00 97.19 775 THR A N 1
ATOM 5213 C CA . THR A 1 775 ? -9.056 -23.564 28.772 1.00 97.19 775 THR A CA 1
ATOM 5214 C C . THR A 1 775 ? -8.801 -23.393 27.267 1.00 97.19 775 THR A C 1
ATOM 5216 O O . THR A 1 775 ? -8.878 -24.374 26.535 1.00 97.19 775 THR A O 1
ATOM 5219 N N . ALA A 1 776 ? -8.536 -22.172 26.790 1.00 97.88 776 ALA A N 1
ATOM 5220 C CA . ALA A 1 776 ? -8.496 -21.837 25.367 1.00 97.88 776 ALA A CA 1
ATOM 5221 C C . ALA A 1 776 ? -7.179 -22.182 24.669 1.00 97.88 776 ALA A C 1
ATOM 5223 O O . ALA A 1 776 ? -6.108 -22.180 25.272 1.00 97.88 776 ALA A O 1
ATOM 5224 N N . THR A 1 777 ? -7.233 -22.334 23.353 1.00 97.44 777 THR A N 1
ATOM 5225 C CA . THR A 1 777 ? -6.057 -22.345 22.483 1.00 97.44 777 THR A CA 1
ATOM 5226 C C . THR A 1 777 ? -5.782 -20.956 21.908 1.00 97.44 777 THR A C 1
ATOM 5228 O O . THR A 1 777 ? -6.648 -20.354 21.270 1.00 97.44 777 THR A O 1
ATOM 5231 N N . LEU A 1 778 ? -4.550 -20.463 22.070 1.00 97.88 778 LEU A N 1
ATOM 5232 C CA . LEU A 1 778 ? -4.059 -19.281 21.356 1.00 97.88 778 LEU A CA 1
ATOM 5233 C C . LEU A 1 778 ? -3.426 -19.696 20.027 1.00 97.88 778 LEU A C 1
ATOM 5235 O O . LEU A 1 778 ? -2.419 -20.396 20.027 1.00 97.88 778 LEU A O 1
ATOM 5239 N N . THR A 1 779 ? -3.945 -19.218 18.901 1.00 97.31 779 THR A N 1
ATOM 5240 C CA . THR A 1 779 ? -3.331 -19.380 17.576 1.00 97.31 779 THR A CA 1
ATOM 5241 C C . THR A 1 779 ? -2.624 -18.093 17.150 1.00 97.31 779 THR A C 1
ATOM 5243 O O . THR A 1 779 ? -3.254 -17.043 17.070 1.00 97.31 779 THR A O 1
ATOM 5246 N N . THR A 1 780 ? -1.327 -18.156 16.842 1.00 97.31 780 THR A N 1
ATOM 5247 C CA . THR A 1 780 ? -0.504 -16.986 16.473 1.00 97.31 780 THR A CA 1
ATOM 5248 C C . THR A 1 780 ? 0.373 -17.246 15.244 1.00 97.31 780 THR A C 1
ATOM 5250 O O . THR A 1 780 ? 0.676 -18.397 14.915 1.00 97.31 780 THR A O 1
ATOM 5253 N N . GLY A 1 781 ? 0.803 -16.176 14.569 1.00 95.81 781 GLY A N 1
ATOM 5254 C CA . GLY A 1 781 ? 1.682 -16.201 13.392 1.00 95.81 781 GLY A CA 1
ATOM 5255 C C . GLY A 1 781 ? 0.953 -16.085 12.049 1.00 95.81 781 GLY A C 1
ATOM 5256 O O . GLY A 1 781 ? 1.579 -16.244 11.002 1.00 95.81 781 GLY A O 1
ATOM 5257 N N . ALA A 1 782 ? -0.355 -15.804 12.052 1.00 92.81 782 ALA A N 1
ATOM 5258 C CA . ALA A 1 782 ? -1.170 -15.670 10.844 1.00 92.81 782 ALA A CA 1
ATOM 5259 C C . ALA A 1 782 ? -0.746 -14.501 9.930 1.00 92.81 782 ALA A C 1
ATOM 5261 O O . ALA A 1 782 ? -1.059 -14.524 8.741 1.00 92.81 782 ALA A O 1
ATOM 5262 N N . ASP A 1 783 ? -0.028 -13.502 10.454 1.00 94.19 783 ASP A N 1
ATOM 5263 C CA . ASP A 1 783 ? 0.518 -12.377 9.676 1.00 94.19 783 ASP A CA 1
ATOM 5264 C C . ASP A 1 783 ? 1.926 -12.644 9.097 1.00 94.19 783 ASP A C 1
ATOM 5266 O O . ASP A 1 783 ? 2.491 -11.786 8.419 1.00 94.19 783 ASP A O 1
ATOM 5270 N N . ASN A 1 784 ? 2.486 -13.839 9.333 1.00 95.69 784 ASN A N 1
ATOM 5271 C CA . ASN A 1 784 ? 3.826 -14.270 8.916 1.00 95.69 784 ASN A CA 1
ATOM 5272 C C . ASN A 1 784 ? 4.990 -13.414 9.447 1.00 95.69 784 ASN A C 1
ATOM 5274 O O . ASN A 1 784 ? 6.117 -13.552 8.961 1.00 95.69 784 ASN A O 1
ATOM 5278 N N . THR A 1 785 ? 4.760 -12.554 10.437 1.00 96.38 785 THR A N 1
ATOM 5279 C CA . THR A 1 785 ? 5.824 -11.748 11.039 1.00 96.38 785 THR A CA 1
ATOM 5280 C C . THR A 1 785 ? 6.700 -12.589 11.967 1.00 96.38 785 THR A C 1
ATOM 5282 O O . THR A 1 785 ? 6.274 -13.602 12.528 1.00 96.38 785 THR A O 1
ATOM 5285 N N . THR A 1 786 ? 7.960 -12.177 12.114 1.00 97.19 786 THR A N 1
ATOM 5286 C CA . THR A 1 786 ? 8.881 -12.773 13.085 1.00 97.19 786 THR A CA 1
ATOM 5287 C C . THR A 1 786 ? 8.840 -11.966 14.375 1.00 97.19 786 THR A C 1
ATOM 5289 O O . THR A 1 786 ? 9.149 -10.773 14.358 1.00 97.19 786 THR A O 1
ATOM 5292 N N . THR A 1 787 ? 8.480 -12.600 15.491 1.00 98.12 787 THR A N 1
ATOM 5293 C CA . THR A 1 787 ? 8.301 -11.925 16.783 1.00 98.12 787 THR A CA 1
ATOM 5294 C C . THR A 1 787 ? 8.956 -12.673 17.936 1.00 98.12 787 THR A C 1
ATOM 5296 O O . THR A 1 787 ? 9.038 -13.898 17.947 1.00 98.12 787 THR A O 1
ATOM 5299 N N . THR A 1 788 ? 9.380 -11.917 18.951 1.00 98.12 788 THR A N 1
ATOM 5300 C CA . THR A 1 788 ? 9.811 -12.452 20.248 1.00 98.12 788 THR A CA 1
ATOM 5301 C C . THR A 1 788 ? 8.816 -12.037 21.321 1.00 98.12 788 THR A C 1
ATOM 5303 O O . THR A 1 788 ? 8.536 -10.845 21.478 1.00 98.12 788 THR A O 1
ATOM 5306 N N . TYR A 1 789 ? 8.321 -13.005 22.088 1.00 98.62 789 TYR A N 1
ATOM 5307 C CA . TYR A 1 789 ? 7.467 -12.787 23.250 1.00 98.62 789 TYR A CA 1
ATOM 5308 C C . TYR A 1 789 ? 8.148 -13.321 24.513 1.00 98.62 789 TYR A C 1
ATOM 5310 O O . TYR A 1 789 ? 8.533 -14.488 24.575 1.00 98.62 789 TYR A O 1
ATOM 5318 N N . SER A 1 790 ? 8.311 -12.452 25.512 1.00 97.88 790 SER A N 1
ATOM 5319 C CA . SER A 1 790 ? 9.097 -12.717 26.724 1.00 97.88 790 SER A CA 1
ATOM 5320 C C . SER A 1 790 ? 8.268 -12.875 28.002 1.00 97.88 790 SER A C 1
ATOM 5322 O O . SER A 1 790 ? 8.838 -13.127 29.065 1.00 97.88 790 SER A O 1
ATOM 5324 N N . GLY A 1 791 ? 6.944 -12.713 27.919 1.00 97.19 791 GLY A N 1
ATOM 5325 C CA . GLY A 1 791 ? 6.031 -12.876 29.052 1.00 97.19 791 GLY A CA 1
ATOM 5326 C C . GLY A 1 791 ? 5.756 -14.341 29.406 1.00 97.19 791 GLY A C 1
ATOM 5327 O O . GLY A 1 791 ? 6.269 -15.271 28.770 1.00 97.19 791 GLY A O 1
ATOM 5328 N N . ILE A 1 792 ? 4.934 -14.552 30.434 1.00 98.06 792 ILE A N 1
ATOM 5329 C CA . ILE A 1 792 ? 4.453 -15.881 30.842 1.00 98.06 792 ILE A CA 1
ATOM 5330 C C . ILE A 1 792 ? 3.162 -16.203 30.081 1.00 98.06 792 ILE A C 1
ATOM 5332 O O . ILE A 1 792 ? 2.310 -15.330 29.914 1.00 98.06 792 ILE A O 1
ATOM 5336 N N . ILE A 1 793 ? 3.012 -17.447 29.628 1.00 98.62 793 ILE A N 1
ATOM 5337 C CA . ILE A 1 793 ? 1.745 -18.026 29.155 1.00 98.62 793 ILE A CA 1
ATOM 5338 C C . ILE A 1 793 ? 1.285 -19.063 30.189 1.00 98.62 793 ILE A C 1
ATOM 5340 O O . ILE A 1 793 ? 2.076 -19.932 30.567 1.00 98.62 793 ILE A O 1
ATOM 5344 N N . SER A 1 794 ? 0.041 -18.976 30.658 1.00 98.12 794 SER A N 1
ATOM 5345 C CA . SER A 1 794 ? -0.517 -19.835 31.717 1.00 98.12 794 SER A CA 1
ATOM 5346 C C . SER A 1 794 ? -1.925 -20.350 31.388 1.00 98.12 794 SER A C 1
ATOM 5348 O O . SER A 1 794 ? -2.606 -19.797 30.529 1.00 98.12 794 SER A O 1
ATOM 5350 N N . GLY A 1 795 ? -2.382 -21.398 32.084 1.00 98.19 795 GLY A N 1
ATOM 5351 C CA . GLY A 1 795 ? -3.727 -21.982 31.935 1.00 98.19 795 GLY A CA 1
ATOM 5352 C C . GLY A 1 795 ? -3.706 -23.480 31.622 1.00 98.19 795 GLY A C 1
ATOM 5353 O O . GLY A 1 795 ? -2.652 -24.092 31.535 1.00 98.19 795 GLY A O 1
ATOM 5354 N N . THR A 1 796 ? -4.864 -24.106 31.447 1.00 97.75 796 THR A N 1
ATOM 5355 C CA . THR A 1 796 ? -4.936 -25.507 30.986 1.00 97.75 796 THR A CA 1
ATOM 5356 C C . THR A 1 796 ? -5.023 -25.625 29.463 1.00 97.75 796 THR A C 1
ATOM 5358 O O . THR A 1 796 ? -4.893 -26.720 28.923 1.00 97.75 796 THR A O 1
ATOM 5361 N N . GLY A 1 797 ? -5.232 -24.498 28.781 1.00 97.75 797 GLY A N 1
ATOM 5362 C CA . GLY A 1 797 ? -5.307 -24.367 27.333 1.00 97.75 797 GLY A CA 1
ATOM 5363 C C . GLY A 1 797 ? -3.975 -24.521 26.587 1.00 97.75 797 GLY A C 1
ATOM 5364 O O . GLY A 1 797 ? -2.918 -24.709 27.194 1.00 97.75 797 GLY A O 1
ATOM 5365 N N . GLY A 1 798 ? -4.046 -24.466 25.254 1.00 97.62 798 GLY A N 1
ATOM 5366 C CA . GLY A 1 798 ? -2.939 -24.767 24.339 1.00 97.62 798 GLY A CA 1
ATOM 5367 C C . GLY A 1 798 ? -2.402 -23.571 23.545 1.00 97.62 798 GLY A C 1
ATOM 5368 O O . GLY A 1 798 ? -2.912 -22.450 23.607 1.00 97.62 798 GLY A O 1
ATOM 5369 N N . LEU A 1 799 ? -1.371 -23.829 22.742 1.00 98.38 799 LEU A N 1
ATOM 5370 C CA . LEU A 1 799 ? -0.733 -22.846 21.861 1.00 98.38 799 LEU A CA 1
ATOM 5371 C C . LEU A 1 799 ? -0.589 -23.430 20.454 1.00 98.38 799 LEU A C 1
ATOM 5373 O O . LEU A 1 799 ? -0.000 -24.487 20.281 1.00 98.38 799 LEU A O 1
ATOM 5377 N N . THR A 1 800 ? -1.059 -22.728 19.430 1.00 97.75 800 THR A N 1
ATOM 5378 C CA . THR A 1 800 ? -0.869 -23.112 18.028 1.00 97.75 800 THR A CA 1
ATOM 5379 C C . THR A 1 800 ? -0.066 -22.051 17.285 1.00 97.75 800 THR A C 1
ATOM 5381 O O . THR A 1 800 ? -0.436 -20.879 17.233 1.00 97.75 800 THR A O 1
ATOM 5384 N N . LYS A 1 801 ? 1.037 -22.463 16.663 1.00 97.81 801 LYS A N 1
ATOM 5385 C CA . LYS A 1 801 ? 1.858 -21.634 15.779 1.00 97.81 801 LYS A CA 1
ATOM 5386 C C . LYS A 1 801 ? 1.557 -21.966 14.316 1.00 97.81 801 LYS A C 1
ATOM 5388 O O . LYS A 1 801 ? 1.738 -23.104 13.876 1.00 97.81 801 LYS A O 1
ATOM 5393 N N . VAL A 1 802 ? 1.153 -20.947 13.560 1.00 96.25 802 VAL A N 1
ATOM 5394 C CA . VAL A 1 802 ? 0.888 -20.998 12.111 1.00 96.25 802 VAL A CA 1
ATOM 5395 C C . VAL A 1 802 ? 1.739 -19.974 11.354 1.00 96.25 802 VAL A C 1
ATOM 5397 O O . VAL A 1 802 ? 2.490 -19.210 11.961 1.00 96.25 802 VAL A O 1
ATOM 5400 N N . GLY A 1 803 ? 1.629 -19.965 10.023 1.00 95.69 803 GLY A N 1
ATOM 5401 C CA . GLY A 1 803 ? 2.326 -19.020 9.147 1.00 95.69 803 GLY A CA 1
ATOM 5402 C C . GLY A 1 803 ? 3.839 -19.231 9.067 1.00 95.69 803 GLY A C 1
ATOM 5403 O O . GLY A 1 803 ? 4.428 -20.011 9.815 1.00 95.69 803 GLY A O 1
ATOM 5404 N N . THR A 1 804 ? 4.486 -18.547 8.130 1.00 95.88 804 THR A N 1
ATOM 5405 C CA . THR A 1 804 ? 5.894 -18.774 7.766 1.00 95.88 804 THR A CA 1
ATOM 5406 C C . THR A 1 804 ? 6.899 -18.054 8.666 1.00 95.88 804 THR A C 1
ATOM 5408 O O . THR A 1 804 ? 8.073 -18.409 8.641 1.00 95.88 804 THR A O 1
ATOM 5411 N N . GLY A 1 805 ? 6.465 -17.059 9.449 1.00 96.25 805 GLY A N 1
ATOM 5412 C CA . GLY A 1 805 ? 7.331 -16.290 10.352 1.00 96.25 805 GLY A CA 1
ATOM 5413 C C . GLY A 1 805 ? 7.895 -17.112 11.518 1.00 96.25 805 GLY A C 1
ATOM 5414 O O . GLY A 1 805 ? 7.382 -18.193 11.837 1.00 96.25 805 GLY A O 1
ATOM 5415 N N . THR A 1 806 ? 8.935 -16.593 12.176 1.00 97.50 806 THR A N 1
ATOM 5416 C CA . THR A 1 806 ? 9.519 -17.197 13.387 1.00 97.50 806 THR A CA 1
ATOM 5417 C C . THR A 1 806 ? 8.865 -16.622 14.639 1.00 97.50 806 THR A C 1
ATOM 5419 O O . THR A 1 806 ? 8.887 -15.414 14.848 1.00 97.50 806 THR A O 1
ATOM 5422 N N . PHE A 1 807 ? 8.326 -17.473 15.508 1.00 98.56 807 PHE A N 1
ATOM 5423 C CA . PHE A 1 807 ? 7.853 -17.064 16.829 1.00 98.56 807 PHE A CA 1
ATOM 5424 C C . PHE A 1 807 ? 8.844 -17.520 17.897 1.00 98.56 807 PHE A C 1
ATOM 5426 O O . PHE A 1 807 ? 9.107 -18.712 18.017 1.00 98.56 807 PHE A O 1
ATOM 5433 N N . THR A 1 808 ? 9.396 -16.592 18.670 1.00 98.50 808 THR A N 1
ATOM 5434 C CA . THR A 1 808 ? 10.374 -16.882 19.723 1.00 98.50 808 THR A CA 1
ATOM 5435 C C . THR A 1 808 ? 9.731 -16.739 21.095 1.00 98.50 808 THR A C 1
ATOM 5437 O O . THR A 1 808 ? 9.335 -15.641 21.494 1.00 98.50 808 THR A O 1
ATOM 5440 N N . LEU A 1 809 ? 9.683 -17.834 21.852 1.00 98.56 809 LEU A N 1
ATOM 5441 C CA . LEU A 1 809 ? 9.299 -17.846 23.262 1.00 98.56 809 LEU A CA 1
ATOM 5442 C C . LEU A 1 809 ? 10.540 -17.580 24.118 1.00 98.56 809 LEU A C 1
ATOM 5444 O O . LEU A 1 809 ? 11.355 -18.473 24.340 1.00 98.56 809 LEU A O 1
ATOM 5448 N N . GLY A 1 810 ? 10.694 -16.340 24.579 1.00 96.38 810 GLY A N 1
ATOM 5449 C CA . GLY A 1 810 ? 11.822 -15.872 25.388 1.00 96.38 810 GLY A CA 1
ATOM 5450 C C . GLY A 1 810 ? 11.441 -15.523 26.828 1.00 96.38 810 GLY A C 1
ATOM 5451 O O . GLY A 1 810 ? 10.309 -15.733 27.265 1.00 96.38 810 GLY A O 1
ATOM 5452 N N . GLY A 1 811 ? 12.386 -14.956 27.577 1.00 96.31 811 GLY A N 1
ATOM 5453 C CA . GLY A 1 811 ? 12.168 -14.444 28.936 1.00 96.31 811 GLY A CA 1
ATOM 5454 C C . GLY A 1 811 ? 12.700 -15.343 30.057 1.00 96.31 811 GLY A C 1
ATOM 5455 O O . GLY A 1 811 ? 13.194 -16.445 29.828 1.00 96.31 811 GLY A O 1
ATOM 5456 N N . THR A 1 812 ? 12.612 -14.844 31.291 1.00 96.44 812 THR A N 1
ATOM 5457 C CA . THR A 1 812 ? 13.289 -15.408 32.476 1.00 96.44 812 THR A CA 1
ATOM 5458 C C . THR A 1 812 ? 12.374 -16.201 33.410 1.00 96.44 812 THR A C 1
ATOM 5460 O O . THR A 1 812 ? 12.784 -16.537 34.516 1.00 96.44 812 THR A O 1
ATOM 5463 N N . ALA A 1 813 ? 11.134 -16.473 33.000 1.00 96.69 813 ALA A N 1
ATOM 5464 C CA . ALA A 1 813 ? 10.159 -17.245 33.766 1.00 96.69 813 ALA A CA 1
ATOM 5465 C C . ALA A 1 813 ? 9.500 -18.305 32.876 1.00 96.69 813 ALA A C 1
ATOM 5467 O O . ALA A 1 813 ? 9.175 -18.018 31.716 1.00 96.69 813 ALA A O 1
ATOM 5468 N N . SER A 1 814 ? 9.308 -19.507 33.428 1.00 97.00 814 SER A N 1
ATOM 5469 C CA . SER A 1 814 ? 8.638 -20.620 32.750 1.00 97.00 814 SER A CA 1
ATOM 5470 C C . SER A 1 814 ? 7.221 -20.245 32.343 1.00 97.00 814 SER A C 1
ATOM 5472 O O . SER A 1 814 ? 6.490 -19.595 33.092 1.00 97.00 814 SER A O 1
ATOM 5474 N N . ASN A 1 815 ? 6.816 -20.724 31.175 1.00 98.19 815 ASN A N 1
ATOM 5475 C CA . ASN A 1 815 ? 5.408 -20.860 30.859 1.00 98.19 815 ASN A CA 1
ATOM 5476 C C . ASN A 1 815 ? 4.809 -21.990 31.712 1.00 98.19 815 ASN A C 1
ATOM 5478 O O . ASN A 1 815 ? 5.479 -22.984 31.996 1.00 98.19 815 ASN A O 1
ATOM 5482 N N . THR A 1 816 ? 3.559 -21.821 32.141 1.00 97.44 816 THR A N 1
ATOM 5483 C CA . THR A 1 816 ? 2.857 -22.753 33.043 1.00 97.44 816 THR A CA 1
ATOM 5484 C C . THR A 1 816 ? 1.597 -23.342 32.421 1.00 97.44 816 THR A C 1
ATOM 5486 O O . THR A 1 816 ? 0.816 -23.985 33.120 1.00 97.44 816 THR A O 1
ATOM 5489 N N . PHE A 1 817 ? 1.367 -23.108 31.125 1.00 98.19 817 PHE A N 1
ATOM 5490 C CA . PHE A 1 817 ? 0.241 -23.719 30.438 1.00 98.19 817 PHE A CA 1
ATOM 5491 C C . PHE A 1 817 ? 0.452 -25.225 30.262 1.00 98.19 817 PHE A C 1
ATOM 5493 O O . PHE A 1 817 ? 1.564 -25.640 29.962 1.00 98.19 817 PHE A O 1
ATOM 5500 N N . THR A 1 818 ? -0.589 -26.040 30.425 1.00 97.31 818 THR A N 1
ATOM 5501 C CA . THR A 1 818 ? -0.463 -27.511 30.342 1.00 97.31 818 THR A CA 1
ATOM 5502 C C . THR A 1 818 ? -1.044 -28.115 29.067 1.00 97.31 818 THR A C 1
ATOM 5504 O O . THR A 1 818 ? -0.855 -29.303 28.821 1.00 97.31 818 THR A O 1
ATOM 5507 N N . GLY A 1 819 ? -1.792 -27.342 28.277 1.00 97.56 819 GLY A N 1
ATOM 5508 C CA . GLY A 1 819 ? -2.390 -27.829 27.039 1.00 97.56 819 GLY A CA 1
ATOM 5509 C C . GLY A 1 819 ? -1.371 -28.011 25.914 1.00 97.56 819 GLY A C 1
ATOM 5510 O O . GLY A 1 819 ? -0.221 -27.574 25.992 1.00 97.56 819 GLY A O 1
ATOM 5511 N N . LEU A 1 820 ? -1.823 -28.663 24.843 1.00 97.94 820 LEU A N 1
ATOM 5512 C CA . LEU A 1 820 ? -0.994 -29.026 23.697 1.00 97.94 820 LEU A CA 1
ATOM 5513 C C . LEU A 1 820 ? -0.413 -27.790 22.992 1.00 97.94 820 LEU A C 1
ATOM 5515 O O . LEU A 1 820 ? -1.133 -26.840 22.671 1.00 97.94 820 LEU A O 1
ATOM 5519 N N . THR A 1 821 ? 0.879 -27.843 22.673 1.00 98.50 821 THR A N 1
ATOM 5520 C CA . THR A 1 821 ? 1.507 -26.939 21.705 1.00 98.50 821 THR A CA 1
ATOM 5521 C C . THR A 1 821 ? 1.523 -27.581 20.325 1.00 98.50 821 THR A C 1
ATOM 5523 O O . THR A 1 821 ? 2.051 -28.676 20.161 1.00 98.50 821 THR A O 1
ATOM 5526 N N . THR A 1 822 ? 0.980 -26.897 19.319 1.00 98.06 822 THR A N 1
ATOM 5527 C CA . THR A 1 822 ? 0.983 -27.345 17.922 1.00 98.06 822 THR A CA 1
ATOM 5528 C C . THR A 1 822 ? 1.786 -26.386 17.048 1.00 98.06 822 THR A C 1
ATOM 5530 O O . THR A 1 822 ? 1.546 -25.181 17.065 1.00 98.06 822 THR A O 1
ATOM 5533 N N . VAL A 1 823 ? 2.703 -26.900 16.228 1.00 98.00 823 VAL A N 1
ATOM 5534 C CA . VAL A 1 823 ? 3.401 -26.119 15.191 1.00 98.00 823 VAL A CA 1
ATOM 5535 C C . VAL A 1 823 ? 3.033 -26.672 13.821 1.00 98.00 823 VAL A C 1
ATOM 5537 O O . VAL A 1 823 ? 3.341 -27.820 13.509 1.00 98.00 823 VAL A O 1
ATOM 5540 N N . SER A 1 824 ? 2.329 -25.861 13.027 1.00 96.00 824 SER A N 1
ATOM 5541 C CA . SER A 1 824 ? 1.826 -26.258 11.701 1.00 96.00 824 SER A CA 1
ATOM 5542 C C . SER A 1 824 ? 2.612 -25.659 10.533 1.00 96.00 824 SER A C 1
ATOM 5544 O O . SER A 1 824 ? 2.564 -26.198 9.429 1.00 96.00 824 SER A O 1
ATOM 5546 N N . ALA A 1 825 ? 3.318 -24.541 10.746 1.00 95.25 825 ALA A N 1
ATOM 5547 C CA . ALA A 1 825 ? 4.195 -23.920 9.753 1.00 95.25 825 ALA A CA 1
ATOM 5548 C C . ALA A 1 825 ? 5.216 -22.960 10.398 1.00 95.25 825 ALA A C 1
ATOM 5550 O O . ALA A 1 825 ? 5.062 -22.521 11.545 1.00 95.25 825 ALA A O 1
ATOM 5551 N N . GLY A 1 826 ? 6.239 -22.590 9.619 1.00 95.69 826 GLY A N 1
ATOM 5552 C CA . GLY A 1 826 ? 7.270 -21.633 10.030 1.00 95.69 826 GLY A CA 1
ATOM 5553 C C . GLY A 1 826 ? 8.182 -22.197 11.116 1.00 95.69 826 GLY A C 1
ATOM 5554 O O . GLY A 1 826 ? 8.457 -23.397 11.129 1.00 95.69 826 GLY A O 1
ATOM 5555 N N . GLN A 1 827 ? 8.659 -21.331 12.013 1.00 96.44 827 GLN A N 1
ATOM 5556 C CA . GLN A 1 827 ? 9.585 -21.713 13.078 1.00 96.44 827 GLN A CA 1
ATOM 5557 C C . GLN A 1 827 ? 9.093 -21.269 14.465 1.00 96.44 827 GLN A C 1
ATOM 5559 O O . GLN A 1 827 ? 8.563 -20.167 14.613 1.00 96.44 827 GLN A O 1
ATOM 5564 N N . LEU A 1 828 ? 9.286 -22.117 15.476 1.00 98.25 828 LEU A N 1
ATOM 5565 C CA . LEU A 1 828 ? 9.113 -21.818 16.898 1.00 98.25 828 LEU A CA 1
ATOM 5566 C C . LEU A 1 828 ? 10.473 -21.932 17.603 1.00 98.25 828 LEU A C 1
ATOM 5568 O O . LEU A 1 828 ? 11.011 -23.031 17.731 1.00 98.25 828 LEU A O 1
ATOM 5572 N N . ASP A 1 829 ? 11.020 -20.810 18.064 1.00 97.88 829 ASP A N 1
ATOM 5573 C CA . ASP A 1 829 ? 12.275 -20.761 18.819 1.00 97.88 829 ASP A CA 1
ATOM 5574 C C . ASP A 1 829 ? 12.005 -20.806 20.329 1.00 97.88 829 ASP A C 1
ATOM 5576 O O . ASP A 1 829 ? 11.269 -19.982 20.875 1.00 97.88 829 ASP A O 1
ATOM 5580 N N . LEU A 1 830 ? 12.640 -21.752 21.018 1.00 97.88 830 LEU A N 1
ATOM 5581 C CA . LEU A 1 830 ? 12.532 -21.952 22.462 1.00 97.88 830 LEU A CA 1
ATOM 5582 C C . LEU A 1 830 ? 13.739 -21.315 23.152 1.00 97.88 830 LEU A C 1
ATOM 5584 O O . LEU A 1 830 ? 14.829 -21.890 23.189 1.00 97.88 830 LEU A O 1
ATOM 5588 N N . SER A 1 831 ? 13.559 -20.089 23.634 1.00 96.50 831 SER A N 1
ATOM 5589 C CA . SER A 1 831 ? 14.632 -19.208 24.103 1.00 96.50 831 SER A CA 1
ATOM 5590 C C . SER A 1 831 ? 14.397 -18.675 25.519 1.00 96.50 831 SER A C 1
ATOM 5592 O O . SER A 1 831 ? 14.941 -17.623 25.879 1.00 96.50 831 SER A O 1
ATOM 5594 N N . LYS A 1 832 ? 13.613 -19.374 26.347 1.00 97.38 832 LYS A N 1
ATOM 5595 C CA . LYS A 1 832 ? 13.556 -19.087 27.787 1.00 97.38 832 LYS A CA 1
ATOM 5596 C C . LYS A 1 832 ? 14.938 -19.311 28.401 1.00 97.38 832 LYS A C 1
ATOM 5598 O O . LYS A 1 832 ? 15.763 -20.017 27.820 1.00 97.38 832 LYS A O 1
ATOM 5603 N N . THR A 1 833 ? 15.220 -18.726 29.565 1.00 96.25 833 THR A N 1
ATOM 5604 C CA . THR A 1 833 ? 16.451 -19.058 30.310 1.00 96.25 833 THR A CA 1
ATOM 5605 C C . THR A 1 833 ? 16.583 -20.581 30.453 1.00 96.25 833 THR A C 1
ATOM 5607 O O . THR A 1 833 ? 15.584 -21.269 30.657 1.00 96.25 833 THR A O 1
ATOM 5610 N N . ALA A 1 834 ? 17.800 -21.113 30.308 1.00 94.94 834 ALA A N 1
ATOM 5611 C CA . ALA A 1 834 ? 18.040 -22.554 30.376 1.00 94.94 834 ALA A CA 1
ATOM 5612 C C . ALA A 1 834 ? 17.493 -23.154 31.686 1.00 94.94 834 ALA A C 1
ATOM 5614 O O . ALA A 1 834 ? 17.696 -22.575 32.755 1.00 94.94 834 ALA A O 1
ATOM 5615 N N . GLY A 1 835 ? 16.803 -24.294 31.599 1.00 93.44 835 GLY A N 1
ATOM 5616 C CA . GLY A 1 835 ? 16.108 -24.907 32.740 1.00 93.44 835 GLY A CA 1
ATOM 5617 C C . GLY A 1 835 ? 14.643 -24.492 32.907 1.00 93.44 835 GLY A C 1
ATOM 5618 O O . GLY A 1 835 ? 13.973 -25.030 33.783 1.00 93.44 835 GLY A O 1
ATOM 5619 N N . LEU A 1 836 ? 14.142 -23.546 32.107 1.00 96.88 836 LEU A N 1
ATOM 5620 C CA . LEU A 1 836 ? 12.758 -23.076 32.174 1.00 96.88 836 LEU A CA 1
ATOM 5621 C C . LEU A 1 836 ? 11.930 -23.557 30.987 1.00 96.88 836 LEU A C 1
ATOM 5623 O O . LEU A 1 836 ? 12.380 -23.530 29.844 1.00 96.88 836 LEU A O 1
ATOM 5627 N N . ASN A 1 837 ? 10.665 -23.868 31.259 1.00 96.62 837 ASN A N 1
ATOM 5628 C CA . ASN A 1 837 ? 9.740 -24.394 30.263 1.00 96.62 837 ASN A CA 1
ATOM 5629 C C . ASN A 1 837 ? 9.319 -23.285 29.288 1.00 96.62 837 ASN A C 1
ATOM 5631 O O . ASN A 1 837 ? 8.589 -22.359 29.658 1.00 96.62 837 ASN A O 1
ATOM 5635 N N . ALA A 1 838 ? 9.760 -23.374 28.034 1.00 97.94 838 ALA A N 1
ATOM 5636 C CA . ALA A 1 838 ? 9.210 -22.579 26.938 1.00 97.94 838 ALA A CA 1
ATOM 5637 C C . ALA A 1 838 ? 7.893 -23.184 26.454 1.00 97.94 838 ALA A C 1
ATOM 5639 O O . ALA A 1 838 ? 6.925 -22.457 26.239 1.00 97.94 838 ALA A O 1
ATOM 5640 N N . VAL A 1 839 ? 7.830 -24.508 26.361 1.00 97.75 839 VAL A N 1
ATOM 5641 C CA . VAL A 1 839 ? 6.591 -25.254 26.144 1.00 97.75 839 VAL A CA 1
ATOM 5642 C C . VAL A 1 839 ? 6.182 -25.853 27.485 1.00 97.75 839 VAL A C 1
ATOM 5644 O O . VAL A 1 839 ? 6.976 -26.560 28.089 1.00 97.75 839 VAL A O 1
ATOM 5647 N N . GLY A 1 840 ? 4.992 -25.522 27.993 1.00 95.44 840 GLY A N 1
ATOM 5648 C CA . GLY A 1 840 ? 4.561 -25.971 29.323 1.00 95.44 840 GLY A CA 1
ATOM 5649 C C . GLY A 1 840 ? 3.859 -27.339 29.360 1.00 95.44 840 GLY A C 1
ATOM 5650 O O . GLY A 1 840 ? 3.763 -27.925 30.435 1.00 95.44 840 GLY A O 1
ATOM 5651 N N . GLY A 1 841 ? 3.396 -27.845 28.210 1.00 95.00 841 GLY A N 1
ATOM 5652 C CA . GLY A 1 841 ? 2.731 -29.145 28.051 1.00 95.00 841 GLY A CA 1
ATOM 5653 C C . GLY A 1 841 ? 3.344 -29.986 26.924 1.00 95.00 841 GLY A C 1
ATOM 5654 O O . GLY A 1 841 ? 4.522 -29.848 26.606 1.00 95.00 841 GLY A O 1
ATOM 5655 N N . ASP A 1 842 ? 2.538 -30.839 26.294 1.00 97.31 842 ASP A N 1
ATOM 5656 C CA . ASP A 1 842 ? 2.975 -31.664 25.160 1.00 97.31 842 ASP A CA 1
ATOM 5657 C C . ASP A 1 842 ? 3.225 -30.840 23.884 1.00 97.31 842 ASP A C 1
ATOM 5659 O O . ASP A 1 842 ? 2.687 -29.740 23.709 1.00 97.31 842 ASP A O 1
ATOM 5663 N N . LEU A 1 843 ? 4.003 -31.397 22.951 1.00 97.69 843 LEU A N 1
ATOM 5664 C CA . LEU A 1 843 ? 4.296 -30.797 21.648 1.00 97.69 843 LEU A CA 1
ATOM 5665 C C . LEU A 1 843 ? 3.899 -31.721 20.494 1.00 97.69 843 LEU A C 1
ATOM 5667 O O . LEU A 1 843 ? 4.312 -32.875 20.426 1.00 97.69 843 LEU A O 1
ATOM 5671 N N . THR A 1 844 ? 3.184 -31.169 19.516 1.00 97.00 844 THR A N 1
ATOM 5672 C CA . THR A 1 844 ? 2.983 -31.767 18.193 1.00 97.00 844 THR A CA 1
ATOM 5673 C C . THR A 1 844 ? 3.480 -30.825 17.099 1.00 97.00 844 THR A C 1
ATOM 5675 O O . THR A 1 844 ? 3.103 -29.656 17.043 1.00 97.00 844 THR A O 1
ATOM 5678 N N . VAL A 1 845 ? 4.297 -31.331 16.181 1.00 96.38 845 VAL A N 1
ATOM 5679 C CA . VAL A 1 845 ? 4.723 -30.608 14.977 1.00 96.38 845 VAL A CA 1
ATOM 5680 C C . VAL A 1 845 ? 4.128 -31.311 13.767 1.00 96.38 845 VAL A C 1
ATOM 5682 O O . VAL A 1 845 ? 4.494 -32.444 13.460 1.00 96.38 845 VAL A O 1
ATOM 5685 N N . THR A 1 846 ? 3.205 -30.640 13.086 1.00 93.50 846 THR A N 1
ATOM 5686 C CA . THR A 1 846 ? 2.580 -31.127 11.848 1.00 93.50 846 THR A CA 1
ATOM 5687 C C . THR A 1 846 ? 3.235 -30.535 10.599 1.00 93.50 846 THR A C 1
ATOM 5689 O O . THR A 1 846 ? 3.188 -31.131 9.524 1.00 93.50 846 THR A O 1
ATOM 5692 N N . GLY A 1 847 ? 3.912 -29.392 10.744 1.00 86.00 847 GLY A N 1
ATOM 5693 C CA . GLY A 1 847 ? 4.726 -28.763 9.707 1.00 86.00 847 GLY A CA 1
ATOM 5694 C C . GLY A 1 847 ? 5.588 -27.634 10.277 1.00 86.00 847 GLY A C 1
ATOM 5695 O O . GLY A 1 847 ? 5.181 -26.940 11.206 1.00 86.00 847 GLY A O 1
ATOM 5696 N N . GLY A 1 848 ? 6.794 -27.442 9.738 1.00 90.88 848 GLY A N 1
ATOM 5697 C CA . GLY A 1 848 ? 7.733 -26.416 10.208 1.00 90.88 848 GLY A CA 1
ATOM 5698 C C . GLY A 1 848 ? 8.746 -26.911 11.246 1.00 90.88 848 GLY A C 1
ATOM 5699 O O . GLY A 1 848 ? 8.960 -28.109 11.410 1.00 90.88 848 GLY A O 1
ATOM 5700 N N . ILE A 1 849 ? 9.414 -25.972 11.916 1.00 92.88 849 ILE A N 1
ATOM 5701 C CA . ILE A 1 849 ? 10.600 -26.225 12.744 1.00 92.88 849 ILE A CA 1
ATOM 5702 C C . ILE A 1 849 ? 10.355 -25.762 14.181 1.00 92.88 849 ILE A C 1
ATOM 5704 O O . ILE A 1 849 ? 10.034 -24.602 14.415 1.00 92.88 849 ILE A O 1
ATOM 5708 N N . VAL A 1 850 ? 10.598 -26.625 15.162 1.00 96.06 850 VAL A N 1
ATOM 5709 C CA . VAL A 1 850 ? 10.823 -26.219 16.558 1.00 96.06 850 VAL A CA 1
ATOM 5710 C C . VAL A 1 850 ? 12.319 -26.230 16.818 1.00 96.06 850 VAL A C 1
ATOM 5712 O O . VAL A 1 850 ? 12.971 -27.232 16.532 1.00 96.06 850 VAL A O 1
ATOM 5715 N N . ARG A 1 851 ? 12.881 -25.147 17.356 1.00 93.06 851 ARG A N 1
ATOM 5716 C CA . ARG A 1 851 ? 14.322 -25.027 17.599 1.00 93.06 851 ARG A CA 1
ATOM 5717 C C . ARG A 1 851 ? 14.617 -24.622 19.038 1.00 93.06 851 ARG A C 1
ATOM 5719 O O . ARG A 1 851 ? 14.199 -23.561 19.495 1.00 93.06 851 ARG A O 1
ATOM 5726 N N . ASN A 1 852 ? 15.397 -25.437 19.738 1.00 91.50 852 ASN A N 1
ATOM 5727 C CA . ASN A 1 852 ? 15.921 -25.099 21.054 1.00 91.50 852 ASN A CA 1
ATOM 5728 C C . ASN A 1 852 ? 17.033 -24.056 20.910 1.00 91.50 852 ASN A C 1
ATOM 5730 O O . ASN A 1 852 ? 18.092 -24.314 20.342 1.00 91.50 852 ASN A O 1
ATOM 5734 N N . VAL A 1 853 ? 16.808 -22.860 21.438 1.00 94.06 853 VAL A N 1
ATOM 5735 C CA . VAL A 1 853 ? 17.851 -21.835 21.558 1.00 94.06 853 VAL A CA 1
ATOM 5736 C C . VAL A 1 853 ? 18.603 -22.017 22.879 1.00 94.06 853 VAL A C 1
ATOM 5738 O O . VAL A 1 853 ? 19.820 -21.841 22.918 1.00 94.06 853 VAL A O 1
ATOM 5741 N N . ASN A 1 854 ? 17.910 -22.465 23.931 1.00 93.50 854 ASN A N 1
ATOM 5742 C CA . ASN A 1 854 ? 18.481 -22.831 25.229 1.00 93.50 854 ASN A CA 1
ATOM 5743 C C . ASN A 1 854 ? 18.163 -24.289 25.609 1.00 93.50 854 ASN A C 1
ATOM 5745 O O . ASN A 1 854 ? 17.357 -24.953 24.961 1.00 93.50 854 ASN A O 1
ATOM 5749 N N . ALA A 1 855 ? 18.846 -24.801 26.639 1.00 91.94 855 ALA A N 1
ATOM 5750 C CA . ALA A 1 855 ? 18.661 -26.163 27.146 1.00 91.94 855 ALA A CA 1
ATOM 5751 C C . ALA A 1 855 ? 17.455 -26.280 28.089 1.00 91.94 855 ALA A C 1
ATOM 5753 O O . ALA A 1 855 ? 17.091 -25.300 28.748 1.00 91.94 855 ALA A O 1
ATOM 5754 N N . ASN A 1 856 ? 16.899 -27.489 28.184 1.00 92.75 856 ASN A N 1
ATOM 5755 C CA . ASN A 1 856 ? 15.837 -27.876 29.112 1.00 92.75 856 ASN A CA 1
ATOM 5756 C C . ASN A 1 856 ? 14.619 -26.941 29.040 1.00 92.75 856 ASN A C 1
ATOM 5758 O O . ASN A 1 856 ? 14.388 -26.135 29.945 1.00 92.75 856 ASN A O 1
ATOM 5762 N N . GLN A 1 857 ? 13.937 -26.964 27.895 1.00 97.38 857 GLN A N 1
ATOM 5763 C CA . GLN A 1 857 ? 12.840 -26.062 27.527 1.00 97.38 857 GLN A CA 1
ATOM 5764 C C . GLN A 1 857 ? 11.451 -26.710 27.636 1.00 97.38 857 GLN A C 1
ATOM 5766 O O . GLN A 1 857 ? 10.456 -26.046 27.320 1.00 97.38 857 GLN A O 1
ATOM 5771 N N . PHE A 1 858 ? 11.378 -27.961 28.095 1.00 95.81 858 PHE A N 1
ATOM 5772 C CA . PHE A 1 858 ? 10.149 -28.724 28.311 1.00 95.81 858 PHE A CA 1
ATOM 5773 C C . PHE A 1 858 ? 10.102 -29.276 29.746 1.00 95.81 858 PHE A C 1
ATOM 5775 O O . PHE A 1 858 ? 11.150 -29.510 30.346 1.00 95.81 858 PHE A O 1
ATOM 5782 N N . PRO A 1 859 ? 8.904 -29.544 30.296 1.00 95.69 859 PRO A N 1
ATOM 5783 C CA . PRO A 1 859 ? 8.763 -30.470 31.410 1.00 95.69 859 PRO A CA 1
ATOM 5784 C C . PRO A 1 859 ? 9.244 -31.874 31.021 1.00 95.69 859 PRO A C 1
ATOM 5786 O O . PRO A 1 859 ? 8.861 -32.376 29.963 1.00 95.69 859 PRO A O 1
ATOM 5789 N N . ASP A 1 860 ? 9.949 -32.564 31.918 1.00 94.12 860 ASP A N 1
ATOM 5790 C CA . ASP A 1 860 ? 10.423 -33.944 31.702 1.00 94.12 860 ASP A CA 1
ATOM 5791 C C . ASP A 1 860 ? 9.287 -34.951 31.429 1.00 94.12 860 ASP A C 1
ATOM 5793 O O . ASP A 1 860 ? 9.516 -36.022 30.874 1.00 94.12 860 ASP A O 1
ATOM 5797 N N . THR A 1 861 ? 8.049 -34.615 31.811 1.00 94.94 861 THR A N 1
ATOM 5798 C CA . THR A 1 861 ? 6.841 -35.418 31.561 1.00 94.94 861 THR A CA 1
ATOM 5799 C C . THR A 1 861 ? 6.266 -35.247 30.154 1.00 94.94 861 THR A C 1
ATOM 5801 O O . THR A 1 861 ? 5.303 -35.929 29.815 1.00 94.94 861 THR A O 1
ATOM 5804 N N . SER A 1 862 ? 6.798 -34.324 29.352 1.00 95.81 862 SER A N 1
ATOM 5805 C CA . SER A 1 862 ? 6.210 -33.955 28.061 1.00 95.81 862 SER A CA 1
ATOM 5806 C C . SER A 1 862 ? 6.427 -35.035 27.015 1.00 95.81 862 SER A C 1
ATOM 5808 O O . SER A 1 862 ? 7.473 -35.686 26.966 1.00 95.81 862 SER A O 1
ATOM 5810 N N . THR A 1 863 ? 5.463 -35.175 26.121 1.00 96.19 863 THR A N 1
ATOM 5811 C CA . THR A 1 863 ? 5.581 -35.984 24.912 1.00 96.19 863 THR A CA 1
ATOM 5812 C C . THR A 1 863 ? 5.793 -35.090 23.692 1.00 96.19 863 THR A C 1
ATOM 5814 O O . THR A 1 863 ? 5.241 -33.991 23.594 1.00 96.19 863 THR A O 1
ATOM 5817 N N . VAL A 1 864 ? 6.624 -35.552 22.755 1.00 95.75 864 VAL A N 1
ATOM 5818 C CA . VAL A 1 864 ? 6.899 -34.855 21.492 1.00 95.75 864 VAL A CA 1
ATOM 5819 C C . VAL A 1 864 ? 6.492 -35.735 20.320 1.00 95.75 864 VAL A C 1
ATOM 5821 O O . VAL A 1 864 ? 7.013 -36.836 20.143 1.00 95.75 864 VAL A O 1
ATOM 5824 N N . VAL A 1 865 ? 5.590 -35.234 19.482 1.00 94.06 865 VAL A N 1
ATOM 5825 C CA . VAL A 1 865 ? 5.122 -35.912 18.269 1.00 94.06 865 VAL A CA 1
ATOM 5826 C C . VAL A 1 865 ? 5.507 -35.095 17.041 1.00 94.06 865 VAL A C 1
ATOM 5828 O O . VAL A 1 865 ? 5.125 -33.934 16.910 1.00 94.06 865 VAL A O 1
ATOM 5831 N N . LEU A 1 866 ? 6.232 -35.704 16.108 1.00 91.50 866 LEU A N 1
ATOM 5832 C CA . LEU A 1 866 ? 6.495 -35.147 14.782 1.00 91.50 866 LEU A CA 1
ATOM 5833 C C . LEU A 1 866 ? 5.684 -35.936 13.758 1.00 91.50 866 LEU A C 1
ATOM 5835 O O . LEU A 1 866 ? 5.866 -37.147 13.641 1.00 91.50 866 LEU A O 1
ATOM 5839 N N . ASN A 1 867 ? 4.773 -35.267 13.056 1.00 88.19 867 ASN A N 1
ATOM 5840 C CA . ASN A 1 867 ? 3.821 -35.908 12.155 1.00 88.19 867 ASN A CA 1
ATOM 5841 C C . ASN A 1 867 ? 3.592 -35.065 10.890 1.00 88.19 867 ASN A C 1
ATOM 5843 O O . ASN A 1 867 ? 2.628 -34.307 10.796 1.00 88.19 867 ASN A O 1
ATOM 5847 N N . GLY A 1 868 ? 4.504 -35.185 9.926 1.00 81.94 868 GLY A N 1
ATOM 5848 C CA . GLY A 1 868 ? 4.481 -34.453 8.658 1.00 81.94 868 GLY A CA 1
ATOM 5849 C C . GLY A 1 868 ? 5.855 -34.349 7.989 1.00 81.94 868 GLY A C 1
ATOM 5850 O O . GLY A 1 868 ? 6.883 -34.270 8.660 1.00 81.94 868 GLY A O 1
ATOM 5851 N N . SER A 1 869 ? 5.891 -34.298 6.655 1.00 79.81 869 SER A N 1
ATOM 5852 C CA . SER A 1 869 ? 7.140 -34.348 5.869 1.00 79.81 869 SER A CA 1
ATOM 5853 C C . SER A 1 869 ? 8.083 -33.159 6.082 1.00 79.81 869 SER A C 1
ATOM 5855 O O . SER A 1 869 ? 9.282 -33.270 5.835 1.00 79.81 869 SER A O 1
ATOM 5857 N N . THR A 1 870 ? 7.561 -32.020 6.542 1.00 82.56 870 THR A N 1
ATOM 5858 C CA . THR A 1 870 ? 8.339 -30.810 6.856 1.00 82.56 870 THR A CA 1
ATOM 5859 C C . THR A 1 870 ? 8.472 -30.558 8.356 1.00 82.56 870 THR A C 1
ATOM 5861 O O . THR A 1 870 ? 9.071 -29.557 8.741 1.00 82.56 870 THR A O 1
ATOM 5864 N N . ALA A 1 871 ? 7.909 -31.430 9.199 1.00 88.19 871 ALA A N 1
ATOM 5865 C CA . ALA A 1 871 ? 7.975 -31.298 10.646 1.00 88.19 871 ALA A CA 1
ATOM 5866 C C . ALA A 1 871 ? 9.385 -31.626 11.145 1.00 88.19 871 ALA A C 1
ATOM 5868 O O . ALA A 1 871 ? 9.930 -32.699 10.862 1.00 88.19 871 ALA A O 1
ATOM 5869 N N . GLN A 1 872 ? 9.965 -30.696 11.899 1.00 88.62 872 GLN A N 1
ATOM 5870 C CA . GLN A 1 872 ? 11.298 -30.827 12.461 1.00 88.62 872 GLN A CA 1
ATOM 5871 C C . GLN A 1 872 ? 11.365 -30.358 13.905 1.00 88.62 872 GLN A C 1
ATOM 5873 O O . GLN A 1 872 ? 10.793 -29.336 14.280 1.00 88.62 872 GLN A O 1
ATOM 5878 N N . TRP A 1 873 ? 12.177 -31.067 14.682 1.00 90.19 873 TRP A N 1
ATOM 5879 C CA . TRP A 1 873 ? 12.663 -30.603 15.972 1.00 90.19 873 TRP A CA 1
ATOM 5880 C C . TRP A 1 873 ? 14.188 -30.533 15.954 1.00 90.19 873 TRP A C 1
ATOM 5882 O O . TRP A 1 873 ? 14.866 -31.513 15.629 1.00 90.19 873 TRP A O 1
ATOM 5892 N N . GLN A 1 874 ? 14.715 -29.348 16.250 1.00 86.94 874 GLN A N 1
ATOM 5893 C CA . GLN A 1 874 ? 16.126 -29.001 16.199 1.00 86.94 874 GLN A CA 1
ATOM 5894 C C . GLN A 1 874 ? 16.643 -28.665 17.598 1.00 86.94 874 GLN A C 1
ATOM 5896 O O . GLN A 1 874 ? 16.405 -27.577 18.117 1.00 86.94 874 GLN A O 1
ATOM 5901 N N . LEU A 1 875 ? 17.416 -29.574 18.193 1.00 84.56 875 LEU A N 1
ATOM 5902 C CA . LEU A 1 875 ? 17.992 -29.359 19.528 1.00 84.56 875 LEU A CA 1
ATOM 5903 C C . LEU A 1 875 ? 19.162 -28.367 19.550 1.00 84.56 875 LEU A C 1
ATOM 5905 O O . LEU A 1 875 ? 19.508 -27.872 20.614 1.00 84.56 875 LEU A O 1
ATOM 5909 N N . ASN A 1 876 ? 19.795 -28.092 18.401 1.00 79.94 876 ASN A N 1
ATOM 5910 C CA . ASN A 1 876 ? 20.834 -27.058 18.261 1.00 79.94 876 ASN A CA 1
ATOM 5911 C C . ASN A 1 876 ? 21.958 -27.125 19.332 1.00 79.94 876 ASN A C 1
ATOM 5913 O O . ASN A 1 876 ? 22.322 -26.122 19.949 1.00 79.94 876 ASN A O 1
ATOM 5917 N N . ALA A 1 877 ? 22.477 -28.333 19.588 1.00 79.12 877 ALA A N 1
ATOM 5918 C CA . ALA A 1 877 ? 23.485 -28.612 20.621 1.00 79.12 877 ALA A CA 1
ATOM 5919 C C . ALA A 1 877 ? 23.064 -28.224 22.057 1.00 79.12 877 ALA A C 1
ATOM 5921 O O . ALA A 1 877 ? 23.904 -27.882 22.889 1.00 79.12 877 ALA A O 1
ATOM 5922 N N . LYS A 1 878 ? 21.762 -28.264 22.359 1.00 86.12 878 LYS A N 1
ATOM 5923 C CA . LYS A 1 878 ? 21.209 -28.071 23.704 1.00 86.12 878 LYS A CA 1
ATOM 5924 C C . LYS A 1 878 ? 20.717 -29.395 24.277 1.00 86.12 878 LYS A C 1
ATOM 5926 O O . LYS A 1 878 ? 20.213 -30.241 23.543 1.00 86.12 878 LYS A O 1
ATOM 5931 N N . ALA A 1 879 ? 20.919 -29.578 25.582 1.00 87.81 879 ALA A N 1
ATOM 5932 C CA . ALA A 1 879 ? 20.412 -30.738 26.303 1.00 87.81 879 ALA A CA 1
ATOM 5933 C C . ALA A 1 879 ? 18.906 -30.607 26.547 1.00 87.81 879 ALA A C 1
ATOM 5935 O O . ALA A 1 879 ? 18.424 -29.501 26.807 1.00 87.81 879 ALA A O 1
ATOM 5936 N N . GLU A 1 880 ? 18.192 -31.725 26.475 1.00 91.56 880 GLU A N 1
ATOM 5937 C CA . GLU A 1 880 ? 16.748 -31.779 26.678 1.00 91.56 880 GLU A CA 1
ATOM 5938 C C . GLU A 1 880 ? 16.294 -33.128 27.242 1.00 91.56 880 GLU A C 1
ATOM 5940 O O . GLU A 1 880 ? 16.859 -34.169 26.883 1.00 91.56 880 GLU A O 1
ATOM 5945 N N . THR A 1 881 ? 15.259 -33.103 28.084 1.00 92.06 881 THR A N 1
ATOM 5946 C CA . THR A 1 881 ? 14.643 -34.299 28.673 1.00 92.06 881 THR A CA 1
ATOM 5947 C C . THR A 1 881 ? 13.139 -34.302 28.421 1.00 92.06 881 THR A C 1
ATOM 5949 O O . THR A 1 881 ? 12.461 -33.306 28.645 1.00 92.06 881 THR A O 1
ATOM 5952 N N . VAL A 1 882 ? 12.607 -35.430 27.952 1.00 93.06 882 VAL A N 1
ATOM 5953 C CA . VAL A 1 882 ? 11.173 -35.626 27.679 1.00 93.06 882 VAL A CA 1
ATOM 5954 C C . VAL A 1 882 ? 10.743 -37.052 28.032 1.00 93.06 882 VAL A C 1
ATOM 5956 O O . VAL A 1 882 ? 11.574 -37.956 28.150 1.00 93.06 882 VAL A O 1
ATOM 5959 N N . ALA A 1 883 ? 9.439 -37.282 28.173 1.00 93.94 883 ALA A N 1
ATOM 5960 C CA . ALA A 1 883 ? 8.890 -38.591 28.511 1.00 93.94 883 ALA A CA 1
ATOM 5961 C C . ALA A 1 883 ? 8.893 -39.543 27.315 1.00 93.94 883 ALA A C 1
ATOM 5963 O O . ALA A 1 883 ? 9.285 -40.703 27.432 1.00 93.94 883 ALA A O 1
ATOM 5964 N N . ALA A 1 884 ? 8.465 -39.060 26.151 1.00 92.38 884 ALA A N 1
ATOM 5965 C CA . ALA A 1 884 ? 8.382 -39.866 24.940 1.00 92.38 884 ALA A CA 1
ATOM 5966 C C . ALA A 1 884 ? 8.572 -39.013 23.688 1.00 92.38 884 ALA A C 1
ATOM 5968 O O . ALA A 1 884 ? 8.206 -37.836 23.657 1.00 92.38 884 ALA A O 1
ATOM 5969 N N . VAL A 1 885 ? 9.095 -39.636 22.632 1.00 91.56 885 VAL A N 1
ATOM 5970 C CA . VAL A 1 885 ? 9.229 -39.017 21.309 1.00 91.56 885 VAL A CA 1
ATOM 5971 C C . VAL A 1 885 ? 8.671 -39.967 20.258 1.00 91.56 885 VAL A C 1
ATOM 5973 O O . VAL A 1 885 ? 9.042 -41.139 20.226 1.00 91.56 885 VAL A O 1
ATOM 5976 N N . SER A 1 886 ? 7.803 -39.462 19.383 1.00 90.50 886 SER A N 1
ATOM 5977 C CA . SER A 1 886 ? 7.217 -40.218 18.276 1.00 90.50 886 SER A CA 1
ATOM 5978 C C . SER A 1 886 ? 7.425 -39.493 16.948 1.00 90.50 886 SER A C 1
ATOM 5980 O O . SER A 1 886 ? 7.075 -38.321 16.817 1.00 90.50 886 SER A O 1
ATOM 5982 N N . VAL A 1 887 ? 7.996 -40.179 15.956 1.00 85.06 887 VAL A N 1
ATOM 5983 C CA . VAL A 1 887 ? 8.328 -39.616 14.637 1.00 85.06 887 VAL A CA 1
ATOM 5984 C C . VAL A 1 887 ? 7.578 -40.381 13.545 1.00 85.06 887 VAL A C 1
ATOM 5986 O O . VAL A 1 887 ? 7.909 -41.531 13.275 1.00 85.06 887 VAL A O 1
ATOM 5989 N N . LEU A 1 888 ? 6.582 -39.754 12.915 1.00 81.81 888 LEU A N 1
ATOM 5990 C CA . LEU A 1 888 ? 5.667 -40.342 11.929 1.00 81.81 888 LEU A CA 1
ATOM 5991 C C . LEU A 1 888 ? 5.862 -39.646 10.566 1.00 81.81 888 LEU A C 1
ATOM 5993 O O . LEU A 1 888 ? 5.177 -38.673 10.259 1.00 81.81 888 LEU A O 1
ATOM 5997 N N . ASN A 1 889 ? 6.808 -40.119 9.747 1.00 70.50 889 ASN A N 1
ATOM 5998 C CA . ASN A 1 889 ? 7.189 -39.522 8.446 1.00 70.50 889 ASN A CA 1
ATOM 5999 C C . ASN A 1 889 ? 7.799 -38.105 8.518 1.00 70.50 889 ASN A C 1
ATOM 6001 O O . ASN A 1 889 ? 7.573 -37.270 7.641 1.00 70.50 889 ASN A O 1
ATOM 6005 N N . SER A 1 890 ? 8.577 -37.835 9.565 1.00 62.81 890 SER A N 1
ATOM 6006 C CA . SER A 1 890 ? 9.199 -36.532 9.850 1.00 62.81 890 SER A CA 1
ATOM 6007 C C . SER A 1 890 ? 10.695 -36.660 10.122 1.00 62.81 890 SER A C 1
ATOM 6009 O O . SER A 1 890 ? 11.204 -37.775 10.241 1.00 62.81 890 SER A O 1
ATOM 6011 N N . THR A 1 891 ? 11.407 -35.537 10.266 1.00 61.44 891 THR A N 1
ATOM 6012 C CA . THR A 1 891 ? 12.843 -35.544 10.586 1.00 61.44 891 THR A CA 1
ATOM 6013 C C . THR A 1 891 ? 13.125 -34.871 11.931 1.00 61.44 891 THR A C 1
ATOM 6015 O O . THR A 1 891 ? 12.923 -33.670 12.069 1.00 61.44 891 THR A O 1
ATOM 6018 N N . VAL A 1 892 ? 13.680 -35.588 12.912 1.00 58.47 892 VAL A N 1
ATOM 6019 C CA . VAL A 1 892 ? 14.360 -34.943 14.057 1.00 58.47 892 VAL A CA 1
ATOM 6020 C C . VAL A 1 892 ? 15.786 -34.626 13.615 1.00 58.47 892 VAL A C 1
ATOM 6022 O O . VAL A 1 892 ? 16.509 -35.535 13.216 1.00 58.47 892 VAL A O 1
ATOM 6025 N N . ALA A 1 893 ? 16.224 -33.372 13.686 1.00 58.81 893 ALA A N 1
ATOM 6026 C CA . ALA A 1 893 ? 17.594 -32.998 13.334 1.00 58.81 893 ALA A CA 1
ATOM 6027 C C . ALA A 1 893 ? 18.346 -32.520 14.580 1.00 58.81 893 ALA A C 1
ATOM 6029 O O . ALA A 1 893 ? 18.213 -31.379 15.018 1.00 58.81 893 ALA A O 1
ATOM 6030 N N . VAL A 1 894 ? 19.187 -33.372 15.151 1.00 55.94 894 VAL A N 1
ATOM 6031 C CA . VAL A 1 894 ? 20.056 -33.010 16.273 1.00 55.94 894 VAL A CA 1
ATOM 6032 C C . VAL A 1 894 ? 21.339 -32.409 15.698 1.00 55.94 894 VAL A C 1
ATOM 6034 O O . VAL A 1 894 ? 22.028 -33.061 14.929 1.00 55.94 894 VAL A O 1
ATOM 6037 N N . GLY A 1 895 ? 21.642 -31.147 16.015 1.00 52.78 895 GLY A N 1
ATOM 6038 C CA . GLY A 1 895 ? 22.894 -30.482 15.610 1.00 52.78 895 GLY A CA 1
ATOM 6039 C C . GLY A 1 895 ? 22.926 -29.822 14.215 1.00 52.78 895 GLY A C 1
ATOM 6040 O O . GLY A 1 895 ? 23.996 -29.489 13.710 1.00 52.78 895 GLY A O 1
ATOM 6041 N N . ASN A 1 896 ? 21.783 -29.576 13.559 1.00 44.41 896 ASN A N 1
ATOM 6042 C CA . ASN A 1 896 ? 21.812 -28.853 12.279 1.00 44.41 896 ASN A CA 1
ATOM 6043 C C . ASN A 1 896 ? 22.308 -27.400 12.448 1.00 44.41 896 ASN A C 1
ATOM 6045 O O . ASN A 1 896 ? 21.804 -26.648 13.280 1.00 44.41 896 ASN A O 1
ATOM 6049 N N . THR A 1 897 ? 23.280 -27.018 11.617 1.00 47.75 897 THR A N 1
ATOM 6050 C CA . THR A 1 897 ? 23.838 -25.669 11.505 1.00 47.75 897 THR A CA 1
ATOM 6051 C C . THR A 1 897 ? 23.101 -24.912 10.396 1.00 47.75 897 THR A C 1
ATOM 6053 O O . THR A 1 897 ? 23.487 -24.974 9.232 1.00 47.75 897 THR A O 1
ATOM 6056 N N . ALA A 1 898 ? 22.057 -24.162 10.749 1.00 32.56 898 ALA A N 1
ATOM 6057 C CA . ALA A 1 898 ? 21.494 -23.122 9.886 1.00 32.56 898 ALA A CA 1
ATOM 6058 C C . ALA A 1 898 ? 21.260 -21.835 10.703 1.00 32.56 898 ALA A C 1
ATOM 6060 O O . ALA A 1 898 ? 20.216 -21.654 11.326 1.00 32.56 898 ALA A O 1
ATOM 6061 N N . GLY A 1 899 ? 22.276 -20.955 10.693 1.00 28.58 899 GLY A N 1
ATOM 6062 C CA . GLY A 1 899 ? 22.220 -19.558 11.157 1.00 28.58 899 GLY A CA 1
ATOM 6063 C C . GLY A 1 899 ? 23.004 -19.218 12.442 1.00 28.58 899 GLY A C 1
ATOM 6064 O O . GLY A 1 899 ? 22.414 -19.244 13.509 1.00 28.58 899 GLY A O 1
ATOM 6065 N N . LEU A 1 900 ? 24.298 -18.860 12.281 1.00 25.22 900 LEU A N 1
ATOM 6066 C CA . LEU A 1 900 ? 25.196 -17.980 13.091 1.00 25.22 900 LEU A CA 1
ATOM 6067 C C . LEU A 1 900 ? 25.178 -18.094 14.651 1.00 25.22 900 LEU A C 1
ATOM 6069 O O . LEU A 1 900 ? 24.179 -17.755 15.262 1.00 25.22 900 LEU A O 1
ATOM 6073 N N . GLN A 1 901 ? 26.235 -18.405 15.426 1.00 32.44 901 GLN A N 1
ATOM 6074 C CA . GLN A 1 901 ? 27.649 -18.766 15.228 1.00 32.44 901 GLN A CA 1
ATOM 6075 C C . GLN A 1 901 ? 28.198 -19.512 16.479 1.00 32.44 901 GLN A C 1
ATOM 6077 O O . GLN A 1 901 ? 27.822 -19.213 17.608 1.00 32.44 901 GLN A O 1
ATOM 6082 N N . THR A 1 902 ? 29.159 -20.409 16.213 1.00 28.34 902 THR A N 1
ATOM 6083 C CA . THR A 1 902 ? 30.367 -20.796 16.987 1.00 28.34 902 THR A CA 1
ATOM 6084 C C . THR A 1 902 ? 30.262 -21.264 18.448 1.00 28.34 902 THR A C 1
ATOM 6086 O O . THR A 1 902 ? 30.346 -20.463 19.374 1.00 28.34 902 THR A O 1
ATOM 6089 N N . GLY A 1 903 ? 30.332 -22.590 18.636 1.00 28.86 903 GLY A N 1
ATOM 6090 C CA . GLY A 1 903 ? 31.019 -23.200 19.782 1.00 28.86 903 GLY A CA 1
ATOM 6091 C C . GLY A 1 903 ? 30.274 -24.347 20.470 1.00 28.86 903 GLY A C 1
ATOM 6092 O O . GLY A 1 903 ? 29.283 -24.115 21.149 1.00 28.86 903 GLY A O 1
ATOM 6093 N N . GLY A 1 904 ? 30.837 -25.559 20.381 1.00 41.53 904 GLY A N 1
ATOM 6094 C CA . GLY A 1 904 ? 30.654 -26.619 21.382 1.00 41.53 904 GLY A CA 1
ATOM 6095 C C . GLY A 1 904 ? 29.991 -27.908 20.888 1.00 41.53 904 GLY A C 1
ATOM 6096 O O . GLY A 1 904 ? 28.894 -27.890 20.345 1.00 41.53 904 GLY A O 1
ATOM 6097 N N . ALA A 1 905 ? 30.652 -29.043 21.128 1.00 46.47 905 ALA A N 1
ATOM 6098 C CA . ALA A 1 905 ? 30.010 -30.356 21.150 1.00 46.47 905 ALA A CA 1
ATOM 6099 C C . ALA A 1 905 ? 29.037 -30.454 22.347 1.00 46.47 905 ALA A C 1
ATOM 6101 O O . ALA A 1 905 ? 29.329 -29.876 23.394 1.00 46.47 905 ALA A O 1
ATOM 6102 N N . GLY A 1 906 ? 27.945 -31.226 22.221 1.00 57.78 906 GLY A N 1
ATOM 6103 C CA . GLY A 1 906 ? 27.158 -31.683 23.379 1.00 57.78 906 GLY A CA 1
ATOM 6104 C C . GLY A 1 906 ? 25.691 -31.237 23.474 1.00 57.78 906 GLY A C 1
ATOM 6105 O O . GLY A 1 906 ? 25.307 -30.609 24.455 1.00 57.78 906 GLY A O 1
ATOM 6106 N N . GLY A 1 907 ? 24.839 -31.654 22.531 1.00 63.75 907 GLY A N 1
ATOM 6107 C CA . GLY A 1 907 ? 23.402 -31.796 22.807 1.00 63.75 907 GLY A CA 1
ATOM 6108 C C . GLY A 1 907 ? 23.105 -33.229 23.256 1.00 63.75 907 GLY A C 1
ATOM 6109 O O . GLY A 1 907 ? 23.454 -34.161 22.536 1.00 63.75 907 GLY A O 1
ATOM 6110 N N . ALA A 1 908 ? 22.498 -33.423 24.428 1.00 76.69 908 ALA A N 1
ATOM 6111 C CA . ALA A 1 908 ? 22.010 -34.731 24.863 1.00 76.69 908 ALA A CA 1
ATOM 6112 C C . ALA A 1 908 ? 20.478 -34.732 24.867 1.00 76.69 908 ALA A C 1
ATOM 6114 O O . ALA A 1 908 ? 19.883 -33.863 25.498 1.00 76.69 908 ALA A O 1
ATOM 6115 N N . LEU A 1 909 ? 19.854 -35.687 24.177 1.00 86.88 909 LEU A N 1
ATOM 6116 C CA . LEU A 1 909 ? 18.415 -35.934 24.293 1.00 86.88 909 LEU A CA 1
ATOM 6117 C C . LEU A 1 909 ? 18.201 -37.118 25.230 1.00 86.88 909 LEU A C 1
ATOM 6119 O O . LEU A 1 909 ? 18.662 -38.218 24.927 1.00 86.88 909 LEU A O 1
ATOM 6123 N N . THR A 1 910 ? 17.483 -36.907 26.325 1.00 87.25 910 THR A N 1
ATOM 6124 C CA . THR A 1 910 ? 17.055 -37.981 27.225 1.00 87.25 910 THR A CA 1
ATOM 6125 C C . THR A 1 910 ? 15.557 -38.208 27.064 1.00 87.25 910 THR A C 1
ATOM 6127 O O . THR A 1 910 ? 14.754 -37.320 27.326 1.00 87.25 910 THR A O 1
ATOM 6130 N N . VAL A 1 911 ? 15.180 -39.406 26.635 1.00 89.75 911 VAL A N 1
ATOM 6131 C CA . VAL A 1 911 ? 13.801 -39.887 26.566 1.00 89.75 911 VAL A CA 1
ATOM 6132 C C . VAL A 1 911 ? 13.618 -40.886 27.703 1.00 89.75 911 VAL A C 1
ATOM 6134 O O . VAL A 1 911 ? 14.201 -41.966 27.685 1.00 89.75 911 VAL A O 1
ATOM 6137 N N . THR A 1 912 ? 12.861 -40.523 28.734 1.00 86.12 912 THR A N 1
ATOM 6138 C CA . THR A 1 912 ? 12.726 -41.379 29.929 1.00 86.12 912 THR A CA 1
ATOM 6139 C C . THR A 1 912 ? 11.860 -42.618 29.684 1.00 86.12 912 THR A C 1
ATOM 6141 O O . THR A 1 912 ? 11.972 -43.588 30.427 1.00 86.12 912 THR A O 1
ATOM 6144 N N . GLY A 1 913 ? 11.037 -42.605 28.632 1.00 88.56 913 GLY A N 1
ATOM 6145 C CA . GLY A 1 913 ? 10.246 -43.733 28.147 1.00 88.56 913 GLY A CA 1
ATOM 6146 C C . GLY A 1 913 ? 10.640 -44.173 26.733 1.00 88.56 913 GLY A C 1
ATOM 6147 O O . GLY A 1 913 ? 11.803 -44.469 26.455 1.00 88.56 913 GLY A O 1
ATOM 6148 N N . ASN A 1 914 ? 9.652 -44.250 25.835 1.00 87.38 914 ASN A N 1
ATOM 6149 C CA . ASN A 1 914 ? 9.826 -44.803 24.489 1.00 87.38 914 ASN A CA 1
ATOM 6150 C C . ASN A 1 914 ? 10.204 -43.735 23.450 1.00 87.38 914 ASN A C 1
ATOM 6152 O O . ASN A 1 914 ? 9.553 -42.690 23.334 1.00 87.38 914 ASN A O 1
ATOM 6156 N N . LEU A 1 915 ? 11.206 -44.054 22.634 1.00 88.81 915 LEU A N 1
ATOM 6157 C CA . LEU A 1 915 ? 11.533 -43.368 21.390 1.00 88.81 915 LEU A CA 1
ATOM 6158 C C . LEU A 1 915 ? 11.020 -44.198 20.203 1.00 88.81 915 LEU A C 1
ATOM 6160 O O . LEU A 1 915 ? 11.589 -45.234 19.860 1.00 88.81 915 LEU A O 1
ATOM 6164 N N . SER A 1 916 ? 9.952 -43.732 19.557 1.00 88.12 916 SER A N 1
ATOM 6165 C CA . SER A 1 916 ? 9.275 -44.431 18.461 1.00 88.12 916 SER A CA 1
ATOM 6166 C C . SER A 1 916 ? 9.490 -43.743 17.117 1.00 88.12 916 SER A C 1
ATOM 6168 O O . SER A 1 916 ? 9.286 -42.534 16.986 1.00 88.12 916 SER A O 1
ATOM 6170 N N . ILE A 1 917 ? 9.834 -44.517 16.088 1.00 83.81 917 ILE A N 1
ATOM 6171 C CA . ILE A 1 917 ? 9.988 -44.032 14.712 1.00 83.81 917 ILE A CA 1
ATOM 6172 C C . ILE A 1 917 ? 9.192 -44.902 13.752 1.00 83.81 917 ILE A C 1
ATOM 6174 O O . ILE A 1 917 ? 9.367 -46.119 13.700 1.00 83.81 917 ILE A O 1
ATOM 6178 N N . SER A 1 918 ? 8.356 -44.250 12.952 1.00 81.50 918 SER A N 1
ATOM 6179 C CA . SER A 1 918 ? 7.556 -44.851 11.895 1.00 81.50 918 SER A CA 1
ATOM 6180 C C . SER A 1 918 ? 7.690 -44.032 10.609 1.00 81.50 918 SER A C 1
ATOM 6182 O O . SER A 1 918 ? 7.235 -42.892 10.551 1.00 81.50 918 SER A O 1
ATOM 6184 N N . GLY A 1 919 ? 8.403 -44.551 9.605 1.00 69.00 919 GLY A N 1
ATOM 6185 C CA . GLY A 1 919 ? 8.605 -43.878 8.306 1.00 69.00 919 GLY A CA 1
ATOM 6186 C C . GLY A 1 919 ? 9.370 -42.536 8.322 1.00 69.00 919 GLY A C 1
ATOM 6187 O O . GLY A 1 919 ? 9.576 -41.934 7.270 1.00 69.00 919 GLY A O 1
ATOM 6188 N N . GLY A 1 920 ? 9.807 -42.053 9.492 1.00 69.62 920 GLY A N 1
ATOM 6189 C CA . GLY A 1 920 ? 10.619 -40.843 9.668 1.00 69.62 920 GLY A CA 1
ATOM 6190 C C . GLY A 1 920 ? 12.122 -41.105 9.830 1.00 69.62 920 GLY A C 1
ATOM 6191 O O . GLY A 1 920 ? 12.584 -42.241 9.740 1.00 69.62 920 GLY A O 1
ATOM 6192 N N . GLN A 1 921 ? 12.885 -40.044 10.107 1.00 71.25 921 GLN A N 1
ATOM 6193 C CA . GLN A 1 921 ? 14.344 -40.065 10.260 1.00 71.25 921 GLN A CA 1
ATOM 6194 C C . GLN A 1 921 ? 14.786 -39.276 11.508 1.00 71.25 921 GLN A C 1
ATOM 6196 O O . GLN A 1 921 ? 14.277 -38.191 11.777 1.00 71.25 921 GLN A O 1
ATOM 6201 N N . ILE A 1 922 ? 15.783 -39.770 12.249 1.00 71.50 922 ILE A N 1
ATOM 6202 C CA . ILE A 1 922 ? 16.599 -38.936 13.149 1.00 71.50 922 ILE A CA 1
ATOM 6203 C C . ILE A 1 922 ? 17.939 -38.715 12.469 1.00 71.50 922 ILE A C 1
ATOM 6205 O O . ILE A 1 922 ? 18.623 -39.678 12.135 1.00 71.50 922 ILE A O 1
ATOM 6209 N N . THR A 1 923 ? 18.319 -37.456 12.297 1.00 68.19 923 THR A N 1
ATOM 6210 C CA . THR A 1 923 ? 19.602 -37.051 11.732 1.00 68.19 923 THR A CA 1
ATOM 6211 C C . THR A 1 923 ? 20.428 -36.381 12.817 1.00 68.19 923 THR A C 1
ATOM 6213 O O . THR A 1 923 ? 19.985 -35.417 13.437 1.00 68.19 923 THR A O 1
ATOM 6216 N N . LEU A 1 924 ? 21.647 -36.868 13.025 1.00 68.06 924 LEU A N 1
ATOM 6217 C CA . LEU A 1 924 ? 22.624 -36.263 13.924 1.00 68.06 924 LEU A CA 1
ATOM 6218 C C . LEU A 1 924 ? 23.699 -35.565 13.070 1.00 68.06 924 LEU A C 1
ATOM 6220 O O . LEU A 1 924 ? 24.360 -36.195 12.239 1.00 68.06 924 LEU A O 1
ATOM 6224 N N . ASN A 1 925 ? 23.813 -34.252 13.224 1.00 57.88 925 ASN A N 1
ATOM 6225 C CA . ASN A 1 925 ? 24.633 -33.356 12.424 1.00 57.88 925 ASN A CA 1
ATOM 6226 C C . ASN A 1 925 ? 25.683 -32.712 13.346 1.00 57.88 925 ASN A C 1
ATOM 6228 O O . ASN A 1 925 ? 25.356 -31.834 14.130 1.00 57.88 925 ASN A O 1
ATOM 6232 N N . SER A 1 926 ? 26.950 -33.118 13.227 1.00 58.28 926 SER A N 1
ATOM 6233 C CA . SER A 1 926 ? 28.138 -32.567 13.912 1.00 58.28 926 SER A CA 1
ATOM 6234 C C . SER A 1 926 ? 28.301 -32.798 15.431 1.00 58.28 926 SER A C 1
ATOM 6236 O O . SER A 1 926 ? 27.367 -32.694 16.224 1.00 58.28 926 SER A O 1
ATOM 6238 N N . GLY A 1 927 ? 29.552 -33.045 15.844 1.00 64.94 927 GLY A N 1
ATOM 6239 C CA . GLY A 1 927 ? 29.979 -33.089 17.248 1.00 64.94 927 GLY A CA 1
ATOM 6240 C C . GLY A 1 927 ? 29.744 -34.429 17.957 1.00 64.94 927 GLY A C 1
ATOM 6241 O O . GLY A 1 927 ? 29.218 -35.381 17.387 1.00 64.94 927 GLY A O 1
ATOM 6242 N N . SER A 1 928 ? 30.183 -34.520 19.218 1.00 71.12 928 SER A N 1
ATOM 6243 C CA . SER A 1 928 ? 29.837 -35.651 20.089 1.00 71.12 928 SER A CA 1
ATOM 6244 C C . SER A 1 928 ? 28.424 -35.447 20.640 1.00 71.12 928 SER A C 1
ATOM 6246 O O . SER A 1 928 ? 28.181 -34.438 21.304 1.00 71.12 928 SER A O 1
ATOM 6248 N N . THR A 1 929 ? 27.513 -36.382 20.370 1.00 74.12 929 THR A N 1
ATOM 6249 C CA . THR A 1 929 ? 26.074 -36.262 20.676 1.00 74.12 929 THR A CA 1
ATOM 6250 C C . THR A 1 929 ? 25.548 -37.588 21.216 1.00 74.12 929 THR A C 1
ATOM 6252 O O . THR A 1 929 ? 25.892 -38.645 20.684 1.00 74.12 929 THR A O 1
ATOM 6255 N N . THR A 1 930 ? 24.692 -37.536 22.239 1.00 78.50 930 THR A N 1
ATOM 6256 C CA . THR A 1 930 ? 24.100 -38.731 22.857 1.00 78.50 930 THR A CA 1
ATOM 6257 C C . THR A 1 930 ? 22.581 -38.630 22.861 1.00 78.50 930 THR A C 1
ATOM 6259 O O . THR A 1 930 ? 22.027 -37.636 23.326 1.00 78.50 930 THR A O 1
ATOM 6262 N N . ILE A 1 931 ? 21.904 -39.666 22.377 1.00 84.56 931 ILE A N 1
ATOM 6263 C CA . ILE A 1 931 ? 20.485 -39.896 22.657 1.00 84.56 931 ILE A CA 1
ATOM 6264 C C . ILE A 1 931 ? 20.415 -41.032 23.668 1.00 84.56 931 ILE A C 1
ATOM 6266 O O . ILE A 1 931 ? 21.026 -42.070 23.446 1.00 84.56 931 ILE A O 1
ATOM 6270 N N . THR A 1 932 ? 19.675 -40.855 24.751 1.00 88.31 932 THR A N 1
ATOM 6271 C CA . THR A 1 932 ? 19.362 -41.922 25.702 1.00 88.31 932 THR A CA 1
ATOM 6272 C C . THR A 1 932 ? 17.861 -42.141 25.685 1.00 88.31 932 THR A C 1
ATOM 6274 O O . THR A 1 932 ? 17.120 -41.177 25.834 1.00 88.31 932 THR A O 1
ATOM 6277 N N . ALA A 1 933 ? 17.415 -43.377 25.501 1.00 89.00 933 ALA A N 1
ATOM 6278 C CA . ALA A 1 933 ? 16.010 -43.760 25.586 1.00 89.00 933 ALA A CA 1
ATOM 6279 C C . ALA A 1 933 ? 15.876 -45.045 26.407 1.00 89.00 933 ALA A C 1
ATOM 6281 O O . ALA A 1 933 ? 16.735 -45.918 26.280 1.00 89.00 933 ALA A O 1
ATOM 6282 N N . ASP A 1 934 ? 14.832 -45.193 27.227 1.00 90.88 934 ASP A N 1
ATOM 6283 C CA . ASP A 1 934 ? 14.604 -46.459 27.943 1.00 90.88 934 ASP A CA 1
ATOM 6284 C C . ASP A 1 934 ? 14.263 -47.595 26.967 1.00 90.88 934 ASP A C 1
ATOM 6286 O O . ASP A 1 934 ? 14.857 -48.671 27.026 1.00 90.88 934 ASP A O 1
ATOM 6290 N N . SER A 1 935 ? 13.376 -47.320 26.008 1.00 90.38 935 SER A N 1
ATOM 6291 C CA . SER A 1 935 ? 13.057 -48.218 24.892 1.00 90.38 935 SER A CA 1
ATOM 6292 C C . SER A 1 935 ? 13.107 -47.491 23.551 1.00 90.38 935 SER A C 1
ATOM 6294 O O . SER A 1 935 ? 12.848 -46.287 23.464 1.00 90.38 935 SER A O 1
ATOM 6296 N N . VAL A 1 936 ? 13.450 -48.227 22.493 1.00 88.81 936 VAL A N 1
ATOM 6297 C CA . VAL A 1 936 ? 13.465 -47.723 21.113 1.00 88.81 936 VAL A CA 1
ATOM 6298 C C . VAL A 1 936 ? 12.658 -48.652 20.218 1.00 88.81 936 VAL A C 1
ATOM 6300 O O . VAL A 1 936 ? 12.913 -49.853 20.182 1.00 88.81 936 VAL A O 1
ATOM 6303 N N . THR A 1 937 ? 11.724 -48.093 19.450 1.00 87.25 937 THR A N 1
ATOM 6304 C CA . THR A 1 937 ? 10.897 -48.836 18.487 1.00 87.25 937 THR A CA 1
ATOM 6305 C C . THR A 1 937 ? 11.044 -48.256 17.083 1.00 87.25 937 THR A C 1
ATOM 6307 O O . THR A 1 937 ? 10.898 -47.048 16.889 1.00 87.25 937 THR A O 1
ATOM 6310 N N . VAL A 1 938 ? 11.290 -49.104 16.082 1.00 84.00 938 VAL A N 1
ATOM 6311 C CA . VAL A 1 938 ? 11.440 -48.690 14.674 1.00 84.00 938 VAL A CA 1
ATOM 6312 C C . VAL A 1 938 ? 10.495 -49.476 13.775 1.00 84.00 938 VAL A C 1
ATOM 6314 O O . VAL A 1 938 ? 10.530 -50.695 13.796 1.00 84.00 938 VAL A O 1
ATOM 6317 N N . THR A 1 939 ? 9.680 -48.822 12.947 1.00 77.31 939 THR A N 1
ATOM 6318 C CA . THR A 1 939 ? 8.730 -49.482 12.027 1.00 77.31 939 THR A CA 1
ATOM 6319 C C . THR A 1 939 ? 8.716 -48.803 10.649 1.00 77.31 939 THR A C 1
ATOM 6321 O O . THR A 1 939 ? 8.762 -47.579 10.565 1.00 77.31 939 THR A O 1
ATOM 6324 N N . GLY A 1 940 ? 8.662 -49.562 9.546 1.00 66.75 940 GLY A N 1
ATOM 6325 C CA . GLY A 1 940 ? 8.317 -49.037 8.209 1.00 66.75 940 GLY A CA 1
ATOM 6326 C C . GLY A 1 940 ? 9.184 -47.901 7.626 1.00 66.75 940 GLY A C 1
ATOM 6327 O O . GLY A 1 940 ? 8.703 -47.181 6.755 1.00 66.75 940 GLY A O 1
ATOM 6328 N N . GLY A 1 941 ? 10.426 -47.702 8.089 1.00 61.47 941 GLY A N 1
ATOM 6329 C CA . GLY A 1 941 ? 11.318 -46.617 7.648 1.00 61.47 941 GLY A CA 1
ATOM 6330 C C . GLY A 1 941 ? 12.811 -46.893 7.882 1.00 61.47 941 GLY A C 1
ATOM 6331 O O . GLY A 1 941 ? 13.185 -47.921 8.448 1.00 61.47 941 GLY A O 1
ATOM 6332 N N . GLY A 1 942 ? 13.671 -45.967 7.438 1.00 59.59 942 GLY A N 1
ATOM 6333 C CA . GLY A 1 942 ? 15.128 -46.033 7.591 1.00 59.59 942 GLY A CA 1
ATOM 6334 C C . GLY A 1 942 ? 15.668 -44.986 8.574 1.00 59.59 942 GLY A C 1
ATOM 6335 O O . GLY A 1 942 ? 15.562 -43.790 8.322 1.00 59.59 942 GLY A O 1
ATOM 6336 N N . TRP A 1 943 ? 16.294 -45.406 9.672 1.00 63.59 943 TRP A N 1
ATOM 6337 C CA . TRP A 1 943 ? 17.145 -44.540 10.493 1.00 63.59 943 TRP A CA 1
ATOM 6338 C C . TRP A 1 943 ? 18.498 -44.364 9.807 1.00 63.59 943 TRP A C 1
ATOM 6340 O O . TRP A 1 943 ? 19.079 -45.343 9.349 1.00 63.59 943 TRP A O 1
ATOM 6350 N N . VAL A 1 944 ? 19.046 -43.149 9.804 1.00 57.75 944 VAL A N 1
ATOM 6351 C CA . VAL A 1 944 ? 20.419 -42.891 9.349 1.00 57.75 944 VAL A CA 1
ATOM 6352 C C . VAL A 1 944 ? 21.162 -42.096 10.416 1.00 57.75 944 VAL A C 1
ATOM 6354 O O . VAL A 1 944 ? 20.928 -40.903 10.583 1.00 57.75 944 VAL A O 1
ATOM 6357 N N . PHE A 1 945 ? 22.100 -42.731 11.115 1.00 62.78 945 PHE A N 1
ATOM 6358 C CA . PHE A 1 945 ? 23.120 -42.023 11.884 1.00 62.78 945 PHE A CA 1
ATOM 6359 C C . PHE A 1 945 ? 24.117 -41.349 10.938 1.00 62.78 945 PHE A C 1
ATOM 6361 O O . PHE A 1 945 ? 24.506 -41.955 9.950 1.00 62.78 945 PHE A O 1
ATOM 6368 N N . GLY A 1 946 ? 24.592 -40.156 11.314 1.00 56.12 946 GLY A N 1
ATOM 6369 C CA . GLY A 1 946 ? 25.899 -39.595 10.952 1.00 56.12 946 GLY A CA 1
ATOM 6370 C C . GLY A 1 946 ? 26.112 -39.130 9.510 1.00 56.12 946 GLY A C 1
ATOM 6371 O O . GLY A 1 946 ? 26.361 -39.925 8.616 1.00 56.12 946 GLY A O 1
ATOM 6372 N N . VAL A 1 947 ? 26.161 -37.815 9.292 1.00 52.34 947 VAL A N 1
ATOM 6373 C CA . VAL A 1 947 ? 26.630 -37.230 8.016 1.00 52.34 947 VAL A CA 1
ATOM 6374 C C . VAL A 1 947 ? 27.891 -36.361 8.156 1.00 52.34 947 VAL A C 1
ATOM 6376 O O . VAL A 1 947 ? 28.459 -35.960 7.144 1.00 52.34 947 VAL A O 1
ATOM 6379 N N . SER A 1 948 ? 28.389 -36.096 9.374 1.00 56.66 948 SER A N 1
ATOM 6380 C CA . SER A 1 948 ? 29.655 -35.369 9.604 1.00 56.66 948 SER A CA 1
ATOM 6381 C C . SER A 1 948 ? 30.213 -35.567 11.032 1.00 56.66 948 SER A C 1
ATOM 6383 O O . SER A 1 948 ? 29.495 -36.008 11.923 1.00 56.66 948 SER A O 1
ATOM 6385 N N . GLY A 1 949 ? 31.522 -35.326 11.215 1.00 58.91 949 GLY A N 1
ATOM 6386 C CA . GLY A 1 949 ? 32.381 -35.897 12.275 1.00 58.91 949 GLY A CA 1
ATOM 6387 C C . GLY A 1 949 ? 32.064 -35.606 13.758 1.00 58.91 949 GLY A C 1
ATOM 6388 O O . GLY A 1 949 ? 31.487 -34.577 14.109 1.00 58.91 949 GLY A O 1
ATOM 6389 N N . GLY A 1 950 ? 32.518 -36.531 14.621 1.00 68.38 950 GLY A N 1
ATOM 6390 C CA . GLY A 1 950 ? 32.279 -36.612 16.075 1.00 68.38 950 GLY A CA 1
ATOM 6391 C C . GLY A 1 950 ? 31.869 -38.038 16.501 1.00 68.38 950 GLY A C 1
ATOM 6392 O O . GLY A 1 950 ? 31.645 -38.870 15.629 1.00 68.38 950 GLY A O 1
ATOM 6393 N N . SER A 1 951 ? 31.790 -38.336 17.811 1.00 76.69 951 SER A N 1
ATOM 6394 C CA . SER A 1 951 ? 31.272 -39.620 18.340 1.00 76.69 951 SER A CA 1
ATOM 6395 C C . SER A 1 951 ? 29.789 -39.502 18.690 1.00 76.69 951 SER A C 1
ATOM 6397 O O . SER A 1 951 ? 29.426 -38.777 19.615 1.00 76.69 951 SER A O 1
ATOM 6399 N N . GLN A 1 952 ? 28.925 -40.236 17.999 1.00 80.06 952 GLN A N 1
ATOM 6400 C CA . GLN A 1 952 ? 27.475 -40.172 18.188 1.00 80.06 952 GLN A CA 1
ATOM 6401 C C . GLN A 1 952 ? 26.950 -41.494 18.741 1.00 80.06 952 GLN A C 1
ATOM 6403 O O . GLN A 1 952 ? 27.228 -42.550 18.172 1.00 80.06 952 GLN A O 1
ATOM 6408 N N . VAL A 1 953 ? 26.212 -41.443 19.851 1.00 81.88 953 VAL A N 1
ATOM 6409 C CA . VAL A 1 953 ? 25.769 -42.645 20.571 1.00 81.88 953 VAL A CA 1
ATOM 6410 C C . VAL A 1 953 ? 24.262 -42.625 20.812 1.00 81.88 953 VAL A C 1
ATOM 6412 O O . VAL A 1 953 ? 23.729 -41.646 21.327 1.00 81.88 953 VAL A O 1
ATOM 6415 N N . LEU A 1 954 ? 23.583 -43.721 20.476 1.00 86.31 954 LEU A N 1
ATOM 6416 C CA . LEU A 1 954 ? 22.237 -44.023 20.965 1.00 86.31 954 LEU A CA 1
ATOM 6417 C C . LEU A 1 954 ? 22.345 -45.028 22.113 1.00 86.31 954 LEU A C 1
ATOM 6419 O O . LEU A 1 954 ? 22.691 -46.178 21.871 1.00 86.31 954 LEU A O 1
ATOM 6423 N N . ASN A 1 955 ? 22.046 -44.615 23.338 1.00 89.25 955 ASN A N 1
ATOM 6424 C CA . ASN A 1 955 ? 21.913 -45.497 24.490 1.00 89.25 955 ASN A CA 1
ATOM 6425 C C . ASN A 1 955 ? 20.472 -45.999 24.581 1.00 89.25 955 ASN A C 1
ATOM 6427 O O . ASN A 1 955 ? 19.546 -45.199 24.718 1.00 89.25 955 ASN A O 1
ATOM 6431 N N . VAL A 1 956 ? 20.302 -47.315 24.540 1.00 91.31 956 VAL A N 1
ATOM 6432 C CA . VAL A 1 956 ? 19.023 -47.993 24.744 1.00 91.31 956 VAL A CA 1
ATOM 6433 C C . VAL A 1 956 ? 19.041 -48.646 26.120 1.00 91.31 956 VAL A C 1
ATOM 6435 O O . VAL A 1 956 ? 19.923 -49.457 26.417 1.00 91.31 956 VAL A O 1
ATOM 6438 N N . GLY A 1 957 ? 18.099 -48.243 26.966 1.00 91.31 957 GLY A N 1
ATOM 6439 C CA . GLY A 1 957 ? 17.941 -48.695 28.341 1.00 91.31 957 GLY A CA 1
ATOM 6440 C C . GLY A 1 957 ? 17.342 -50.094 28.456 1.00 91.31 957 GLY A C 1
ATOM 6441 O O . GLY A 1 957 ? 17.391 -50.896 27.523 1.00 91.31 957 GLY A O 1
ATOM 6442 N N . ALA A 1 958 ? 16.803 -50.396 29.637 1.00 89.75 958 ALA A N 1
ATOM 6443 C CA . ALA A 1 958 ? 16.308 -51.728 29.977 1.00 89.75 958 ALA A CA 1
ATOM 6444 C C . ALA A 1 958 ? 15.066 -52.126 29.163 1.00 89.75 958 ALA A C 1
ATOM 6446 O O . ALA A 1 958 ? 14.849 -53.317 28.944 1.00 89.75 958 ALA A O 1
ATOM 6447 N N . GLY A 1 959 ? 14.288 -51.149 28.684 1.00 88.25 959 GLY A N 1
ATOM 6448 C CA . GLY A 1 959 ? 13.143 -51.372 27.801 1.00 88.25 959 GLY A CA 1
ATOM 6449 C C . GLY A 1 959 ? 13.499 -51.968 26.428 1.00 88.25 959 GLY A C 1
ATOM 6450 O O . GLY A 1 959 ? 12.634 -52.560 25.782 1.00 88.25 959 GLY A O 1
ATOM 6451 N N . GLY A 1 960 ? 14.764 -51.882 26.004 1.00 89.88 960 GLY A N 1
ATOM 6452 C CA . GLY A 1 960 ? 15.287 -52.615 24.848 1.00 89.88 960 GLY A CA 1
ATOM 6453 C C . GLY A 1 960 ? 14.980 -52.001 23.475 1.00 89.88 960 GLY A C 1
ATOM 6454 O O . GLY A 1 960 ? 14.372 -50.934 23.350 1.00 89.88 960 GLY A O 1
ATOM 6455 N N . LEU A 1 961 ? 15.459 -52.673 22.424 1.00 89.50 961 LEU A N 1
ATOM 6456 C CA . LEU A 1 961 ? 15.325 -52.264 21.019 1.00 89.50 961 LEU A CA 1
ATOM 6457 C C . LEU A 1 961 ? 14.343 -53.186 20.277 1.00 89.50 961 LEU A C 1
ATOM 6459 O O . LEU A 1 961 ? 14.549 -54.398 20.218 1.00 89.50 961 LEU A O 1
ATOM 6463 N N . SER A 1 962 ? 13.314 -52.606 19.657 1.00 87.75 962 SER A N 1
ATOM 6464 C CA . SER A 1 962 ? 12.341 -53.298 18.802 1.00 87.75 962 SER A CA 1
ATOM 6465 C C . SER A 1 962 ? 12.450 -52.835 17.346 1.00 87.75 962 SER A C 1
ATOM 6467 O O . SER A 1 962 ? 12.484 -51.633 17.055 1.00 87.75 962 SER A O 1
ATOM 6469 N N . ILE A 1 963 ? 12.501 -53.798 16.424 1.00 83.00 963 ILE A N 1
ATOM 6470 C CA . ILE A 1 963 ? 12.669 -53.592 14.981 1.00 83.00 963 ILE A CA 1
ATOM 6471 C C . ILE A 1 963 ? 11.476 -54.228 14.253 1.00 83.00 963 ILE A C 1
ATOM 6473 O O . ILE A 1 963 ? 11.353 -55.442 14.123 1.00 83.00 963 ILE A O 1
ATOM 6477 N N . GLY A 1 964 ? 10.561 -53.397 13.778 1.00 76.00 964 GLY A N 1
ATOM 6478 C CA . GLY A 1 964 ? 9.388 -53.795 13.010 1.00 76.00 964 GLY A CA 1
ATOM 6479 C C . GLY A 1 964 ? 9.678 -54.041 11.528 1.00 76.00 964 GLY A C 1
ATOM 6480 O O . GLY A 1 964 ? 10.770 -53.785 11.031 1.00 76.00 964 GLY A O 1
ATOM 6481 N N . ASN A 1 965 ? 8.657 -54.516 10.812 1.00 74.31 965 ASN A N 1
ATOM 6482 C CA . ASN A 1 965 ? 8.765 -54.974 9.425 1.00 74.31 965 ASN A CA 1
ATOM 6483 C C . ASN A 1 965 ? 9.323 -53.882 8.488 1.00 74.31 965 ASN A C 1
ATOM 6485 O O . ASN A 1 965 ? 8.802 -52.762 8.451 1.00 74.31 965 ASN A O 1
ATOM 6489 N N . GLY A 1 966 ? 10.370 -54.223 7.729 1.00 69.00 966 GLY A N 1
ATOM 6490 C CA . GLY A 1 966 ? 10.984 -53.361 6.718 1.00 69.00 966 GLY A CA 1
ATOM 6491 C C . GLY A 1 966 ? 11.828 -52.218 7.289 1.00 69.00 966 GLY A C 1
ATOM 6492 O O . GLY A 1 966 ? 12.140 -51.275 6.564 1.00 69.00 966 GLY A O 1
ATOM 6493 N N . ALA A 1 967 ? 12.181 -52.264 8.577 1.00 76.12 967 ALA A N 1
ATOM 6494 C CA . ALA A 1 967 ? 12.990 -51.234 9.217 1.00 76.12 967 ALA A CA 1
ATOM 6495 C C . ALA A 1 967 ? 14.483 -51.369 8.866 1.00 76.12 967 ALA A C 1
ATOM 6497 O O . ALA A 1 967 ? 15.077 -52.437 8.991 1.00 76.12 967 ALA A O 1
ATOM 6498 N N . THR A 1 968 ? 15.129 -50.263 8.494 1.00 75.31 968 THR A N 1
ATOM 6499 C CA . THR A 1 968 ? 16.595 -50.202 8.342 1.00 75.31 968 THR A CA 1
ATOM 6500 C C . THR A 1 968 ? 17.184 -49.251 9.375 1.00 75.31 968 THR A C 1
ATOM 6502 O O . THR A 1 968 ? 16.727 -48.123 9.506 1.00 75.31 968 THR A O 1
ATOM 6505 N N . LEU A 1 969 ? 18.222 -49.672 10.091 1.00 80.38 969 LEU A N 1
ATOM 6506 C CA . LEU A 1 969 ? 18.991 -48.849 11.017 1.00 80.38 969 LEU A CA 1
ATOM 6507 C C . LEU A 1 969 ? 20.411 -48.676 10.487 1.00 80.38 969 LEU A C 1
ATOM 6509 O O . LEU A 1 969 ? 21.272 -49.522 10.695 1.00 80.38 969 LEU A O 1
ATOM 6513 N N . LEU A 1 970 ? 20.661 -47.595 9.759 1.00 77.38 970 LEU A N 1
ATOM 6514 C CA . LEU A 1 970 ? 21.967 -47.302 9.181 1.00 77.38 970 LEU A CA 1
ATOM 6515 C C . LEU A 1 970 ? 22.838 -46.551 10.189 1.00 77.38 970 LEU A C 1
ATOM 6517 O O . LEU A 1 970 ? 22.573 -45.393 10.495 1.00 77.38 970 LEU A O 1
ATOM 6521 N N . VAL A 1 971 ? 23.914 -47.175 10.659 1.00 78.50 971 VAL A N 1
ATOM 6522 C CA . VAL A 1 971 ? 24.952 -46.530 11.465 1.00 78.50 971 VAL A CA 1
ATOM 6523 C C . VAL A 1 971 ? 26.089 -46.067 10.550 1.00 78.50 971 VAL A C 1
ATOM 6525 O O . VAL A 1 971 ? 26.923 -46.873 10.140 1.00 78.50 971 VAL A O 1
ATOM 6528 N N . ASN A 1 972 ? 26.143 -44.779 10.201 1.00 75.31 972 ASN A N 1
ATOM 6529 C CA . ASN A 1 972 ? 27.275 -44.228 9.450 1.00 75.31 972 ASN A CA 1
ATOM 6530 C C . ASN A 1 972 ? 28.366 -43.740 10.404 1.00 75.31 972 ASN A C 1
ATOM 6532 O O . ASN A 1 972 ? 28.066 -43.022 11.358 1.00 75.31 972 ASN A O 1
ATOM 6536 N N . SER A 1 973 ? 29.626 -44.062 10.135 1.00 74.69 973 SER A N 1
ATOM 6537 C CA . SER A 1 973 ? 30.782 -43.561 10.879 1.00 74.69 973 SER A CA 1
ATOM 6538 C C . SER A 1 973 ? 31.870 -43.093 9.920 1.00 74.69 973 SER A C 1
ATOM 6540 O O . SER A 1 973 ? 32.282 -43.815 9.017 1.00 74.69 973 SER A O 1
ATOM 6542 N N . THR A 1 974 ? 32.381 -41.881 10.126 1.00 71.12 974 THR A N 1
ATOM 6543 C CA . THR A 1 974 ? 33.472 -41.324 9.310 1.00 71.12 974 THR A CA 1
ATOM 6544 C C . THR A 1 974 ? 34.860 -41.594 9.902 1.00 71.12 974 THR A C 1
ATOM 6546 O O . THR A 1 974 ? 35.862 -41.323 9.243 1.00 71.12 974 THR A O 1
ATOM 6549 N N . SER A 1 975 ? 34.939 -42.132 11.128 1.00 72.00 975 SER A N 1
ATOM 6550 C CA . SER A 1 975 ? 36.186 -42.391 11.856 1.00 72.00 975 SER A CA 1
ATOM 6551 C C . SER A 1 975 ? 36.089 -43.656 12.711 1.00 72.00 975 SER A C 1
ATOM 6553 O O . SER A 1 975 ? 35.159 -43.814 13.498 1.00 72.00 975 SER A O 1
ATOM 6555 N N . ALA A 1 976 ? 37.101 -44.524 12.620 1.00 72.12 976 ALA A N 1
ATOM 6556 C CA . ALA A 1 976 ? 37.231 -45.693 13.490 1.00 72.12 976 ALA A CA 1
ATOM 6557 C C . ALA A 1 976 ? 37.733 -45.348 14.906 1.00 72.12 976 ALA A C 1
ATOM 6559 O O . ALA A 1 976 ? 37.522 -46.127 15.829 1.00 72.12 976 ALA A O 1
ATOM 6560 N N . ALA A 1 977 ? 38.373 -44.186 15.094 1.00 74.88 977 ALA A N 1
ATOM 6561 C CA . ALA A 1 977 ? 38.897 -43.756 16.395 1.00 74.88 977 ALA A CA 1
ATOM 6562 C C . ALA A 1 977 ? 37.806 -43.201 17.328 1.00 74.88 977 ALA A C 1
ATOM 6564 O O . ALA A 1 977 ? 37.943 -43.252 18.546 1.00 74.88 977 ALA A O 1
ATOM 6565 N N . THR A 1 978 ? 36.717 -42.682 16.760 1.00 76.75 978 THR A N 1
ATOM 6566 C CA . THR A 1 978 ? 35.557 -42.147 17.491 1.00 76.75 978 THR A CA 1
ATOM 6567 C C . THR A 1 978 ? 34.276 -42.701 16.869 1.00 76.75 978 THR A C 1
ATOM 6569 O O . THR A 1 978 ? 33.576 -41.970 16.163 1.00 76.75 978 THR A O 1
ATOM 6572 N N . PRO A 1 979 ? 34.007 -44.006 17.034 1.00 80.62 979 PRO A N 1
ATOM 6573 C CA . PRO A 1 979 ? 32.979 -44.650 16.248 1.00 80.62 979 PRO A CA 1
ATOM 6574 C C . PRO A 1 979 ? 31.580 -44.342 16.766 1.00 80.62 979 PRO A C 1
ATOM 6576 O O . PRO A 1 979 ? 31.309 -44.460 17.969 1.00 80.62 979 PRO A O 1
ATOM 6579 N N . ASN A 1 980 ? 30.691 -44.013 15.827 1.00 84.19 980 ASN A N 1
ATOM 6580 C CA . ASN A 1 980 ? 29.262 -43.908 16.095 1.00 84.19 980 ASN A CA 1
ATOM 6581 C C . ASN A 1 980 ? 28.720 -45.279 16.506 1.00 84.19 980 ASN A C 1
ATOM 6583 O O . ASN A 1 980 ? 29.106 -46.297 15.918 1.00 84.19 980 ASN A O 1
ATOM 6587 N N . ALA A 1 981 ? 27.855 -45.310 17.520 1.00 86.50 981 ALA A N 1
ATOM 6588 C CA . ALA A 1 981 ? 27.384 -46.569 18.071 1.00 86.50 981 ALA A CA 1
ATOM 6589 C C . ALA A 1 981 ? 25.947 -46.555 18.585 1.00 86.50 981 ALA A C 1
ATOM 6591 O O . ALA A 1 981 ? 25.433 -45.540 19.050 1.00 86.50 981 ALA A O 1
ATOM 6592 N N . ILE A 1 982 ? 25.348 -47.740 18.588 1.00 88.69 982 ILE A N 1
ATOM 6593 C CA . ILE A 1 982 ? 24.166 -48.052 19.393 1.00 88.69 982 ILE A CA 1
ATOM 6594 C C . ILE A 1 982 ? 24.659 -48.826 20.615 1.00 88.69 982 ILE A C 1
ATOM 6596 O O . ILE A 1 982 ? 25.260 -49.882 20.462 1.00 88.69 982 ILE A O 1
ATOM 6600 N N . SER A 1 983 ? 24.455 -48.291 21.811 1.00 91.12 983 SER A N 1
ATOM 6601 C CA . SER A 1 983 ? 24.817 -48.906 23.087 1.00 91.12 983 SER A CA 1
ATOM 6602 C C . SER A 1 983 ? 23.574 -49.533 23.709 1.00 91.12 983 SER A C 1
ATOM 6604 O O . SER A 1 983 ? 22.610 -48.828 23.999 1.00 91.12 983 SER A O 1
ATOM 6606 N N . LEU A 1 984 ? 23.574 -50.851 23.884 1.00 92.81 984 LEU A N 1
ATOM 6607 C CA . LEU A 1 984 ? 22.436 -51.623 24.371 1.00 92.81 984 LEU A CA 1
ATOM 6608 C C . LEU A 1 984 ? 22.672 -52.059 25.818 1.00 92.81 984 LEU A C 1
ATOM 6610 O O . LEU A 1 984 ? 23.536 -52.892 26.096 1.00 92.81 984 LEU A O 1
ATOM 6614 N N . SER A 1 985 ? 21.867 -51.518 26.726 1.00 92.69 985 SER A N 1
ATOM 6615 C CA . SER A 1 985 ? 21.750 -51.975 28.115 1.00 92.69 985 SER A CA 1
ATOM 6616 C C . SER A 1 985 ? 20.489 -52.812 28.352 1.00 92.69 985 SER A C 1
ATOM 6618 O O . SER A 1 985 ? 20.339 -53.380 29.428 1.00 92.69 985 SER A O 1
ATOM 6620 N N . GLY A 1 986 ? 19.606 -52.937 27.360 1.00 89.88 986 GLY A N 1
ATOM 6621 C CA . GLY A 1 986 ? 18.472 -53.868 27.320 1.00 89.88 986 GLY A CA 1
ATOM 6622 C C . GLY A 1 986 ? 18.561 -54.812 26.121 1.00 89.88 986 GLY A C 1
ATOM 6623 O O . GLY A 1 986 ? 19.476 -54.703 25.301 1.00 89.88 986 GLY A O 1
ATOM 6624 N N . ASP A 1 987 ? 17.625 -55.752 26.038 1.00 91.62 987 ASP A N 1
ATOM 6625 C CA . ASP A 1 987 ? 17.598 -56.778 24.991 1.00 91.62 987 ASP A CA 1
ATOM 6626 C C . ASP A 1 987 ? 17.067 -56.240 23.651 1.00 91.62 987 ASP A C 1
ATOM 6628 O O . ASP A 1 987 ? 16.399 -55.204 23.583 1.00 91.62 987 ASP A O 1
ATOM 6632 N N . VAL A 1 988 ? 17.333 -56.965 22.563 1.00 87.62 988 VAL A N 1
ATOM 6633 C CA . VAL A 1 988 ? 16.631 -56.783 21.285 1.00 87.62 988 VAL A CA 1
ATOM 6634 C C . VAL A 1 988 ? 15.404 -57.692 21.320 1.00 87.62 988 VAL A C 1
ATOM 6636 O O . VAL A 1 988 ? 15.510 -58.904 21.130 1.00 87.62 988 VAL A O 1
ATOM 6639 N N . THR A 1 989 ? 14.250 -57.117 21.662 1.00 74.88 989 THR A N 1
ATOM 6640 C CA . THR A 1 989 ? 13.096 -57.856 22.209 1.00 74.88 989 THR A CA 1
ATOM 6641 C C . THR A 1 989 ? 12.074 -58.306 21.170 1.00 74.88 989 THR A C 1
ATOM 6643 O O . THR A 1 989 ? 11.327 -59.248 21.422 1.00 74.88 989 THR A O 1
ATOM 6646 N N . SER A 1 990 ? 12.017 -57.670 19.999 1.00 69.19 990 SER A N 1
ATOM 6647 C CA . SER A 1 990 ? 11.184 -58.141 18.890 1.00 69.19 990 SER A CA 1
ATOM 6648 C C . SER A 1 990 ? 11.719 -57.674 17.544 1.00 69.19 990 SER A C 1
ATOM 6650 O O . SER A 1 990 ? 11.916 -56.480 17.312 1.00 69.19 990 SER A O 1
ATOM 6652 N N . VAL A 1 991 ? 11.923 -58.636 16.647 1.00 70.12 991 VAL A N 1
ATOM 6653 C CA . VAL A 1 991 ? 12.187 -58.395 15.231 1.00 70.12 991 VAL A CA 1
ATOM 6654 C C . VAL A 1 991 ? 11.049 -59.019 14.432 1.00 70.12 991 VAL A C 1
ATOM 6656 O O . VAL A 1 991 ? 10.882 -60.237 14.463 1.00 70.12 991 VAL A O 1
ATOM 6659 N N . ALA A 1 992 ? 10.240 -58.201 13.756 1.00 63.50 992 ALA A N 1
ATOM 6660 C CA . ALA A 1 992 ? 9.133 -58.708 12.942 1.00 63.50 992 ALA A CA 1
ATOM 6661 C C . ALA A 1 992 ? 9.664 -59.474 11.718 1.00 63.50 992 ALA A C 1
ATOM 6663 O O . ALA A 1 992 ? 10.584 -58.984 11.067 1.00 63.50 992 ALA A O 1
ATOM 6664 N N . ALA A 1 993 ? 9.066 -60.618 11.366 1.00 59.53 993 ALA A N 1
ATOM 6665 C CA . ALA A 1 993 ? 9.476 -61.410 10.201 1.00 59.53 993 ALA A CA 1
ATOM 6666 C C . ALA A 1 993 ? 9.490 -60.553 8.918 1.00 59.53 993 ALA A C 1
ATOM 6668 O O . ALA A 1 993 ? 8.462 -60.004 8.506 1.00 59.53 993 ALA A O 1
ATOM 6669 N N . SER A 1 994 ? 10.666 -60.384 8.310 1.00 62.97 994 SER A N 1
ATOM 6670 C CA . SER A 1 994 ? 10.859 -59.546 7.121 1.00 62.97 994 SER A CA 1
ATOM 6671 C C . SER A 1 994 ? 12.182 -59.867 6.438 1.00 62.97 994 SER A C 1
ATOM 6673 O O . SER A 1 994 ? 13.194 -60.067 7.098 1.00 62.97 994 SER A O 1
ATOM 6675 N N . THR A 1 995 ? 12.211 -59.808 5.106 1.00 57.78 995 THR A N 1
ATOM 6676 C CA . THR A 1 995 ? 13.423 -60.033 4.298 1.00 57.78 995 THR A CA 1
ATOM 6677 C C . THR A 1 995 ? 14.372 -58.828 4.256 1.00 57.78 995 THR A C 1
ATOM 6679 O O . THR A 1 995 ? 15.294 -58.801 3.441 1.00 57.78 995 THR A O 1
ATOM 6682 N N . SER A 1 996 ? 14.105 -57.762 5.018 1.00 63.94 996 SER A N 1
ATOM 6683 C CA . SER A 1 996 ? 14.794 -56.472 4.847 1.00 63.94 996 SER A CA 1
ATOM 6684 C C . SER A 1 996 ? 15.164 -55.755 6.145 1.00 63.94 996 SER A C 1
ATOM 6686 O O . SER A 1 996 ? 15.702 -54.648 6.074 1.00 63.94 996 SER A O 1
ATOM 6688 N N . ASN A 1 997 ? 14.946 -56.356 7.322 1.00 72.62 997 ASN A N 1
ATOM 6689 C CA . ASN A 1 997 ? 15.371 -55.706 8.561 1.00 72.62 997 ASN A CA 1
ATOM 6690 C C . ASN A 1 997 ? 16.898 -55.738 8.671 1.00 72.62 997 ASN A C 1
ATOM 6692 O O . ASN A 1 997 ? 17.515 -56.803 8.750 1.00 72.62 997 ASN A O 1
ATOM 6696 N N . THR A 1 998 ? 17.517 -54.563 8.689 1.00 75.50 998 THR A N 1
ATOM 6697 C CA . THR A 1 998 ? 18.979 -54.456 8.641 1.00 75.50 998 THR A CA 1
ATOM 6698 C C . THR A 1 998 ? 19.471 -53.403 9.622 1.00 75.50 998 THR A C 1
ATOM 6700 O O . THR A 1 998 ? 19.017 -52.265 9.561 1.00 75.50 998 THR A O 1
ATOM 6703 N N . ILE A 1 999 ? 20.450 -53.732 10.469 1.00 82.81 999 ILE A N 1
ATOM 6704 C CA . ILE A 1 999 ? 21.311 -52.734 11.119 1.00 82.81 999 ILE A CA 1
ATOM 6705 C C . ILE A 1 999 ? 22.567 -52.593 10.259 1.00 82.81 999 ILE A C 1
ATOM 6707 O O . ILE A 1 999 ? 23.516 -53.368 10.380 1.00 82.81 999 ILE A O 1
ATOM 6711 N N . ALA A 1 1000 ? 22.545 -51.652 9.322 1.00 76.69 1000 ALA A N 1
ATOM 6712 C CA . ALA A 1 1000 ? 23.582 -51.489 8.311 1.00 76.69 1000 ALA A CA 1
ATOM 6713 C C . ALA A 1 1000 ? 24.719 -50.588 8.806 1.00 76.69 1000 ALA A C 1
ATOM 6715 O O . ALA A 1 1000 ? 24.505 -49.678 9.603 1.00 76.69 1000 ALA A O 1
ATOM 6716 N N . ALA A 1 1001 ? 25.925 -50.801 8.282 1.00 74.12 1001 ALA A N 1
ATOM 6717 C CA . ALA A 1 1001 ? 27.057 -49.898 8.466 1.00 74.12 1001 ALA A CA 1
ATOM 6718 C C . ALA A 1 1001 ? 27.270 -49.049 7.205 1.00 74.12 1001 ALA A C 1
ATOM 6720 O O . ALA A 1 1001 ? 27.206 -49.573 6.092 1.00 74.12 1001 ALA A O 1
ATOM 6721 N N . ALA A 1 1002 ? 27.607 -47.771 7.373 1.00 68.50 1002 ALA A N 1
ATOM 6722 C CA . ALA A 1 1002 ? 28.251 -46.962 6.337 1.00 68.50 1002 ALA A CA 1
ATOM 6723 C C . ALA A 1 1002 ? 29.559 -46.366 6.882 1.00 68.50 1002 ALA A C 1
ATOM 6725 O O . ALA A 1 1002 ? 29.643 -45.992 8.051 1.00 68.50 1002 ALA A O 1
ATOM 6726 N N . GLY A 1 1003 ? 30.596 -46.298 6.044 1.00 68.19 1003 GLY A N 1
ATOM 6727 C CA . GLY A 1 1003 ? 31.907 -45.773 6.438 1.00 68.19 1003 GLY A CA 1
ATOM 6728 C C . GLY A 1 1003 ? 32.686 -46.661 7.427 1.00 68.19 1003 GLY A C 1
ATOM 6729 O O . GLY A 1 1003 ? 32.371 -47.832 7.629 1.00 68.19 1003 GLY A O 1
ATOM 6730 N N . ASN A 1 1004 ? 33.757 -46.116 8.013 1.00 68.56 1004 ASN A N 1
ATOM 6731 C CA . ASN A 1 1004 ? 34.712 -46.870 8.829 1.00 68.56 1004 ASN A CA 1
ATOM 6732 C C . ASN A 1 1004 ? 34.393 -46.758 10.331 1.00 68.56 1004 ASN A C 1
ATOM 6734 O O . ASN A 1 1004 ? 34.446 -45.671 10.909 1.00 68.56 1004 ASN A O 1
ATOM 6738 N N . GLY A 1 1005 ? 34.140 -47.903 10.977 1.00 76.44 1005 GLY A N 1
ATOM 6739 C CA . GLY A 1 1005 ? 34.150 -48.050 12.438 1.00 76.44 1005 GLY A CA 1
ATOM 6740 C C . GLY A 1 1005 ? 32.800 -48.100 13.158 1.00 76.44 1005 GLY A C 1
ATOM 6741 O O . GLY A 1 1005 ? 32.816 -48.204 14.373 1.00 76.44 1005 GLY A O 1
ATOM 6742 N N . ALA A 1 1006 ? 31.653 -48.049 12.478 1.00 85.31 1006 ALA A N 1
ATOM 6743 C CA . ALA A 1 1006 ? 30.334 -48.119 13.125 1.00 85.31 1006 ALA A CA 1
ATOM 6744 C C . ALA A 1 1006 ? 30.142 -49.382 14.000 1.00 85.31 1006 ALA A C 1
ATOM 6746 O O . ALA A 1 1006 ? 30.507 -50.486 13.582 1.00 85.31 1006 ALA A O 1
ATOM 6747 N N . GLN A 1 1007 ? 29.557 -49.221 15.197 1.00 88.62 1007 GLN A N 1
ATOM 6748 C CA . GLN A 1 1007 ? 29.456 -50.285 16.211 1.00 88.62 1007 GLN A CA 1
ATOM 6749 C C . GLN A 1 1007 ? 28.048 -50.464 16.807 1.00 88.62 1007 GLN A C 1
ATOM 6751 O O . GLN A 1 1007 ? 27.288 -49.511 16.957 1.00 88.62 1007 GLN A O 1
ATOM 6756 N N . ILE A 1 1008 ? 27.744 -51.681 17.255 1.00 90.62 1008 ILE A N 1
ATOM 6757 C CA . ILE A 1 1008 ? 26.821 -51.927 18.373 1.00 90.62 1008 ILE A CA 1
ATOM 6758 C C . ILE A 1 1008 ? 27.680 -52.251 19.595 1.00 90.62 1008 ILE A C 1
ATOM 6760 O O . ILE A 1 1008 ? 28.561 -53.104 19.517 1.00 90.62 1008 ILE A O 1
ATOM 6764 N N . ARG A 1 1009 ? 27.435 -51.580 20.717 1.00 91.69 1009 ARG A N 1
ATOM 6765 C CA . ARG A 1 1009 ? 28.062 -51.859 22.012 1.00 91.69 1009 ARG A CA 1
ATOM 6766 C C . ARG A 1 1009 ? 27.054 -52.555 22.906 1.00 91.69 1009 ARG A C 1
ATOM 6768 O O . ARG A 1 1009 ? 25.930 -52.079 23.029 1.00 91.69 1009 ARG A O 1
ATOM 6775 N N . LEU A 1 1010 ? 27.446 -53.655 23.524 1.00 93.06 1010 LEU A N 1
ATOM 6776 C CA . LEU A 1 1010 ? 26.610 -54.377 24.481 1.00 93.06 1010 LEU A CA 1
ATOM 6777 C C . LEU A 1 1010 ? 27.101 -54.081 25.902 1.00 93.06 1010 LEU A C 1
ATOM 6779 O O . LEU A 1 1010 ? 28.305 -54.060 26.135 1.00 93.06 1010 LEU A O 1
ATOM 6783 N N . ASN A 1 1011 ? 26.195 -53.829 26.845 1.00 91.19 1011 ASN A N 1
ATOM 6784 C CA . ASN A 1 1011 ? 26.532 -53.668 28.262 1.00 91.19 1011 ASN A CA 1
ATOM 6785 C C . ASN A 1 1011 ? 26.018 -54.892 29.034 1.00 91.19 1011 ASN A C 1
ATOM 6787 O O . ASN A 1 1011 ? 24.922 -54.878 29.596 1.00 91.19 1011 ASN A O 1
ATOM 6791 N N . GLY A 1 1012 ? 26.803 -55.970 28.994 1.00 90.31 1012 GLY A N 1
ATOM 6792 C CA . GLY A 1 1012 ? 26.457 -57.292 29.518 1.00 90.31 1012 GLY A CA 1
ATOM 6793 C C . GLY A 1 1012 ? 25.891 -58.230 28.445 1.00 90.31 1012 GLY A C 1
ATOM 6794 O O . GLY A 1 1012 ? 25.678 -57.847 27.296 1.00 90.31 1012 GLY A O 1
ATOM 6795 N N . ASN A 1 1013 ? 25.639 -59.492 28.809 1.00 90.25 1013 ASN A N 1
ATOM 6796 C CA . ASN A 1 1013 ? 25.065 -60.486 27.890 1.00 90.25 1013 ASN A CA 1
ATOM 6797 C C . ASN A 1 1013 ? 23.654 -60.067 27.461 1.00 90.25 1013 ASN A C 1
ATOM 6799 O O . ASN A 1 1013 ? 22.828 -59.841 28.346 1.00 90.25 1013 ASN A O 1
ATOM 6803 N N . ARG A 1 1014 ? 23.382 -59.907 26.160 1.00 93.69 1014 ARG A N 1
ATOM 6804 C CA . ARG A 1 1014 ? 22.081 -59.430 25.642 1.00 93.69 1014 ARG A CA 1
ATOM 6805 C C . ARG A 1 1014 ? 21.362 -60.509 24.843 1.00 93.69 1014 ARG A C 1
ATOM 6807 O O . ARG A 1 1014 ? 21.986 -61.223 24.057 1.00 93.69 1014 ARG A O 1
ATOM 6814 N N . ILE A 1 1015 ? 20.042 -60.568 24.985 1.00 91.69 1015 ILE A N 1
ATOM 6815 C CA . ILE A 1 1015 ? 19.190 -61.435 24.173 1.00 91.69 1015 ILE A CA 1
ATOM 6816 C C . ILE A 1 1015 ? 18.888 -60.743 22.843 1.00 91.69 1015 ILE A C 1
ATOM 6818 O O . ILE A 1 1015 ? 18.458 -59.591 22.802 1.00 91.69 1015 ILE A O 1
ATOM 6822 N N . PHE A 1 1016 ? 19.087 -61.470 21.748 1.00 91.38 1016 PHE A N 1
ATOM 6823 C CA . PHE A 1 1016 ? 18.613 -61.112 20.418 1.00 91.38 1016 PHE A CA 1
ATOM 6824 C C . PHE A 1 1016 ? 17.465 -62.052 20.056 1.00 91.38 1016 PHE A C 1
ATOM 6826 O O . PHE A 1 1016 ? 17.693 -63.190 19.642 1.00 91.38 1016 PHE A O 1
ATOM 6833 N N . HIS A 1 1017 ? 16.229 -61.590 20.255 1.00 87.75 1017 HIS A N 1
ATOM 6834 C CA . HIS A 1 1017 ? 15.024 -62.343 19.921 1.00 87.75 1017 HIS A CA 1
ATOM 6835 C C . HIS A 1 1017 ? 14.602 -62.057 18.476 1.00 87.75 1017 HIS A C 1
ATOM 6837 O O . HIS A 1 1017 ? 14.092 -60.978 18.166 1.00 87.75 1017 HIS A O 1
ATOM 6843 N N . VAL A 1 1018 ? 14.840 -63.013 17.577 1.00 83.81 1018 VAL A N 1
ATOM 6844 C CA . VAL A 1 1018 ? 14.680 -62.840 16.129 1.00 83.81 1018 VAL A CA 1
ATOM 6845 C C . VAL A 1 1018 ? 13.641 -63.819 15.581 1.00 83.81 1018 VAL A C 1
ATOM 6847 O O . VAL A 1 1018 ? 13.855 -65.027 15.647 1.00 83.81 1018 VAL A O 1
ATOM 6850 N N . GLY A 1 1019 ? 12.555 -63.284 15.006 1.00 72.06 1019 GLY A N 1
ATOM 6851 C CA . GLY A 1 1019 ? 11.533 -64.009 14.238 1.00 72.06 1019 GLY A CA 1
ATOM 6852 C C . GLY A 1 1019 ? 10.669 -65.016 15.017 1.00 72.06 1019 GLY A C 1
ATOM 6853 O O . GLY A 1 1019 ? 11.124 -65.695 15.936 1.00 72.06 1019 GLY A O 1
ATOM 6854 N N . ASP A 1 1020 ? 9.410 -65.170 14.605 1.00 60.38 1020 ASP A N 1
ATOM 6855 C CA . ASP A 1 1020 ? 8.463 -66.205 15.054 1.00 60.38 1020 ASP A CA 1
ATOM 6856 C C . ASP A 1 1020 ? 8.271 -67.351 14.031 1.00 60.38 1020 ASP A C 1
ATOM 6858 O O . ASP A 1 1020 ? 7.576 -68.325 14.327 1.00 60.38 1020 ASP A O 1
ATOM 6862 N N . GLY A 1 1021 ? 8.967 -67.315 12.883 1.00 54.12 1021 GLY A N 1
ATOM 6863 C CA . GLY A 1 1021 ? 9.196 -68.479 12.016 1.00 54.12 1021 GLY A CA 1
ATOM 6864 C C . GLY A 1 1021 ? 9.112 -68.232 10.499 1.00 54.12 1021 GLY A C 1
ATOM 6865 O O . GLY A 1 1021 ? 8.111 -67.739 9.991 1.00 54.12 1021 GLY A O 1
ATOM 6866 N N . ALA A 1 1022 ? 10.131 -68.739 9.784 1.00 50.50 1022 ALA A N 1
ATOM 6867 C CA . ALA A 1 1022 ? 10.142 -69.156 8.367 1.00 50.50 1022 ALA A CA 1
ATOM 6868 C C . ALA A 1 1022 ? 10.481 -68.156 7.225 1.00 50.50 1022 ALA A C 1
ATOM 6870 O O . ALA A 1 1022 ? 9.990 -68.345 6.110 1.00 50.50 1022 ALA A O 1
ATOM 6871 N N . ALA A 1 1023 ? 11.398 -67.192 7.407 1.00 54.47 1023 ALA A N 1
ATOM 6872 C CA . ALA A 1 1023 ? 11.983 -66.429 6.286 1.00 54.47 1023 ALA A CA 1
ATOM 6873 C C . ALA A 1 1023 ? 13.527 -66.329 6.328 1.00 54.47 1023 ALA A C 1
ATOM 6875 O O . ALA A 1 1023 ? 14.164 -66.517 7.361 1.00 54.47 1023 ALA A O 1
ATOM 6876 N N . VAL A 1 1024 ? 14.136 -66.072 5.163 1.00 53.84 1024 VAL A N 1
ATOM 6877 C CA . VAL A 1 1024 ? 15.582 -65.832 4.983 1.00 53.84 1024 VAL A CA 1
ATOM 6878 C C . VAL A 1 1024 ? 15.977 -64.524 5.690 1.00 53.84 1024 VAL A C 1
ATOM 6880 O O . VAL A 1 1024 ? 15.435 -63.481 5.342 1.00 53.84 1024 VAL A O 1
ATOM 6883 N N . SER A 1 1025 ? 16.922 -64.588 6.640 1.00 59.84 1025 SER A N 1
ATOM 6884 C CA . SER A 1 1025 ? 17.526 -63.457 7.383 1.00 59.84 1025 SER A CA 1
ATOM 6885 C C . SER A 1 1025 ? 16.539 -62.420 7.948 1.00 59.84 1025 SER A C 1
ATOM 6887 O O . SER A 1 1025 ? 16.403 -61.332 7.396 1.00 59.84 1025 SER A O 1
ATOM 6889 N N . ASP A 1 1026 ? 15.922 -62.717 9.097 1.00 74.88 1026 ASP A N 1
ATOM 6890 C CA . ASP A 1 1026 ? 14.990 -61.808 9.793 1.00 74.88 1026 ASP A CA 1
ATOM 6891 C C . ASP A 1 1026 ? 15.672 -60.572 10.408 1.00 74.88 1026 ASP A C 1
ATOM 6893 O O . ASP A 1 1026 ? 15.024 -59.539 10.564 1.00 74.88 1026 ASP A O 1
ATOM 6897 N N . LEU A 1 1027 ? 16.964 -60.657 10.761 1.00 84.44 1027 LEU A N 1
ATOM 6898 C CA . LEU A 1 1027 ? 17.794 -59.514 11.159 1.00 84.44 1027 LEU A CA 1
ATOM 6899 C C . LEU A 1 1027 ? 19.212 -59.651 10.597 1.00 84.44 1027 LEU A C 1
ATOM 6901 O O . LEU A 1 1027 ? 19.943 -60.573 10.964 1.00 84.44 1027 LEU A O 1
ATOM 6905 N N . VAL A 1 1028 ? 19.640 -58.697 9.770 1.00 86.44 1028 VAL A N 1
ATOM 6906 C CA . VAL A 1 1028 ? 21.029 -58.602 9.289 1.00 86.44 1028 VAL A CA 1
ATOM 6907 C C . VAL A 1 1028 ? 21.769 -57.493 10.039 1.00 86.44 1028 VAL A C 1
ATOM 6909 O O . VAL A 1 1028 ? 21.376 -56.330 9.977 1.00 86.44 1028 VAL A O 1
ATOM 6912 N N . ILE A 1 1029 ? 22.869 -57.821 10.717 1.00 89.06 1029 ILE A N 1
ATOM 6913 C CA . ILE A 1 1029 ? 23.741 -56.851 11.395 1.00 89.06 1029 ILE A CA 1
ATOM 6914 C C . ILE A 1 1029 ? 25.044 -56.701 10.605 1.00 89.06 1029 ILE A C 1
ATOM 6916 O O . ILE A 1 1029 ? 25.914 -57.577 10.605 1.00 89.06 1029 ILE A O 1
ATOM 6920 N N . GLY A 1 1030 ? 25.165 -55.554 9.936 1.00 85.31 1030 GLY A N 1
ATOM 6921 C CA . GLY A 1 1030 ? 26.315 -55.147 9.130 1.00 85.31 1030 GLY A CA 1
ATOM 6922 C C . GLY A 1 1030 ? 27.423 -54.423 9.888 1.00 85.31 1030 GLY A C 1
ATOM 6923 O O . GLY A 1 1030 ? 28.540 -54.316 9.384 1.00 85.31 1030 GLY A O 1
ATOM 6924 N N . VAL A 1 1031 ? 27.128 -53.929 11.088 1.00 86.50 1031 VAL A N 1
ATOM 6925 C CA . VAL A 1 1031 ? 28.084 -53.251 11.978 1.00 86.50 1031 VAL A CA 1
ATOM 6926 C C . VAL A 1 1031 ? 28.859 -54.245 12.846 1.00 86.50 1031 VAL A C 1
ATOM 6928 O O . VAL A 1 1031 ? 28.462 -55.398 13.000 1.00 86.50 1031 VAL A O 1
ATOM 6931 N N . VAL A 1 1032 ? 29.971 -53.796 13.432 1.00 89.00 1032 VAL A N 1
ATOM 6932 C CA . VAL A 1 1032 ? 30.725 -54.584 14.420 1.00 89.00 1032 VAL A CA 1
ATOM 6933 C C . VAL A 1 1032 ? 29.981 -54.573 15.754 1.00 89.00 1032 VAL A C 1
ATOM 6935 O O . VAL A 1 1032 ? 29.727 -53.501 16.299 1.00 89.00 1032 VAL A O 1
ATOM 6938 N N . ILE A 1 1033 ? 29.674 -55.743 16.311 1.00 90.94 1033 ILE A N 1
ATOM 6939 C CA . ILE A 1 1033 ? 29.253 -55.871 17.710 1.00 90.94 1033 ILE A CA 1
ATOM 6940 C C . ILE A 1 1033 ? 30.508 -55.946 18.588 1.00 90.94 1033 ILE A C 1
ATOM 6942 O O . ILE A 1 1033 ? 31.382 -56.785 18.355 1.00 90.94 1033 ILE A O 1
ATOM 6946 N N . ALA A 1 1034 ? 30.599 -55.077 19.589 1.00 91.38 1034 ALA A N 1
ATOM 6947 C CA . ALA A 1 1034 ? 31.718 -54.968 20.518 1.00 91.38 1034 ALA A CA 1
ATOM 6948 C C . ALA A 1 1034 ? 31.227 -54.900 21.971 1.00 91.38 1034 ALA A C 1
ATOM 6950 O O . ALA A 1 1034 ? 30.063 -54.588 22.237 1.00 91.38 1034 ALA A O 1
ATOM 6951 N N . ASP A 1 1035 ? 32.137 -55.149 22.912 1.00 90.50 1035 ASP A N 1
ATOM 6952 C CA . ASP A 1 1035 ? 31.883 -54.862 24.322 1.00 90.50 1035 ASP A CA 1
ATOM 6953 C C . ASP A 1 1035 ? 31.688 -53.352 24.527 1.00 90.50 1035 ASP A C 1
ATOM 6955 O O . ASP A 1 1035 ? 32.376 -52.521 23.923 1.00 90.50 1035 ASP A O 1
ATOM 6959 N N . GLY A 1 1036 ? 30.716 -53.002 25.361 1.00 88.12 1036 GLY A N 1
ATOM 6960 C CA . GLY A 1 1036 ? 30.492 -51.656 25.864 1.00 88.12 1036 GLY A CA 1
ATOM 6961 C C . GLY A 1 1036 ? 31.309 -51.412 27.127 1.00 88.12 1036 GLY A C 1
ATOM 6962 O O . GLY A 1 1036 ? 32.537 -51.456 27.102 1.00 88.12 1036 GLY A O 1
ATOM 6963 N N . SER A 1 1037 ? 30.633 -51.127 28.240 1.00 83.94 1037 SER A N 1
ATOM 6964 C CA . SER A 1 1037 ? 31.292 -50.899 29.534 1.00 83.94 1037 SER A CA 1
ATOM 6965 C C . SER A 1 1037 ? 31.762 -52.180 30.229 1.00 83.94 1037 SER A C 1
ATOM 6967 O O . SER A 1 1037 ? 32.549 -52.102 31.169 1.00 83.94 1037 SER A O 1
ATOM 6969 N N . GLU A 1 1038 ? 31.276 -53.345 29.796 1.00 86.25 1038 GLU A N 1
ATOM 6970 C CA . GLU A 1 1038 ? 31.527 -54.649 30.416 1.00 86.25 1038 GLU A CA 1
ATOM 6971 C C . GLU A 1 1038 ? 31.671 -55.745 29.346 1.00 86.25 1038 GLU A C 1
ATOM 6973 O O . GLU A 1 1038 ? 31.188 -55.598 28.219 1.00 86.25 1038 GLU A O 1
ATOM 6978 N N . ALA A 1 1039 ? 32.321 -56.860 29.704 1.00 85.31 1039 ALA A N 1
ATOM 6979 C CA . ALA A 1 1039 ? 32.416 -58.036 28.838 1.00 85.31 1039 ALA A CA 1
ATOM 6980 C C . ALA A 1 1039 ? 31.013 -58.565 28.512 1.00 85.31 1039 ALA A C 1
ATOM 6982 O O . ALA A 1 1039 ? 30.199 -58.793 29.411 1.00 85.31 1039 ALA A O 1
ATOM 6983 N N . SER A 1 1040 ? 30.728 -58.751 27.228 1.00 89.75 1040 SER A N 1
ATOM 6984 C CA . SER A 1 1040 ? 29.369 -58.966 26.745 1.00 89.75 1040 SER A CA 1
ATOM 6985 C C . SER A 1 1040 ? 29.286 -60.132 25.777 1.00 89.75 1040 SER A C 1
ATOM 6987 O O . SER A 1 1040 ? 30.221 -60.415 25.037 1.00 89.75 1040 SER A O 1
ATOM 6989 N N . GLY A 1 1041 ? 28.150 -60.818 25.796 1.00 89.94 1041 GLY A N 1
ATOM 6990 C CA . GLY A 1 1041 ? 27.826 -61.921 24.899 1.00 89.94 1041 GLY A CA 1
ATOM 6991 C C . GLY A 1 1041 ? 26.488 -61.698 24.200 1.00 89.94 1041 GLY A C 1
ATOM 6992 O O . GLY A 1 1041 ? 25.800 -60.700 24.451 1.00 89.94 1041 GLY A O 1
ATOM 6993 N N . ILE A 1 1042 ? 26.120 -62.647 23.343 1.00 93.44 1042 ILE A N 1
ATOM 6994 C CA . ILE A 1 1042 ? 24.814 -62.670 22.680 1.00 93.44 1042 ILE A CA 1
ATOM 6995 C C . ILE A 1 1042 ? 24.091 -63.991 22.951 1.00 93.44 1042 ILE A C 1
ATOM 6997 O O . ILE A 1 1042 ? 24.659 -65.069 22.766 1.00 93.44 1042 ILE A O 1
ATOM 7001 N N . ASP A 1 1043 ? 22.815 -63.901 23.319 1.00 92.50 1043 ASP A N 1
ATOM 7002 C CA . ASP A 1 1043 ? 21.898 -65.037 23.410 1.00 92.50 1043 ASP A CA 1
ATOM 7003 C C . ASP A 1 1043 ? 20.854 -64.931 22.290 1.00 92.50 1043 ASP A C 1
ATOM 7005 O O . ASP A 1 1043 ? 19.951 -64.096 22.326 1.00 92.50 1043 ASP A O 1
ATOM 7009 N N . VAL A 1 1044 ? 20.972 -65.772 21.266 1.00 90.50 1044 VAL A N 1
ATOM 7010 C CA . VAL A 1 1044 ? 20.040 -65.805 20.133 1.00 90.50 1044 VAL A CA 1
ATOM 7011 C C . VAL A 1 1044 ? 18.829 -66.651 20.498 1.00 90.50 1044 VAL A C 1
ATOM 7013 O O . VAL A 1 1044 ? 18.955 -67.823 20.862 1.00 90.50 1044 VAL A O 1
ATOM 7016 N N . THR A 1 1045 ? 17.646 -66.055 20.404 1.00 86.81 1045 THR A N 1
ATOM 7017 C CA . THR A 1 1045 ? 16.361 -66.712 20.671 1.00 86.81 1045 THR A CA 1
ATOM 7018 C C . THR A 1 1045 ? 15.354 -66.361 19.570 1.00 86.81 1045 THR A C 1
ATOM 7020 O O . THR A 1 1045 ? 15.631 -65.511 18.729 1.00 86.81 1045 THR A O 1
ATOM 7023 N N . GLY A 1 1046 ? 14.187 -67.009 19.561 1.00 83.12 1046 GLY A N 1
ATOM 7024 C CA . GLY A 1 1046 ? 13.225 -66.897 18.455 1.00 83.12 1046 GLY A CA 1
ATOM 7025 C C . GLY A 1 1046 ? 13.470 -67.939 17.359 1.00 83.12 1046 GLY A C 1
ATOM 7026 O O . GLY A 1 1046 ? 14.456 -68.672 17.390 1.00 83.12 1046 GLY A O 1
ATOM 7027 N N . GLY A 1 1047 ? 12.524 -68.086 16.434 1.00 81.62 1047 GLY A N 1
ATOM 7028 C CA . GLY A 1 1047 ? 12.572 -69.078 15.350 1.00 81.62 1047 GLY A CA 1
ATOM 7029 C C . GLY A 1 1047 ? 13.284 -68.600 14.078 1.00 81.62 1047 GLY A C 1
ATOM 7030 O O . GLY A 1 1047 ? 13.421 -69.382 13.137 1.00 81.62 1047 GLY A O 1
ATOM 7031 N N . GLY A 1 1048 ? 13.696 -67.334 14.033 1.00 84.38 1048 GLY A N 1
ATOM 7032 C CA . GLY A 1 1048 ? 14.250 -66.649 12.868 1.00 84.38 1048 GLY A CA 1
ATOM 7033 C C . GLY A 1 1048 ? 15.760 -66.788 12.668 1.00 84.38 1048 GLY A C 1
ATOM 7034 O O . GLY A 1 1048 ? 16.437 -67.591 13.316 1.00 84.38 1048 GLY A O 1
ATOM 7035 N N . VAL A 1 1049 ? 16.294 -65.984 11.743 1.00 86.81 1049 VAL A N 1
ATOM 7036 C CA . VAL A 1 1049 ? 17.724 -65.956 11.379 1.00 86.81 1049 VAL A CA 1
ATOM 7037 C C . VAL A 1 1049 ? 18.364 -64.618 11.766 1.00 86.81 1049 VAL A C 1
ATOM 7039 O O . VAL A 1 1049 ? 18.019 -63.579 11.201 1.00 86.81 1049 VAL A O 1
ATOM 7042 N N . LEU A 1 1050 ? 19.348 -64.653 12.669 1.00 89.62 1050 LEU A N 1
ATOM 7043 C CA . LEU A 1 1050 ? 20.259 -63.540 12.952 1.00 89.62 1050 LEU A CA 1
ATOM 7044 C C . LEU A 1 1050 ? 21.524 -63.684 12.097 1.00 89.62 1050 LEU A C 1
ATOM 7046 O O . LEU A 1 1050 ? 22.339 -64.570 12.351 1.00 89.62 1050 LEU A O 1
ATOM 7050 N N . ALA A 1 1051 ? 21.722 -62.811 11.111 1.00 89.00 1051 ALA A N 1
ATOM 7051 C CA . ALA A 1 1051 ? 22.914 -62.807 10.265 1.00 89.00 1051 ALA A CA 1
ATOM 7052 C C . ALA A 1 1051 ? 23.915 -61.729 10.705 1.00 89.00 1051 ALA A C 1
ATOM 7054 O O . ALA A 1 1051 ? 23.615 -60.537 10.679 1.00 89.00 1051 ALA A O 1
ATOM 7055 N N . LEU A 1 1052 ? 25.130 -62.140 11.068 1.00 90.88 1052 LEU A N 1
ATOM 7056 C CA . LEU A 1 1052 ? 26.227 -61.253 11.454 1.00 90.88 1052 LEU A CA 1
ATOM 7057 C C . LEU A 1 1052 ? 27.242 -61.153 10.315 1.00 90.88 1052 LEU A C 1
ATOM 7059 O O . LEU A 1 1052 ? 28.005 -62.090 10.067 1.00 90.88 1052 LEU A O 1
ATOM 7063 N N . THR A 1 1053 ? 27.292 -60.012 9.629 1.00 87.75 1053 THR A N 1
ATOM 7064 C CA . THR A 1 1053 ? 28.229 -59.792 8.511 1.00 87.75 1053 THR A CA 1
ATOM 7065 C C . THR A 1 1053 ? 29.435 -58.933 8.902 1.00 87.75 1053 THR A C 1
ATOM 7067 O O . THR A 1 1053 ? 30.413 -58.880 8.153 1.00 87.75 1053 THR A O 1
ATOM 7070 N N . GLY A 1 1054 ? 29.405 -58.295 10.077 1.00 85.25 1054 GLY A N 1
ATOM 7071 C CA . GLY A 1 1054 ? 30.542 -57.597 10.684 1.00 85.25 1054 GLY A CA 1
ATOM 7072 C C . GLY A 1 1054 ? 31.584 -58.539 11.309 1.00 85.25 1054 GLY A C 1
ATOM 7073 O O . GLY A 1 1054 ? 31.309 -59.700 11.618 1.00 85.25 1054 GLY A O 1
ATOM 7074 N N . ALA A 1 1055 ? 32.811 -58.047 11.497 1.00 86.81 1055 ALA A N 1
ATOM 7075 C CA . ALA A 1 1055 ? 33.842 -58.741 12.274 1.00 86.81 1055 ALA A CA 1
ATOM 7076 C C . ALA A 1 1055 ? 33.689 -58.381 13.761 1.00 86.81 1055 ALA A C 1
ATOM 7078 O O . ALA A 1 1055 ? 34.216 -57.363 14.201 1.00 86.81 1055 ALA A O 1
ATOM 7079 N N . ASN A 1 1056 ? 32.915 -59.171 14.507 1.00 89.50 1056 ASN A N 1
ATOM 7080 C CA . ASN A 1 1056 ? 32.536 -58.848 15.884 1.00 89.50 1056 ASN A CA 1
ATOM 7081 C C . ASN A 1 1056 ? 33.699 -59.054 16.870 1.00 89.50 1056 ASN A C 1
ATOM 7083 O O . ASN A 1 1056 ? 34.511 -59.964 16.697 1.00 89.50 1056 ASN A O 1
ATOM 7087 N N . THR A 1 1057 ? 33.769 -58.216 17.907 1.00 89.88 1057 THR A N 1
ATOM 7088 C CA . THR A 1 1057 ? 34.888 -58.149 18.867 1.00 89.88 1057 THR A CA 1
ATOM 7089 C C . THR A 1 1057 ? 34.467 -58.256 20.337 1.00 89.88 1057 THR A C 1
ATOM 7091 O O . THR A 1 1057 ? 35.304 -58.041 21.208 1.00 89.88 1057 THR A O 1
ATOM 7094 N N . PHE A 1 1058 ? 33.197 -58.539 20.637 1.00 90.69 1058 PHE A N 1
ATOM 7095 C CA . PHE A 1 1058 ? 32.726 -58.763 22.011 1.00 90.69 1058 PHE A CA 1
ATOM 7096 C C . PHE A 1 1058 ? 33.373 -60.013 22.632 1.00 90.69 1058 PHE A C 1
ATOM 7098 O O . PHE A 1 1058 ? 33.597 -60.997 21.929 1.00 90.69 1058 PHE A O 1
ATOM 7105 N N . THR A 1 1059 ? 33.705 -59.987 23.923 1.00 88.62 1059 THR A N 1
ATOM 7106 C CA . THR A 1 1059 ? 34.562 -61.018 24.552 1.00 88.62 1059 THR A CA 1
ATOM 7107 C C . THR A 1 1059 ? 33.809 -62.114 25.308 1.00 88.62 1059 THR A C 1
ATOM 7109 O O . THR A 1 1059 ? 34.410 -63.126 25.678 1.00 88.62 1059 THR A O 1
ATOM 7112 N N . GLY A 1 1060 ? 32.507 -61.947 25.539 1.00 86.25 1060 GLY A N 1
ATOM 7113 C CA . GLY A 1 1060 ? 31.650 -62.931 26.198 1.00 86.25 1060 GLY A CA 1
ATOM 7114 C C . GLY A 1 1060 ? 31.236 -64.106 25.303 1.00 86.25 1060 GLY A C 1
ATOM 7115 O O . GLY A 1 1060 ? 31.575 -64.192 24.123 1.00 86.25 1060 GLY A O 1
ATOM 7116 N N . GLY A 1 1061 ? 30.501 -65.054 25.893 1.00 88.25 1061 GLY A N 1
ATOM 7117 C CA . GLY A 1 1061 ? 30.001 -66.239 25.189 1.00 88.25 1061 GLY A CA 1
ATOM 7118 C C . GLY A 1 1061 ? 28.901 -65.927 24.168 1.00 88.25 1061 GLY A C 1
ATOM 7119 O O . GLY A 1 1061 ? 28.286 -64.865 24.181 1.00 88.25 1061 GLY A O 1
ATOM 7120 N N . THR A 1 1062 ? 28.644 -66.873 23.270 1.00 92.81 1062 THR A N 1
ATOM 7121 C CA . THR A 1 1062 ? 27.511 -66.841 22.335 1.00 92.81 1062 THR A CA 1
ATOM 7122 C C . THR A 1 1062 ? 26.624 -68.050 22.593 1.00 92.81 1062 THR A C 1
ATOM 7124 O O . THR A 1 1062 ? 27.070 -69.181 22.391 1.00 92.81 1062 THR A O 1
ATOM 7127 N N . THR A 1 1063 ? 25.377 -67.837 23.006 1.00 92.88 1063 THR A N 1
ATOM 7128 C CA . THR A 1 1063 ? 24.383 -68.909 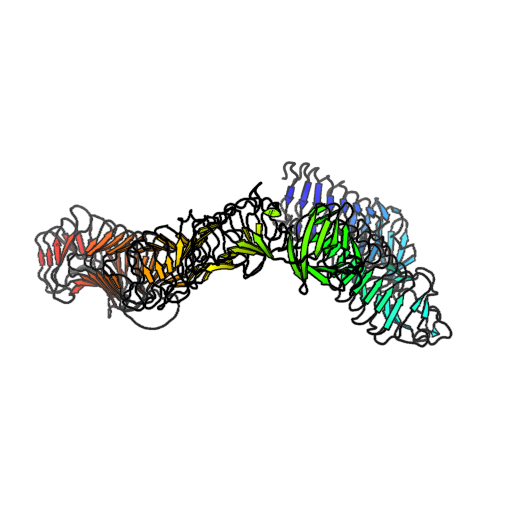23.146 1.00 92.88 1063 THR A CA 1
ATOM 7129 C C . THR A 1 1063 ? 23.407 -68.849 21.984 1.00 92.88 1063 THR A C 1
ATOM 7131 O O . THR A 1 1063 ? 22.809 -67.813 21.718 1.00 92.88 1063 THR A O 1
ATOM 7134 N N . ILE A 1 1064 ? 23.193 -69.966 21.301 1.00 93.38 1064 ILE A N 1
ATOM 7135 C CA . ILE A 1 1064 ? 22.148 -70.102 20.285 1.00 93.38 1064 ILE A CA 1
ATOM 7136 C C . ILE A 1 1064 ? 21.047 -70.943 20.920 1.00 93.38 1064 ILE A C 1
ATOM 7138 O O . ILE A 1 1064 ? 21.115 -72.170 20.906 1.00 93.38 1064 ILE A O 1
ATOM 7142 N N . GLY A 1 1065 ? 20.087 -70.284 21.565 1.00 89.88 1065 GLY A N 1
ATOM 7143 C CA . GLY A 1 1065 ? 19.000 -70.932 22.299 1.00 89.88 1065 GLY A CA 1
ATOM 7144 C C . GLY A 1 1065 ? 17.882 -71.456 21.395 1.00 89.88 1065 GLY A C 1
ATOM 7145 O O . GLY A 1 1065 ? 17.315 -72.506 21.682 1.00 89.88 1065 GLY A O 1
ATOM 7146 N N . ALA A 1 1066 ? 17.583 -70.745 20.305 1.00 86.88 1066 ALA A N 1
ATOM 7147 C CA . ALA A 1 1066 ? 16.621 -71.129 19.268 1.00 86.88 1066 ALA A CA 1
ATOM 7148 C C . ALA A 1 1066 ? 16.966 -70.432 17.933 1.00 86.88 1066 ALA A C 1
ATOM 7150 O O . ALA A 1 1066 ? 17.776 -69.505 17.914 1.00 86.88 1066 ALA A O 1
ATOM 7151 N N . GLY A 1 1067 ? 16.374 -70.886 16.822 1.00 87.81 1067 GLY A N 1
ATOM 7152 C CA . GLY A 1 1067 ? 16.543 -70.254 15.507 1.00 87.81 1067 GLY A CA 1
ATOM 7153 C C . GLY A 1 1067 ? 17.902 -70.534 14.854 1.00 87.81 1067 GLY A C 1
ATOM 7154 O O . GLY A 1 1067 ? 18.490 -71.607 15.041 1.00 87.81 1067 GLY A O 1
ATOM 7155 N N . THR A 1 1068 ? 18.381 -69.581 14.048 1.00 89.12 1068 THR A N 1
ATOM 7156 C CA . THR A 1 1068 ? 19.667 -69.663 13.339 1.00 89.12 1068 THR A CA 1
ATOM 7157 C C . THR A 1 1068 ? 20.546 -68.447 13.610 1.00 89.12 1068 THR A C 1
ATOM 7159 O O . THR A 1 1068 ? 20.150 -67.318 13.329 1.00 89.12 1068 THR A O 1
ATOM 7162 N N . LEU A 1 1069 ? 21.783 -68.678 14.052 1.00 91.38 1069 LEU A N 1
ATOM 7163 C CA . LEU A 1 1069 ? 22.865 -67.698 13.957 1.00 91.38 1069 LEU A CA 1
ATOM 7164 C C . LEU A 1 1069 ? 23.649 -67.948 12.661 1.00 91.38 1069 LEU A C 1
ATOM 7166 O O . LEU A 1 1069 ? 24.226 -69.021 12.482 1.00 91.38 1069 LEU A O 1
ATOM 7170 N N . GLN A 1 1070 ? 23.685 -66.971 11.757 1.00 91.25 1070 GLN A N 1
ATOM 7171 C CA . GLN A 1 1070 ? 24.447 -67.029 10.510 1.00 91.25 1070 GLN A CA 1
ATOM 7172 C C . GLN A 1 1070 ? 25.670 -66.106 10.590 1.00 91.25 1070 GLN A C 1
ATOM 7174 O O . GLN A 1 1070 ? 25.546 -64.913 10.854 1.00 91.25 1070 GLN A O 1
ATOM 7179 N N . LEU A 1 1071 ? 26.860 -66.643 10.328 1.00 91.00 1071 LEU A N 1
ATOM 7180 C CA . LEU A 1 1071 ? 28.100 -65.878 10.222 1.00 91.00 1071 LEU A CA 1
ATOM 7181 C C . LEU A 1 1071 ? 28.416 -65.616 8.749 1.00 91.00 1071 LEU A C 1
ATOM 7183 O O . LEU A 1 1071 ? 28.660 -66.548 7.981 1.00 91.00 1071 LEU A O 1
ATOM 7187 N N . GLY A 1 1072 ? 28.417 -64.342 8.367 1.00 85.44 1072 GLY A N 1
ATOM 7188 C CA . GLY A 1 1072 ? 28.489 -63.899 6.977 1.00 85.44 1072 GLY A CA 1
ATOM 7189 C C . GLY A 1 1072 ? 27.123 -63.872 6.283 1.00 85.44 1072 GLY A C 1
ATOM 7190 O O . GLY A 1 1072 ? 26.113 -64.311 6.826 1.00 85.44 1072 GLY A O 1
ATOM 7191 N N . ASN A 1 1073 ? 27.091 -63.300 5.081 1.00 86.06 1073 ASN A N 1
ATOM 7192 C CA . ASN A 1 1073 ? 25.941 -63.304 4.173 1.00 86.06 1073 ASN A CA 1
ATOM 7193 C C . ASN A 1 1073 ? 26.464 -63.150 2.735 1.00 86.06 1073 ASN A C 1
ATOM 7195 O O . ASN A 1 1073 ? 26.405 -62.064 2.167 1.00 86.06 1073 ASN A O 1
ATOM 7199 N N . GLU A 1 1074 ? 27.115 -64.197 2.217 1.00 85.44 1074 GLU A N 1
ATOM 7200 C CA . GLU A 1 1074 ? 27.774 -64.233 0.894 1.00 85.44 1074 GLU A CA 1
ATOM 7201 C C . GLU A 1 1074 ? 28.964 -63.253 0.731 1.00 85.44 1074 GLU A C 1
ATOM 7203 O O . GLU A 1 1074 ? 29.459 -63.003 -0.367 1.00 85.44 1074 GLU A O 1
ATOM 7208 N N . GLY A 1 1075 ? 29.488 -62.729 1.844 1.00 80.88 1075 GLY A N 1
ATOM 7209 C CA . GLY A 1 1075 ? 30.635 -61.814 1.891 1.00 80.88 1075 GLY A CA 1
ATOM 7210 C C . GLY A 1 1075 ? 31.943 -62.453 2.379 1.00 80.88 1075 GLY A C 1
ATOM 7211 O O . GLY A 1 1075 ? 32.006 -63.636 2.721 1.00 80.88 1075 GLY A O 1
ATOM 7212 N N . THR A 1 1076 ? 33.003 -61.639 2.454 1.00 82.88 1076 THR A N 1
ATOM 7213 C CA . THR A 1 1076 ? 34.325 -62.017 3.004 1.00 82.88 1076 THR A CA 1
ATOM 7214 C C . THR A 1 1076 ? 34.502 -61.639 4.482 1.00 82.88 1076 THR A C 1
ATOM 7216 O O . THR A 1 1076 ? 35.576 -61.845 5.050 1.00 82.88 1076 THR A O 1
ATOM 7219 N N . THR A 1 1077 ? 33.465 -61.104 5.130 1.00 81.62 1077 THR A N 1
ATOM 7220 C CA . THR A 1 1077 ? 33.412 -60.724 6.554 1.00 81.62 1077 THR A CA 1
ATOM 7221 C C . THR A 1 1077 ? 32.256 -61.451 7.261 1.00 81.62 1077 THR A C 1
ATOM 7223 O O . THR A 1 1077 ? 31.471 -62.139 6.612 1.00 81.62 1077 THR A O 1
ATOM 7226 N N . GLY A 1 1078 ? 32.170 -61.351 8.592 1.00 81.25 1078 GLY A N 1
ATOM 7227 C CA . GLY A 1 1078 ? 31.169 -62.058 9.405 1.00 81.25 1078 GLY A CA 1
ATOM 7228 C C . GLY A 1 1078 ? 31.808 -63.099 10.318 1.00 81.25 1078 GLY A C 1
ATOM 7229 O O . GLY A 1 1078 ? 32.158 -64.188 9.868 1.00 81.25 1078 GLY A O 1
ATOM 7230 N N . GLY A 1 1079 ? 32.026 -62.761 11.584 1.00 83.50 1079 GLY A N 1
ATOM 7231 C CA . GLY A 1 1079 ? 32.681 -63.657 12.541 1.00 83.50 1079 GLY A CA 1
ATOM 7232 C C . GLY A 1 1079 ? 32.480 -63.219 13.985 1.00 83.50 1079 GLY A C 1
ATOM 7233 O O . GLY A 1 1079 ? 32.056 -62.092 14.233 1.00 83.50 1079 GLY A O 1
ATOM 7234 N N . LEU A 1 1080 ? 32.769 -64.120 14.920 1.00 86.88 1080 LEU A N 1
ATOM 7235 C CA . LEU A 1 1080 ? 32.764 -63.867 16.363 1.00 86.88 1080 LEU A CA 1
ATOM 7236 C C . LEU A 1 1080 ? 34.192 -63.573 16.847 1.00 86.88 1080 LEU A C 1
ATOM 7238 O O . LEU A 1 1080 ? 35.158 -63.893 16.147 1.00 86.88 1080 LEU A O 1
ATOM 7242 N N . ALA A 1 1081 ? 34.340 -62.982 18.032 1.00 81.44 1081 ALA A N 1
ATOM 7243 C CA . ALA A 1 1081 ? 35.660 -62.710 18.589 1.00 81.44 1081 ALA A CA 1
ATOM 7244 C C . ALA A 1 1081 ? 36.423 -64.008 18.902 1.00 81.44 1081 ALA A C 1
ATOM 7246 O O . ALA A 1 1081 ? 35.845 -65.032 19.274 1.00 81.44 1081 ALA A O 1
ATOM 7247 N N . ALA A 1 1082 ? 37.750 -63.959 18.783 1.00 70.38 1082 ALA A N 1
ATOM 7248 C CA . ALA A 1 1082 ? 38.599 -65.094 19.116 1.00 70.38 1082 ALA A CA 1
ATOM 7249 C C . ALA A 1 1082 ? 38.557 -65.378 20.630 1.00 70.38 1082 ALA A C 1
ATOM 7251 O O . ALA A 1 1082 ? 38.916 -64.517 21.429 1.00 70.38 1082 ALA A O 1
ATOM 7252 N N . GLY A 1 1083 ? 38.166 -66.599 21.013 1.00 68.06 1083 GLY A N 1
ATOM 7253 C CA . GLY A 1 1083 ? 38.225 -67.086 22.399 1.00 68.06 1083 GLY A CA 1
ATOM 7254 C C . GLY A 1 1083 ? 36.895 -67.143 23.163 1.00 68.06 1083 GLY A C 1
ATOM 7255 O O . GLY A 1 1083 ? 36.882 -67.678 24.269 1.00 68.06 1083 GLY A O 1
ATOM 7256 N N . GLY A 1 1084 ? 35.784 -66.662 22.594 1.00 75.94 1084 GLY A N 1
ATOM 7257 C CA . GLY A 1 1084 ? 34.451 -66.807 23.193 1.00 75.94 1084 GLY A CA 1
ATOM 7258 C C . GLY A 1 1084 ? 33.891 -68.228 23.038 1.00 75.94 1084 GLY A C 1
ATOM 7259 O O . GLY A 1 1084 ? 33.975 -68.824 21.963 1.00 75.94 1084 GLY A O 1
ATOM 7260 N N . ALA A 1 1085 ? 33.305 -68.787 24.101 1.00 82.81 1085 ALA A N 1
ATOM 7261 C CA . ALA A 1 1085 ? 32.629 -70.083 24.027 1.00 82.81 1085 ALA A CA 1
ATOM 7262 C C . ALA A 1 1085 ? 31.303 -69.963 23.257 1.00 82.81 1085 ALA A C 1
ATOM 7264 O O . ALA A 1 1085 ? 30.516 -69.053 23.520 1.00 82.81 1085 ALA A O 1
ATOM 7265 N N . ILE A 1 1086 ? 31.039 -70.901 22.343 1.00 90.81 1086 ILE A N 1
ATOM 7266 C CA . ILE A 1 1086 ? 29.754 -71.010 21.642 1.00 90.81 1086 ILE A CA 1
ATOM 7267 C C . ILE A 1 1086 ? 28.964 -72.169 22.249 1.00 90.81 1086 ILE A C 1
ATOM 7269 O O . ILE A 1 1086 ? 29.387 -73.323 22.169 1.00 90.81 1086 ILE A O 1
ATOM 7273 N N . VAL A 1 1087 ? 27.800 -71.870 22.819 1.00 92.56 1087 VAL A N 1
ATOM 7274 C CA . VAL A 1 1087 ? 26.811 -72.861 23.254 1.00 92.56 1087 VAL A CA 1
ATOM 7275 C C . VAL A 1 1087 ? 25.732 -72.940 22.178 1.00 92.56 1087 VAL A C 1
ATOM 7277 O O . VAL A 1 1087 ? 24.847 -72.093 22.112 1.00 92.56 1087 VAL A O 1
ATOM 7280 N N . ASN A 1 1088 ? 25.818 -73.937 21.298 1.00 91.00 1088 ASN A N 1
ATOM 7281 C CA . ASN A 1 1088 ? 24.864 -74.102 20.202 1.00 91.00 1088 ASN A CA 1
ATOM 7282 C C . ASN A 1 1088 ? 23.762 -75.116 20.552 1.00 91.00 1088 ASN A C 1
ATOM 7284 O O . ASN A 1 1088 ? 23.999 -76.320 20.465 1.00 91.00 1088 ASN A O 1
ATOM 7288 N N . ASN A 1 1089 ? 22.561 -74.638 20.884 1.00 92.62 1089 ASN A N 1
ATOM 7289 C CA . ASN A 1 1089 ? 21.376 -75.474 21.111 1.00 92.62 1089 ASN A CA 1
ATOM 7290 C C . ASN A 1 1089 ? 20.402 -75.473 19.912 1.00 92.62 1089 ASN A C 1
ATOM 7292 O O . ASN A 1 1089 ? 19.353 -76.111 19.988 1.00 92.62 1089 ASN A O 1
ATOM 7296 N N . ALA A 1 1090 ? 20.734 -74.780 18.815 1.00 90.75 1090 ALA A N 1
ATOM 7297 C CA . ALA A 1 1090 ? 19.935 -74.731 17.589 1.00 90.75 1090 ALA A CA 1
ATOM 7298 C C . ALA A 1 1090 ? 20.839 -74.738 16.335 1.00 90.75 1090 ALA A C 1
ATOM 7300 O O . ALA A 1 1090 ? 21.674 -75.636 16.188 1.00 90.75 1090 ALA A O 1
ATOM 7301 N N . THR A 1 1091 ? 20.675 -73.787 15.407 1.00 91.12 1091 THR A N 1
ATOM 7302 C CA . THR A 1 1091 ? 21.419 -73.779 14.136 1.00 91.12 1091 THR A CA 1
ATOM 7303 C C . THR A 1 1091 ? 22.512 -72.709 14.125 1.00 91.12 1091 THR A C 1
ATOM 7305 O O . THR A 1 1091 ? 22.237 -71.522 14.283 1.00 91.12 1091 THR A O 1
ATOM 7308 N N . LEU A 1 1092 ? 23.755 -73.117 13.853 1.00 91.19 1092 LEU A N 1
ATOM 7309 C CA . LEU A 1 1092 ? 24.870 -72.230 13.510 1.00 91.19 1092 LEU A CA 1
ATOM 7310 C C . LEU A 1 1092 ? 25.246 -72.455 12.044 1.00 91.19 1092 LEU A C 1
ATOM 7312 O O . LEU A 1 1092 ? 25.593 -73.573 11.667 1.00 91.19 1092 LEU A O 1
ATOM 7316 N N . THR A 1 1093 ? 25.195 -71.407 11.224 1.00 89.88 1093 THR A N 1
ATOM 7317 C CA . THR A 1 1093 ? 25.505 -71.476 9.787 1.00 89.88 1093 THR A CA 1
ATOM 7318 C C . THR A 1 1093 ? 26.643 -70.532 9.425 1.00 89.88 1093 THR A C 1
ATOM 7320 O O . THR A 1 1093 ? 26.732 -69.421 9.939 1.00 89.88 1093 THR A O 1
ATOM 7323 N N . PHE A 1 1094 ? 27.496 -70.952 8.493 1.00 88.25 1094 PHE A N 1
ATOM 7324 C CA . PHE A 1 1094 ? 28.549 -70.123 7.915 1.00 88.25 1094 PHE A CA 1
ATOM 7325 C C . PHE A 1 1094 ? 28.205 -69.841 6.453 1.00 88.25 1094 PHE A C 1
ATOM 7327 O O . PHE A 1 1094 ? 28.151 -70.763 5.643 1.00 88.25 1094 PHE A O 1
ATOM 7334 N N . ASN A 1 1095 ? 27.973 -68.574 6.116 1.00 86.50 1095 ASN A N 1
ATOM 7335 C CA . ASN A 1 1095 ? 27.657 -68.124 4.763 1.00 86.50 1095 ASN A CA 1
ATOM 7336 C C . ASN A 1 1095 ? 28.703 -67.095 4.304 1.00 86.50 1095 ASN A C 1
ATOM 7338 O O . ASN A 1 1095 ? 28.468 -65.884 4.307 1.00 86.50 1095 ASN A O 1
ATOM 7342 N N . ARG A 1 1096 ? 29.900 -67.587 3.966 1.00 85.81 1096 ARG A N 1
ATOM 7343 C CA . ARG A 1 1096 ? 31.066 -66.779 3.578 1.00 85.81 1096 ARG A CA 1
ATOM 7344 C C . ARG A 1 1096 ? 31.667 -67.271 2.266 1.00 85.81 1096 ARG A C 1
ATOM 7346 O O . ARG A 1 1096 ? 31.664 -68.467 1.991 1.00 85.81 1096 ARG A O 1
ATOM 7353 N N . THR A 1 1097 ? 32.238 -66.356 1.486 1.00 83.75 1097 THR A N 1
ATOM 7354 C CA . THR A 1 1097 ? 32.844 -66.658 0.174 1.00 83.75 1097 THR A CA 1
ATOM 7355 C C . THR A 1 1097 ? 34.349 -66.941 0.223 1.00 83.75 1097 THR A C 1
ATOM 7357 O O . THR A 1 1097 ? 34.928 -67.333 -0.789 1.00 83.75 1097 THR A O 1
ATOM 7360 N N . ASN A 1 1098 ? 35.010 -66.777 1.377 1.00 79.81 1098 ASN A N 1
ATOM 7361 C CA . ASN A 1 1098 ? 36.432 -67.089 1.542 1.00 79.81 1098 ASN A CA 1
ATOM 7362 C C . ASN A 1 1098 ? 36.662 -68.536 2.028 1.00 79.81 1098 ASN A C 1
ATOM 7364 O O . ASN A 1 1098 ? 35.914 -69.070 2.837 1.00 79.81 1098 ASN A O 1
ATOM 7368 N N . THR A 1 1099 ? 37.732 -69.179 1.557 1.00 52.94 1099 THR A N 1
ATOM 7369 C CA . THR A 1 1099 ? 37.974 -70.634 1.666 1.00 52.94 1099 THR A CA 1
ATOM 7370 C C . THR A 1 1099 ? 38.510 -71.134 3.019 1.00 52.94 1099 THR A C 1
ATOM 7372 O O . THR A 1 1099 ? 39.029 -72.248 3.099 1.00 52.94 1099 THR A O 1
ATOM 7375 N N . ARG A 1 1100 ? 38.410 -70.352 4.101 1.00 51.50 1100 ARG A N 1
ATOM 7376 C CA . ARG A 1 1100 ? 38.821 -70.785 5.449 1.00 51.50 1100 ARG A CA 1
ATOM 7377 C C . ARG A 1 1100 ? 37.915 -70.139 6.501 1.00 51.50 1100 ARG A C 1
ATOM 7379 O O . ARG A 1 1100 ? 37.963 -68.920 6.672 1.00 51.50 1100 ARG A O 1
ATOM 7386 N N . VAL A 1 1101 ? 37.073 -70.975 7.113 1.00 44.41 1101 VAL A N 1
ATOM 7387 C CA . VAL A 1 1101 ? 36.191 -70.674 8.256 1.00 44.41 1101 VAL A CA 1
ATOM 7388 C C . VAL A 1 1101 ? 36.987 -70.743 9.549 1.00 44.41 1101 VAL A C 1
ATOM 7390 O O . VAL A 1 1101 ? 37.836 -71.662 9.650 1.00 44.41 1101 VAL A O 1
#

Foldseek 3Di:
DCVAEADEDQADAADDDQRAEAEQAQYEYEYNNVQAAHEHRHEYAYQHEYEYDHAYEYEHQHAYAYAEAYEYPEHEYEYAEEYHAAHEYEFDAHYEYEYAYEARHEYEYEANGEYEYDPDDQGFHEYEYEEYEYYAAYEYEKEAEDVPLTMRAYEHEAHEYEARHAYAHAYYHPDDAFRKHWRYFYQAYHDDHPPQDAQDWAAHQQLPWIWGWHDDRTTIMTGTHDDEDEWEFACQDPDQEQCQQRRTPPSHHDAQSYEYEHEEYPRQEHEYPPDAAREYAAYEYAEPYAAHAYYYHAYEYNAYQGNYEYPHQAYEHEYAHAYEYGRYAHEYEYAANYHYEYQHEYERSSHEYEYAYQEEYEDQHEYDHQYEYEYHHAYEYEDNEAYQHQEEYEYAYHEYEYAEEHHQNHEYEYNYEEYEYAYEYHHEYEYEAPYEYEYHPDDQDAHEYEYEAYEDDQAYEYEKEAEQVPGGMRAYEHELYEYEDHHAYHYHYDHRDAFRKYWHYFHSAYHDDYQLQPAQDWDDDPNWIWGWHDDRGTIMTTTYDEEEWEFPCQDPPDQEQQQQRRTPPSHHDAQAYEYEYEDDPPQEHEYPPAAAREYQAYEYDAHHEAHAYHYHEYEHEVAQHRYEYPYQEEEHEYQYAYEYRYARAEYEYAHNYEYEYQHAYEDSLHEYEYAPQHEYEYQHEYDDAYAYEYHHAEEYEQNHFYAHAEAYEYPYAEYEYNAADDPQGTGRHHQQHEYEFEQAARTEYEDVQHAGHYNAYADHADRGREYEQAQYEYEYNNVVAAHEYAHEYAYQHEYEYDHAYEYEQEYAAAHQHAYEYEYEYHEYEQHYEAQHASPNHEYEYAAYEYEYPEAAHYDLAYEYEYHYCHGEYEDQQHEYHHQEYEYANYEYEYNDDDDDDDDDAHYEYEHAEEYEYAAYEYEYDDEEYEYEHQEYEYEHHEYAYDDDDYAYEYEHHQNAYEAYEQYEYEQEAADQVREHEYEYRHAHDYQEAYPHAEDAYHHPHHEYEYAAEYENAFEQDDDDASYEYHHAYAHDPDQYEYEYHHQEEYEFFAAYARAEAYEDQHHEYEAHDAEQGGDYHPPHHYHYPYYYYYRYDDDDD